Protein AF-A0A8S0VEV5-F1 (afdb_monomer)

Structure (mmCIF, N/CA/C/O backbone):
data_AF-A0A8S0VEV5-F1
#
_entry.id   AF-A0A8S0VEV5-F1
#
loop_
_atom_site.group_PDB
_atom_site.id
_atom_site.type_symbol
_atom_site.label_atom_id
_atom_site.label_alt_id
_atom_site.label_comp_id
_atom_site.label_asym_id
_atom_site.label_entity_id
_atom_site.label_seq_id
_atom_site.pdbx_PDB_ins_code
_atom_site.Cartn_x
_atom_site.Cartn_y
_atom_site.Cartn_z
_atom_site.occupancy
_atom_site.B_iso_or_equiv
_atom_site.auth_seq_id
_atom_site.auth_comp_id
_atom_site.auth_asym_id
_atom_site.auth_atom_id
_atom_site.pdbx_PDB_model_num
ATOM 1 N N . MET A 1 1 ? 7.956 -20.662 21.564 1.00 83.94 1 MET A N 1
ATOM 2 C CA . MET A 1 1 ? 7.292 -19.652 22.405 1.00 83.94 1 MET A CA 1
ATOM 3 C C . MET A 1 1 ? 5.864 -19.550 21.920 1.00 83.94 1 MET A C 1
ATOM 5 O O . MET A 1 1 ? 5.670 -19.467 20.713 1.00 83.94 1 MET A O 1
ATOM 9 N N . LEU A 1 2 ? 4.907 -19.686 22.826 1.00 85.50 2 LEU A N 1
ATOM 10 C CA . LEU A 1 2 ? 3.484 -19.491 22.593 1.00 85.50 2 LEU A CA 1
ATOM 11 C C . LEU A 1 2 ? 3.136 -18.188 23.299 1.00 85.50 2 LEU A C 1
ATOM 13 O O . LEU A 1 2 ? 3.275 -18.112 24.518 1.00 85.50 2 LEU A O 1
ATOM 17 N N . ASP A 1 3 ? 2.808 -17.173 22.516 1.00 84.25 3 ASP A N 1
ATOM 18 C CA . ASP A 1 3 ? 2.527 -15.832 23.015 1.00 84.25 3 ASP A CA 1
ATOM 19 C C . ASP A 1 3 ? 1.016 -15.629 23.165 1.00 84.25 3 ASP A C 1
ATOM 21 O O . ASP A 1 3 ? 0.253 -16.225 22.401 1.00 84.25 3 ASP A O 1
ATOM 25 N N . ASP A 1 4 ? 0.624 -14.841 24.162 1.00 78.12 4 ASP A N 1
ATOM 26 C CA . ASP A 1 4 ? -0.760 -14.480 24.501 1.00 78.12 4 ASP A CA 1
ATOM 27 C C . ASP A 1 4 ? -1.778 -15.648 24.483 1.00 78.12 4 ASP A C 1
ATOM 29 O O . ASP A 1 4 ? -2.743 -15.695 23.717 1.00 78.12 4 ASP A O 1
ATOM 33 N N . VAL A 1 5 ? -1.548 -16.669 25.316 1.00 79.88 5 VAL A N 1
ATOM 34 C CA . VAL A 1 5 ? -2.408 -17.864 25.371 1.00 79.88 5 VAL A CA 1
ATOM 35 C C . VAL A 1 5 ? -3.600 -17.658 26.309 1.00 79.88 5 VAL A C 1
ATOM 37 O O . VAL A 1 5 ? -3.432 -17.556 27.523 1.00 79.88 5 VAL A O 1
ATOM 40 N N . TRP A 1 6 ? -4.816 -17.699 25.757 1.00 76.81 6 TRP A N 1
ATOM 41 C CA . TRP A 1 6 ? -6.071 -17.499 26.504 1.00 76.81 6 TRP A CA 1
ATOM 42 C C . TRP A 1 6 ? -6.751 -18.785 26.991 1.00 76.81 6 TRP A C 1
ATOM 44 O O . TRP A 1 6 ? -7.517 -18.755 27.947 1.00 76.81 6 TRP A O 1
ATOM 54 N N . ASN A 1 7 ? -6.513 -19.923 26.331 1.00 78.19 7 ASN A N 1
ATOM 55 C CA . ASN A 1 7 ? -7.204 -21.184 26.614 1.00 78.19 7 ASN A CA 1
ATOM 56 C C . ASN A 1 7 ? -6.250 -22.379 26.550 1.00 78.19 7 ASN A C 1
ATOM 58 O O . ASN A 1 7 ? -5.287 -22.379 25.784 1.00 78.19 7 ASN A O 1
ATOM 62 N N . TYR A 1 8 ? -6.567 -23.431 27.309 1.00 84.31 8 TYR A N 1
ATOM 63 C CA . TYR A 1 8 ? -5.844 -24.701 27.252 1.00 84.31 8 TYR A CA 1
ATOM 64 C C . TYR A 1 8 ? -5.986 -25.375 25.883 1.00 84.31 8 TYR A C 1
ATOM 66 O O . TYR A 1 8 ? -7.090 -25.508 25.348 1.00 84.31 8 TYR A O 1
ATOM 74 N N . PHE A 1 9 ? -4.877 -25.901 25.363 1.00 83.00 9 PHE A N 1
ATOM 75 C CA . PHE A 1 9 ? -4.897 -26.871 24.278 1.00 83.00 9 PHE A CA 1
ATOM 76 C C . PHE A 1 9 ? -3.725 -27.860 24.395 1.00 83.00 9 PHE A C 1
ATOM 78 O O . PHE A 1 9 ? -2.618 -27.476 24.768 1.00 83.00 9 PHE A O 1
ATOM 85 N N . PRO A 1 10 ? -3.927 -29.138 24.025 1.00 83.25 10 PRO A N 1
ATOM 86 C CA . PRO A 1 10 ? -2.866 -30.136 24.085 1.00 83.25 10 PRO A CA 1
ATOM 87 C C . PRO A 1 10 ? -1.777 -29.839 23.045 1.00 83.25 10 PRO A C 1
ATOM 89 O O . PRO A 1 10 ? -2.054 -29.753 21.844 1.00 83.25 10 PRO A O 1
ATOM 92 N N . LEU A 1 11 ? -0.526 -29.733 23.500 1.00 83.50 11 LEU A N 1
ATOM 93 C CA . LEU A 1 11 ? 0.654 -29.425 22.679 1.00 83.50 11 LEU A CA 1
ATOM 94 C C . LEU A 1 11 ? 0.868 -30.420 21.518 1.00 83.50 11 LEU A C 1
ATOM 96 O O . LEU A 1 11 ? 1.379 -30.056 20.457 1.00 83.50 11 LEU A O 1
ATOM 100 N N . GLN A 1 12 ? 0.382 -31.654 21.658 1.00 83.00 12 GLN A N 1
ATOM 101 C CA . GLN A 1 12 ? 0.418 -32.683 20.618 1.00 83.00 12 GLN A CA 1
ATOM 102 C C . GLN A 1 12 ? -0.334 -32.250 19.354 1.00 83.00 12 GLN A C 1
ATOM 104 O O . GLN A 1 12 ? 0.077 -32.610 18.251 1.00 83.00 12 GLN A O 1
ATOM 109 N N . LYS A 1 13 ? -1.403 -31.445 19.483 1.00 83.12 13 LYS A N 1
ATOM 110 C CA . LYS A 1 13 ? -2.170 -30.939 18.328 1.00 83.12 13 LYS A CA 1
ATOM 111 C C . LYS A 1 13 ? -1.349 -30.022 17.427 1.00 83.12 13 LYS A C 1
ATOM 113 O O . LYS A 1 13 ? -1.659 -29.912 16.246 1.00 83.12 13 LYS A O 1
ATOM 118 N N . ILE A 1 14 ? -0.309 -29.391 17.968 1.00 81.44 14 ILE A N 1
ATOM 119 C CA . ILE A 1 14 ? 0.627 -28.547 17.216 1.00 81.44 14 ILE A CA 1
ATOM 120 C C . ILE A 1 14 ? 1.966 -29.255 16.955 1.00 81.44 14 ILE A C 1
ATOM 122 O O . ILE A 1 14 ? 2.949 -28.616 16.594 1.00 81.44 14 ILE A O 1
ATOM 126 N N . GLY A 1 15 ? 2.011 -30.583 17.122 1.00 76.62 15 GLY A N 1
ATOM 127 C CA . GLY A 1 15 ? 3.190 -31.408 16.844 1.00 76.62 15 GLY A CA 1
ATOM 128 C C . GLY A 1 15 ? 4.260 -31.392 17.938 1.00 76.62 15 GLY A C 1
ATOM 129 O O . GLY A 1 15 ? 5.344 -31.934 17.730 1.00 76.62 15 GLY A O 1
ATOM 130 N N . ILE A 1 16 ? 3.977 -30.808 19.107 1.00 76.44 16 ILE A N 1
ATOM 131 C CA . ILE A 1 16 ? 4.904 -30.782 20.240 1.00 76.44 16 ILE A CA 1
ATOM 132 C C . ILE A 1 16 ? 4.585 -31.972 21.152 1.00 76.44 16 ILE A C 1
ATOM 134 O O . ILE A 1 16 ? 3.537 -32.035 21.791 1.00 76.44 16 ILE A O 1
ATOM 138 N N . SER A 1 17 ? 5.491 -32.951 21.195 1.00 68.88 17 SER A N 1
ATOM 139 C CA . SER A 1 17 ? 5.363 -34.094 22.106 1.00 68.88 17 SER A CA 1
ATOM 140 C C . SER A 1 17 ? 5.767 -33.680 23.528 1.00 68.88 17 SER A C 1
ATOM 142 O O . SER A 1 17 ? 6.858 -33.135 23.679 1.00 68.88 17 SER A O 1
ATOM 144 N N . PRO A 1 18 ? 4.987 -34.002 24.577 1.00 59.75 18 PRO A N 1
ATOM 145 C CA . PRO A 1 18 ? 5.315 -33.647 25.964 1.00 59.75 18 PRO A CA 1
ATOM 146 C C . PRO A 1 18 ? 6.538 -34.366 26.546 1.00 59.75 18 PRO A C 1
ATOM 148 O O . PRO A 1 18 ? 6.845 -34.185 27.716 1.00 59.75 18 PRO A O 1
ATOM 151 N N . SER A 1 19 ? 7.216 -35.225 25.775 1.00 60.03 19 SER A N 1
ATOM 152 C CA . SER A 1 19 ? 8.366 -35.996 26.250 1.00 60.03 19 SER A CA 1
ATOM 153 C C . SER A 1 19 ? 9.541 -35.056 26.569 1.00 60.03 19 SER A C 1
ATOM 155 O O . SER A 1 19 ? 10.153 -34.528 25.636 1.00 60.03 19 SER A O 1
ATOM 157 N N . PRO A 1 20 ? 9.924 -34.878 27.848 1.00 54.06 20 PRO A N 1
ATOM 158 C CA . PRO A 1 20 ? 10.903 -33.860 28.242 1.00 54.06 20 PRO A CA 1
ATOM 159 C C . PRO A 1 20 ? 12.357 -34.207 27.881 1.00 54.06 20 PRO A C 1
ATOM 161 O O . PRO A 1 20 ? 13.251 -33.391 28.071 1.00 54.06 20 PRO A O 1
ATOM 164 N N . ALA A 1 21 ? 12.631 -35.420 27.388 1.00 53.16 21 ALA A N 1
ATOM 165 C CA . ALA A 1 21 ? 13.972 -36.002 27.488 1.00 53.16 21 ALA A CA 1
ATOM 166 C C . ALA A 1 21 ? 14.710 -36.231 26.160 1.00 53.16 21 ALA A C 1
ATOM 168 O O . ALA A 1 21 ? 15.903 -36.524 26.186 1.00 53.16 21 ALA A O 1
ATOM 169 N N . LYS A 1 22 ? 14.055 -36.133 24.993 1.00 54.00 22 LYS A N 1
ATOM 170 C CA . LYS A 1 22 ? 14.676 -36.624 23.745 1.00 54.00 22 LYS A CA 1
ATOM 171 C C . LYS A 1 22 ? 15.407 -35.573 22.900 1.00 54.00 22 LYS A C 1
ATOM 173 O O . LYS A 1 22 ? 16.277 -35.968 22.131 1.00 54.00 22 LYS A O 1
ATOM 178 N N . TYR A 1 23 ? 15.106 -34.272 23.043 1.00 58.31 23 TYR A N 1
ATOM 179 C CA . TYR A 1 23 ? 15.658 -33.237 22.143 1.00 58.31 23 TYR A CA 1
ATOM 180 C C . TYR A 1 23 ? 15.978 -31.850 22.757 1.00 58.31 23 TYR A C 1
ATOM 182 O O . TYR A 1 23 ? 16.368 -30.954 22.017 1.00 58.31 23 TYR A O 1
ATOM 190 N N . GLY A 1 24 ? 15.858 -31.638 24.075 1.00 68.94 24 GLY A N 1
ATOM 191 C CA . GLY A 1 24 ? 16.352 -30.407 24.731 1.00 68.94 24 GLY A CA 1
ATOM 192 C C . GLY A 1 24 ? 15.613 -29.093 24.408 1.00 68.94 24 GLY A C 1
ATOM 193 O O . GLY A 1 24 ? 16.147 -28.017 24.672 1.00 68.94 24 GLY A O 1
ATOM 194 N N . PHE A 1 25 ? 14.400 -29.143 23.850 1.00 72.94 25 PHE A N 1
ATOM 195 C CA . PHE A 1 25 ? 13.604 -27.945 23.556 1.00 72.94 25 PHE A CA 1
ATOM 196 C C . PHE A 1 25 ? 12.890 -27.407 24.806 1.00 72.94 25 PHE A C 1
ATOM 198 O O . PHE A 1 25 ? 12.314 -28.175 25.572 1.00 72.94 25 PHE A O 1
ATOM 205 N N . LYS A 1 26 ? 12.885 -26.078 24.980 1.00 80.62 26 LYS A N 1
ATOM 206 C CA . LYS A 1 26 ? 12.104 -25.376 26.011 1.00 80.62 26 LYS A CA 1
ATOM 207 C C . LYS A 1 26 ? 10.889 -24.700 25.378 1.00 80.62 26 LYS A C 1
ATOM 209 O O . LYS A 1 26 ? 11.029 -23.959 24.403 1.00 80.62 26 LYS A O 1
ATOM 214 N N . THR A 1 27 ? 9.713 -24.912 25.959 1.00 83.25 27 THR A N 1
ATOM 215 C CA . THR A 1 27 ? 8.486 -24.200 25.582 1.00 83.25 27 THR A CA 1
ATOM 216 C C . THR A 1 27 ? 8.253 -23.075 26.578 1.00 83.25 27 THR A C 1
ATOM 218 O O . THR A 1 27 ? 8.149 -23.320 27.773 1.00 83.25 27 THR A O 1
ATOM 221 N N . ILE A 1 28 ? 8.185 -21.843 26.079 1.00 89.00 28 ILE A N 1
ATOM 222 C CA . ILE A 1 28 ? 7.775 -20.669 26.856 1.00 89.00 28 ILE A CA 1
ATOM 223 C C . ILE A 1 28 ? 6.324 -20.386 26.485 1.00 89.00 28 ILE A C 1
ATOM 225 O O . ILE A 1 28 ? 6.038 -20.268 25.290 1.00 89.00 28 ILE A O 1
ATOM 229 N N . VAL A 1 29 ? 5.447 -20.317 27.483 1.00 84.75 29 VAL A N 1
ATOM 230 C CA . VAL A 1 29 ? 4.042 -19.918 27.350 1.00 84.75 29 VAL A CA 1
ATOM 231 C C . VAL A 1 29 ? 3.884 -18.581 28.058 1.00 84.75 29 VAL A C 1
ATOM 233 O O . VAL A 1 29 ? 4.255 -18.468 29.223 1.00 84.75 29 VAL A O 1
ATOM 236 N N . ILE A 1 30 ? 3.366 -17.586 27.349 1.00 87.19 30 ILE A N 1
ATOM 237 C CA . ILE A 1 30 ? 3.050 -16.265 27.888 1.00 87.19 30 ILE A CA 1
ATOM 238 C C . ILE A 1 30 ? 1.525 -16.176 27.952 1.00 87.19 30 ILE A C 1
ATOM 240 O O . ILE A 1 30 ? 0.839 -16.477 26.976 1.00 87.19 30 ILE A O 1
ATOM 244 N N . SER A 1 31 ? 0.985 -15.848 29.123 1.00 80.75 31 SER A N 1
ATOM 245 C CA . SER A 1 31 ? -0.455 -15.726 29.351 1.00 80.75 31 SER A CA 1
ATOM 246 C C . SER A 1 31 ? -0.722 -14.701 30.444 1.00 80.75 31 SER A C 1
ATOM 248 O O . SER A 1 31 ? 0.057 -14.579 31.391 1.00 80.75 31 SER A O 1
ATOM 250 N N . ARG A 1 32 ? -1.857 -14.008 30.337 1.00 74.31 32 ARG A N 1
ATOM 251 C CA . ARG A 1 32 ? -2.390 -13.133 31.390 1.00 74.31 32 ARG A CA 1
ATOM 252 C C . ARG A 1 32 ? -3.089 -13.920 32.510 1.00 74.31 32 ARG A C 1
ATOM 254 O O . ARG A 1 32 ? -3.391 -13.354 33.554 1.00 74.31 32 ARG A O 1
ATOM 261 N N . SER A 1 33 ? -3.339 -15.220 32.314 1.00 74.12 33 SER A N 1
ATOM 262 C CA . SER A 1 33 ? -4.018 -16.089 33.280 1.00 74.12 33 SER A CA 1
ATOM 263 C C . SER A 1 33 ? -3.082 -17.167 33.825 1.00 74.12 33 SER A C 1
ATOM 265 O O . SER A 1 33 ? -2.660 -18.078 33.110 1.00 74.12 33 SER A O 1
ATOM 267 N N . LEU A 1 34 ? -2.814 -17.113 35.135 1.00 79.25 34 LEU A N 1
ATOM 268 C CA . LEU A 1 34 ? -2.060 -18.160 35.834 1.00 79.25 34 LEU A CA 1
ATOM 269 C C . LEU A 1 34 ? -2.754 -19.527 35.721 1.00 79.25 34 LEU A C 1
ATOM 271 O O . LEU A 1 34 ? -2.097 -20.561 35.623 1.00 79.25 34 LEU A O 1
ATOM 275 N N . GLU A 1 35 ? -4.086 -19.532 35.676 1.00 79.94 35 GLU A N 1
ATOM 276 C CA . GLU A 1 35 ? -4.865 -20.753 35.511 1.00 79.94 35 GLU A CA 1
ATOM 277 C C . GLU A 1 35 ? -4.589 -21.425 34.159 1.00 79.94 35 GLU A C 1
ATOM 279 O O . GLU A 1 35 ? -4.429 -22.644 34.094 1.00 79.94 35 GLU A O 1
ATOM 284 N N . VAL A 1 36 ? -4.458 -20.645 33.082 1.00 82.94 36 VAL A N 1
ATOM 285 C CA . VAL A 1 36 ? -4.084 -21.176 31.763 1.00 82.94 36 VAL A CA 1
ATOM 286 C C . VAL A 1 36 ? -2.689 -21.796 31.809 1.00 82.94 36 VAL A C 1
ATOM 288 O O . VAL A 1 36 ? -2.511 -22.898 31.292 1.00 82.94 36 VAL A O 1
ATOM 291 N N . CYS A 1 37 ? -1.723 -21.168 32.488 1.00 84.00 37 CYS A N 1
ATOM 292 C CA . CYS A 1 37 ? -0.387 -21.741 32.680 1.00 84.00 37 CYS A CA 1
ATOM 293 C C . CYS A 1 37 ? -0.424 -23.085 33.426 1.00 84.00 37 CYS A C 1
ATOM 295 O O . CYS A 1 37 ? 0.248 -24.031 33.012 1.00 84.00 37 CYS A O 1
ATOM 297 N N . HIS A 1 38 ? -1.242 -23.203 34.479 1.00 85.19 38 HIS A N 1
ATOM 298 C CA . HIS A 1 38 ? -1.424 -24.468 35.198 1.00 85.19 38 HIS A CA 1
ATOM 299 C C . HIS A 1 38 ? -2.059 -25.544 34.314 1.00 85.19 38 HIS A C 1
ATOM 301 O O . HIS A 1 38 ? -1.564 -26.669 34.262 1.00 85.19 38 HIS A O 1
ATOM 307 N N . ARG A 1 39 ? -3.121 -25.204 33.570 1.00 85.25 39 ARG A N 1
ATOM 308 C CA . ARG A 1 39 ? -3.778 -26.147 32.651 1.00 85.25 39 ARG A CA 1
ATOM 309 C C . ARG A 1 39 ? -2.849 -26.587 31.516 1.00 85.25 39 ARG A C 1
ATOM 311 O O . ARG A 1 39 ? -2.954 -27.716 31.058 1.00 85.25 39 ARG A O 1
ATOM 318 N N . MET A 1 40 ? -1.938 -25.721 31.070 1.00 86.44 40 MET A N 1
ATOM 319 C CA . MET A 1 40 ? -0.911 -26.029 30.065 1.00 86.44 40 MET A CA 1
ATOM 320 C C . MET A 1 40 ? 0.253 -26.879 30.609 1.00 86.44 40 MET A C 1
ATOM 322 O O . MET A 1 40 ? 1.203 -27.129 29.867 1.00 86.44 40 MET A O 1
ATOM 326 N N . GLU A 1 41 ? 0.189 -27.326 31.870 1.00 84.62 41 GLU A N 1
ATOM 327 C CA . GLU A 1 41 ? 1.213 -28.145 32.536 1.00 84.62 41 GLU A CA 1
ATOM 328 C C . GLU A 1 41 ? 2.600 -27.468 32.546 1.00 84.62 41 GLU A C 1
ATOM 330 O O . GLU A 1 41 ? 3.646 -28.118 32.446 1.00 84.62 41 GLU A O 1
ATOM 335 N N . CYS A 1 42 ? 2.628 -26.133 32.657 1.00 83.31 42 CYS A N 1
ATOM 336 C CA . CYS A 1 42 ? 3.871 -25.373 32.747 1.00 83.31 42 CYS A CA 1
ATOM 337 C C . CYS A 1 42 ? 4.650 -25.764 34.013 1.00 83.31 42 CYS A C 1
ATOM 339 O O . CYS A 1 42 ? 4.194 -25.540 35.130 1.00 83.31 42 CYS A O 1
ATOM 341 N N . GLN A 1 43 ? 5.860 -26.300 33.831 1.00 83.25 43 GLN A N 1
ATOM 342 C CA . GLN A 1 43 ? 6.720 -26.759 34.933 1.00 83.25 43 GLN A CA 1
ATOM 343 C C . GLN A 1 43 ? 7.182 -25.613 35.841 1.00 83.25 43 GLN A C 1
ATOM 345 O O . GLN A 1 43 ? 7.269 -25.783 37.050 1.00 83.25 43 GLN A O 1
ATOM 350 N N . ASN A 1 44 ? 7.467 -24.452 35.245 1.00 84.69 44 ASN A N 1
ATOM 351 C CA . ASN A 1 44 ? 7.882 -23.239 35.939 1.00 84.69 44 ASN A CA 1
ATOM 352 C C . ASN A 1 44 ? 7.013 -22.079 35.452 1.00 84.69 44 ASN A C 1
ATOM 354 O O . ASN A 1 44 ? 7.042 -21.747 34.266 1.00 84.69 44 ASN A O 1
ATOM 358 N N . CYS A 1 45 ? 6.273 -21.452 36.365 1.00 84.69 45 CYS A N 1
ATOM 359 C CA . CYS A 1 45 ? 5.515 -20.236 36.086 1.00 84.69 45 CYS A CA 1
ATOM 360 C C . CYS A 1 45 ? 6.279 -19.039 36.655 1.00 84.69 45 CYS A C 1
ATOM 362 O O . CYS A 1 45 ? 6.476 -18.943 37.863 1.00 84.69 45 CYS A O 1
ATOM 364 N N . LEU A 1 46 ? 6.724 -18.141 35.777 1.00 86.38 46 LEU A N 1
ATOM 365 C CA . LEU A 1 46 ? 7.354 -16.883 36.162 1.00 86.38 46 LEU A CA 1
ATOM 366 C C . LEU A 1 46 ? 6.292 -15.790 36.100 1.00 86.38 46 LEU A C 1
ATOM 368 O O . LEU A 1 46 ? 5.809 -15.460 35.018 1.00 86.38 46 LEU A O 1
ATOM 372 N N . LYS A 1 47 ? 5.918 -15.247 37.259 1.00 84.94 47 LYS A N 1
ATOM 373 C CA . LYS A 1 47 ? 5.111 -14.031 37.313 1.00 84.94 47 LYS A CA 1
ATOM 374 C C . LYS A 1 47 ? 6.027 -12.851 36.989 1.00 84.94 47 LYS A C 1
ATOM 376 O O . LYS A 1 47 ? 7.066 -12.701 37.621 1.00 84.94 47 LYS A O 1
ATOM 381 N N . VAL A 1 48 ? 5.662 -12.059 35.986 1.00 84.06 48 VAL A N 1
ATOM 382 C CA . VAL A 1 48 ? 6.359 -10.806 35.679 1.00 84.06 48 VAL A CA 1
ATOM 383 C C . VAL A 1 48 ? 5.771 -9.734 36.588 1.00 84.06 48 VAL A C 1
ATOM 385 O O . VAL A 1 48 ? 4.578 -9.442 36.498 1.00 84.06 48 VAL A O 1
ATOM 388 N N . ASP A 1 49 ? 6.587 -9.212 37.497 1.00 84.94 49 ASP A N 1
ATOM 389 C CA . ASP A 1 49 ? 6.184 -8.130 38.390 1.00 84.94 49 ASP A CA 1
ATOM 390 C C . ASP A 1 49 ? 6.180 -6.778 37.658 1.00 84.94 49 ASP A C 1
ATOM 392 O O . ASP A 1 49 ? 6.767 -6.620 36.583 1.00 84.94 49 ASP A O 1
ATOM 396 N N . VAL A 1 50 ? 5.475 -5.803 38.234 1.00 86.88 50 VAL A N 1
ATOM 397 C CA . VAL A 1 50 ? 5.514 -4.413 37.762 1.00 86.88 50 VAL A CA 1
ATOM 398 C C . VAL A 1 50 ? 6.902 -3.813 37.989 1.00 86.88 50 VAL A C 1
ATOM 400 O O . VAL A 1 50 ? 7.658 -4.281 38.840 1.00 86.88 50 VAL A O 1
ATOM 403 N N . LEU A 1 51 ? 7.232 -2.765 37.237 1.00 90.00 51 LEU A N 1
ATOM 404 C CA . LEU A 1 51 ? 8.502 -2.064 37.403 1.00 90.00 51 LEU A CA 1
ATOM 405 C C . LEU A 1 51 ? 8.581 -1.412 38.785 1.00 90.00 51 LEU A C 1
ATOM 407 O O . LEU A 1 51 ? 7.595 -0.853 39.276 1.00 90.00 51 LEU A O 1
ATOM 411 N N . SER A 1 52 ? 9.774 -1.430 39.379 1.00 92.25 52 SER A N 1
ATOM 412 C CA . SER A 1 52 ? 10.068 -0.601 40.551 1.00 92.25 52 SER A CA 1
ATOM 413 C C . SER A 1 52 ? 9.916 0.888 40.218 1.00 92.25 52 SER A C 1
ATOM 415 O O . SER A 1 52 ? 9.938 1.287 39.052 1.00 92.25 52 SER A O 1
ATOM 417 N N . ASN A 1 53 ? 9.781 1.742 41.236 1.00 88.38 53 ASN A N 1
ATOM 418 C CA . ASN A 1 53 ? 9.654 3.189 41.024 1.00 88.38 53 ASN A CA 1
ATOM 419 C C . ASN A 1 53 ? 10.857 3.764 40.259 1.00 88.38 53 ASN A C 1
ATOM 421 O O . ASN A 1 53 ? 10.697 4.662 39.432 1.00 88.38 53 ASN A O 1
ATOM 425 N N . GLU A 1 54 ? 12.051 3.233 40.511 1.00 90.94 54 GLU A N 1
ATOM 426 C CA . GLU A 1 54 ? 13.297 3.627 39.865 1.00 90.94 54 GLU A CA 1
ATOM 427 C C . GLU A 1 54 ? 13.339 3.186 38.395 1.00 90.94 54 GLU A C 1
ATOM 429 O O . GLU A 1 54 ? 13.608 4.018 37.528 1.00 90.94 54 GLU A O 1
ATOM 434 N N . GLU A 1 55 ? 13.002 1.927 38.094 1.00 92.31 55 GLU A N 1
ATOM 435 C CA . GLU A 1 55 ? 12.929 1.419 36.713 1.00 92.31 55 GLU A CA 1
ATOM 436 C C . GLU A 1 55 ? 11.815 2.109 35.914 1.00 92.31 55 GLU A C 1
ATOM 438 O O . GLU A 1 55 ? 11.992 2.447 34.743 1.00 92.31 55 GLU A O 1
ATOM 443 N N . ALA A 1 56 ? 10.665 2.359 36.548 1.00 92.25 56 ALA A N 1
ATOM 444 C CA . ALA A 1 56 ? 9.551 3.088 35.955 1.00 92.25 56 ALA A CA 1
ATOM 445 C C . ALA A 1 56 ? 9.947 4.529 35.613 1.00 92.25 56 ALA A C 1
ATOM 447 O O . ALA A 1 56 ? 9.647 5.021 34.521 1.00 92.25 56 ALA A O 1
ATOM 448 N N . TRP A 1 57 ? 10.660 5.198 36.522 1.00 91.75 57 TRP A N 1
ATOM 449 C CA . TRP A 1 57 ? 11.201 6.534 36.300 1.00 91.75 57 TRP A CA 1
ATOM 450 C C . TRP A 1 57 ? 12.246 6.553 35.178 1.00 91.75 57 TRP A C 1
ATOM 452 O O . TRP A 1 57 ? 12.213 7.438 34.319 1.00 91.75 57 TRP A O 1
ATOM 462 N N . GLU A 1 58 ? 13.151 5.575 35.143 1.00 91.25 58 GLU A N 1
ATOM 463 C CA . GLU A 1 58 ? 14.156 5.451 34.086 1.00 91.25 58 GLU A CA 1
ATOM 464 C C . GLU A 1 58 ? 13.501 5.229 32.715 1.00 91.25 58 GLU A C 1
ATOM 466 O O . GLU A 1 58 ? 13.826 5.927 31.749 1.00 91.25 58 GLU A O 1
ATOM 471 N N . LEU A 1 59 ? 12.515 4.329 32.638 1.00 91.75 59 LEU A N 1
ATOM 472 C CA . LEU A 1 59 ? 11.738 4.082 31.425 1.00 91.75 59 LEU A CA 1
ATOM 473 C C . LEU A 1 59 ? 10.999 5.345 30.963 1.00 91.75 59 LEU A C 1
ATOM 475 O O . LEU A 1 59 ? 11.035 5.677 29.773 1.00 91.75 59 LEU A O 1
ATOM 479 N N . PHE A 1 60 ? 10.368 6.069 31.894 1.00 91.44 60 PHE A N 1
ATOM 480 C CA . PHE A 1 60 ? 9.690 7.331 31.609 1.00 91.44 60 PHE A CA 1
ATOM 481 C C . PHE A 1 60 ? 10.651 8.355 31.006 1.00 91.44 60 PHE A C 1
ATOM 483 O O . PHE A 1 60 ? 10.377 8.902 29.941 1.00 91.44 60 PHE A O 1
ATOM 490 N N . MET A 1 61 ? 11.803 8.585 31.640 1.00 88.62 61 MET A N 1
ATOM 491 C CA . MET A 1 61 ? 12.789 9.572 31.188 1.00 88.62 61 MET A CA 1
ATOM 492 C C . MET A 1 61 ? 13.424 9.198 29.847 1.00 88.62 61 MET A C 1
ATOM 494 O O . MET A 1 61 ? 13.610 10.061 28.983 1.00 88.62 61 MET A O 1
ATOM 498 N N . ASN A 1 62 ? 13.700 7.910 29.632 1.00 87.38 62 ASN A N 1
ATOM 499 C CA . ASN A 1 62 ? 14.198 7.408 28.356 1.00 87.38 62 ASN A CA 1
ATOM 500 C C . ASN A 1 62 ? 13.199 7.720 27.228 1.00 87.38 62 ASN A C 1
ATOM 502 O O . ASN A 1 62 ? 13.577 8.277 26.197 1.00 87.38 62 ASN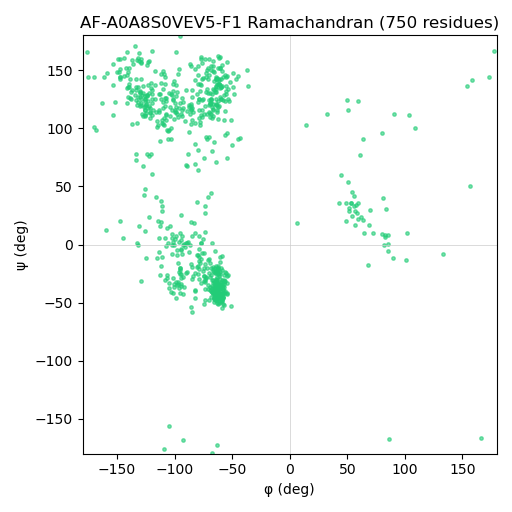 A O 1
ATOM 506 N N . LYS A 1 63 ? 11.904 7.459 27.447 1.00 85.69 63 LYS A N 1
ATOM 507 C CA . LYS A 1 63 ? 10.860 7.717 26.445 1.00 85.69 63 LYS A CA 1
ATOM 508 C C . LYS A 1 63 ? 10.451 9.179 26.319 1.00 85.69 63 LYS A C 1
ATOM 510 O O . LYS A 1 63 ? 10.098 9.598 25.218 1.00 85.69 63 LYS A O 1
ATOM 515 N N . HIS A 1 64 ? 10.461 9.956 27.391 1.00 83.94 64 HIS A N 1
ATOM 516 C CA . HIS A 1 64 ? 10.009 11.343 27.374 1.00 83.94 64 HIS A CA 1
ATOM 517 C C . HIS A 1 64 ? 11.035 12.254 26.689 1.00 83.94 64 HIS A C 1
ATOM 519 O O . HIS A 1 64 ? 10.688 12.994 25.770 1.00 83.94 64 HIS A O 1
ATOM 525 N N . SER A 1 65 ? 12.302 12.190 27.102 1.00 73.38 65 SER A N 1
ATOM 526 C CA . SER A 1 65 ? 13.307 13.198 26.747 1.00 73.38 65 SER A CA 1
ATOM 527 C C . SER A 1 65 ? 14.568 12.633 26.090 1.00 73.38 65 SER A C 1
ATOM 529 O O . SER A 1 65 ? 15.550 13.366 25.956 1.00 73.38 65 SER A O 1
ATOM 531 N N . ASN A 1 66 ? 14.574 11.354 25.686 1.00 69.00 66 ASN A N 1
ATOM 532 C CA . ASN A 1 66 ? 15.784 10.635 25.260 1.00 69.00 66 ASN A CA 1
ATOM 533 C C . ASN A 1 66 ? 16.939 10.819 26.269 1.00 69.00 66 ASN A C 1
ATOM 535 O O . ASN A 1 66 ? 18.096 10.968 25.879 1.00 69.00 66 ASN A O 1
ATOM 539 N N . GLY A 1 67 ? 16.618 10.889 27.566 1.00 60.41 67 GLY A N 1
ATOM 540 C CA . GLY A 1 67 ? 17.602 11.097 28.629 1.00 60.41 67 GLY A CA 1
ATOM 541 C C . GLY A 1 67 ? 18.025 12.550 28.892 1.00 60.41 67 GLY A C 1
ATOM 542 O O . GLY A 1 67 ? 18.933 12.758 29.690 1.00 60.41 67 GLY A O 1
ATOM 543 N N . LYS A 1 68 ? 17.394 13.569 28.285 1.00 70.44 68 LYS A N 1
ATOM 544 C CA . LYS A 1 68 ? 17.617 14.975 28.686 1.00 70.44 68 LYS A CA 1
ATOM 545 C C . LYS A 1 68 ? 16.950 15.285 30.029 1.00 70.44 68 LYS A C 1
ATOM 547 O O . LYS A 1 68 ? 15.857 14.789 30.313 1.00 70.44 68 LYS A O 1
ATOM 552 N N . GLU A 1 69 ? 17.595 16.122 30.835 1.00 75.31 69 GLU A N 1
ATOM 553 C CA . GLU A 1 69 ? 17.157 16.424 32.198 1.00 75.31 69 GLU A CA 1
ATOM 554 C C . GLU A 1 69 ? 15.974 17.412 32.231 1.00 75.31 69 GLU A C 1
ATOM 556 O O . GLU A 1 69 ? 15.926 18.369 31.458 1.00 75.31 69 GLU A O 1
ATOM 561 N N . LEU A 1 70 ? 14.998 17.151 33.107 1.00 82.38 70 LEU A N 1
ATOM 562 C CA . LEU A 1 70 ? 13.865 18.042 33.385 1.00 82.38 70 LEU A CA 1
ATOM 563 C C . LEU A 1 70 ? 14.256 19.074 34.449 1.00 82.38 70 LEU A C 1
ATOM 565 O O . LEU A 1 70 ? 15.095 18.781 35.303 1.00 82.38 70 LEU A O 1
ATOM 569 N N . SER A 1 71 ? 13.606 20.243 34.453 1.00 84.88 71 SER A N 1
ATOM 570 C CA . SER A 1 71 ? 13.780 21.201 35.550 1.00 84.88 71 SER A CA 1
ATOM 571 C C . SER A 1 71 ? 13.352 20.577 36.890 1.00 84.88 71 SER A C 1
ATOM 573 O O . SER A 1 71 ? 12.482 19.698 36.902 1.00 84.88 71 SER A O 1
ATOM 575 N N . PRO A 1 72 ? 13.931 21.007 38.026 1.00 85.06 72 PRO A N 1
ATOM 576 C CA . PRO A 1 72 ? 13.638 20.413 39.330 1.00 85.06 72 PRO A CA 1
ATOM 577 C C . PRO A 1 72 ? 12.143 20.395 39.678 1.00 85.06 72 PRO A C 1
ATOM 579 O O . PRO A 1 72 ? 11.648 19.366 40.134 1.00 85.06 72 PRO A O 1
ATOM 582 N N . GLU A 1 73 ? 11.406 21.476 39.393 1.00 83.69 73 GLU A N 1
ATOM 583 C CA . GLU A 1 73 ? 9.969 21.551 39.700 1.00 83.69 73 G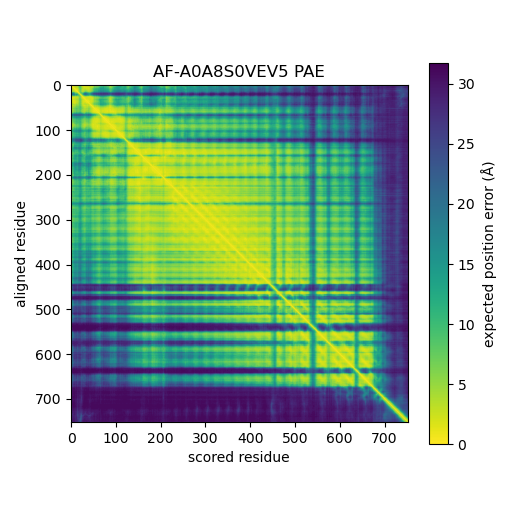LU A CA 1
ATOM 584 C C . GLU A 1 73 ? 9.124 20.639 38.798 1.00 83.69 73 GLU A C 1
ATOM 586 O O . GLU A 1 73 ? 8.179 20.000 39.262 1.00 83.69 73 GLU A O 1
ATOM 591 N N . VAL A 1 74 ? 9.468 20.527 37.509 1.00 86.75 74 VAL A N 1
ATOM 592 C CA . VAL A 1 74 ? 8.778 19.608 36.587 1.00 86.75 74 VAL A CA 1
ATOM 593 C C . VAL A 1 74 ? 9.097 18.156 36.938 1.00 86.75 74 VAL A C 1
ATOM 595 O O . VAL A 1 74 ? 8.219 17.301 36.865 1.00 86.75 74 VAL A O 1
ATOM 598 N N . LYS A 1 75 ? 10.332 17.867 37.364 1.00 88.56 75 LYS A N 1
ATOM 599 C CA . LYS A 1 75 ? 10.779 16.527 37.770 1.00 88.56 75 LYS A CA 1
ATOM 600 C C . LYS A 1 75 ? 9.968 15.985 38.947 1.00 88.56 75 LYS A C 1
ATOM 602 O O . LYS A 1 75 ? 9.666 14.794 38.970 1.00 88.56 75 LYS A O 1
ATOM 607 N N . GLU A 1 76 ? 9.597 16.839 39.898 1.00 88.56 76 GLU A N 1
ATOM 608 C CA . GLU A 1 76 ? 8.745 16.459 41.028 1.00 88.56 76 GLU A CA 1
ATOM 609 C C . GLU A 1 76 ? 7.334 16.071 40.565 1.00 88.56 76 GLU A C 1
ATOM 611 O O . GLU A 1 76 ? 6.862 14.977 40.873 1.00 88.56 76 GLU A O 1
ATOM 616 N N . ILE A 1 77 ? 6.703 16.902 39.730 1.00 89.12 77 ILE A N 1
ATOM 617 C CA . ILE A 1 77 ? 5.368 16.618 39.180 1.00 89.12 77 ILE A CA 1
ATOM 618 C C . ILE A 1 77 ? 5.398 15.366 38.293 1.00 89.12 77 ILE A C 1
ATOM 620 O O . ILE A 1 77 ? 4.511 14.519 38.375 1.00 89.12 77 ILE A O 1
ATOM 624 N N . ALA A 1 78 ? 6.434 15.213 37.468 1.00 88.62 78 ALA A N 1
ATOM 625 C CA . ALA A 1 78 ? 6.608 14.055 36.601 1.00 88.62 78 ALA A CA 1
ATOM 626 C C . ALA A 1 78 ? 6.751 12.751 37.399 1.00 88.62 78 ALA A C 1
ATOM 628 O O . ALA A 1 78 ? 6.214 11.727 36.986 1.00 88.62 78 ALA A O 1
ATOM 629 N N . ARG A 1 79 ? 7.425 12.768 38.558 1.00 90.12 79 ARG A N 1
ATOM 630 C CA . ARG A 1 79 ? 7.491 11.593 39.442 1.00 90.12 79 ARG A CA 1
ATOM 631 C C . ARG A 1 79 ? 6.121 11.202 39.978 1.00 90.12 79 ARG A C 1
ATOM 633 O O . ARG A 1 79 ? 5.827 10.014 40.031 1.00 90.12 79 ARG A O 1
ATOM 640 N N . GLU A 1 80 ? 5.284 12.173 40.328 1.00 88.88 80 GLU A N 1
ATOM 641 C CA . GLU A 1 80 ? 3.901 11.896 40.725 1.00 88.88 80 GLU A CA 1
ATOM 642 C C . GLU A 1 80 ? 3.100 11.289 39.566 1.00 88.88 80 GLU A C 1
ATOM 644 O O . GLU A 1 80 ? 2.422 10.289 39.764 1.00 88.88 80 GLU A O 1
ATOM 649 N N . VAL A 1 81 ? 3.259 11.791 38.337 1.00 88.50 81 VAL A N 1
ATOM 650 C CA . VAL A 1 81 ? 2.641 11.181 37.142 1.00 88.50 81 VAL A CA 1
ATOM 651 C C . VAL A 1 81 ? 3.086 9.725 36.944 1.00 88.50 81 VAL A C 1
ATOM 653 O O . VAL A 1 81 ? 2.264 8.863 36.639 1.00 88.50 81 VAL A O 1
ATOM 656 N N . VAL A 1 82 ? 4.377 9.424 37.124 1.00 89.31 82 VAL A N 1
ATOM 657 C CA . VAL A 1 82 ? 4.898 8.050 36.993 1.00 89.31 82 VAL A CA 1
ATOM 658 C C . VAL A 1 82 ? 4.331 7.130 38.075 1.00 89.31 82 VAL A C 1
ATOM 660 O O . VAL A 1 82 ? 4.028 5.975 37.779 1.00 89.31 82 VAL A O 1
ATOM 663 N N . LYS A 1 83 ? 4.126 7.628 39.300 1.00 87.00 83 LYS A N 1
ATOM 664 C CA . LYS A 1 83 ? 3.483 6.853 40.374 1.00 87.00 83 LYS A CA 1
ATOM 665 C C . LYS A 1 83 ? 2.050 6.461 40.018 1.00 87.00 83 LYS A C 1
ATOM 667 O O . LYS A 1 83 ? 1.681 5.310 40.231 1.00 87.00 83 LYS A O 1
ATOM 672 N N . GLU A 1 84 ? 1.284 7.365 39.405 1.00 84.44 84 GLU A N 1
ATOM 673 C CA . GLU A 1 84 ? -0.075 7.063 38.922 1.00 84.44 84 GLU A CA 1
ATOM 674 C C . GLU A 1 84 ? -0.085 5.973 37.829 1.00 84.44 84 GLU A C 1
ATOM 676 O O . GLU A 1 84 ? -1.110 5.341 37.600 1.00 84.44 84 GLU A O 1
ATOM 681 N N . CYS A 1 85 ? 1.054 5.690 37.179 1.00 84.50 85 CYS A N 1
ATOM 682 C CA . CYS A 1 85 ? 1.180 4.591 36.215 1.00 84.50 85 CYS A CA 1
ATOM 683 C C . CYS A 1 85 ? 1.342 3.202 36.858 1.00 84.50 85 CYS A C 1
ATOM 685 O O . CYS A 1 85 ? 1.430 2.212 36.128 1.00 84.50 85 CYS A O 1
ATOM 687 N N . ALA A 1 86 ? 1.426 3.121 38.192 1.00 81.94 86 ALA A N 1
ATOM 688 C CA . ALA A 1 86 ? 1.482 1.880 38.970 1.00 81.94 86 ALA A CA 1
ATOM 689 C C . ALA A 1 86 ? 2.559 0.868 38.508 1.00 81.94 86 ALA A C 1
ATOM 691 O O . ALA A 1 86 ? 2.369 -0.344 38.598 1.00 81.94 86 ALA A O 1
ATOM 692 N N . GLY A 1 87 ? 3.688 1.354 37.976 1.00 82.44 87 GLY A N 1
ATOM 693 C CA . GLY A 1 87 ? 4.790 0.508 37.493 1.00 82.44 87 GLY A CA 1
ATOM 694 C C . GLY A 1 87 ? 4.505 -0.246 36.183 1.00 82.44 87 GLY A C 1
ATOM 695 O O . GLY A 1 87 ? 5.293 -1.107 35.792 1.00 82.44 87 GLY A O 1
ATOM 696 N N . LEU A 1 88 ? 3.403 0.054 35.484 1.00 85.31 88 LEU A N 1
ATOM 697 C CA . LEU A 1 88 ? 2.996 -0.648 34.264 1.00 85.31 88 LEU A CA 1
ATOM 698 C C . LEU A 1 88 ? 3.704 -0.063 33.029 1.00 85.31 88 LEU A C 1
ATOM 700 O O . LEU A 1 88 ? 3.461 1.098 32.684 1.00 85.31 88 LEU A O 1
ATOM 704 N N . PRO A 1 89 ? 4.539 -0.839 32.305 1.00 88.94 89 PRO A N 1
ATOM 705 C CA . PRO A 1 89 ? 5.357 -0.307 31.213 1.00 88.94 89 PRO A CA 1
ATOM 706 C C . PRO A 1 89 ? 4.557 0.414 30.124 1.00 88.94 89 PRO A C 1
ATOM 708 O O . PRO A 1 89 ? 4.961 1.484 29.678 1.00 88.94 89 PRO A O 1
ATOM 711 N N . LEU A 1 90 ? 3.405 -0.130 29.715 1.00 85.81 90 LEU A N 1
ATOM 712 C CA . LEU A 1 90 ? 2.571 0.483 28.678 1.00 85.81 90 LEU A CA 1
ATOM 713 C C . LEU A 1 90 ? 1.999 1.835 29.125 1.00 85.81 90 LEU A C 1
ATOM 715 O O . LEU A 1 90 ? 2.044 2.797 28.358 1.00 85.81 90 LEU A O 1
ATOM 719 N N . ALA A 1 91 ? 1.511 1.923 30.366 1.00 85.06 91 ALA A N 1
ATOM 720 C CA . ALA A 1 91 ? 1.022 3.168 30.952 1.00 85.06 91 ALA A CA 1
ATOM 721 C C . ALA A 1 91 ? 2.145 4.214 31.002 1.00 85.06 91 ALA A C 1
ATOM 723 O O . ALA A 1 91 ? 1.982 5.320 30.491 1.00 85.06 91 ALA A O 1
ATOM 724 N N . ILE A 1 92 ? 3.325 3.827 31.498 1.00 89.19 92 ILE A N 1
ATOM 725 C CA . ILE A 1 92 ? 4.502 4.700 31.594 1.00 89.19 92 ILE A CA 1
ATOM 726 C C . ILE A 1 92 ? 4.926 5.222 30.216 1.00 89.19 92 ILE A C 1
ATOM 728 O O . ILE A 1 92 ? 5.118 6.425 30.042 1.00 89.19 92 ILE A O 1
ATOM 732 N N . VAL A 1 93 ? 5.060 4.337 29.222 1.00 88.38 93 VAL A N 1
ATOM 733 C CA . VAL A 1 93 ? 5.484 4.700 27.858 1.00 88.38 93 VAL A CA 1
ATOM 734 C C . VAL A 1 93 ? 4.463 5.629 27.198 1.00 88.38 93 VAL A C 1
ATOM 736 O O . VAL A 1 93 ? 4.851 6.624 26.584 1.00 88.38 93 VAL A O 1
ATOM 739 N N . THR A 1 94 ? 3.169 5.341 27.354 1.00 84.19 94 THR A N 1
ATOM 740 C CA . THR A 1 94 ? 2.080 6.151 26.787 1.00 84.19 94 THR A CA 1
ATOM 741 C C . THR A 1 94 ? 2.024 7.537 27.434 1.00 84.19 94 THR A C 1
ATOM 743 O O . THR A 1 94 ? 1.911 8.551 26.738 1.00 84.19 94 THR A O 1
ATOM 746 N N . MET A 1 95 ? 2.191 7.614 28.757 1.00 87.31 95 MET A N 1
ATOM 747 C CA . MET A 1 95 ? 2.248 8.881 29.491 1.00 87.31 95 MET A CA 1
ATOM 748 C C . MET A 1 95 ? 3.480 9.704 29.121 1.00 87.31 95 MET A C 1
ATOM 750 O O . MET A 1 95 ? 3.356 10.890 28.814 1.00 87.31 95 MET A O 1
ATOM 754 N N . ALA A 1 96 ? 4.654 9.071 29.061 1.00 88.25 96 ALA A N 1
ATOM 755 C CA . ALA A 1 96 ? 5.888 9.709 28.613 1.00 88.25 96 ALA A CA 1
ATOM 756 C C . ALA A 1 96 ? 5.757 10.270 27.188 1.00 88.25 96 ALA A C 1
ATOM 758 O O . ALA A 1 96 ? 6.206 11.383 26.918 1.00 88.25 96 ALA A O 1
ATOM 759 N N . GLY A 1 97 ? 5.113 9.528 26.279 1.00 84.50 97 GLY A N 1
ATOM 760 C CA . GLY A 1 97 ? 4.819 9.982 24.919 1.00 84.50 97 GLY A CA 1
ATOM 761 C C . GLY A 1 97 ? 3.846 11.164 24.876 1.00 84.50 97 GLY A C 1
ATOM 762 O O . GLY A 1 97 ? 4.065 12.113 24.127 1.00 84.50 97 GLY A O 1
ATOM 763 N N . SER A 1 98 ? 2.805 11.145 25.709 1.00 85.19 98 SER A N 1
ATOM 764 C CA . SER A 1 98 ? 1.752 12.177 25.753 1.00 85.19 98 SER A CA 1
ATOM 765 C C . SER A 1 98 ? 2.209 13.504 26.358 1.00 85.19 98 SER A C 1
ATOM 767 O O . SER A 1 98 ? 1.664 14.561 26.032 1.00 85.19 98 SER A O 1
ATOM 769 N N . LEU A 1 99 ? 3.194 13.447 27.254 1.00 86.00 99 LEU A N 1
ATOM 770 C CA . LEU A 1 99 ? 3.795 14.612 27.907 1.00 86.00 99 LEU A CA 1
ATOM 771 C C . LEU A 1 99 ? 5.059 15.104 27.194 1.00 86.00 99 LEU A C 1
ATOM 773 O O . LEU A 1 99 ? 5.590 16.157 27.541 1.00 86.00 99 LEU A O 1
ATOM 777 N N . ARG A 1 100 ? 5.516 14.388 26.160 1.00 84.94 100 ARG A N 1
ATOM 778 C CA . ARG A 1 100 ? 6.698 14.760 25.383 1.00 84.94 100 ARG A CA 1
ATOM 779 C C . ARG A 1 100 ? 6.551 16.166 24.802 1.00 84.94 100 ARG A C 1
ATOM 781 O O . ARG A 1 100 ? 5.639 16.443 24.027 1.00 84.94 100 ARG A O 1
ATOM 788 N N . GLY A 1 101 ? 7.512 17.029 25.125 1.00 78.56 101 GLY A N 1
ATOM 789 C CA . GLY A 1 101 ? 7.564 18.409 24.637 1.00 78.56 101 GLY A CA 1
ATOM 790 C C . GLY A 1 101 ? 6.755 19.411 25.466 1.00 78.56 101 GLY A C 1
ATOM 791 O O . GLY A 1 101 ? 6.778 20.594 25.139 1.00 78.56 101 GLY A O 1
ATOM 792 N N . VAL A 1 102 ? 6.088 18.976 26.540 1.00 81.69 102 VAL A N 1
ATOM 793 C CA . VAL A 1 102 ? 5.464 19.883 27.512 1.00 81.69 102 VAL A CA 1
ATOM 794 C C . VAL A 1 102 ? 6.557 20.468 28.406 1.00 81.69 102 VAL A C 1
ATOM 796 O O . VAL A 1 102 ? 7.220 19.740 29.147 1.00 81.69 102 VAL A O 1
ATOM 799 N N . VAL A 1 103 ? 6.747 21.784 28.335 1.00 78.31 103 VAL A N 1
ATOM 800 C CA . VAL A 1 103 ? 7.786 22.507 29.095 1.00 78.31 103 VAL A CA 1
ATOM 801 C C . VAL A 1 103 ? 7.217 23.320 30.258 1.00 78.31 103 VAL A C 1
ATOM 803 O O . VAL A 1 103 ? 7.883 23.480 31.276 1.00 78.31 103 VAL A O 1
ATOM 806 N N . GLU A 1 104 ? 5.972 23.784 30.139 1.00 82.06 104 GLU A N 1
ATOM 807 C CA . GLU A 1 104 ? 5.349 24.692 31.100 1.00 82.06 104 GLU A CA 1
ATOM 808 C C . GLU A 1 104 ? 4.857 23.956 32.357 1.00 82.06 104 GLU A C 1
ATOM 810 O O . GLU A 1 104 ? 4.044 23.030 32.286 1.00 82.06 104 GLU A O 1
ATOM 815 N N . ILE A 1 105 ? 5.302 24.406 33.536 1.00 87.38 105 ILE A N 1
ATOM 816 C CA . ILE A 1 105 ? 4.917 23.835 34.842 1.00 87.38 105 ILE A CA 1
ATOM 817 C C . ILE A 1 105 ? 3.386 23.794 35.044 1.00 87.38 105 ILE A C 1
ATOM 819 O O . ILE A 1 105 ? 2.888 22.771 35.526 1.00 87.38 105 ILE A O 1
ATOM 823 N N . PRO A 1 106 ? 2.604 24.839 34.692 1.00 87.94 106 PRO A N 1
ATOM 824 C CA . PRO A 1 106 ? 1.148 24.788 34.822 1.00 87.94 106 PRO A CA 1
ATOM 825 C C . PRO A 1 106 ? 0.502 23.647 34.026 1.00 87.94 106 PRO A C 1
ATOM 827 O O . PRO A 1 106 ? -0.425 23.011 34.524 1.00 87.94 106 PRO A O 1
ATOM 830 N N . GLU A 1 107 ? 1.015 23.333 32.832 1.00 84.06 107 GLU A N 1
ATOM 831 C CA . GLU A 1 107 ? 0.497 22.231 32.015 1.00 84.06 107 GLU A CA 1
ATOM 832 C C . GLU A 1 107 ? 0.775 20.864 32.651 1.00 84.06 107 GLU A C 1
ATOM 834 O O . GLU A 1 107 ? -0.082 19.983 32.598 1.00 84.06 107 GLU A O 1
ATOM 839 N N . TRP A 1 108 ? 1.927 20.696 33.308 1.00 87.94 108 TRP A N 1
ATOM 840 C CA . TRP A 1 108 ? 2.244 19.492 34.085 1.00 87.94 108 TRP A CA 1
ATOM 841 C C . TRP A 1 108 ? 1.333 19.326 35.305 1.00 87.94 108 TRP A C 1
ATOM 843 O O . TRP A 1 108 ? 0.861 18.221 35.576 1.00 87.94 108 TRP A O 1
ATOM 853 N N . ARG A 1 109 ? 1.039 20.413 36.030 1.00 86.31 109 ARG A N 1
ATOM 854 C CA . ARG A 1 109 ? 0.116 20.375 37.180 1.00 86.31 109 ARG A CA 1
ATOM 855 C C . ARG A 1 109 ? -1.305 20.026 36.751 1.00 86.31 109 ARG A C 1
ATOM 857 O O . ARG A 1 109 ? -1.928 19.172 37.376 1.00 86.31 109 ARG A O 1
ATOM 864 N N . ASN A 1 110 ? -1.789 20.647 35.675 1.00 85.44 110 ASN A N 1
ATOM 865 C CA . ASN A 1 110 ? -3.097 20.333 35.107 1.00 85.44 110 ASN A CA 1
ATOM 866 C C . ASN A 1 110 ? -3.160 18.871 34.643 1.00 85.44 110 ASN A C 1
ATOM 868 O O . ASN A 1 110 ? -4.114 18.165 34.947 1.00 85.44 110 ASN A O 1
ATOM 872 N N . ALA A 1 111 ? -2.102 18.395 33.979 1.00 84.00 111 ALA A N 1
ATOM 873 C CA . ALA A 1 111 ? -2.009 17.015 33.527 1.00 84.00 111 ALA A CA 1
ATOM 874 C C . ALA A 1 111 ? -2.129 16.001 34.674 1.00 84.00 111 ALA A C 1
ATOM 876 O O . ALA A 1 111 ? -2.864 15.024 34.562 1.00 84.00 111 ALA A O 1
ATOM 877 N N . LEU A 1 112 ? -1.425 16.248 35.783 1.00 86.50 112 LEU A N 1
ATOM 878 C CA . LEU A 1 112 ? -1.500 15.407 36.974 1.00 86.50 112 LEU A CA 1
ATOM 879 C C . LEU A 1 112 ? -2.895 15.443 37.618 1.00 86.50 112 LEU A C 1
ATOM 881 O O . LEU A 1 112 ? -3.370 14.412 38.087 1.00 86.50 112 LEU A O 1
ATOM 885 N N . ALA A 1 113 ? -3.547 16.609 37.648 1.00 84.19 113 ALA A N 1
ATOM 886 C CA . ALA A 1 113 ? -4.891 16.750 38.207 1.00 84.19 113 ALA A CA 1
ATOM 887 C C . ALA A 1 113 ? -5.926 15.929 37.417 1.00 84.19 113 ALA A C 1
ATOM 889 O O . ALA A 1 113 ? -6.628 15.109 38.007 1.00 84.19 113 ALA A O 1
ATOM 890 N N . GLU A 1 114 ? -5.953 16.071 36.089 1.00 80.88 114 GLU A N 1
ATOM 891 C CA . GLU A 1 114 ? -6.848 15.311 35.202 1.00 80.88 114 GLU A CA 1
ATOM 892 C C . GLU A 1 114 ? -6.612 13.792 35.294 1.00 80.88 114 GLU A C 1
ATOM 894 O O . GLU A 1 114 ? -7.560 13.001 35.273 1.00 80.88 114 GLU A O 1
ATOM 899 N N . LEU A 1 115 ? -5.347 13.371 35.417 1.00 81.69 115 LEU A N 1
ATOM 900 C CA . LEU A 1 115 ? -4.984 11.964 35.588 1.00 81.69 115 LEU A CA 1
ATOM 901 C C . LEU A 1 115 ? -5.525 11.408 36.912 1.00 81.69 115 LEU A C 1
ATOM 903 O O . LEU A 1 115 ? -6.181 10.369 36.923 1.00 81.69 115 LEU A O 1
ATOM 907 N N . LYS A 1 116 ? -5.318 12.135 38.018 1.00 79.31 116 LYS A N 1
ATOM 908 C CA . LYS A 1 116 ? -5.809 11.746 39.348 1.00 79.31 116 LYS A CA 1
ATOM 909 C C . LYS A 1 116 ? -7.327 11.662 39.415 1.00 79.31 116 LYS A C 1
ATOM 911 O O . LYS A 1 116 ? -7.849 10.818 40.133 1.00 79.31 116 LYS A O 1
ATOM 916 N N . GLU A 1 117 ? -8.041 12.529 38.702 1.00 78.50 117 GLU A N 1
ATOM 917 C CA . GLU A 1 117 ? -9.500 12.445 38.591 1.00 78.50 117 GLU A CA 1
ATOM 918 C C . GLU A 1 117 ? -9.941 11.202 37.812 1.00 78.50 117 GLU A C 1
ATOM 920 O O . GLU A 1 117 ? -10.872 10.518 38.236 1.00 78.50 117 GLU A O 1
ATOM 925 N N . SER A 1 118 ? -9.231 10.873 36.730 1.00 69.62 118 SER A N 1
ATOM 926 C CA . SER A 1 118 ? -9.535 9.725 35.868 1.00 69.62 118 SER A CA 1
ATOM 927 C C . SER A 1 118 ? -9.322 8.373 36.567 1.00 69.62 118 SER A C 1
ATOM 929 O O . SER A 1 118 ? -10.033 7.417 36.265 1.00 69.62 118 SER A O 1
ATOM 931 N N . CYS A 1 119 ? -8.386 8.286 37.517 1.00 66.56 119 CYS A N 1
ATOM 932 C CA . CYS A 1 119 ? -8.040 7.046 38.224 1.00 66.56 119 CYS A CA 1
ATOM 933 C C . CYS A 1 119 ? -8.870 6.768 39.502 1.00 66.56 119 CYS A C 1
ATOM 935 O O . CYS A 1 119 ? -8.625 5.773 40.184 1.00 66.56 119 CYS A O 1
ATOM 937 N N . ARG A 1 120 ? -9.845 7.614 39.881 1.00 66.69 120 ARG A N 1
ATOM 938 C CA . ARG A 1 120 ? -10.611 7.422 41.134 1.00 66.69 120 ARG A CA 1
ATOM 939 C C . ARG A 1 120 ? -11.550 6.205 41.070 1.00 66.69 120 ARG A C 1
ATOM 941 O O . ARG A 1 120 ? -12.463 6.171 40.251 1.00 66.69 120 ARG A O 1
ATOM 948 N N . GLY A 1 121 ? -11.399 5.277 42.024 1.00 55.88 121 GLY A N 1
ATOM 949 C CA . GLY A 1 121 ? -12.389 4.230 42.335 1.00 55.88 121 GLY A CA 1
ATOM 950 C C . GLY A 1 121 ? -12.337 2.964 41.471 1.00 55.88 121 GLY A C 1
ATOM 951 O O . GLY A 1 121 ? -13.383 2.364 41.234 1.00 55.88 121 GLY A O 1
ATOM 952 N N . GLN A 1 122 ? -11.159 2.572 40.970 1.00 55.44 122 GLN A N 1
ATOM 953 C CA . GLN A 1 122 ? -10.999 1.429 40.063 1.00 55.44 122 GLN A CA 1
ATOM 954 C C . GLN A 1 122 ? -10.037 0.366 40.631 1.00 55.44 122 GLN A C 1
ATOM 956 O O . GLN A 1 122 ? -8.830 0.584 40.672 1.00 55.44 122 GLN A O 1
ATOM 961 N N . ASP A 1 123 ? -10.586 -0.787 41.042 1.00 48.34 123 ASP A N 1
ATOM 962 C CA . ASP A 1 123 ? -9.873 -1.852 41.787 1.00 48.34 123 ASP A CA 1
ATOM 963 C C . ASP A 1 123 ? -9.407 -3.053 40.927 1.00 48.34 123 ASP A C 1
ATOM 965 O O . ASP A 1 123 ? -8.797 -3.988 41.443 1.00 48.34 123 ASP A O 1
ATOM 969 N N . ASP A 1 124 ? -9.673 -3.052 39.616 1.00 56.69 124 ASP A N 1
ATOM 970 C CA . ASP A 1 124 ? -9.242 -4.116 38.688 1.00 56.69 124 ASP A CA 1
ATOM 971 C C . ASP A 1 124 ? -8.112 -3.620 37.772 1.00 56.69 124 ASP A C 1
ATOM 973 O O . ASP A 1 124 ? -8.128 -2.469 37.348 1.00 56.69 124 ASP A O 1
ATOM 977 N N . MET A 1 125 ? -7.149 -4.474 37.420 1.00 51.50 125 MET A N 1
ATOM 978 C CA . MET A 1 125 ? -5.934 -4.105 36.674 1.00 51.50 125 MET A CA 1
ATOM 979 C C . MET A 1 125 ? -6.236 -3.587 35.254 1.00 51.50 125 MET A C 1
ATOM 981 O O . MET A 1 125 ? -5.583 -2.654 34.781 1.00 51.50 125 MET A O 1
ATOM 985 N N . GLU A 1 126 ? -7.258 -4.136 34.582 1.00 55.28 126 GLU A N 1
ATOM 986 C CA . GLU A 1 126 ? -7.768 -3.596 33.306 1.00 55.28 126 GLU A CA 1
ATOM 987 C C . GLU A 1 126 ? -8.368 -2.193 33.477 1.00 55.28 126 GLU A C 1
ATOM 989 O O . GLU A 1 126 ? -8.236 -1.339 32.595 1.00 55.28 126 GLU A O 1
ATOM 994 N N . ASN A 1 127 ? -8.976 -1.943 34.637 1.00 59.66 127 ASN A N 1
ATOM 995 C CA . ASN A 1 127 ? -9.470 -0.633 35.028 1.00 59.66 127 ASN A CA 1
ATOM 996 C C . ASN A 1 127 ? -8.321 0.270 35.525 1.00 59.66 127 ASN A C 1
ATOM 998 O O . ASN A 1 127 ? -8.418 1.474 35.423 1.00 59.66 127 ASN A O 1
ATOM 1002 N N . THR A 1 128 ? -7.167 -0.236 35.960 1.00 66.25 128 THR A N 1
ATOM 1003 C CA . THR A 1 128 ? -6.036 0.643 36.319 1.00 66.25 128 THR A CA 1
ATOM 1004 C C . THR A 1 128 ? -5.353 1.246 35.083 1.00 66.25 128 THR A C 1
ATOM 1006 O O . THR A 1 128 ? -4.972 2.413 35.090 1.00 66.25 128 THR A O 1
ATOM 1009 N N . VAL A 1 129 ? -5.209 0.481 33.992 1.00 75.44 129 VAL A N 1
ATOM 1010 C CA . VAL A 1 129 ? -4.521 0.950 32.767 1.00 75.44 129 VAL A CA 1
ATOM 1011 C C . VAL A 1 129 ? -5.428 1.791 31.874 1.00 75.44 129 VAL A C 1
ATOM 1013 O O . VAL A 1 129 ? -4.976 2.774 31.282 1.00 75.44 129 VAL A O 1
ATOM 1016 N N . PHE A 1 130 ? -6.702 1.414 31.750 1.00 78.12 130 PHE A N 1
ATOM 1017 C CA . PHE A 1 130 ? -7.618 2.039 30.798 1.00 78.12 130 PHE A CA 1
ATOM 1018 C C . PHE A 1 130 ? -7.776 3.564 30.989 1.00 78.12 130 PHE A C 1
ATOM 1020 O O . PHE A 1 130 ? -7.664 4.267 29.986 1.00 78.12 130 PHE A O 1
ATOM 1027 N N . PRO A 1 131 ? -7.954 4.122 32.206 1.00 80.69 131 PRO A N 1
ATOM 1028 C CA . PRO A 1 131 ? -8.026 5.567 32.426 1.00 80.69 131 PRO A CA 1
ATOM 1029 C C . PRO A 1 131 ? -6.776 6.306 31.968 1.00 80.69 131 PRO A C 1
ATOM 1031 O O . PRO A 1 131 ? -6.879 7.395 31.411 1.00 80.69 131 PRO A O 1
ATOM 1034 N N . ILE A 1 132 ? -5.602 5.701 32.148 1.00 79.81 132 ILE A N 1
ATOM 1035 C CA . ILE A 1 132 ? -4.320 6.294 31.765 1.00 79.81 132 ILE A CA 1
ATOM 1036 C C . ILE A 1 132 ? -4.211 6.370 30.238 1.00 79.81 132 ILE A C 1
ATOM 1038 O O . ILE A 1 132 ? -3.856 7.410 29.676 1.00 79.81 132 ILE A O 1
ATOM 1042 N N . LEU A 1 133 ? -4.571 5.286 29.545 1.00 84.94 133 LEU A N 1
ATOM 1043 C CA . LEU A 1 133 ? -4.617 5.274 28.082 1.00 84.94 133 LEU A CA 1
ATOM 1044 C C . LEU A 1 133 ? -5.691 6.243 27.556 1.00 84.94 133 LEU A C 1
ATOM 1046 O O . LEU A 1 133 ? -5.441 6.994 26.609 1.00 84.94 133 LEU A O 1
ATOM 1050 N N . LEU A 1 134 ? -6.868 6.270 28.191 1.00 84.94 134 LEU A N 1
ATOM 1051 C CA . LEU A 1 134 ? -7.983 7.136 27.806 1.00 84.94 134 LEU A CA 1
ATOM 1052 C C . LEU A 1 134 ? -7.605 8.605 27.969 1.00 84.94 134 LEU A C 1
ATOM 1054 O O . LEU A 1 134 ? -7.932 9.433 27.119 1.00 84.94 134 LEU A O 1
ATOM 1058 N N . TRP A 1 135 ? -6.869 8.926 29.027 1.00 84.00 135 TRP A N 1
ATOM 1059 C CA . TRP A 1 135 ? -6.330 10.254 29.253 1.00 84.00 135 TRP A CA 1
ATOM 1060 C C . TRP A 1 135 ? -5.369 10.674 28.130 1.00 84.00 135 TRP A C 1
ATOM 1062 O O . TRP A 1 135 ? -5.509 11.768 27.575 1.00 84.00 135 TRP A O 1
ATOM 1072 N N . SER A 1 136 ? -4.460 9.786 27.709 1.00 82.44 136 SER A N 1
ATOM 1073 C CA . SER A 1 136 ? -3.576 10.028 26.559 1.00 82.44 136 SER A CA 1
ATOM 1074 C C . SER A 1 136 ? -4.363 10.316 25.275 1.00 82.44 136 SER A C 1
ATOM 1076 O O . SER A 1 136 ? -4.096 11.301 24.581 1.00 82.44 136 SER A O 1
ATOM 1078 N N . PHE A 1 137 ? -5.397 9.519 24.995 1.00 88.25 137 PHE A N 1
ATOM 1079 C CA . PHE A 1 137 ? -6.304 9.757 23.873 1.00 88.25 137 PHE A CA 1
ATOM 1080 C C . PHE A 1 137 ? -7.044 11.099 23.993 1.00 88.25 137 PHE A C 1
ATOM 1082 O O . PHE A 1 137 ? -7.152 11.847 23.016 1.00 88.25 137 PHE A O 1
ATOM 1089 N N . ASN A 1 138 ? -7.528 11.454 25.185 1.00 86.06 138 ASN A N 1
ATOM 1090 C CA . ASN A 1 138 ? -8.282 12.685 25.405 1.00 86.06 138 ASN A CA 1
ATOM 1091 C C . ASN A 1 138 ? -7.454 13.947 25.149 1.00 86.06 138 ASN A C 1
ATOM 1093 O O . ASN A 1 138 ? -8.006 14.928 24.642 1.00 86.06 138 ASN A O 1
ATOM 1097 N N . ARG A 1 139 ? -6.138 13.885 25.381 1.00 83.38 139 ARG A N 1
ATOM 1098 C CA . ARG A 1 139 ? -5.182 14.960 25.079 1.00 83.38 139 ARG A CA 1
ATOM 1099 C C . ARG A 1 139 ? -4.917 15.196 23.600 1.00 83.38 139 ARG A C 1
ATOM 1101 O O . ARG A 1 139 ? -4.334 16.229 23.257 1.00 83.38 139 ARG A O 1
ATOM 1108 N N . LEU A 1 140 ? -5.339 14.301 22.708 1.00 84.94 140 LEU A N 1
ATOM 1109 C CA . LEU A 1 140 ? -5.326 14.573 21.273 1.00 84.94 140 LEU A CA 1
ATOM 1110 C C . LEU A 1 140 ? -6.325 15.701 20.965 1.00 84.94 140 LEU A C 1
ATOM 1112 O O . LEU A 1 140 ? -7.484 15.445 20.676 1.00 84.94 140 LEU A O 1
ATOM 1116 N N . ARG A 1 141 ? -5.897 16.967 21.024 1.00 79.62 141 ARG A N 1
ATOM 1117 C CA . ARG A 1 141 ? -6.788 18.131 20.822 1.00 79.62 141 ARG A CA 1
ATOM 1118 C C . ARG A 1 141 ? -7.429 18.189 19.427 1.00 79.62 141 ARG A C 1
ATOM 1120 O O . ARG A 1 141 ? -8.424 18.876 19.246 1.00 79.62 141 ARG A O 1
ATOM 1127 N N . ASP A 1 142 ? -6.848 17.490 18.455 1.00 86.06 142 ASP A N 1
ATOM 1128 C CA . ASP A 1 142 ? -7.285 17.458 17.061 1.00 86.06 142 ASP A CA 1
ATOM 1129 C C . ASP A 1 142 ? -8.317 16.327 16.830 1.00 86.06 142 ASP A C 1
ATOM 1131 O O . ASP A 1 142 ? -7.958 15.146 16.942 1.00 86.06 142 ASP A O 1
ATOM 1135 N N . PRO A 1 143 ? -9.580 16.649 16.480 1.00 92.81 143 PRO A N 1
ATOM 1136 C CA . PRO A 1 143 ? -10.618 15.654 16.202 1.00 92.81 143 PRO A CA 1
ATOM 1137 C C . PRO A 1 143 ? -10.263 14.696 15.059 1.00 92.81 143 PRO A C 1
ATOM 1139 O O . PRO A 1 143 ? -10.661 13.529 15.094 1.00 92.81 143 PRO A O 1
ATOM 1142 N N . ILE A 1 144 ? -9.477 15.147 14.074 1.00 92.94 144 ILE A N 1
ATOM 1143 C CA . ILE A 1 144 ? -9.011 14.302 12.968 1.00 92.94 144 ILE A CA 1
ATOM 1144 C C . ILE A 1 144 ? -8.060 13.228 13.500 1.00 92.94 144 ILE A C 1
ATOM 1146 O O . ILE A 1 144 ? -8.182 12.059 13.136 1.00 92.94 144 ILE A O 1
ATOM 1150 N N . LEU A 1 145 ? -7.146 13.585 14.412 1.00 90.88 145 LEU A N 1
ATOM 1151 C CA . LEU A 1 145 ? -6.249 12.605 15.036 1.00 90.88 145 LEU A CA 1
ATOM 1152 C C . LEU A 1 145 ? -7.025 11.573 15.849 1.00 90.88 145 LEU A C 1
ATOM 1154 O O . LEU A 1 145 ? -6.728 10.385 15.731 1.00 90.88 145 LEU A O 1
ATOM 1158 N N . LYS A 1 146 ? -8.017 12.011 16.638 1.00 94.31 146 LYS A N 1
ATOM 1159 C CA . LYS A 1 146 ? -8.869 11.098 17.414 1.00 94.31 146 LYS A CA 1
ATOM 1160 C C . LYS A 1 146 ? -9.596 10.119 16.502 1.00 94.31 146 LYS A C 1
ATOM 1162 O O . LYS A 1 146 ? -9.541 8.915 16.732 1.00 94.31 146 LYS A O 1
ATOM 1167 N N . SER A 1 147 ? -10.215 10.623 15.440 1.00 94.56 147 SER A N 1
ATOM 1168 C CA . SER A 1 147 ? -10.989 9.795 14.517 1.00 94.56 147 SER A CA 1
ATOM 1169 C C . SER A 1 147 ? -10.085 8.799 13.780 1.00 94.56 147 SER A C 1
ATOM 1171 O O . SER A 1 147 ? -10.364 7.602 13.780 1.00 94.56 147 SER A O 1
ATOM 1173 N N . CYS A 1 148 ? -8.948 9.251 13.233 1.00 95.56 148 CYS A N 1
ATOM 1174 C CA . CYS A 1 148 ? -7.969 8.378 12.571 1.00 95.56 148 CYS A CA 1
ATOM 1175 C C . CYS A 1 148 ? -7.393 7.317 13.521 1.00 95.56 148 CYS A C 1
ATOM 1177 O O . CYS A 1 148 ? -7.176 6.176 13.112 1.00 95.56 148 CYS A O 1
ATOM 1179 N N . PHE A 1 149 ? -7.162 7.670 14.791 1.00 95.38 149 PHE A N 1
ATOM 1180 C CA . PHE A 1 149 ? -6.751 6.721 15.823 1.00 95.38 149 PHE A CA 1
ATOM 1181 C C . PHE A 1 149 ? -7.824 5.653 16.056 1.00 95.38 149 PHE A C 1
ATOM 1183 O O . PHE A 1 149 ? -7.515 4.467 15.968 1.00 95.38 149 PHE A O 1
ATOM 1190 N N . LEU A 1 150 ? -9.080 6.054 16.283 1.00 96.19 150 LEU A N 1
ATOM 1191 C CA . LEU A 1 150 ? -10.179 5.112 16.496 1.00 96.19 150 LEU A CA 1
ATOM 1192 C C . LEU A 1 150 ? -10.343 4.182 15.292 1.00 96.19 150 LEU A C 1
ATOM 1194 O O . LEU A 1 150 ? -10.435 2.974 15.477 1.00 96.19 150 LEU A O 1
ATOM 1198 N N . TYR A 1 151 ? -10.260 4.697 14.062 1.00 95.88 151 TYR A N 1
ATOM 1199 C CA . TYR A 1 151 ? -10.352 3.886 12.842 1.00 95.88 151 TYR A CA 1
ATOM 1200 C C . TYR A 1 151 ? -9.294 2.771 12.776 1.00 95.88 151 TYR A C 1
ATOM 1202 O O . TYR A 1 151 ? -9.561 1.682 12.269 1.00 95.88 151 TYR A O 1
ATOM 1210 N N . CYS A 1 152 ? -8.099 2.987 13.335 1.00 94.56 152 CYS A N 1
ATOM 1211 C CA . CYS A 1 152 ? -7.071 1.945 13.396 1.00 94.56 152 CYS A CA 1
ATOM 1212 C C . CYS A 1 152 ? -7.510 0.716 14.220 1.00 94.56 152 CYS A C 1
ATOM 1214 O O . CYS A 1 152 ? -7.025 -0.382 13.950 1.00 94.56 152 CYS A O 1
ATOM 1216 N N . SER A 1 153 ? -8.456 0.863 15.159 1.00 94.50 153 SER A N 1
ATOM 1217 C CA . SER A 1 153 ? -8.985 -0.249 15.971 1.00 94.50 153 SER A CA 1
ATOM 1218 C C . SER A 1 153 ? -9.837 -1.252 15.182 1.00 94.50 153 SER A C 1
ATOM 1220 O O . SER A 1 153 ? -10.028 -2.385 15.629 1.00 94.50 153 SER A O 1
ATOM 1222 N N . LEU A 1 154 ? -10.284 -0.886 13.971 1.00 94.19 154 LEU A N 1
ATOM 1223 C CA . LEU A 1 154 ? -10.980 -1.794 13.053 1.00 94.19 154 LEU A CA 1
ATOM 1224 C C . LEU A 1 154 ? -10.089 -2.961 12.601 1.00 94.19 154 LEU A C 1
ATOM 1226 O O . LEU A 1 154 ? -10.593 -3.991 12.150 1.00 94.19 154 LEU A O 1
ATOM 1230 N N . TYR A 1 155 ? -8.768 -2.817 12.696 1.00 90.69 155 TYR A N 1
ATOM 1231 C CA . TYR A 1 155 ? -7.816 -3.870 12.363 1.00 90.69 155 TYR A CA 1
ATOM 1232 C C . TYR A 1 155 ? -7.565 -4.785 13.570 1.00 90.69 155 TYR A C 1
ATOM 1234 O O . TYR A 1 155 ? -7.776 -4.372 14.709 1.00 90.69 155 TYR A O 1
ATOM 1242 N N . PRO A 1 156 ? -7.140 -6.042 13.353 1.00 83.25 156 PRO A N 1
ATOM 1243 C CA . PRO A 1 156 ? -6.850 -6.950 14.459 1.00 83.25 156 PRO A CA 1
ATOM 1244 C C . PRO A 1 156 ? -5.702 -6.474 15.362 1.00 83.25 156 PRO A C 1
ATOM 1246 O O . PRO A 1 156 ? -4.856 -5.681 14.946 1.00 83.25 156 PRO A O 1
ATOM 1249 N N . GLU A 1 157 ? -5.636 -7.039 16.565 1.00 75.94 157 GLU A N 1
ATOM 1250 C CA . GLU A 1 157 ? -4.526 -6.857 17.512 1.00 75.94 157 GLU A CA 1
ATOM 1251 C C . GLU A 1 157 ? -3.181 -7.219 16.877 1.00 75.94 157 GLU A C 1
ATOM 1253 O O . GLU A 1 157 ? -3.081 -8.196 16.119 1.00 75.94 157 GLU A O 1
ATOM 1258 N N . ASP A 1 158 ? -2.174 -6.374 17.126 1.00 69.44 158 ASP A N 1
ATOM 1259 C CA . ASP A 1 158 ? -0.814 -6.472 16.578 1.00 69.44 158 ASP A CA 1
ATOM 1260 C C . ASP A 1 158 ? -0.746 -6.693 15.059 1.00 69.44 158 ASP A C 1
ATOM 1262 O O . ASP A 1 158 ? 0.266 -7.130 14.490 1.00 69.44 158 ASP A O 1
ATOM 1266 N N . PHE A 1 159 ? -1.835 -6.370 14.359 1.00 78.75 159 PHE A N 1
ATOM 1267 C CA . PHE A 1 159 ? -1.895 -6.507 12.926 1.00 78.75 159 PHE A CA 1
ATOM 1268 C C . PHE A 1 159 ? -1.029 -5.437 12.284 1.00 78.75 159 PHE A C 1
ATOM 1270 O O . PHE A 1 159 ? -1.078 -4.255 12.618 1.00 78.75 159 PHE A O 1
ATOM 1277 N N . ARG A 1 160 ? -0.23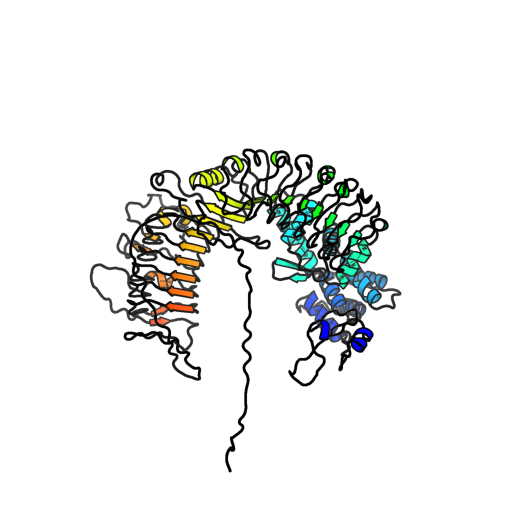4 -5.872 11.310 1.00 84.25 160 ARG A N 1
ATOM 1278 C CA . ARG A 1 160 ? 0.589 -4.974 10.512 1.00 84.25 160 ARG A CA 1
ATOM 1279 C C . ARG A 1 160 ? -0.312 -4.281 9.509 1.00 84.25 160 ARG A C 1
ATOM 1281 O O . ARG A 1 160 ? -0.779 -4.914 8.561 1.00 84.25 160 ARG A O 1
ATOM 1288 N N . ILE A 1 161 ? -0.529 -2.991 9.715 1.00 85.38 161 ILE A N 1
ATOM 1289 C CA . ILE A 1 161 ? -1.310 -2.163 8.809 1.00 85.38 161 ILE A CA 1
ATOM 1290 C C . ILE A 1 161 ? -0.330 -1.402 7.922 1.00 85.38 161 ILE A C 1
ATOM 1292 O O . ILE A 1 161 ? 0.498 -0.626 8.402 1.00 85.38 161 ILE A O 1
ATOM 1296 N N . ASP A 1 162 ? -0.411 -1.637 6.616 1.00 86.44 162 ASP A N 1
ATOM 1297 C CA . ASP A 1 162 ? 0.317 -0.834 5.638 1.00 86.44 162 ASP A CA 1
ATOM 1298 C C . ASP A 1 162 ? -0.189 0.615 5.668 1.00 86.44 162 ASP A C 1
ATOM 1300 O O . ASP A 1 162 ? -1.400 0.863 5.626 1.00 86.44 162 ASP A O 1
ATOM 1304 N N . ARG A 1 163 ? 0.737 1.579 5.737 1.00 88.75 163 ARG A N 1
ATOM 1305 C CA . ARG A 1 163 ? 0.380 2.996 5.878 1.00 88.75 163 ARG A CA 1
ATOM 1306 C C . ARG A 1 163 ? -0.388 3.512 4.673 1.00 88.75 163 ARG A C 1
ATOM 1308 O O . ARG A 1 163 ? -1.353 4.241 4.860 1.00 88.75 163 ARG A O 1
ATOM 1315 N N . GLY A 1 164 ? 0.001 3.131 3.458 1.00 84.19 164 GLY A N 1
ATOM 1316 C CA . GLY A 1 164 ? -0.647 3.640 2.254 1.00 84.19 164 GLY A CA 1
ATOM 1317 C C . GLY A 1 164 ? -2.097 3.174 2.126 1.00 84.19 164 GLY A C 1
ATOM 1318 O O . GLY A 1 164 ? -2.982 3.973 1.823 1.00 84.19 164 GLY A O 1
ATOM 1319 N N . ASN A 1 165 ? -2.365 1.908 2.446 1.00 82.56 165 ASN A N 1
ATOM 1320 C CA . ASN A 1 165 ? -3.723 1.371 2.515 1.00 82.56 165 ASN A CA 1
ATOM 1321 C C . ASN A 1 165 ? -4.559 2.054 3.603 1.00 82.56 165 ASN A C 1
ATOM 1323 O O . ASN A 1 165 ? -5.712 2.399 3.361 1.00 82.56 165 ASN A O 1
ATOM 1327 N N . LEU A 1 166 ? -3.986 2.273 4.789 1.00 89.81 166 LEU A N 1
ATOM 1328 C CA . LEU A 1 166 ? -4.679 2.954 5.883 1.00 89.81 166 LEU A CA 1
ATOM 1329 C C . LEU A 1 166 ? -5.032 4.401 5.523 1.00 89.81 166 LEU A C 1
ATOM 1331 O O . LEU A 1 166 ? -6.174 4.810 5.698 1.00 89.81 166 LEU A O 1
ATOM 1335 N N . ILE A 1 167 ? -4.079 5.141 4.953 1.00 91.44 167 ILE A N 1
ATOM 1336 C CA . IL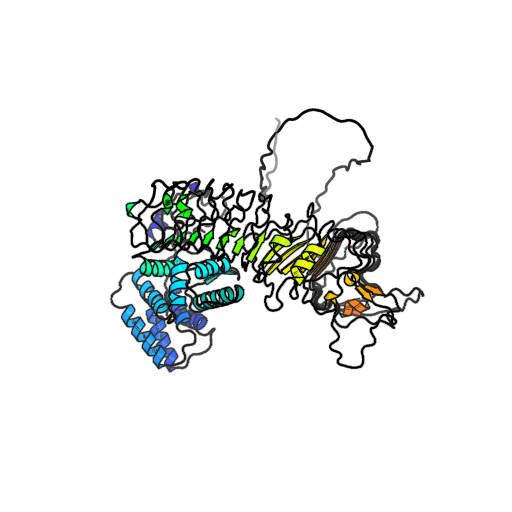E A 1 167 ? -4.285 6.520 4.501 1.00 91.44 167 ILE A CA 1
ATOM 1337 C C . ILE A 1 167 ? -5.346 6.580 3.401 1.00 91.44 167 ILE A C 1
ATOM 1339 O O . ILE A 1 167 ? -6.199 7.457 3.441 1.00 91.44 167 ILE A O 1
ATOM 1343 N N . THR A 1 168 ? -5.350 5.634 2.457 1.00 86.88 168 THR A N 1
ATOM 1344 C CA . THR A 1 168 ? -6.385 5.565 1.408 1.00 86.88 168 THR A CA 1
ATOM 1345 C C . THR A 1 168 ? -7.787 5.436 2.014 1.00 86.88 168 THR A C 1
ATOM 1347 O O . THR A 1 168 ? -8.718 6.102 1.565 1.00 86.88 168 THR A O 1
ATOM 1350 N N . ASN A 1 169 ? -7.935 4.653 3.088 1.00 88.31 169 ASN A N 1
ATOM 1351 C CA . ASN A 1 169 ? -9.208 4.581 3.806 1.00 88.31 169 ASN A CA 1
ATOM 1352 C C . ASN A 1 169 ? -9.546 5.900 4.512 1.00 88.31 169 ASN A C 1
ATOM 1354 O O . ASN A 1 169 ? -10.682 6.337 4.424 1.00 88.31 169 ASN A O 1
ATOM 1358 N N . PHE A 1 170 ? -8.577 6.580 5.141 1.00 93.19 170 PHE A N 1
ATOM 1359 C CA . PHE A 1 170 ? -8.822 7.904 5.734 1.00 93.19 170 PHE A CA 1
ATOM 1360 C C . PHE A 1 170 ? -9.301 8.934 4.699 1.00 93.19 170 PHE A C 1
ATOM 1362 O O . PHE A 1 170 ? -10.104 9.796 5.038 1.00 93.19 170 PHE A O 1
ATOM 1369 N N . ILE A 1 171 ? -8.818 8.855 3.451 1.00 90.31 171 ILE A N 1
ATOM 1370 C CA . ILE A 1 171 ? -9.292 9.711 2.349 1.00 90.31 171 ILE A CA 1
ATOM 1371 C C . ILE A 1 171 ? -10.752 9.386 2.015 1.00 90.31 171 ILE A C 1
ATOM 1373 O O . ILE A 1 171 ? -11.550 10.304 1.861 1.00 90.31 171 ILE A O 1
ATOM 1377 N N . SER A 1 172 ? -11.076 8.095 1.907 1.00 87.50 172 SER A N 1
ATOM 1378 C CA . SER A 1 172 ? -12.394 7.595 1.476 1.00 87.50 172 SER A CA 1
ATOM 1379 C C . SER A 1 172 ? -13.483 7.742 2.546 1.00 87.50 172 SER A C 1
ATOM 1381 O O . SER A 1 172 ? -14.665 7.717 2.246 1.00 87.50 172 SER A O 1
ATOM 1383 N N . GLU A 1 173 ? -13.083 7.879 3.807 1.00 89.62 173 GLU A N 1
ATOM 1384 C CA . GLU A 1 173 ? -13.970 8.183 4.937 1.00 89.62 173 GLU A CA 1
ATOM 1385 C C . GLU A 1 173 ? -14.045 9.697 5.216 1.00 89.62 173 GLU A C 1
ATOM 1387 O O . GLU A 1 173 ? -14.551 10.120 6.252 1.00 89.62 173 GLU A O 1
ATOM 1392 N N . GLU A 1 174 ? -13.450 10.522 4.346 1.00 88.94 174 GLU A N 1
ATOM 1393 C CA . GLU A 1 174 ? -13.331 11.980 4.495 1.00 88.94 174 GLU A CA 1
ATOM 1394 C C . GLU A 1 174 ? -12.753 12.439 5.855 1.00 88.94 174 GLU A C 1
ATOM 1396 O O . GLU A 1 174 ? -12.985 13.552 6.325 1.00 88.94 174 GLU A O 1
ATOM 1401 N N . MET A 1 175 ? -11.907 11.611 6.477 1.00 91.12 175 MET A N 1
ATOM 1402 C CA . MET A 1 175 ? -11.318 11.847 7.804 1.00 91.12 175 MET A CA 1
ATOM 1403 C C . MET A 1 175 ? -10.084 12.754 7.761 1.00 91.12 175 MET A C 1
ATOM 1405 O O . MET A 1 175 ? -9.259 12.747 8.673 1.00 91.12 175 MET A O 1
ATOM 1409 N N . MET A 1 176 ? -9.895 13.505 6.680 1.00 90.94 176 MET A N 1
ATOM 1410 C CA . MET A 1 176 ? -8.747 14.380 6.479 1.00 90.94 176 MET A CA 1
ATOM 1411 C C . MET A 1 176 ? -9.171 15.670 5.792 1.00 90.94 176 MET A C 1
ATOM 1413 O O . MET A 1 176 ? -10.111 15.709 5.003 1.00 90.94 176 MET A O 1
ATOM 1417 N N . GLU A 1 177 ? -8.430 16.742 6.062 1.00 90.38 177 GLU A N 1
ATOM 1418 C CA . GLU A 1 177 ? -8.632 18.012 5.366 1.00 90.38 177 GLU A CA 1
ATOM 1419 C C . GLU A 1 177 ? -8.463 17.838 3.852 1.00 90.38 177 GLU A C 1
ATOM 1421 O O . GLU A 1 177 ? -7.587 17.109 3.384 1.00 90.38 177 GLU A O 1
ATOM 1426 N N . ARG A 1 178 ? -9.261 18.565 3.067 1.00 89.50 178 ARG A N 1
ATOM 1427 C CA . ARG A 1 178 ? -9.174 18.508 1.605 1.00 89.50 178 ARG A CA 1
ATOM 1428 C C . ARG A 1 178 ? -7.795 18.960 1.110 1.00 89.50 178 ARG A C 1
ATOM 1430 O O . ARG A 1 178 ? -7.233 19.947 1.593 1.00 89.50 178 ARG A O 1
ATOM 1437 N N . ARG A 1 179 ? -7.254 18.246 0.120 1.00 89.25 179 ARG A N 1
ATOM 1438 C CA . ARG A 1 179 ? -5.951 18.515 -0.507 1.00 89.25 179 ARG A CA 1
ATOM 1439 C C . ARG A 1 179 ? -6.076 18.554 -2.028 1.00 89.25 179 ARG A C 1
ATOM 1441 O O . ARG A 1 179 ? -7.009 18.005 -2.602 1.00 89.25 179 ARG A O 1
ATOM 1448 N N . LYS A 1 180 ? -5.123 19.237 -2.672 1.00 83.88 180 LYS A N 1
ATOM 1449 C CA . LYS A 1 180 ? -5.107 19.442 -4.131 1.00 83.88 180 LYS A CA 1
ATOM 1450 C C . LYS A 1 180 ? -4.484 18.278 -4.909 1.00 83.88 180 LYS A C 1
ATOM 1452 O O . LYS A 1 180 ? -4.845 18.083 -6.060 1.00 83.88 180 LYS A O 1
ATOM 1457 N N . SER A 1 181 ? -3.575 17.523 -4.292 1.00 87.44 181 SER A N 1
ATOM 1458 C CA . SER A 1 181 ? -2.864 16.398 -4.910 1.00 87.44 181 SER A CA 1
ATOM 1459 C C . SER A 1 181 ? -2.946 15.146 -4.043 1.00 87.44 181 SER A C 1
ATOM 1461 O O . SER A 1 181 ? -3.117 15.232 -2.820 1.00 87.44 181 SER A O 1
ATOM 1463 N N . ARG A 1 182 ? -2.790 13.977 -4.668 1.00 87.62 182 ARG A N 1
ATOM 1464 C CA . ARG A 1 182 ? -2.723 12.689 -3.970 1.00 87.62 182 ARG A CA 1
ATOM 1465 C C . ARG A 1 182 ? -1.529 12.653 -3.030 1.00 87.62 182 ARG A C 1
ATOM 1467 O O . ARG A 1 182 ? -1.686 12.272 -1.872 1.00 87.62 182 ARG A O 1
ATOM 1474 N N . GLN A 1 183 ? -0.367 13.119 -3.484 1.00 87.88 183 GLN A N 1
ATOM 1475 C CA . GLN A 1 183 ? 0.819 13.189 -2.632 1.00 87.88 183 GLN A CA 1
ATOM 1476 C C . GLN A 1 183 ? 0.569 14.030 -1.371 1.00 87.88 183 GLN A C 1
ATOM 1478 O O . GLN A 1 183 ? 0.927 13.599 -0.281 1.00 87.88 183 GLN A O 1
ATOM 1483 N N . ALA A 1 184 ? -0.128 15.168 -1.473 1.00 91.19 184 ALA A N 1
ATOM 1484 C CA . ALA A 1 184 ? -0.430 16.004 -0.309 1.00 91.19 184 ALA A CA 1
ATOM 1485 C C . ALA A 1 184 ? -1.390 15.328 0.690 1.00 91.19 184 ALA A C 1
ATOM 1487 O O . ALA A 1 184 ? -1.266 15.546 1.900 1.00 91.19 184 ALA A O 1
ATOM 1488 N N . TYR A 1 185 ? -2.327 14.498 0.212 1.00 91.81 185 TYR A N 1
ATOM 1489 C CA . TYR A 1 185 ? -3.133 13.636 1.085 1.00 91.81 185 TYR A CA 1
ATOM 1490 C C . TYR A 1 185 ? -2.266 12.597 1.798 1.00 91.81 185 TYR A C 1
ATOM 1492 O O . TYR A 1 185 ? -2.401 12.409 3.008 1.00 91.81 185 TYR A O 1
ATOM 1500 N N . PHE A 1 186 ? -1.346 11.954 1.076 1.00 91.12 186 PHE A N 1
ATOM 1501 C CA . PHE A 1 186 ? -0.429 10.983 1.666 1.00 91.12 186 PHE A CA 1
ATOM 1502 C C . PHE A 1 186 ? 0.505 11.630 2.689 1.00 91.12 186 PHE A C 1
ATOM 1504 O O . PHE A 1 186 ? 0.621 11.117 3.798 1.00 91.12 186 PHE A O 1
ATOM 1511 N N . ASP A 1 187 ? 1.086 12.790 2.396 1.00 91.44 187 ASP A N 1
ATOM 1512 C CA . ASP A 1 187 ? 1.939 13.529 3.331 1.00 91.44 187 ASP A CA 1
ATOM 1513 C C . ASP A 1 187 ? 1.178 13.907 4.611 1.00 91.44 187 ASP A C 1
ATOM 1515 O O . ASP A 1 187 ? 1.693 13.746 5.724 1.00 91.44 187 ASP A O 1
ATOM 1519 N N . GLN A 1 188 ? -0.081 14.347 4.484 1.00 94.31 188 GLN A N 1
ATOM 1520 C CA . GLN A 1 188 ? -0.950 14.600 5.634 1.00 94.31 188 GLN A CA 1
ATOM 1521 C C . GLN A 1 188 ? -1.235 13.323 6.429 1.00 94.31 188 GLN A C 1
ATOM 1523 O O . GLN A 1 188 ? -1.092 13.330 7.653 1.00 94.31 188 GLN A O 1
ATOM 1528 N N . GLY A 1 189 ? -1.599 12.229 5.761 1.00 93.50 189 GLY A N 1
ATOM 1529 C CA . GLY A 1 189 ? -1.828 10.937 6.401 1.00 93.50 189 GLY A CA 1
ATOM 1530 C C . GLY A 1 189 ? -0.579 10.424 7.123 1.00 93.50 189 GLY A C 1
ATOM 1531 O O . GLY A 1 189 ? -0.646 9.990 8.273 1.00 93.50 189 GLY A O 1
ATOM 1532 N N . HIS A 1 190 ? 0.600 10.569 6.512 1.00 91.88 190 HIS A N 1
ATOM 1533 C CA . HIS A 1 190 ? 1.870 10.234 7.143 1.00 91.88 190 HIS A CA 1
ATOM 1534 C C . HIS A 1 190 ? 2.154 11.120 8.361 1.00 91.88 190 HIS A C 1
ATOM 1536 O O . HIS A 1 190 ? 2.589 10.600 9.390 1.00 91.88 190 HIS A O 1
ATOM 1542 N N . LYS A 1 191 ? 1.870 12.425 8.288 1.00 92.06 191 LYS A N 1
ATOM 1543 C CA . LYS A 1 191 ? 1.964 13.349 9.428 1.00 92.06 191 LYS A CA 1
ATOM 1544 C C . LYS A 1 191 ? 1.038 12.927 10.571 1.00 92.06 191 LYS A C 1
ATOM 1546 O O . LYS A 1 191 ? 1.482 12.916 11.716 1.00 92.06 191 LYS A O 1
ATOM 1551 N N . ILE A 1 192 ? -0.209 12.554 10.278 1.00 93.69 192 ILE A N 1
ATOM 1552 C CA . ILE A 1 192 ? -1.185 12.052 11.261 1.00 93.69 192 ILE A CA 1
ATOM 1553 C C . ILE A 1 192 ? -0.649 10.794 11.950 1.00 93.69 192 ILE A C 1
ATOM 1555 O O . ILE A 1 192 ? -0.508 10.769 13.171 1.00 93.69 192 ILE A O 1
ATOM 1559 N N . LEU A 1 193 ? -0.265 9.781 11.173 1.00 92.44 193 LEU A N 1
ATOM 1560 C CA . LEU A 1 193 ? 0.248 8.523 11.713 1.00 92.44 193 LEU A CA 1
ATOM 1561 C C . LEU A 1 193 ? 1.550 8.720 12.502 1.00 92.44 193 LEU A C 1
ATOM 1563 O O . LEU A 1 193 ? 1.731 8.100 13.544 1.00 92.44 193 LEU A O 1
ATOM 1567 N N . ASN A 1 194 ? 2.445 9.608 12.057 1.00 89.00 194 ASN A N 1
ATOM 1568 C CA . ASN A 1 194 ? 3.668 9.933 12.796 1.00 89.00 194 ASN A CA 1
ATOM 1569 C C . ASN A 1 194 ? 3.366 10.634 14.123 1.00 89.00 194 ASN A C 1
ATOM 1571 O O . ASN A 1 194 ? 4.019 10.336 15.116 1.00 89.00 194 ASN A O 1
ATOM 1575 N N . LYS A 1 195 ? 2.365 11.523 14.176 1.00 88.00 195 LYS A N 1
ATOM 1576 C CA . LYS A 1 195 ? 1.918 12.121 15.442 1.00 88.00 195 LYS A CA 1
ATOM 1577 C C . LYS A 1 195 ? 1.401 11.055 16.411 1.00 88.00 195 LYS A C 1
ATOM 1579 O O . LYS A 1 195 ? 1.816 11.066 17.563 1.00 88.00 195 LYS A O 1
ATOM 1584 N N . LEU A 1 196 ? 0.565 10.126 15.940 1.00 89.44 196 LEU A N 1
ATOM 1585 C CA . LEU A 1 196 ? 0.037 9.023 16.758 1.00 89.44 196 LEU A CA 1
ATOM 1586 C C . LEU A 1 196 ? 1.145 8.086 17.266 1.00 89.44 196 LEU A C 1
ATOM 1588 O O . LEU A 1 196 ? 1.126 7.673 18.423 1.00 89.44 196 LEU A O 1
ATOM 1592 N N . VAL A 1 197 ? 2.149 7.809 16.428 1.00 87.69 197 VAL A N 1
ATOM 1593 C CA . VAL A 1 197 ? 3.360 7.077 16.832 1.00 87.69 197 VAL A CA 1
ATOM 1594 C C . VAL A 1 197 ? 4.153 7.847 17.888 1.00 87.69 197 VAL A C 1
ATOM 1596 O O . VAL A 1 197 ? 4.619 7.269 18.867 1.00 87.69 197 VAL A O 1
ATOM 1599 N N . ASN A 1 198 ? 4.312 9.159 17.710 1.00 83.31 198 ASN A N 1
ATOM 1600 C CA . ASN A 1 198 ? 5.107 9.987 18.613 1.00 83.31 198 ASN A CA 1
ATOM 1601 C C . ASN A 1 198 ? 4.514 10.062 20.023 1.00 83.31 198 ASN A C 1
ATOM 1603 O O . ASN A 1 198 ? 5.288 10.106 20.977 1.00 83.31 198 ASN A O 1
ATOM 1607 N N . VAL A 1 199 ? 3.184 10.036 20.150 1.00 83.31 199 VAL A N 1
ATOM 1608 C CA . VAL A 1 199 ? 2.484 9.961 21.447 1.00 83.31 199 VAL A CA 1
ATOM 1609 C C . VAL A 1 199 ? 2.323 8.527 21.966 1.00 83.31 199 VAL A C 1
ATOM 1611 O O . VAL A 1 199 ? 1.652 8.312 22.967 1.00 83.31 199 VAL A O 1
ATOM 1614 N N . CYS A 1 200 ? 2.939 7.547 21.297 1.00 84.50 200 CYS A N 1
ATOM 1615 C CA . CYS A 1 200 ? 2.943 6.132 21.673 1.00 84.50 200 CYS A CA 1
ATOM 1616 C C . CYS A 1 200 ? 1.563 5.446 21.663 1.00 84.50 200 CYS A C 1
ATOM 1618 O O . CYS A 1 200 ? 1.406 4.385 22.256 1.00 84.50 200 CYS A O 1
ATOM 1620 N N . LEU A 1 201 ? 0.589 6.005 20.936 1.00 86.88 201 LEU A N 1
ATOM 1621 C CA . LEU A 1 201 ? -0.716 5.374 20.695 1.00 86.88 201 LEU A CA 1
ATOM 1622 C C . LEU A 1 201 ? -0.693 4.393 19.509 1.00 86.88 201 LEU A C 1
ATOM 1624 O O . LEU A 1 201 ? -1.562 3.534 19.382 1.00 86.88 201 LEU A O 1
ATOM 1628 N N . LEU A 1 202 ? 0.307 4.521 18.635 1.00 89.25 202 LEU A N 1
ATOM 1629 C CA . LEU A 1 202 ? 0.643 3.561 17.585 1.00 89.25 202 LEU A CA 1
ATOM 1630 C C . LEU A 1 202 ? 2.135 3.229 17.644 1.00 89.25 202 LEU A C 1
ATOM 1632 O O . LEU A 1 202 ? 2.949 4.010 18.133 1.00 89.25 202 LEU A O 1
ATOM 1636 N N . GLU A 1 203 ? 2.511 2.101 17.057 1.00 87.56 203 GLU A N 1
ATOM 1637 C CA . GLU A 1 203 ? 3.904 1.688 16.916 1.00 87.56 203 GLU A CA 1
ATOM 1638 C C . GLU A 1 203 ? 4.303 1.597 15.443 1.00 87.56 203 GLU A C 1
ATOM 1640 O O . GLU A 1 203 ? 3.487 1.275 14.575 1.00 87.56 203 GLU A O 1
ATOM 1645 N N . THR A 1 204 ? 5.577 1.864 15.145 1.00 84.56 204 THR A N 1
ATOM 1646 C CA . THR A 1 204 ? 6.120 1.674 13.793 1.00 84.56 204 THR A CA 1
ATOM 1647 C C . THR A 1 204 ? 6.492 0.219 13.567 1.00 84.56 204 THR A C 1
ATOM 1649 O O . THR A 1 204 ? 7.035 -0.451 14.442 1.00 84.56 204 THR A O 1
ATOM 1652 N N . TRP A 1 205 ? 6.235 -0.269 12.357 1.00 75.88 205 TRP A N 1
ATOM 1653 C CA . TRP A 1 205 ? 6.645 -1.602 11.946 1.00 75.88 205 TRP A CA 1
ATOM 1654 C C . TRP A 1 205 ? 7.329 -1.562 10.582 1.00 75.88 205 TRP A C 1
ATOM 1656 O O . TRP A 1 205 ? 6.744 -1.117 9.595 1.00 75.88 205 TRP A O 1
ATOM 1666 N N . GLY A 1 206 ? 8.571 -2.056 10.513 1.00 66.62 206 GLY A N 1
ATOM 1667 C CA . GLY A 1 206 ? 9.291 -2.253 9.247 1.00 66.62 206 GLY A CA 1
ATOM 1668 C C . GLY A 1 206 ? 9.434 -0.993 8.383 1.00 66.62 206 GLY A C 1
ATOM 1669 O O . GLY A 1 206 ? 9.425 -1.097 7.159 1.00 66.62 206 GLY A O 1
ATOM 1670 N N . GLY A 1 207 ? 9.473 0.196 8.998 1.00 65.38 207 GLY A N 1
ATOM 1671 C CA . GLY A 1 207 ? 9.601 1.503 8.331 1.00 65.38 207 GLY A CA 1
ATOM 1672 C C . GLY A 1 207 ? 8.398 1.960 7.488 1.00 65.38 207 GLY A C 1
ATOM 1673 O O . GLY A 1 207 ? 8.278 3.146 7.203 1.00 65.38 207 GLY A O 1
ATOM 1674 N N . SER A 1 208 ? 7.492 1.052 7.119 1.00 72.81 208 SER A N 1
ATOM 1675 C CA . SER A 1 208 ? 6.409 1.274 6.144 1.00 72.81 208 SER A CA 1
ATOM 1676 C C . SER A 1 208 ? 5.009 0.962 6.682 1.00 72.81 208 SER A C 1
ATOM 1678 O O . SER A 1 208 ? 4.017 1.345 6.065 1.00 72.81 208 SER A O 1
ATOM 1680 N N . GLY A 1 209 ? 4.906 0.322 7.850 1.00 83.62 209 GLY A N 1
ATOM 1681 C CA . GLY A 1 209 ? 3.648 -0.028 8.502 1.00 83.62 209 GLY A CA 1
ATOM 1682 C C . GLY A 1 209 ? 3.489 0.601 9.884 1.00 83.62 209 GLY A C 1
ATOM 1683 O O . GLY A 1 209 ? 4.445 1.103 10.483 1.00 83.62 209 GLY A O 1
ATOM 1684 N N . VAL A 1 210 ? 2.265 0.541 10.397 1.00 89.19 210 VAL A N 1
ATOM 1685 C CA . VAL A 1 210 ? 1.937 0.818 11.799 1.00 89.19 210 VAL A CA 1
ATOM 1686 C C . VAL A 1 210 ? 1.235 -0.386 12.422 1.00 89.19 210 VAL A C 1
ATOM 1688 O O . VAL A 1 210 ? 0.654 -1.209 11.710 1.00 89.19 210 VAL A O 1
ATOM 1691 N N . LYS A 1 211 ? 1.297 -0.494 13.747 1.00 89.81 211 LYS A N 1
ATOM 1692 C CA . LYS A 1 211 ? 0.502 -1.446 14.531 1.00 89.81 211 LYS A CA 1
ATOM 1693 C C . LYS A 1 211 ? -0.076 -0.764 15.768 1.00 89.81 211 LYS A C 1
ATOM 1695 O O . LYS A 1 211 ? 0.467 0.241 16.227 1.00 89.81 211 LYS A O 1
ATOM 1700 N N . MET A 1 212 ? -1.172 -1.312 16.277 1.00 88.88 212 MET A N 1
ATOM 1701 C CA . MET A 1 212 ? -1.813 -0.872 17.513 1.00 88.88 212 MET A CA 1
ATOM 1702 C C . MET A 1 212 ? -1.680 -1.981 18.555 1.00 88.88 212 MET A C 1
ATOM 1704 O O . MET A 1 212 ? -1.992 -3.136 18.260 1.00 88.88 212 MET A O 1
ATOM 1708 N N . HIS A 1 213 ? -1.201 -1.611 19.741 1.00 85.44 213 HIS A N 1
ATOM 1709 C CA . HIS A 1 213 ? -1.088 -2.512 20.884 1.00 85.44 213 HIS A CA 1
ATOM 1710 C C . HIS A 1 213 ? -2.482 -2.974 21.331 1.00 85.44 213 HIS A C 1
ATOM 1712 O O . HIS A 1 213 ? -3.428 -2.185 21.296 1.00 85.44 213 HIS A O 1
ATOM 1718 N N . ASP A 1 214 ? -2.604 -4.223 21.774 1.00 81.75 214 ASP A N 1
ATOM 1719 C CA . ASP A 1 214 ? -3.873 -4.847 22.176 1.00 81.75 214 ASP A CA 1
ATOM 1720 C C . ASP A 1 214 ? -4.694 -4.017 23.193 1.00 81.75 214 ASP A C 1
ATOM 1722 O O . ASP A 1 214 ? -5.814 -3.637 22.882 1.00 81.75 214 ASP A O 1
ATOM 1726 N N . LEU A 1 215 ? -4.129 -3.589 24.326 1.00 82.88 215 LEU A N 1
ATOM 1727 C CA . LEU A 1 215 ? -4.810 -2.780 25.346 1.00 82.88 215 LEU A CA 1
ATOM 1728 C C . LEU A 1 215 ? -5.215 -1.383 24.845 1.00 82.88 215 LEU A C 1
ATOM 1730 O O . LEU A 1 215 ? -6.248 -0.847 25.249 1.00 82.88 215 LEU A O 1
ATOM 1734 N N . ILE A 1 216 ? -4.426 -0.782 23.947 1.00 87.50 216 ILE A N 1
ATOM 1735 C CA . ILE A 1 216 ? -4.771 0.500 23.308 1.00 87.50 216 ILE A CA 1
ATOM 1736 C C . ILE A 1 216 ? -5.948 0.303 22.350 1.00 87.50 216 ILE A C 1
ATOM 1738 O O . ILE A 1 216 ? -6.854 1.139 22.280 1.00 87.50 216 ILE A O 1
ATOM 1742 N N . ARG A 1 217 ? -5.954 -0.818 21.627 1.00 89.94 217 ARG A N 1
ATOM 1743 C CA . ARG A 1 217 ? -7.058 -1.200 20.757 1.00 89.94 217 ARG A CA 1
ATOM 1744 C C . ARG A 1 217 ? -8.318 -1.494 21.560 1.00 89.94 217 ARG A C 1
ATOM 1746 O O . ARG A 1 217 ? -9.364 -0.960 21.212 1.00 89.94 217 ARG A O 1
ATOM 1753 N N . ASP A 1 218 ? -8.227 -2.262 22.638 1.00 85.06 218 ASP A N 1
ATOM 1754 C CA . ASP A 1 218 ? -9.353 -2.550 23.530 1.00 85.06 218 ASP A CA 1
ATOM 1755 C C . ASP A 1 218 ? -9.937 -1.262 24.099 1.00 85.06 218 ASP A C 1
ATOM 1757 O O . ASP A 1 218 ? -11.157 -1.102 24.175 1.00 85.06 218 ASP A O 1
ATOM 1761 N N . MET A 1 219 ? -9.072 -0.293 24.418 1.00 90.12 219 MET A N 1
ATOM 1762 C CA . MET A 1 219 ? -9.527 1.024 24.821 1.00 90.12 219 MET A CA 1
ATOM 1763 C C . MET A 1 219 ? -10.326 1.720 23.708 1.00 90.12 219 MET A C 1
ATOM 1765 O O . MET A 1 219 ? -11.436 2.193 23.949 1.00 90.12 219 MET A O 1
ATOM 1769 N N . ALA A 1 220 ? -9.792 1.763 22.487 1.00 92.88 220 ALA A N 1
ATOM 1770 C CA . ALA A 1 220 ? -10.473 2.353 21.335 1.00 92.88 220 ALA A CA 1
ATOM 1771 C C . ALA A 1 220 ? -11.810 1.656 21.013 1.00 92.88 220 ALA A C 1
ATOM 1773 O O . ALA A 1 220 ? -12.791 2.320 20.669 1.00 92.88 220 ALA A O 1
ATOM 1774 N N . LEU A 1 221 ? -11.885 0.334 21.186 1.00 89.12 221 LEU A N 1
ATOM 1775 C CA . LEU A 1 221 ? -13.118 -0.437 21.030 1.00 89.12 221 LEU A CA 1
ATOM 1776 C C . LEU A 1 221 ? -14.137 -0.119 22.127 1.00 89.12 221 LEU A C 1
ATOM 1778 O O . LEU A 1 221 ? -15.314 0.039 21.825 1.00 89.12 221 LEU A O 1
ATOM 1782 N N . LYS A 1 222 ? -13.710 0.062 23.384 1.00 90.00 222 LYS A N 1
ATOM 1783 C CA . LYS A 1 222 ? -14.596 0.515 24.474 1.00 90.00 222 LYS A CA 1
ATOM 1784 C C . LYS A 1 222 ? -15.175 1.914 24.203 1.00 90.00 222 LYS A C 1
ATOM 1786 O O . LYS A 1 222 ? -16.317 2.158 24.582 1.00 90.00 222 LYS A O 1
ATOM 1791 N N . ILE A 1 223 ? -14.426 2.799 23.533 1.00 91.50 223 ILE A N 1
ATOM 1792 C CA . ILE A 1 223 ? -14.890 4.141 23.120 1.00 91.50 223 ILE A CA 1
ATOM 1793 C C . ILE A 1 223 ? -15.930 4.063 21.988 1.00 91.50 223 ILE A C 1
ATOM 1795 O O . ILE A 1 223 ? -16.850 4.871 21.949 1.00 91.50 223 ILE A O 1
ATOM 1799 N N . THR A 1 224 ? -15.794 3.102 21.072 1.00 94.50 224 THR A N 1
ATOM 1800 C CA . THR A 1 224 ? -16.612 2.995 19.844 1.00 94.50 224 THR A CA 1
ATOM 1801 C C . THR A 1 224 ? -17.718 1.937 19.914 1.00 94.50 224 THR A C 1
ATOM 1803 O O . THR A 1 224 ? -18.488 1.771 18.970 1.00 94.50 224 THR A O 1
ATOM 1806 N N . LYS A 1 225 ? -17.833 1.225 21.041 1.00 90.06 225 LYS A N 1
ATOM 1807 C CA . LYS A 1 225 ? -18.712 0.056 21.233 1.00 90.06 225 LYS A CA 1
ATOM 1808 C C . LYS A 1 225 ? -20.194 0.291 20.926 1.00 90.06 225 LYS A C 1
ATOM 1810 O O . LYS A 1 225 ? -20.912 -0.675 20.686 1.00 90.06 225 LYS A O 1
ATOM 1815 N N . ASP A 1 226 ? -20.657 1.537 21.002 1.00 90.44 226 ASP A N 1
ATOM 1816 C CA . ASP A 1 226 ? -22.080 1.853 20.893 1.00 90.44 226 ASP A CA 1
ATOM 1817 C C . ASP A 1 226 ? -22.575 1.715 19.447 1.00 90.44 226 ASP A C 1
ATOM 1819 O O . ASP A 1 226 ? -23.707 1.294 19.232 1.00 90.44 226 ASP A O 1
ATOM 1823 N N . ASN A 1 227 ? -21.721 1.995 18.457 1.00 94.00 227 ASN A N 1
ATOM 1824 C CA . ASN A 1 227 ? -22.085 1.987 17.040 1.00 94.00 227 ASN A CA 1
ATOM 1825 C C . ASN A 1 227 ? -21.093 1.238 16.133 1.00 94.00 227 ASN A C 1
ATOM 1827 O O . ASN A 1 227 ? -21.283 1.211 14.917 1.00 94.00 227 ASN A O 1
ATOM 1831 N N . TRP A 1 228 ? -20.021 0.644 16.661 1.00 96.88 228 TRP A N 1
ATOM 1832 C CA . TRP A 1 228 ? -19.071 -0.146 15.869 1.00 96.88 228 TRP A CA 1
ATOM 1833 C C . TRP A 1 228 ? -19.141 -1.630 16.233 1.00 96.88 228 TRP A C 1
ATOM 1835 O O . TRP A 1 228 ? -19.179 -2.005 17.403 1.00 96.88 228 TRP A O 1
ATOM 1845 N N . MET A 1 229 ? -19.075 -2.499 15.222 1.00 96.31 229 MET A N 1
ATOM 1846 C CA . MET A 1 229 ? -18.961 -3.948 15.399 1.00 96.31 229 MET A CA 1
ATOM 1847 C C . MET A 1 229 ? -17.625 -4.444 14.841 1.00 96.31 229 MET A C 1
ATOM 1849 O O . MET A 1 229 ? -17.459 -4.650 13.636 1.00 96.31 229 MET A O 1
ATOM 1853 N N . VAL A 1 230 ? -16.661 -4.688 15.730 1.00 94.88 230 VAL A N 1
ATOM 1854 C CA . VAL A 1 230 ? -15.326 -5.182 15.369 1.00 94.88 230 VAL A CA 1
ATOM 1855 C C . VAL A 1 230 ? -15.149 -6.616 15.858 1.00 94.88 230 VAL A C 1
ATOM 1857 O O . VAL A 1 230 ? -14.968 -6.869 17.043 1.00 94.88 230 VAL A O 1
ATOM 1860 N N . LYS A 1 231 ? -15.161 -7.571 14.924 1.00 92.00 231 LYS A N 1
ATOM 1861 C CA . LYS A 1 231 ? -14.930 -9.003 15.169 1.00 92.00 231 LYS A CA 1
ATOM 1862 C C . LYS A 1 231 ? -13.817 -9.543 14.269 1.00 92.00 231 LYS A C 1
ATOM 1864 O O . LYS A 1 231 ? -13.972 -10.561 13.596 1.00 92.00 231 LYS A O 1
ATOM 1869 N N . ALA A 1 232 ? -12.693 -8.835 14.205 1.00 87.62 232 ALA A N 1
ATOM 1870 C CA . ALA A 1 232 ? -11.561 -9.190 13.354 1.00 87.62 232 ALA A CA 1
ATOM 1871 C C . ALA A 1 232 ? -10.729 -10.346 13.954 1.00 87.62 232 ALA A C 1
ATOM 1873 O O . ALA A 1 232 ? -10.455 -10.361 15.148 1.00 87.62 232 ALA A O 1
ATOM 1874 N N . ARG A 1 233 ? -10.307 -11.312 13.124 1.00 84.25 233 ARG A N 1
ATOM 1875 C CA . ARG A 1 233 ? -9.477 -12.489 13.487 1.00 84.25 233 ARG A CA 1
ATOM 1876 C C . ARG A 1 233 ? -9.998 -13.425 14.589 1.00 84.25 233 ARG A C 1
ATOM 1878 O O . ARG A 1 233 ? -9.265 -14.324 15.006 1.00 84.25 233 ARG A O 1
ATOM 1885 N N . LEU A 1 234 ? -11.279 -13.356 14.940 1.00 83.75 234 LEU A N 1
ATOM 1886 C CA . LEU A 1 234 ? -11.926 -14.238 15.925 1.00 83.75 234 LEU A CA 1
ATOM 1887 C C . LEU A 1 234 ? -12.190 -15.674 15.427 1.00 83.75 234 LEU A C 1
ATOM 1889 O O . LEU A 1 234 ? -12.886 -16.447 16.078 1.00 83.75 234 LEU A O 1
ATOM 1893 N N . GLN A 1 235 ? -11.639 -16.057 14.270 1.00 85.38 235 GLN A N 1
ATOM 1894 C CA . GLN A 1 235 ? -11.810 -17.382 13.658 1.00 85.38 235 GLN A CA 1
ATOM 1895 C C . GLN A 1 235 ? -13.267 -17.724 13.300 1.00 85.38 235 GLN A C 1
ATOM 1897 O O . GLN A 1 235 ? -13.599 -18.906 13.154 1.00 85.38 235 GLN A O 1
ATOM 1902 N N . LEU A 1 236 ? -14.115 -16.708 13.107 1.00 88.62 236 LEU A N 1
ATOM 1903 C CA . LEU A 1 236 ? -15.524 -16.886 12.753 1.00 88.62 236 LEU A CA 1
ATOM 1904 C C . LEU A 1 236 ? -15.660 -17.650 11.435 1.00 88.62 236 LEU A C 1
ATOM 1906 O O . LEU A 1 236 ? -14.951 -17.361 10.473 1.00 88.62 236 LEU A O 1
ATOM 1910 N N . ARG A 1 237 ? -16.570 -18.625 11.388 1.00 91.56 237 ARG A N 1
ATOM 1911 C CA . ARG A 1 237 ? -16.893 -19.381 10.161 1.00 91.56 237 ARG A CA 1
ATOM 1912 C C . ARG A 1 237 ? -18.096 -18.817 9.414 1.00 91.56 237 ARG A C 1
ATOM 1914 O O . ARG A 1 237 ? -18.245 -19.061 8.219 1.00 91.56 237 ARG A O 1
ATOM 1921 N N . GLU A 1 238 ? -18.912 -18.057 10.125 1.00 91.25 238 GLU A N 1
ATOM 1922 C CA . GLU A 1 238 ? -20.106 -17.389 9.633 1.00 91.25 238 GLU A CA 1
ATOM 1923 C C . GLU A 1 238 ? -20.065 -15.928 10.084 1.00 91.25 238 GLU A C 1
ATOM 1925 O O . GLU A 1 238 ? -19.328 -15.564 11.005 1.00 91.25 238 GLU A O 1
ATOM 1930 N N . ILE A 1 239 ? -20.802 -15.085 9.373 1.00 94.31 239 ILE A N 1
ATOM 1931 C CA . ILE A 1 239 ? -20.996 -13.684 9.741 1.00 94.31 239 ILE A CA 1
ATOM 1932 C C . ILE A 1 239 ? -21.817 -13.595 11.049 1.00 94.31 239 ILE A C 1
ATOM 1934 O O . ILE A 1 239 ? -22.563 -14.534 11.329 1.00 94.31 239 ILE A O 1
ATOM 1938 N N . PRO A 1 240 ? -21.692 -12.520 11.856 1.00 94.06 240 PRO A N 1
ATOM 1939 C CA . PRO A 1 240 ? -22.543 -12.292 13.031 1.00 94.06 240 PRO A CA 1
ATOM 1940 C C . PRO A 1 240 ? -24.028 -12.440 12.720 1.00 94.06 240 PRO A C 1
ATOM 1942 O O . PRO A 1 240 ? -24.439 -12.121 11.601 1.00 94.06 240 PRO A O 1
ATOM 1945 N N . GLU A 1 241 ? -24.802 -12.905 13.702 1.00 92.31 241 GLU A N 1
ATOM 1946 C CA . GLU A 1 241 ? -26.243 -13.119 13.544 1.00 92.31 241 GLU A CA 1
ATOM 1947 C C . GLU A 1 241 ? -26.938 -11.809 13.158 1.00 92.31 241 GLU A C 1
ATOM 1949 O O . GLU A 1 241 ? -26.495 -10.727 13.541 1.00 92.31 241 GLU A O 1
ATOM 1954 N N . GLU A 1 242 ? -28.027 -11.888 12.390 1.00 92.75 242 GLU A N 1
ATOM 1955 C CA . GLU A 1 242 ? -28.701 -10.711 11.824 1.00 92.75 242 GLU A CA 1
ATOM 1956 C C . GLU A 1 242 ? -29.122 -9.689 12.899 1.00 92.75 242 GLU A C 1
ATOM 1958 O O . GLU A 1 242 ? -29.058 -8.487 12.662 1.00 92.75 242 GLU A O 1
ATOM 1963 N N . GLN A 1 243 ? -29.454 -10.140 14.113 1.00 92.44 243 GLN A N 1
ATOM 1964 C CA . GLN A 1 243 ? -29.832 -9.286 15.246 1.00 92.44 243 GLN A CA 1
ATOM 1965 C C . GLN A 1 243 ? -28.679 -8.413 15.767 1.00 92.44 243 GLN A C 1
ATOM 1967 O O . GLN A 1 243 ? -28.918 -7.404 16.431 1.00 92.44 243 GLN A O 1
ATOM 1972 N N . GLU A 1 244 ? -27.428 -8.785 15.486 1.00 93.31 244 GLU A N 1
ATOM 1973 C CA . GLU A 1 244 ? -26.255 -7.983 15.842 1.00 93.31 244 GLU A CA 1
ATOM 1974 C C . GLU A 1 244 ? -26.051 -6.798 14.882 1.00 93.31 244 GLU A C 1
ATOM 1976 O O . GLU A 1 244 ? -25.331 -5.854 15.210 1.00 93.31 244 GLU A O 1
ATOM 1981 N N . TRP A 1 245 ? -26.708 -6.811 13.717 1.00 94.94 245 TRP A N 1
ATOM 1982 C CA . TRP A 1 245 ? -26.628 -5.763 12.702 1.00 94.94 245 TRP A CA 1
ATOM 1983 C C . TRP A 1 245 ? -27.667 -4.664 12.944 1.00 94.94 245 TRP A C 1
ATOM 1985 O O . TRP A 1 245 ? -28.720 -4.614 12.310 1.00 94.94 245 TRP A O 1
ATOM 1995 N N . LYS A 1 246 ? -27.368 -3.783 13.899 1.00 94.25 246 LYS A N 1
ATOM 1996 C CA . LYS A 1 246 ? -28.271 -2.707 14.330 1.00 94.25 246 LYS A CA 1
ATOM 1997 C C . LYS A 1 246 ? -28.328 -1.541 13.335 1.00 94.25 246 LYS A C 1
ATOM 1999 O O . LYS A 1 246 ? -27.385 -1.292 12.584 1.00 94.25 246 LYS A O 1
ATOM 2004 N N . GLU A 1 247 ? -29.427 -0.785 13.376 1.00 95.06 247 GLU A N 1
ATOM 2005 C CA . GLU A 1 247 ? -29.672 0.361 12.481 1.00 95.06 247 GLU A CA 1
ATOM 2006 C C . GLU A 1 247 ? -28.704 1.534 12.693 1.00 95.06 247 GLU A C 1
ATOM 2008 O O . GLU A 1 247 ? -28.510 2.354 11.794 1.00 95.06 247 GLU A O 1
ATOM 2013 N N . ASP A 1 248 ? -28.119 1.631 13.885 1.00 95.44 248 ASP A N 1
ATOM 2014 C CA . ASP A 1 248 ? -27.185 2.675 14.293 1.00 95.44 248 ASP A CA 1
ATOM 2015 C C . ASP A 1 248 ? -25.712 2.322 14.058 1.00 95.44 248 ASP A C 1
ATOM 2017 O O . ASP A 1 248 ? -24.857 3.166 14.328 1.00 95.44 248 ASP A O 1
ATOM 2021 N N . LEU A 1 249 ? -25.416 1.131 13.520 1.00 96.94 249 LEU A N 1
ATOM 2022 C CA . LEU A 1 249 ? -24.050 0.741 13.186 1.00 96.94 249 LEU A CA 1
ATOM 2023 C C . LEU A 1 249 ? -23.439 1.689 12.151 1.00 96.94 249 LEU A C 1
ATOM 2025 O O . LEU A 1 249 ? -23.992 1.885 11.072 1.00 96.94 249 LEU A O 1
ATOM 2029 N N . ASP A 1 250 ? -22.263 2.214 12.482 1.00 96.19 250 ASP A N 1
ATOM 2030 C CA . ASP A 1 250 ? -21.439 3.074 11.633 1.00 96.19 250 ASP A CA 1
ATOM 2031 C C . ASP A 1 250 ? -20.322 2.270 10.953 1.00 96.19 250 ASP A C 1
ATOM 2033 O O . ASP A 1 250 ? -20.130 2.374 9.744 1.00 96.19 250 ASP A O 1
ATOM 2037 N N . LYS A 1 251 ? -19.605 1.407 11.690 1.00 97.19 251 LYS A N 1
ATOM 2038 C CA . LYS A 1 251 ? -18.478 0.635 11.133 1.00 97.19 251 LYS A CA 1
ATOM 2039 C C . LYS A 1 251 ? -18.520 -0.830 11.523 1.00 97.19 251 LYS A C 1
ATOM 2041 O O . LYS A 1 251 ? -18.707 -1.179 12.688 1.00 97.19 251 LYS A O 1
ATOM 2046 N N . VAL A 1 252 ? -18.272 -1.698 10.546 1.00 97.75 252 VAL A N 1
ATOM 2047 C CA . VAL A 1 252 ? -18.201 -3.148 10.733 1.00 97.75 252 VAL A CA 1
ATOM 2048 C C . VAL A 1 252 ? -16.875 -3.681 10.205 1.00 97.75 252 VAL A C 1
ATOM 2050 O O . VAL A 1 252 ? -16.534 -3.512 9.034 1.00 97.75 252 VAL A O 1
ATOM 2053 N N . SER A 1 253 ? -16.139 -4.398 11.056 1.00 97.06 253 SER A N 1
ATOM 2054 C CA . SER A 1 253 ? -14.913 -5.095 10.664 1.00 97.06 253 SER A CA 1
ATOM 2055 C C . SER A 1 253 ? -14.954 -6.571 11.028 1.00 97.06 253 SER A C 1
ATOM 2057 O O . SER A 1 253 ? -15.010 -6.952 12.195 1.00 97.06 253 SER A O 1
ATOM 2059 N N . LEU A 1 254 ? -14.862 -7.412 10.002 1.00 96.56 254 LEU A N 1
ATOM 2060 C CA . LEU A 1 254 ? -14.833 -8.874 10.068 1.00 96.56 254 LEU A CA 1
ATOM 2061 C C . LEU A 1 254 ? -13.556 -9.434 9.423 1.00 96.56 254 LEU A C 1
ATOM 2063 O O . LEU A 1 254 ? -13.523 -10.579 8.959 1.00 96.56 254 LEU A O 1
ATOM 2067 N N . VAL A 1 255 ? -12.503 -8.617 9.370 1.00 93.56 255 VAL A N 1
ATOM 2068 C CA . VAL A 1 255 ? -11.247 -8.912 8.673 1.00 93.56 255 VAL A CA 1
ATOM 2069 C C . VAL A 1 255 ? -10.564 -10.161 9.229 1.00 93.56 255 VAL A C 1
ATOM 2071 O O . VAL A 1 255 ? -10.438 -10.339 10.440 1.00 93.56 255 VAL A O 1
ATOM 2074 N N . GLY A 1 256 ? -10.045 -11.004 8.333 1.00 90.19 256 GLY A N 1
ATOM 2075 C CA . GLY A 1 256 ? -9.149 -12.103 8.704 1.00 90.19 256 GLY A CA 1
ATOM 2076 C C . GLY A 1 256 ? -9.818 -13.248 9.467 1.00 90.19 256 GLY A C 1
ATOM 2077 O O . GLY A 1 256 ? -9.164 -13.887 10.292 1.00 90.19 256 GLY A O 1
ATOM 2078 N N . ASN A 1 257 ? -11.104 -13.498 9.219 1.00 92.06 257 ASN A N 1
ATOM 2079 C CA . ASN A 1 257 ? -11.829 -14.652 9.744 1.00 92.06 257 ASN A CA 1
ATOM 2080 C C . ASN A 1 257 ? -11.803 -15.836 8.753 1.00 92.06 257 ASN A C 1
ATOM 2082 O O . ASN A 1 257 ? -11.035 -15.879 7.790 1.00 92.06 257 ASN A O 1
ATOM 2086 N N . LYS A 1 258 ? -12.625 -16.851 9.023 1.00 94.94 258 LYS A N 1
ATOM 2087 C CA . LYS A 1 258 ? -12.825 -18.049 8.199 1.00 94.94 258 LYS A CA 1
ATOM 2088 C C . LYS A 1 258 ? -14.225 -18.062 7.571 1.00 94.94 258 LYS A C 1
ATOM 2090 O O . LYS A 1 258 ? -14.762 -19.140 7.328 1.00 94.94 258 LYS A O 1
ATOM 2095 N N . ILE A 1 259 ? -14.806 -16.886 7.320 1.00 96.38 259 ILE A N 1
ATOM 2096 C CA . ILE A 1 259 ? -16.167 -16.748 6.791 1.00 96.38 259 ILE A CA 1
ATOM 2097 C C . ILE A 1 259 ? -16.196 -17.238 5.344 1.00 96.38 259 ILE A C 1
ATOM 2099 O O . ILE A 1 259 ? -15.449 -16.736 4.507 1.00 96.38 259 ILE A O 1
ATOM 2103 N N . VAL A 1 260 ? -17.045 -18.230 5.061 1.00 95.44 260 VAL A N 1
ATOM 2104 C CA . VAL A 1 260 ? -17.168 -18.845 3.723 1.00 95.44 260 VAL A CA 1
ATOM 2105 C C . VAL A 1 260 ? -18.376 -18.308 2.955 1.00 95.44 260 VAL A C 1
ATOM 2107 O O . VAL A 1 260 ? -18.314 -18.156 1.738 1.00 95.44 260 VAL A O 1
ATOM 2110 N N . LYS A 1 261 ? -19.469 -17.997 3.652 1.00 92.56 261 LYS A N 1
ATOM 2111 C CA . LYS A 1 261 ? -20.724 -17.514 3.066 1.00 92.56 261 LYS A CA 1
ATOM 2112 C C . LYS A 1 261 ? -21.421 -16.541 4.013 1.00 92.56 261 LYS A C 1
ATOM 2114 O O . LYS A 1 261 ? -21.169 -16.563 5.217 1.00 92.56 261 LYS A O 1
ATOM 2119 N N . ILE A 1 262 ? -22.316 -15.732 3.457 1.00 93.31 262 ILE A N 1
ATOM 2120 C CA . ILE A 1 262 ? -23.258 -14.889 4.199 1.00 93.31 262 ILE A CA 1
ATOM 2121 C C . ILE A 1 262 ? -24.634 -15.564 4.136 1.00 93.31 262 ILE A C 1
ATOM 2123 O O . ILE A 1 262 ? -25.064 -15.980 3.061 1.00 93.31 262 ILE A O 1
ATOM 2127 N N . CYS A 1 263 ? -25.283 -15.730 5.292 1.00 87.00 263 CYS A N 1
ATOM 2128 C CA . CYS A 1 263 ? -26.453 -16.605 5.450 1.00 87.00 263 CYS A CA 1
ATOM 2129 C C . CYS A 1 263 ? -27.815 -15.887 5.396 1.00 87.00 263 CYS A C 1
ATOM 2131 O O . CYS A 1 263 ? -28.833 -16.568 5.339 1.00 87.00 263 CYS A O 1
ATOM 2133 N N . PHE A 1 264 ? -27.847 -14.552 5.397 1.00 89.50 264 PHE A N 1
ATOM 2134 C CA . PHE A 1 264 ? -29.070 -13.739 5.332 1.00 89.50 264 PHE A CA 1
ATOM 2135 C C . PHE A 1 264 ? -28.957 -12.648 4.264 1.00 89.50 264 PHE A C 1
ATOM 2137 O O . PHE A 1 264 ? -27.875 -12.365 3.747 1.00 89.50 264 PHE A O 1
ATOM 2144 N N . THR A 1 265 ? -30.095 -12.067 3.895 1.00 86.38 265 THR A N 1
ATOM 2145 C CA . THR A 1 265 ? -30.250 -11.350 2.628 1.00 86.38 265 THR A CA 1
ATOM 2146 C C . THR A 1 265 ? -29.968 -9.865 2.674 1.00 86.38 265 THR A C 1
ATOM 2148 O O . THR A 1 265 ? -29.488 -9.390 1.660 1.00 86.38 265 THR A O 1
ATOM 2151 N N . SER A 1 266 ? -30.295 -9.116 3.731 1.00 87.56 266 SER A N 1
ATOM 2152 C CA . SER A 1 266 ? -29.967 -7.682 3.829 1.00 87.56 266 SER A CA 1
ATOM 2153 C C . SER A 1 266 ? -30.246 -7.155 5.241 1.00 87.56 266 SER A C 1
ATOM 2155 O O . SER A 1 266 ? -31.402 -6.853 5.542 1.00 87.56 266 SER A O 1
ATOM 2157 N N . PRO A 1 267 ? -29.230 -6.988 6.100 1.00 92.25 267 PRO A N 1
ATOM 2158 C CA . PRO A 1 267 ? -29.439 -6.391 7.411 1.00 92.25 267 PRO A CA 1
ATOM 2159 C C . PRO A 1 267 ? -29.755 -4.894 7.270 1.00 92.25 267 PRO A C 1
ATOM 2161 O O . PRO A 1 267 ? -29.245 -4.214 6.374 1.00 92.25 267 PRO A O 1
ATOM 2164 N N . LYS A 1 268 ? -30.603 -4.363 8.154 1.00 92.44 268 LYS A N 1
ATOM 2165 C CA . LYS A 1 268 ? -31.025 -2.958 8.121 1.00 92.44 268 LYS A CA 1
ATOM 2166 C C . LYS A 1 268 ? -29.976 -2.069 8.796 1.00 92.44 268 LYS A C 1
ATOM 2168 O O . LYS A 1 268 ? -30.092 -1.760 9.976 1.00 92.44 268 LYS A O 1
ATOM 2173 N N . CYS A 1 269 ? -28.973 -1.631 8.037 1.00 95.31 269 CYS A N 1
ATOM 2174 C CA . CYS A 1 269 ? -27.884 -0.779 8.533 1.00 95.31 269 CYS A CA 1
ATOM 2175 C C . CYS A 1 269 ? -27.708 0.482 7.668 1.00 95.31 269 CYS A C 1
ATOM 2177 O O . CYS A 1 269 ? -26.693 0.625 6.986 1.00 95.31 269 CYS A O 1
ATOM 2179 N N . PRO A 1 270 ? -28.676 1.418 7.677 1.00 94.62 270 PRO A N 1
ATOM 2180 C CA . PRO A 1 270 ? -28.644 2.585 6.796 1.00 94.62 270 PRO A CA 1
ATOM 2181 C C . PRO A 1 270 ? -27.506 3.567 7.113 1.00 94.62 270 PRO A C 1
ATOM 2183 O O . PRO A 1 270 ? -27.118 4.321 6.227 1.00 94.62 270 PRO A O 1
ATOM 2186 N N . LYS A 1 271 ? -26.977 3.562 8.347 1.00 95.62 271 LYS A N 1
ATOM 2187 C CA . LYS A 1 271 ? -25.872 4.433 8.790 1.00 95.62 271 LYS A CA 1
ATOM 2188 C C . LYS A 1 271 ? -24.478 3.829 8.593 1.00 95.62 271 LYS A C 1
ATOM 2190 O O . LYS A 1 271 ? -23.495 4.483 8.928 1.00 95.62 271 LYS A O 1
ATOM 2195 N N . LEU A 1 272 ? -24.392 2.597 8.090 1.00 97.19 272 LEU A N 1
ATOM 2196 C CA . LEU A 1 272 ? -23.124 1.892 7.956 1.00 97.19 272 LEU A CA 1
ATOM 2197 C C . LEU A 1 272 ? -22.273 2.568 6.884 1.00 97.19 272 LEU A C 1
ATOM 2199 O O . LEU A 1 272 ? -22.618 2.485 5.713 1.00 97.19 272 LEU A O 1
ATOM 2203 N N . SER A 1 273 ? -21.160 3.180 7.284 1.00 96.31 273 SER A N 1
ATOM 2204 C CA . SER A 1 273 ? -20.205 3.857 6.401 1.00 96.31 273 SER A CA 1
ATOM 2205 C C . SER A 1 273 ? -19.045 2.953 5.978 1.00 96.31 273 SER A C 1
ATOM 2207 O O . SER A 1 273 ? -18.608 3.014 4.829 1.00 96.31 273 SER A O 1
ATOM 2209 N N . THR A 1 274 ? -18.599 2.040 6.849 1.00 97.25 274 THR A N 1
ATOM 2210 C CA . THR A 1 274 ? -17.453 1.154 6.580 1.00 97.25 274 THR A CA 1
ATOM 2211 C C . THR A 1 274 ? -17.814 -0.319 6.759 1.00 97.25 274 THR A C 1
ATOM 2213 O O . THR A 1 274 ? -18.232 -0.737 7.841 1.00 97.25 274 THR A O 1
ATOM 2216 N N . LEU A 1 275 ? -17.532 -1.151 5.750 1.00 97.50 275 LEU A N 1
ATOM 2217 C CA . LEU A 1 275 ? -17.627 -2.610 5.840 1.00 97.50 275 LEU A CA 1
ATOM 2218 C C . LEU A 1 275 ? -16.328 -3.288 5.385 1.00 97.50 275 LEU A C 1
ATOM 2220 O O . LEU A 1 275 ? -15.989 -3.330 4.198 1.00 97.50 275 LEU A O 1
ATOM 2224 N N . LEU A 1 276 ? -15.608 -3.883 6.340 1.00 96.50 276 LEU A N 1
ATOM 2225 C CA . LEU A 1 276 ? -14.351 -4.591 6.097 1.00 96.50 276 LEU A CA 1
ATOM 2226 C C . LEU A 1 276 ? -14.536 -6.110 6.217 1.00 96.50 276 LEU A C 1
ATOM 2228 O O . LEU A 1 276 ? -14.622 -6.665 7.309 1.00 96.50 276 LEU A O 1
ATOM 2232 N N . LEU A 1 277 ? -14.519 -6.804 5.081 1.00 96.50 277 LEU A N 1
ATOM 2233 C CA . LEU A 1 277 ? -14.656 -8.264 4.956 1.00 96.50 277 LEU A CA 1
ATOM 2234 C C . LEU A 1 277 ? -13.375 -8.944 4.442 1.00 96.50 277 LEU A C 1
ATOM 2236 O O . LEU A 1 277 ? -13.358 -10.150 4.187 1.00 96.50 277 LEU A O 1
ATOM 2240 N N . SER A 1 278 ? -12.289 -8.184 4.292 1.00 94.44 278 SER A N 1
ATOM 2241 C CA . SER A 1 278 ? -11.055 -8.658 3.665 1.00 94.44 278 SER A CA 1
ATOM 2242 C C . SER A 1 278 ? -10.419 -9.874 4.352 1.00 94.44 278 SER A C 1
ATOM 2244 O O . SER A 1 278 ? -10.551 -10.094 5.559 1.00 94.44 278 SER A O 1
ATOM 2246 N N . SER A 1 279 ? -9.654 -10.646 3.578 1.00 93.69 279 SER A N 1
ATOM 2247 C CA . SER A 1 279 ? -8.916 -11.831 4.038 1.00 93.69 279 SER A CA 1
ATOM 2248 C C . SER A 1 279 ? -9.807 -12.927 4.642 1.00 93.69 279 SER A C 1
ATOM 2250 O O . SER A 1 279 ? -9.399 -13.612 5.577 1.00 93.69 279 SER A O 1
ATOM 2252 N N . ASN A 1 280 ? -11.013 -13.102 4.097 1.00 96.06 280 ASN A N 1
ATOM 2253 C CA . ASN A 1 280 ? -11.914 -14.216 4.395 1.00 96.06 280 ASN A CA 1
ATOM 2254 C C . ASN A 1 280 ? -12.006 -15.164 3.193 1.00 96.06 280 ASN A C 1
ATOM 2256 O O . ASN A 1 280 ? -12.012 -14.692 2.062 1.00 96.06 280 ASN A O 1
ATOM 2260 N N . PRO A 1 281 ? -12.170 -16.484 3.370 1.00 96.81 281 PRO A N 1
ATOM 2261 C CA . PRO A 1 281 ? -12.432 -17.409 2.266 1.00 96.81 281 PRO A CA 1
ATOM 2262 C C . PRO A 1 281 ? -13.868 -17.298 1.705 1.00 96.81 281 PRO A C 1
ATOM 2264 O O . PRO A 1 281 ? -14.416 -18.307 1.274 1.00 96.81 281 PRO A O 1
ATOM 2267 N N . LEU A 1 282 ? -14.462 -16.100 1.708 1.00 97.19 282 LEU A N 1
ATOM 2268 C CA . LEU A 1 282 ? -15.843 -15.815 1.321 1.00 97.19 282 LEU A CA 1
ATOM 2269 C C . LEU A 1 282 ? -16.054 -16.123 -0.163 1.00 97.19 282 LEU A C 1
ATOM 2271 O O . LEU A 1 282 ? -15.367 -15.537 -0.994 1.00 97.19 282 LEU A O 1
ATOM 2275 N N . GLU A 1 283 ? -16.967 -17.037 -0.489 1.00 95.25 283 GLU A N 1
ATOM 2276 C CA . GLU A 1 283 ? -17.192 -17.538 -1.855 1.00 95.25 283 GLU A CA 1
ATOM 2277 C C . GLU A 1 283 ? -18.414 -16.909 -2.539 1.00 95.25 283 GLU A C 1
ATOM 2279 O O . GLU A 1 283 ? -18.422 -16.765 -3.762 1.00 95.25 283 GLU A O 1
ATOM 2284 N N . SER A 1 284 ? -19.426 -16.506 -1.767 1.00 91.31 284 SER A N 1
ATOM 2285 C CA . SER A 1 284 ? -20.667 -15.920 -2.286 1.00 91.31 284 SER A CA 1
ATOM 2286 C C . SER A 1 284 ? -21.256 -14.887 -1.330 1.00 91.31 284 SER A C 1
ATOM 2288 O O . SER A 1 284 ? -21.238 -15.078 -0.110 1.00 91.31 284 SER A O 1
ATOM 2290 N N . ILE A 1 285 ? -21.842 -13.836 -1.900 1.00 95.19 285 ILE A N 1
ATOM 2291 C CA . ILE A 1 285 ? -22.610 -12.801 -1.202 1.00 95.19 285 ILE A CA 1
ATOM 2292 C C . ILE A 1 285 ? -24.036 -12.834 -1.778 1.00 95.19 285 ILE A C 1
ATOM 2294 O O . ILE A 1 285 ? -24.160 -12.838 -3.003 1.00 95.19 285 ILE A O 1
ATOM 2298 N N . PRO A 1 286 ? -25.094 -12.890 -0.948 1.00 94.75 286 PRO A N 1
ATOM 2299 C CA . PRO A 1 286 ? -26.477 -12.824 -1.416 1.00 94.75 286 PRO A CA 1
ATOM 2300 C C . PRO A 1 286 ? -26.762 -11.571 -2.252 1.00 94.75 286 PRO A C 1
ATOM 2302 O O . PRO A 1 286 ? -26.257 -10.491 -1.945 1.00 94.75 286 PRO A O 1
ATOM 2305 N N . ASP A 1 287 ? -27.614 -11.706 -3.271 1.00 93.38 287 ASP A N 1
ATOM 2306 C CA . ASP A 1 287 ? -27.845 -10.663 -4.285 1.00 93.38 287 ASP A CA 1
ATOM 2307 C C . ASP A 1 287 ? -28.382 -9.338 -3.736 1.00 93.38 287 ASP A C 1
ATOM 2309 O O . ASP A 1 287 ? -28.164 -8.299 -4.352 1.00 93.38 287 ASP A O 1
ATOM 2313 N N . SER A 1 288 ? -29.067 -9.375 -2.592 1.00 94.88 288 SER A N 1
ATOM 2314 C CA . SER A 1 288 ? -29.674 -8.217 -1.931 1.00 94.88 288 SER A CA 1
ATOM 2315 C C . SER A 1 288 ? -28.866 -7.677 -0.745 1.00 94.88 288 SER A C 1
ATOM 2317 O O . SER A 1 288 ? -29.335 -6.747 -0.091 1.00 94.88 288 SER A O 1
ATOM 2319 N N . PHE A 1 289 ? -27.691 -8.244 -0.436 1.00 95.81 289 PHE A N 1
ATOM 2320 C CA . PHE A 1 289 ? -26.968 -8.004 0.828 1.00 95.81 289 PHE A CA 1
ATOM 2321 C C . PHE A 1 289 ? -26.705 -6.529 1.133 1.00 95.81 289 PHE A C 1
ATOM 2323 O O . PHE A 1 289 ? -26.743 -6.125 2.293 1.00 95.81 289 PHE A O 1
ATOM 2330 N N . PHE A 1 290 ? -26.492 -5.723 0.096 1.00 96.12 290 PHE A N 1
ATOM 2331 C CA . PHE A 1 290 ? -26.168 -4.304 0.232 1.00 96.12 290 PHE A CA 1
ATOM 2332 C C . PHE A 1 290 ? -27.388 -3.369 0.139 1.00 96.12 290 PHE A C 1
ATOM 2334 O O . PHE A 1 290 ? -27.250 -2.169 0.357 1.00 96.12 290 PHE A O 1
ATOM 2341 N N . SER A 1 291 ? -28.591 -3.888 -0.134 1.00 94.56 291 SER A N 1
ATOM 2342 C CA . SER A 1 291 ? -29.767 -3.069 -0.494 1.00 94.56 291 SER A CA 1
ATOM 2343 C C . SER A 1 291 ? -30.243 -2.094 0.598 1.00 94.56 291 SER A C 1
ATOM 2345 O O . SER A 1 291 ? -30.905 -1.096 0.301 1.00 94.56 291 SER A O 1
ATOM 2347 N N . GLN A 1 292 ? -29.909 -2.363 1.867 1.00 94.69 292 GLN A N 1
ATOM 2348 C CA . GLN A 1 292 ? -30.255 -1.531 3.031 1.00 94.69 292 GLN A CA 1
ATOM 2349 C C . GLN A 1 292 ? -29.033 -0.853 3.686 1.00 94.69 292 GLN A C 1
ATOM 2351 O O . GLN A 1 292 ? -29.117 -0.421 4.835 1.00 94.69 292 GLN A O 1
ATOM 2356 N N . MET A 1 293 ? -27.908 -0.737 2.969 1.00 95.31 293 MET A N 1
ATOM 2357 C CA . MET A 1 293 ? -26.657 -0.116 3.442 1.00 95.31 293 MET A CA 1
ATOM 2358 C C . MET A 1 293 ? -26.298 1.142 2.635 1.00 95.31 293 MET A C 1
ATOM 2360 O O . MET A 1 293 ? -25.149 1.339 2.260 1.00 95.31 293 MET A O 1
ATOM 2364 N N . ARG A 1 294 ? -27.285 1.985 2.309 1.00 92.25 294 ARG A N 1
ATOM 2365 C CA . ARG A 1 294 ? -27.116 3.091 1.342 1.00 92.25 294 ARG A CA 1
ATOM 2366 C C . ARG A 1 294 ? -26.062 4.137 1.731 1.00 92.25 294 ARG A C 1
ATOM 2368 O O . ARG A 1 294 ? -25.523 4.771 0.835 1.00 92.25 294 ARG A O 1
ATOM 2375 N N . GLY A 1 295 ? -25.752 4.273 3.023 1.00 93.31 295 GLY A N 1
ATOM 2376 C CA . GLY A 1 295 ? -24.705 5.167 3.533 1.00 93.31 295 GLY A CA 1
ATOM 2377 C C . GLY A 1 295 ? -23.277 4.609 3.464 1.00 93.31 295 GLY A C 1
ATOM 2378 O O . GLY A 1 295 ? -22.377 5.176 4.081 1.00 93.31 295 GLY A O 1
ATOM 2379 N N . LEU A 1 296 ? -23.045 3.478 2.784 1.00 96.12 296 LEU A N 1
ATOM 2380 C CA . LEU A 1 296 ? -21.730 2.835 2.747 1.00 96.12 296 LEU A CA 1
ATOM 2381 C C . LEU A 1 296 ? -20.751 3.615 1.865 1.00 96.12 296 LEU A C 1
ATOM 2383 O O . LEU A 1 296 ? -20.951 3.703 0.660 1.00 96.12 296 LEU A O 1
ATOM 2387 N N . HIS A 1 297 ? -19.654 4.087 2.461 1.00 95.62 297 HIS A N 1
ATOM 2388 C CA . HIS A 1 297 ? -18.565 4.810 1.798 1.00 95.62 297 HIS A CA 1
ATOM 2389 C C . HIS A 1 297 ? -17.400 3.877 1.435 1.00 95.62 297 HIS A C 1
ATOM 2391 O O . HIS A 1 297 ? -16.804 4.003 0.364 1.00 95.62 297 HIS A O 1
ATOM 2397 N N . VAL A 1 298 ? -17.084 2.896 2.290 1.00 96.25 298 VAL A N 1
ATOM 2398 C CA . VAL A 1 298 ? -15.952 1.977 2.093 1.00 96.25 298 VAL A CA 1
ATOM 2399 C C . VAL A 1 298 ? -16.393 0.519 2.170 1.00 96.25 298 VAL A C 1
ATOM 2401 O O . VAL A 1 298 ? -16.793 0.021 3.225 1.00 96.25 298 VAL A O 1
ATOM 2404 N N . LEU A 1 299 ? -16.209 -0.211 1.066 1.00 97.69 299 LEU A N 1
ATOM 2405 C CA . LEU A 1 299 ? -16.384 -1.661 0.993 1.00 97.69 299 LEU A CA 1
ATOM 2406 C C . LEU A 1 299 ? -15.059 -2.353 0.672 1.00 97.69 299 LEU A C 1
ATOM 2408 O O . LEU A 1 299 ? -14.521 -2.243 -0.433 1.00 97.69 299 LEU A O 1
ATOM 2412 N N . ASN A 1 300 ? -14.551 -3.137 1.625 1.00 96.25 300 ASN A N 1
ATOM 2413 C CA . ASN A 1 300 ? -13.303 -3.875 1.456 1.00 96.25 300 ASN A CA 1
ATOM 2414 C C . ASN A 1 300 ? -13.511 -5.391 1.471 1.00 96.25 300 ASN A C 1
ATOM 2416 O O . ASN A 1 300 ? -13.678 -6.008 2.524 1.00 96.25 300 ASN A O 1
ATOM 2420 N N . LEU A 1 301 ? -13.405 -5.994 0.289 1.00 97.25 301 LEU A N 1
ATOM 2421 C CA . LEU A 1 301 ? -13.533 -7.429 0.028 1.00 97.25 301 LEU A CA 1
ATOM 2422 C C . LEU A 1 301 ? -12.203 -8.054 -0.425 1.00 97.25 301 LEU A C 1
ATOM 2424 O O . LEU A 1 301 ? -12.191 -9.163 -0.963 1.00 97.25 301 LEU A O 1
ATOM 2428 N N . ARG A 1 302 ? -11.069 -7.370 -0.216 1.00 95.06 302 ARG A N 1
ATOM 2429 C CA . ARG A 1 302 ? -9.754 -7.840 -0.674 1.00 95.06 302 ARG A CA 1
ATOM 2430 C C . ARG A 1 302 ? -9.426 -9.246 -0.185 1.00 95.06 302 ARG A C 1
ATOM 2432 O O . ARG A 1 302 ? -9.710 -9.601 0.959 1.00 95.06 302 ARG A O 1
ATOM 2439 N N . ASN A 1 303 ? -8.722 -10.013 -1.013 1.00 95.31 303 ASN A N 1
ATOM 2440 C CA . ASN A 1 303 ? -8.283 -11.379 -0.716 1.00 95.31 303 ASN A CA 1
ATOM 2441 C C . ASN A 1 303 ? -9.434 -12.306 -0.278 1.00 95.31 303 ASN A C 1
ATOM 2443 O O . ASN A 1 303 ? -9.240 -13.158 0.595 1.00 95.31 303 ASN A O 1
ATOM 2447 N N . THR A 1 304 ? -10.624 -12.129 -0.859 1.00 97.56 304 THR A N 1
ATOM 2448 C CA . THR A 1 304 ? -11.730 -13.084 -0.730 1.00 97.56 304 THR A CA 1
ATOM 2449 C C . THR A 1 304 ? -11.775 -14.055 -1.912 1.00 97.56 304 THR A C 1
ATOM 2451 O O . THR A 1 304 ? -10.909 -14.036 -2.789 1.00 97.56 304 THR A O 1
ATOM 2454 N N . ARG A 1 305 ? -12.733 -14.986 -1.917 1.00 96.81 305 ARG A N 1
ATOM 2455 C CA . ARG A 1 305 ? -12.900 -16.015 -2.957 1.00 96.81 305 ARG A CA 1
ATOM 2456 C C . ARG A 1 305 ? -14.200 -15.840 -3.740 1.00 96.81 305 ARG A C 1
ATOM 2458 O O . ARG A 1 305 ? -14.658 -16.810 -4.346 1.00 96.81 305 ARG A O 1
ATOM 2465 N N . ILE A 1 306 ? -14.779 -14.641 -3.713 1.00 96.75 306 ILE A N 1
ATOM 2466 C CA . ILE A 1 306 ? -16.042 -14.358 -4.387 1.00 96.75 306 ILE A CA 1
ATOM 2467 C C . ILE A 1 306 ? -15.898 -14.610 -5.889 1.00 96.75 306 ILE A C 1
ATOM 2469 O O . ILE A 1 306 ? -14.888 -14.240 -6.492 1.00 96.75 306 ILE A O 1
ATOM 2473 N N . GLY A 1 307 ? -16.885 -15.290 -6.472 1.00 94.69 307 GLY A N 1
ATOM 2474 C CA . GLY A 1 307 ? -16.946 -15.519 -7.921 1.00 94.69 307 GLY A CA 1
ATOM 2475 C C . GLY A 1 307 ? -17.583 -14.357 -8.688 1.00 94.69 307 GLY A C 1
ATOM 2476 O O . GLY A 1 307 ? -17.239 -14.103 -9.838 1.00 94.69 307 GLY A O 1
ATOM 2477 N N . TYR A 1 308 ? -18.494 -13.637 -8.038 1.00 93.75 308 TYR A N 1
ATOM 2478 C CA . TYR A 1 308 ? -19.228 -12.501 -8.585 1.00 93.75 308 TYR A CA 1
ATOM 2479 C C . TYR A 1 308 ? -19.551 -11.503 -7.467 1.00 93.75 308 TYR A C 1
ATOM 2481 O O . TYR A 1 308 ? -19.538 -11.854 -6.283 1.00 93.75 308 TYR A O 1
ATOM 2489 N N . LEU A 1 309 ? -19.829 -10.259 -7.853 1.00 94.69 309 LEU A N 1
ATOM 2490 C CA . LEU A 1 309 ? -20.322 -9.211 -6.964 1.00 94.69 309 LEU A CA 1
ATOM 2491 C C . LEU A 1 309 ? -21.843 -9.067 -7.174 1.00 94.69 309 LEU A C 1
ATOM 2493 O O . LEU A 1 309 ? -22.266 -9.028 -8.331 1.00 94.69 309 LEU A O 1
ATOM 2497 N N . PRO A 1 310 ? -22.667 -9.020 -6.112 1.00 93.56 310 PRO A N 1
ATOM 2498 C CA . PRO A 1 310 ? -24.122 -8.949 -6.242 1.00 93.56 310 PRO A CA 1
ATOM 2499 C C . PRO A 1 310 ? -24.578 -7.608 -6.830 1.00 93.56 310 PRO A C 1
ATOM 2501 O O . PRO A 1 310 ? -23.944 -6.578 -6.597 1.00 93.56 310 PRO A O 1
ATOM 2504 N N . ASN A 1 311 ? -25.709 -7.600 -7.544 1.00 92.94 311 ASN A N 1
ATOM 2505 C CA . ASN A 1 311 ? -26.236 -6.388 -8.187 1.00 92.94 311 ASN A CA 1
ATOM 2506 C C . ASN A 1 311 ? -26.657 -5.298 -7.192 1.00 92.94 311 ASN A C 1
ATOM 2508 O O . ASN A 1 311 ? -26.590 -4.127 -7.555 1.00 92.94 311 ASN A O 1
ATOM 2512 N N . SER A 1 312 ? -27.002 -5.640 -5.941 1.00 95.31 312 SER A N 1
ATOM 2513 C CA . SER A 1 312 ? -27.294 -4.636 -4.905 1.00 95.31 312 SER A CA 1
ATOM 2514 C C . SER A 1 312 ? -26.112 -3.711 -4.598 1.00 95.31 312 SER A C 1
ATOM 2516 O O . SER A 1 312 ? -26.286 -2.722 -3.900 1.00 95.31 312 SER A O 1
ATOM 2518 N N . ILE A 1 313 ? -24.897 -4.000 -5.091 1.00 95.75 313 ILE A N 1
ATOM 2519 C CA . ILE A 1 313 ? -23.788 -3.037 -5.028 1.00 95.75 313 ILE A CA 1
ATOM 2520 C C . ILE A 1 313 ? -24.150 -1.710 -5.705 1.00 95.75 313 ILE A C 1
ATOM 2522 O O . ILE A 1 313 ? -23.671 -0.667 -5.282 1.00 95.75 313 ILE A O 1
ATOM 2526 N N . LEU A 1 314 ? -25.005 -1.742 -6.732 1.00 94.12 314 LEU A N 1
ATOM 2527 C CA . LEU A 1 314 ? -25.425 -0.560 -7.483 1.00 94.12 314 LEU A CA 1
ATOM 2528 C C . LEU A 1 314 ? -26.360 0.357 -6.682 1.00 94.12 314 LEU A C 1
ATOM 2530 O O . LEU A 1 314 ? -26.551 1.496 -7.096 1.00 94.12 314 LEU A O 1
ATOM 2534 N N . ASP A 1 315 ? -26.895 -0.117 -5.551 1.00 93.75 315 ASP A N 1
ATOM 2535 C CA . ASP A 1 315 ? -27.715 0.673 -4.625 1.00 93.75 315 ASP A CA 1
ATOM 2536 C C . ASP A 1 315 ? -26.858 1.569 -3.704 1.00 93.75 315 ASP A C 1
ATOM 2538 O O . ASP A 1 315 ? -27.393 2.393 -2.961 1.00 93.75 315 ASP A O 1
ATOM 2542 N N . LEU A 1 316 ? -25.528 1.397 -3.715 1.00 95.94 316 LEU A N 1
ATOM 2543 C CA . LEU A 1 316 ? -24.588 2.114 -2.850 1.00 95.94 316 LEU A CA 1
ATOM 2544 C C . LEU A 1 316 ? -24.123 3.430 -3.489 1.00 95.94 316 LEU A C 1
ATOM 2546 O O . LEU A 1 316 ? -22.965 3.581 -3.875 1.00 95.94 316 LEU A O 1
ATOM 2550 N N . GLU A 1 317 ? -25.038 4.386 -3.625 1.00 93.69 317 GLU A N 1
ATOM 2551 C CA . GLU A 1 317 ? -24.785 5.666 -4.306 1.00 93.69 317 GLU A CA 1
ATOM 2552 C C . GLU A 1 317 ? -23.674 6.511 -3.648 1.00 93.69 317 GLU A C 1
ATOM 2554 O O . GLU A 1 317 ? -22.988 7.261 -4.347 1.00 93.69 317 GLU A O 1
ATOM 2559 N N . GLU A 1 318 ? -23.458 6.347 -2.337 1.00 95.25 318 GLU A N 1
ATOM 2560 C CA . GLU A 1 318 ? -22.423 7.034 -1.544 1.00 95.25 318 GLU A CA 1
ATOM 2561 C C . GLU A 1 318 ? -21.069 6.297 -1.522 1.00 95.25 318 GLU A C 1
ATOM 2563 O O . GLU A 1 318 ? -20.118 6.763 -0.896 1.00 95.25 318 GLU A O 1
ATOM 2568 N N . LEU A 1 319 ? -20.936 5.162 -2.224 1.00 96.81 319 LEU A N 1
ATOM 2569 C CA . LEU A 1 319 ? -19.713 4.362 -2.180 1.00 96.81 319 LEU A CA 1
ATOM 2570 C C . LEU A 1 319 ? -18.530 5.102 -2.808 1.00 96.81 319 LEU A C 1
ATOM 2572 O O . LEU A 1 319 ? -18.491 5.329 -4.017 1.00 96.81 319 LEU A O 1
ATOM 2576 N N . GLU A 1 320 ? -17.519 5.396 -1.992 1.00 96.00 320 GLU A N 1
ATOM 2577 C CA . GLU A 1 320 ? -16.293 6.080 -2.396 1.00 96.00 320 GLU A CA 1
ATOM 2578 C C . GLU A 1 320 ? -15.141 5.117 -2.693 1.00 96.00 320 GLU A C 1
ATOM 2580 O O . GLU A 1 320 ? -14.320 5.390 -3.572 1.00 96.00 320 GLU A O 1
ATOM 2585 N N . ALA A 1 321 ? -15.077 3.977 -2.001 1.00 96.06 321 ALA A N 1
ATOM 2586 C CA . ALA A 1 321 ? -14.023 2.985 -2.183 1.00 96.06 321 ALA A CA 1
ATOM 2587 C C . ALA A 1 321 ? -14.565 1.559 -2.305 1.00 96.06 321 ALA A C 1
ATOM 2589 O O . ALA A 1 321 ? -15.138 1.002 -1.365 1.00 96.06 321 ALA A O 1
ATOM 2590 N N . LEU A 1 322 ? -14.283 0.931 -3.449 1.00 97.62 322 LEU A N 1
ATOM 2591 C CA . LEU A 1 322 ? -14.583 -0.471 -3.726 1.00 97.62 322 LEU A CA 1
ATOM 2592 C C . LEU A 1 322 ? -13.279 -1.256 -3.897 1.00 97.62 322 LEU A C 1
ATOM 2594 O O . LEU A 1 322 ? -12.616 -1.195 -4.936 1.00 97.62 322 LEU A O 1
ATOM 2598 N N . LEU A 1 323 ? -12.906 -2.011 -2.860 1.00 96.19 323 LEU A N 1
ATOM 2599 C CA . LEU A 1 323 ? -11.630 -2.723 -2.804 1.00 96.19 323 LEU A CA 1
ATOM 2600 C C . LEU A 1 323 ? -11.823 -4.232 -3.004 1.00 96.19 323 LEU A C 1
ATOM 2602 O O . LEU A 1 323 ? -12.125 -4.964 -2.061 1.00 96.19 323 LEU A O 1
ATOM 2606 N N . LEU A 1 324 ? -11.601 -4.706 -4.232 1.00 96.75 324 LEU A N 1
ATOM 2607 C CA . LEU A 1 324 ? -11.783 -6.103 -4.659 1.00 96.75 324 LEU A CA 1
ATOM 2608 C C . LEU A 1 324 ? -10.453 -6.824 -4.909 1.00 96.75 324 LEU A C 1
ATOM 2610 O O . LEU A 1 324 ? -10.425 -7.978 -5.343 1.00 96.75 324 LEU A O 1
ATOM 2614 N N . GLY A 1 325 ? -9.335 -6.166 -4.616 1.00 94.38 325 GLY A N 1
ATOM 2615 C CA . GLY A 1 325 ? -8.022 -6.689 -4.929 1.00 94.38 325 GLY A CA 1
ATOM 2616 C C . GLY A 1 325 ? -7.764 -8.093 -4.354 1.00 94.38 325 GLY A C 1
ATOM 2617 O O . GLY A 1 325 ? -7.961 -8.336 -3.165 1.00 94.38 325 GLY A O 1
ATOM 2618 N N . GLY A 1 326 ? -7.250 -9.019 -5.163 1.00 93.50 326 GLY A N 1
ATOM 2619 C CA . GLY A 1 326 ? -6.908 -10.379 -4.735 1.00 93.50 326 GLY A CA 1
ATOM 2620 C C . GLY A 1 326 ? -8.097 -11.339 -4.706 1.00 93.50 326 GLY A C 1
ATOM 2621 O O . GLY A 1 326 ? -7.939 -12.478 -4.264 1.00 93.50 326 GLY A O 1
ATOM 2622 N N . CYS A 1 327 ? -9.270 -10.917 -5.188 1.00 96.19 327 CYS A N 1
ATOM 2623 C CA . CYS A 1 327 ? -10.399 -11.808 -5.451 1.00 96.19 327 CYS A CA 1
ATOM 2624 C C . CYS A 1 327 ? -10.142 -12.625 -6.726 1.00 96.19 327 CYS A C 1
ATOM 2626 O O . CYS A 1 327 ? -10.719 -12.372 -7.778 1.00 96.19 327 CYS A O 1
ATOM 2628 N N . LEU A 1 328 ? -9.255 -13.620 -6.642 1.00 94.62 328 LEU A N 1
ATOM 2629 C CA . LEU A 1 328 ? -8.754 -14.379 -7.801 1.00 94.62 328 LEU A CA 1
ATOM 2630 C C . LEU A 1 328 ? -9.839 -15.120 -8.607 1.00 94.62 328 LEU A C 1
ATOM 2632 O O . LEU A 1 328 ? -9.584 -15.493 -9.747 1.00 94.62 328 LEU A O 1
ATOM 2636 N N . ARG A 1 329 ? -11.012 -15.379 -8.010 1.00 95.62 329 ARG A N 1
ATOM 2637 C CA . ARG A 1 329 ? -12.159 -16.044 -8.658 1.00 95.62 329 ARG A CA 1
ATOM 2638 C C . ARG A 1 329 ? -13.164 -15.066 -9.275 1.00 95.62 329 ARG A C 1
ATOM 2640 O O . ARG A 1 329 ? -14.086 -15.517 -9.941 1.00 95.62 329 ARG A O 1
ATOM 2647 N N . LEU A 1 330 ? -13.005 -13.765 -9.040 1.00 96.38 330 LEU A N 1
ATOM 2648 C CA . LEU A 1 330 ? -13.916 -12.745 -9.541 1.00 96.38 330 LEU A CA 1
ATOM 2649 C C . LEU A 1 330 ? -13.617 -12.491 -11.018 1.00 96.38 330 LEU A C 1
ATOM 2651 O O . LEU A 1 330 ? -12.602 -11.874 -11.330 1.00 96.38 330 LEU A O 1
ATOM 2655 N N . GLU A 1 331 ? -14.474 -12.980 -11.913 1.00 93.12 331 GLU A N 1
ATOM 2656 C CA . GLU A 1 331 ? -14.279 -12.869 -13.371 1.00 93.12 331 GLU A CA 1
ATOM 2657 C C . GLU A 1 331 ? -15.011 -11.668 -13.990 1.00 93.12 331 GLU A C 1
ATOM 2659 O O . GLU A 1 331 ? -14.646 -11.200 -15.070 1.00 93.12 331 GLU A O 1
ATOM 2664 N N . SER A 1 332 ? -16.022 -11.137 -13.302 1.00 91.75 332 SER A N 1
ATOM 2665 C CA . SER A 1 332 ? -16.808 -9.982 -13.742 1.00 91.75 332 SER A CA 1
ATOM 2666 C C . SER A 1 332 ? -17.405 -9.225 -12.560 1.00 91.75 332 SER A C 1
ATOM 2668 O O . SER A 1 332 ? -17.681 -9.815 -11.514 1.00 91.75 332 SER A O 1
ATOM 2670 N N . VAL A 1 333 ? -17.685 -7.939 -12.759 1.00 93.94 333 VAL A N 1
ATOM 2671 C CA . VAL A 1 333 ? -18.475 -7.099 -11.846 1.00 93.94 333 VAL A CA 1
ATOM 2672 C C . VAL A 1 333 ? -19.653 -6.484 -12.612 1.00 93.94 333 VAL A C 1
ATOM 2674 O O . VAL A 1 333 ? -19.560 -6.355 -13.838 1.00 93.94 333 VAL A O 1
ATOM 2677 N N . PRO A 1 334 ? -20.760 -6.122 -11.938 1.00 93.06 334 PRO A N 1
ATOM 2678 C CA . PRO A 1 334 ? -21.852 -5.405 -12.589 1.00 93.06 334 PRO A CA 1
ATOM 2679 C C . PRO A 1 334 ? -21.383 -4.037 -13.121 1.00 93.06 334 PRO A C 1
ATOM 2681 O O . PRO A 1 334 ? -20.352 -3.530 -12.671 1.00 93.06 334 PRO A O 1
ATOM 2684 N N . PRO A 1 335 ? -22.111 -3.416 -14.069 1.00 92.75 335 PRO A N 1
ATOM 2685 C CA . PRO A 1 335 ? -21.743 -2.114 -14.620 1.00 92.75 335 PRO A CA 1
ATOM 2686 C C . PRO A 1 335 ? -21.749 -1.033 -13.535 1.00 92.75 335 PRO A C 1
ATOM 2688 O O . PRO A 1 335 ? -22.803 -0.608 -13.072 1.00 92.75 335 PRO A O 1
ATOM 2691 N N . LEU A 1 336 ? -20.566 -0.570 -13.135 1.00 94.62 336 LEU A N 1
ATOM 2692 C CA . LEU A 1 336 ? -20.403 0.281 -11.950 1.00 94.62 336 LEU A CA 1
ATOM 2693 C C . LEU A 1 336 ? -20.818 1.742 -12.175 1.00 94.62 336 LEU A C 1
ATOM 2695 O O . LEU A 1 336 ? -20.712 2.547 -11.259 1.00 94.62 336 LEU A O 1
ATOM 2699 N N . GLY A 1 337 ? -21.303 2.102 -13.366 1.00 92.38 337 GLY A N 1
ATOM 2700 C CA . GLY A 1 337 ? -21.519 3.493 -13.778 1.00 92.38 337 GLY A CA 1
ATOM 2701 C C . GLY A 1 337 ? -22.497 4.306 -12.922 1.00 92.38 337 GLY A C 1
ATOM 2702 O O . GLY A 1 337 ? -22.480 5.534 -13.025 1.00 92.38 337 GLY A O 1
ATOM 2703 N N . ASN A 1 338 ? -23.307 3.663 -12.074 1.00 91.50 338 ASN A N 1
ATOM 2704 C CA . ASN A 1 338 ? -24.198 4.332 -11.118 1.00 91.50 338 ASN A CA 1
ATOM 2705 C C . ASN A 1 338 ? -23.481 4.816 -9.847 1.00 91.50 338 ASN A C 1
ATOM 2707 O O . ASN A 1 338 ? -23.990 5.705 -9.173 1.00 91.50 338 ASN A O 1
ATOM 2711 N N . LEU A 1 339 ? -22.292 4.294 -9.539 1.00 96.00 339 LEU A N 1
ATOM 2712 C CA . LEU A 1 339 ? -21.530 4.626 -8.331 1.00 96.00 339 LEU A CA 1
ATOM 2713 C C . LEU A 1 339 ? -20.794 5.963 -8.499 1.00 96.00 339 LEU A C 1
ATOM 2715 O O . LEU A 1 339 ? -19.569 6.024 -8.554 1.00 96.00 339 LEU A O 1
ATOM 2719 N N . LYS A 1 340 ? -21.543 7.059 -8.650 1.00 95.19 340 LYS A N 1
ATOM 2720 C CA . LYS A 1 340 ? -20.990 8.382 -8.988 1.00 95.19 340 LYS A CA 1
ATOM 2721 C C . LYS A 1 340 ? -20.068 8.958 -7.913 1.00 95.19 340 LYS A C 1
ATOM 2723 O O . LYS A 1 340 ? -19.234 9.799 -8.252 1.00 95.19 340 LYS A O 1
ATOM 2728 N N . ALA A 1 341 ? -20.189 8.518 -6.662 1.00 95.88 341 ALA A N 1
ATOM 2729 C CA . ALA A 1 341 ? -19.298 8.906 -5.572 1.00 95.88 341 ALA A CA 1
ATOM 2730 C C . ALA A 1 341 ? -17.934 8.189 -5.606 1.00 95.88 341 ALA A C 1
ATOM 2732 O O . ALA A 1 341 ? -17.014 8.626 -4.920 1.00 95.88 341 ALA A O 1
ATOM 2733 N N . LEU A 1 342 ? -17.764 7.141 -6.425 1.00 96.81 342 LEU A N 1
ATOM 2734 C CA . LEU A 1 342 ? -16.583 6.279 -6.373 1.00 96.81 342 LEU A CA 1
ATOM 2735 C C . LEU A 1 342 ? -15.296 7.044 -6.717 1.00 96.81 342 LEU A C 1
ATOM 2737 O O . LEU A 1 342 ? -15.141 7.574 -7.817 1.00 96.81 342 LEU A O 1
ATOM 2741 N N . LYS A 1 343 ? -14.355 7.062 -5.768 1.00 94.94 343 LYS A N 1
ATOM 2742 C CA . LYS A 1 343 ? -13.024 7.684 -5.848 1.00 94.94 343 LYS A CA 1
ATOM 2743 C C . LYS A 1 343 ? -11.919 6.633 -6.021 1.00 94.94 343 LYS A C 1
ATOM 2745 O O . LYS A 1 343 ? -10.937 6.897 -6.717 1.00 94.94 343 LYS A O 1
ATOM 2750 N N . GLU A 1 344 ? -12.079 5.443 -5.443 1.00 95.12 344 GLU A N 1
ATOM 2751 C CA . GLU A 1 344 ? -11.080 4.365 -5.430 1.00 95.12 344 GLU A CA 1
ATOM 2752 C C . GLU A 1 344 ? -11.694 3.034 -5.903 1.00 95.12 344 GLU A C 1
ATOM 2754 O O . GLU A 1 344 ? -12.612 2.497 -5.278 1.00 95.12 344 GLU A O 1
ATOM 2759 N N . LEU A 1 345 ? -11.159 2.466 -6.989 1.00 97.12 345 LEU A N 1
ATOM 2760 C CA . LEU A 1 345 ? -11.550 1.156 -7.513 1.00 97.12 345 LEU A CA 1
ATOM 2761 C C . LEU A 1 345 ? -10.322 0.246 -7.647 1.00 97.12 345 LEU A C 1
ATOM 2763 O O . LEU A 1 345 ? -9.447 0.474 -8.483 1.00 97.12 345 LEU A O 1
ATOM 2767 N N . ASP A 1 346 ? -10.274 -0.811 -6.836 1.00 95.19 346 ASP A N 1
ATOM 2768 C CA . ASP A 1 346 ? -9.196 -1.805 -6.857 1.00 95.19 346 ASP A CA 1
ATOM 2769 C C . ASP A 1 346 ? -9.710 -3.151 -7.380 1.00 95.19 346 ASP A C 1
ATOM 2771 O O . ASP A 1 346 ? -10.368 -3.901 -6.660 1.00 95.19 346 ASP A O 1
ATOM 2775 N N . LEU A 1 347 ? -9.356 -3.461 -8.626 1.00 95.44 347 LEU A N 1
ATOM 2776 C CA . LEU A 1 347 ? -9.575 -4.725 -9.332 1.00 95.44 347 LEU A CA 1
ATOM 2777 C C . LEU A 1 347 ? -8.271 -5.533 -9.483 1.00 95.44 347 LEU A C 1
ATOM 2779 O O . LEU A 1 347 ? -8.212 -6.483 -10.270 1.00 95.44 347 LEU A O 1
ATOM 2783 N N . SER A 1 348 ? -7.212 -5.178 -8.748 1.00 92.62 348 SER A N 1
ATOM 2784 C CA . SER A 1 348 ? -5.906 -5.833 -8.843 1.00 92.62 348 SER A CA 1
ATOM 2785 C C . SER A 1 348 ? -5.986 -7.314 -8.470 1.00 92.62 348 SER A C 1
ATOM 2787 O O . SER A 1 348 ? -6.671 -7.709 -7.531 1.00 92.62 348 SER A O 1
ATOM 2789 N N . TYR A 1 349 ? -5.241 -8.178 -9.150 1.00 92.38 349 TYR A N 1
ATOM 2790 C CA . TYR A 1 349 ? -5.164 -9.609 -8.863 1.00 92.38 349 TYR A CA 1
ATOM 2791 C C . TYR A 1 349 ? -6.553 -10.287 -8.818 1.00 92.38 349 TYR A C 1
ATOM 2793 O O . TYR A 1 349 ? -6.784 -11.179 -7.999 1.00 92.38 349 TYR A O 1
ATOM 2801 N N . THR A 1 350 ? -7.485 -9.844 -9.666 1.00 95.38 350 THR A N 1
ATOM 2802 C CA . THR A 1 350 ? -8.794 -10.481 -9.900 1.00 95.38 350 THR A CA 1
ATOM 2803 C C . THR A 1 350 ? -8.764 -11.338 -11.168 1.00 95.38 350 THR A C 1
ATOM 2805 O O . THR A 1 350 ? -7.843 -11.215 -11.972 1.00 95.38 350 THR A O 1
ATOM 2808 N N . GLY A 1 351 ? -9.761 -12.200 -11.370 1.00 94.19 351 GLY A N 1
ATOM 2809 C CA . GLY A 1 351 ? -9.934 -12.982 -12.603 1.00 94.19 351 GLY A CA 1
ATOM 2810 C C . GLY A 1 351 ? -10.551 -12.200 -13.773 1.00 94.19 351 GLY A C 1
ATOM 2811 O O . GLY A 1 351 ? -10.898 -12.805 -14.786 1.00 94.19 351 GLY A O 1
ATOM 2812 N N . ILE A 1 352 ? -10.725 -10.881 -13.633 1.00 94.06 352 ILE A N 1
ATOM 2813 C CA . ILE A 1 352 ? -11.362 -10.017 -14.630 1.00 94.06 352 ILE A CA 1
ATOM 2814 C C . ILE A 1 352 ? -10.490 -9.923 -15.883 1.00 94.06 352 ILE A C 1
ATOM 2816 O O . ILE A 1 352 ? -9.299 -9.617 -15.806 1.00 94.06 352 ILE A O 1
ATOM 2820 N N . LYS A 1 353 ? -11.110 -10.161 -17.044 1.00 92.94 353 LYS A N 1
ATOM 2821 C CA . LYS A 1 353 ? -10.430 -10.176 -18.350 1.00 92.94 353 LYS A CA 1
ATOM 2822 C C . LYS A 1 353 ? -10.497 -8.859 -19.108 1.00 92.94 353 LYS A C 1
ATOM 2824 O O . LYS A 1 353 ? -9.631 -8.580 -19.932 1.00 92.94 353 LYS A O 1
ATOM 2829 N N . GLU A 1 354 ? -11.513 -8.051 -18.842 1.00 92.38 354 GLU A N 1
ATOM 2830 C CA . GLU A 1 354 ? -11.724 -6.759 -19.491 1.00 92.38 354 GLU A CA 1
ATOM 2831 C C . GLU A 1 354 ? -12.190 -5.754 -18.437 1.00 92.38 354 GLU A C 1
ATOM 2833 O O . GLU A 1 354 ? -12.960 -6.116 -17.545 1.00 92.38 354 GLU A O 1
ATOM 2838 N N . ILE A 1 355 ? -11.738 -4.498 -18.527 1.00 91.81 355 ILE A N 1
ATOM 2839 C CA . ILE A 1 355 ? -12.226 -3.439 -17.630 1.00 91.81 355 ILE A CA 1
ATOM 2840 C C . ILE A 1 355 ? -13.758 -3.353 -17.767 1.00 91.81 355 ILE A C 1
ATOM 2842 O O . ILE A 1 355 ? -14.257 -3.279 -18.896 1.00 91.81 355 ILE A O 1
ATOM 2846 N N . PRO A 1 356 ? -14.517 -3.387 -16.656 1.00 91.06 356 PRO A N 1
ATOM 2847 C CA . PRO A 1 356 ? -15.973 -3.414 -16.709 1.00 91.06 356 PRO A CA 1
ATOM 2848 C C . PRO A 1 356 ? -16.537 -2.128 -17.321 1.00 91.06 356 PRO A C 1
ATOM 2850 O O . PRO A 1 356 ? -16.046 -1.030 -17.062 1.00 91.06 356 PRO A O 1
ATOM 2853 N N . ARG A 1 357 ? -17.613 -2.266 -18.105 1.00 88.69 357 ARG A N 1
ATOM 2854 C CA . ARG A 1 357 ? -18.360 -1.122 -18.651 1.00 88.69 357 ARG A CA 1
ATOM 2855 C C . ARG A 1 357 ? -18.940 -0.256 -17.532 1.00 88.69 357 ARG A C 1
ATOM 2857 O O . ARG A 1 357 ? -19.271 -0.757 -16.456 1.00 88.69 357 ARG A O 1
ATOM 2864 N N . GLY A 1 358 ? -19.121 1.028 -17.811 1.00 91.56 358 GLY A N 1
ATOM 2865 C CA . GLY A 1 358 ? -19.597 2.021 -16.855 1.00 91.56 358 GLY A CA 1
ATOM 2866 C C . GLY A 1 358 ? -18.473 2.707 -16.077 1.00 91.56 358 GLY A C 1
ATOM 2867 O O . GLY A 1 358 ? -18.741 3.734 -15.457 1.00 91.56 358 GLY A O 1
ATOM 2868 N N . VAL A 1 359 ? -17.229 2.209 -16.133 1.00 95.38 359 VAL A N 1
ATOM 2869 C CA . VAL A 1 359 ? -16.060 2.880 -15.533 1.00 95.38 359 VAL A CA 1
ATOM 2870 C C . VAL A 1 359 ? -15.840 4.262 -16.146 1.00 95.38 359 VAL A C 1
ATOM 2872 O O . VAL A 1 359 ? -15.562 5.205 -15.414 1.00 95.38 359 VAL A O 1
ATOM 2875 N N . GLU A 1 360 ? -16.079 4.415 -17.447 1.00 94.44 360 GLU A N 1
ATOM 2876 C CA . GLU A 1 360 ? -16.016 5.688 -18.175 1.00 94.44 360 GLU A CA 1
ATOM 2877 C C . GLU A 1 360 ? -16.979 6.750 -17.612 1.00 94.44 360 GLU A C 1
ATOM 2879 O O . GLU A 1 360 ? -16.787 7.948 -17.790 1.00 94.44 360 GLU A O 1
ATOM 2884 N N . SER A 1 361 ? -18.020 6.315 -16.895 1.00 94.75 361 SER A N 1
ATOM 2885 C CA . SER A 1 361 ? -19.032 7.186 -16.296 1.00 94.75 361 SER A CA 1
ATOM 2886 C C . SER A 1 361 ? -18.714 7.602 -14.850 1.00 94.75 361 SER A C 1
ATOM 2888 O O . SER A 1 361 ? -19.519 8.316 -14.238 1.00 94.75 361 SER A O 1
ATOM 2890 N N . LEU A 1 362 ? -17.586 7.152 -14.287 1.00 96.06 362 LEU A N 1
ATOM 2891 C CA . LEU A 1 362 ? -17.149 7.411 -12.910 1.00 96.06 362 LEU A CA 1
ATOM 2892 C C . LEU A 1 362 ? -16.290 8.681 -12.823 1.00 96.06 362 LEU A C 1
ATOM 2894 O O . LEU A 1 362 ? -15.094 8.639 -12.554 1.00 96.06 362 LEU A O 1
ATOM 2898 N N . THR A 1 363 ? -16.895 9.846 -13.038 1.00 93.81 363 THR A N 1
ATOM 2899 C CA . THR A 1 363 ? -16.171 11.129 -13.153 1.00 93.81 363 THR A CA 1
ATOM 2900 C C . THR A 1 363 ? -15.404 11.552 -11.891 1.00 93.81 363 THR A C 1
ATOM 2902 O O . THR A 1 363 ? -14.465 12.344 -11.981 1.00 93.81 363 THR A O 1
ATOM 2905 N N . ASN A 1 364 ? -15.774 11.029 -10.716 1.00 94.62 364 ASN A N 1
ATOM 2906 C CA . ASN A 1 364 ? -15.069 11.279 -9.455 1.00 94.62 364 ASN A CA 1
ATOM 2907 C C . ASN A 1 364 ? -13.918 10.302 -9.185 1.00 94.62 364 ASN A C 1
ATOM 2909 O O . ASN A 1 364 ? -13.145 10.542 -8.253 1.00 94.62 364 ASN A O 1
ATOM 2913 N N . LEU A 1 365 ? -13.754 9.266 -10.016 1.00 96.50 365 LEU A N 1
ATOM 2914 C CA . LEU A 1 365 ? -12.718 8.260 -9.841 1.00 96.50 365 LEU A CA 1
ATOM 2915 C C . LEU A 1 365 ? -11.344 8.928 -9.879 1.00 96.50 365 LEU A C 1
ATOM 2917 O O . LEU A 1 365 ? -11.000 9.655 -10.814 1.00 96.50 365 LEU A O 1
ATOM 2921 N N . LYS A 1 366 ? -10.557 8.694 -8.830 1.00 94.50 366 LYS A N 1
ATOM 2922 C CA . LYS A 1 366 ? -9.177 9.168 -8.693 1.00 94.50 366 LYS A CA 1
ATOM 2923 C C . LYS A 1 366 ? -8.186 8.041 -8.877 1.00 94.50 366 LYS A C 1
ATOM 2925 O O . LYS A 1 366 ? -7.050 8.306 -9.258 1.00 94.50 366 LYS A O 1
ATOM 2930 N N . CYS A 1 367 ? -8.579 6.807 -8.597 1.00 94.38 367 CYS A N 1
ATOM 2931 C CA . CYS A 1 367 ? -7.672 5.674 -8.597 1.00 94.38 367 CYS A CA 1
ATOM 2932 C C . CYS A 1 367 ? -8.321 4.443 -9.190 1.00 94.38 367 CYS A C 1
ATOM 2934 O O . CYS A 1 367 ? -9.384 4.011 -8.746 1.00 94.38 367 CYS A O 1
ATOM 2936 N N . LEU A 1 368 ? -7.629 3.876 -10.171 1.00 96.31 368 LEU A N 1
ATOM 2937 C CA . LEU A 1 368 ? -8.006 2.634 -10.813 1.00 96.31 368 LEU A CA 1
ATOM 2938 C C . LEU A 1 368 ? -6.806 1.691 -10.804 1.00 96.31 368 LEU A C 1
ATOM 2940 O O . LEU A 1 368 ? -5.809 1.946 -11.484 1.00 96.31 368 LEU A O 1
ATOM 2944 N N . ASP A 1 369 ? -6.915 0.609 -10.035 1.00 92.81 369 ASP A N 1
ATOM 2945 C CA . ASP A 1 369 ? -5.929 -0.469 -10.029 1.00 92.81 369 ASP A CA 1
ATOM 2946 C C . ASP A 1 369 ? -6.494 -1.715 -10.699 1.00 92.81 369 ASP A C 1
ATOM 2948 O O . ASP A 1 369 ? -7.499 -2.272 -10.266 1.00 92.81 369 ASP A O 1
ATOM 2952 N N . THR A 1 370 ? -5.848 -2.156 -11.772 1.00 92.31 370 THR A N 1
ATOM 2953 C CA . THR A 1 370 ? -6.255 -3.325 -12.562 1.00 92.31 370 THR A CA 1
ATOM 2954 C C . THR A 1 370 ? -5.094 -4.286 -12.810 1.00 92.31 370 THR A C 1
ATOM 2956 O O . THR A 1 370 ? -5.193 -5.159 -13.672 1.00 92.31 370 THR A O 1
ATOM 2959 N N . ILE A 1 371 ? -3.986 -4.164 -12.059 1.00 87.31 371 ILE A N 1
ATOM 2960 C CA . ILE A 1 371 ? -2.833 -5.067 -12.197 1.00 87.31 371 ILE A CA 1
ATOM 2961 C C . ILE A 1 371 ? -3.301 -6.505 -11.971 1.00 87.31 371 ILE A C 1
ATOM 2963 O O . ILE A 1 371 ? -3.561 -6.904 -10.841 1.00 87.31 371 ILE A O 1
ATOM 2967 N N . SER A 1 372 ? -3.384 -7.308 -13.026 1.00 84.75 372 SER A N 1
ATOM 2968 C CA . SER A 1 372 ? -3.799 -8.709 -12.977 1.00 84.75 372 SER A CA 1
ATOM 2969 C C . SER A 1 372 ? -3.084 -9.525 -14.051 1.00 84.75 372 SER A C 1
ATOM 2971 O O . SER A 1 372 ? -2.764 -9.020 -15.117 1.00 84.75 372 SER A O 1
ATOM 2973 N N . PHE A 1 373 ? -2.879 -10.815 -13.789 1.00 82.38 373 PHE A N 1
ATOM 2974 C CA . PHE A 1 373 ? -2.371 -11.757 -14.791 1.00 82.38 373 PHE A CA 1
ATOM 2975 C C . PHE A 1 373 ? -3.434 -12.184 -15.818 1.00 82.38 373 PHE A C 1
ATOM 2977 O O . PHE A 1 373 ? -3.105 -12.911 -16.752 1.00 82.38 373 PHE A O 1
ATOM 2984 N N . TYR A 1 374 ? -4.700 -11.798 -15.616 1.00 87.06 374 TYR A N 1
ATOM 2985 C CA . TYR A 1 374 ? -5.835 -12.231 -16.441 1.00 87.06 374 TYR A CA 1
ATOM 2986 C C . TYR A 1 374 ? -6.445 -11.121 -17.295 1.00 87.06 374 TYR A C 1
ATOM 2988 O O . TYR A 1 374 ? -7.277 -11.424 -18.144 1.00 87.06 374 TYR A O 1
ATOM 2996 N N . LEU A 1 375 ? -6.066 -9.858 -17.078 1.00 89.06 375 LEU A N 1
ATOM 2997 C CA . LEU A 1 375 ? -6.587 -8.752 -17.873 1.00 89.06 375 LEU A CA 1
ATOM 2998 C C . LEU A 1 375 ? -6.010 -8.853 -19.292 1.00 89.06 375 LEU A C 1
ATOM 3000 O O . LEU A 1 375 ? -4.799 -8.817 -19.480 1.00 89.06 375 LEU A O 1
ATOM 3004 N N . GLU A 1 376 ? -6.886 -8.982 -20.285 1.00 88.50 376 GLU A N 1
ATOM 3005 C CA . GLU A 1 376 ? -6.538 -9.219 -21.690 1.00 88.50 376 GLU A CA 1
ATOM 3006 C C . GLU A 1 376 ? -6.876 -8.025 -22.589 1.00 88.50 376 GLU A C 1
ATOM 3008 O O . GLU A 1 376 ? -6.236 -7.853 -23.629 1.00 88.50 376 GLU A O 1
ATOM 3013 N N . LYS A 1 377 ? -7.860 -7.190 -22.215 1.00 86.75 377 LYS A N 1
ATOM 3014 C CA . LYS A 1 377 ? -8.273 -6.040 -23.033 1.00 86.75 377 LYS A CA 1
ATOM 3015 C C . LYS A 1 377 ? -8.606 -4.793 -22.222 1.00 86.75 377 LYS A C 1
ATOM 3017 O O . LYS A 1 377 ? -9.212 -4.858 -21.153 1.00 86.75 377 LYS A O 1
ATOM 3022 N N . ILE A 1 378 ? -8.287 -3.654 -22.829 1.00 90.69 378 ILE A N 1
ATOM 3023 C CA . ILE A 1 378 ? -8.727 -2.316 -22.432 1.00 90.69 378 ILE A CA 1
ATOM 3024 C C . ILE A 1 378 ? -9.724 -1.861 -23.508 1.00 90.69 378 ILE A C 1
ATOM 3026 O O . ILE A 1 378 ? -9.308 -1.659 -24.652 1.00 90.69 378 ILE A O 1
ATOM 3030 N N . PRO A 1 379 ? -11.033 -1.779 -23.206 1.00 91.50 379 PRO A N 1
ATOM 3031 C CA . PRO A 1 379 ? -12.016 -1.281 -24.164 1.00 91.50 379 PRO A CA 1
ATOM 3032 C C . PRO A 1 379 ? -11.705 0.159 -24.593 1.00 91.50 379 PRO A C 1
ATOM 3034 O O . PRO A 1 379 ? -11.291 0.973 -23.773 1.00 91.50 379 PRO A O 1
ATOM 3037 N N . THR A 1 380 ? -11.923 0.483 -25.868 1.00 92.69 380 THR A N 1
ATOM 3038 C CA . THR A 1 380 ? -11.704 1.841 -26.389 1.00 92.69 380 THR A CA 1
ATOM 3039 C C . THR A 1 380 ? -12.660 2.839 -25.737 1.00 92.69 380 THR A C 1
ATOM 3041 O O . THR A 1 380 ? -13.861 2.590 -25.663 1.00 92.69 380 THR A O 1
ATOM 3044 N N . GLY A 1 381 ? -12.130 3.978 -25.306 1.00 92.88 381 GLY A N 1
ATOM 3045 C CA . GLY A 1 381 ? -12.852 5.054 -24.642 1.00 92.88 381 GLY A CA 1
ATOM 3046 C C . GLY A 1 381 ? -13.077 4.845 -23.145 1.00 92.88 381 GLY A C 1
ATOM 3047 O O . GLY A 1 381 ? -13.680 5.709 -22.518 1.00 92.88 381 GLY A O 1
ATOM 3048 N N . ILE A 1 382 ? -12.621 3.735 -22.552 1.00 93.62 382 ILE A N 1
ATOM 3049 C CA . ILE A 1 382 ? -12.982 3.373 -21.172 1.00 93.62 382 ILE A CA 1
ATOM 3050 C C . ILE A 1 382 ? -12.367 4.303 -20.120 1.00 93.62 382 ILE A C 1
ATOM 3052 O O . ILE A 1 382 ? -12.935 4.475 -19.043 1.00 93.62 382 ILE A O 1
ATOM 3056 N N . LEU A 1 383 ? -11.209 4.901 -20.419 1.00 94.50 383 LEU A N 1
ATOM 3057 C CA . LEU A 1 383 ? -10.541 5.855 -19.529 1.00 94.50 383 LEU A CA 1
ATOM 3058 C C . LEU A 1 383 ? -10.742 7.310 -19.967 1.00 94.50 383 LEU A C 1
ATOM 3060 O O . LEU A 1 383 ? -10.373 8.235 -19.238 1.00 94.50 383 LEU A O 1
ATOM 3064 N N . GLN A 1 384 ? -11.323 7.528 -21.148 1.00 89.50 384 GLN A N 1
ATOM 3065 C CA . GLN A 1 384 ? -11.549 8.865 -21.681 1.00 89.50 384 GLN A CA 1
ATOM 3066 C C . GLN A 1 384 ? -12.563 9.619 -20.811 1.00 89.50 384 GLN A C 1
ATOM 3068 O O . GLN A 1 384 ? -13.607 9.096 -20.440 1.00 89.50 384 GLN A O 1
ATOM 3073 N N . GLY A 1 385 ? -12.245 10.870 -20.473 1.00 86.06 385 GLY A N 1
ATOM 3074 C CA . GLY A 1 385 ? -13.091 11.714 -19.619 1.00 86.06 385 GLY A CA 1
ATOM 3075 C C . GLY A 1 385 ? -12.879 11.531 -18.112 1.00 86.06 385 GLY A C 1
ATOM 3076 O O . GLY A 1 385 ? -13.421 12.314 -17.332 1.00 86.06 385 GLY A O 1
ATOM 3077 N N . LEU A 1 386 ? -12.057 10.567 -17.685 1.00 94.88 386 LEU A N 1
ATOM 3078 C CA . LEU A 1 386 ? -11.679 10.423 -16.281 1.00 94.88 386 LEU A CA 1
ATOM 3079 C C . LEU A 1 386 ? -10.581 11.419 -15.886 1.00 94.88 386 LEU A C 1
ATOM 3081 O O . LEU A 1 386 ? -9.757 11.841 -16.694 1.00 94.88 386 LEU A O 1
ATOM 3085 N N . SER A 1 387 ? -10.534 11.761 -14.598 1.00 93.88 387 SER A N 1
ATOM 3086 C CA . SER A 1 387 ? -9.505 12.630 -14.013 1.00 93.88 387 SER A CA 1
ATOM 3087 C C . SER A 1 387 ? -8.727 11.886 -12.923 1.00 93.88 387 SER A C 1
ATOM 3089 O O . SER A 1 387 ? -8.731 12.284 -11.752 1.00 93.88 387 SER A O 1
ATOM 3091 N N . LEU A 1 388 ? -8.069 10.794 -13.326 1.00 95.69 388 LEU A N 1
ATOM 3092 C CA . LEU A 1 388 ? -7.321 9.902 -12.439 1.00 95.69 388 LEU A CA 1
ATOM 3093 C C . LEU A 1 388 ? -6.029 10.542 -11.911 1.00 95.69 388 LEU A C 1
ATOM 3095 O O . LEU A 1 388 ? -5.309 11.215 -12.644 1.00 95.69 388 LEU A O 1
ATOM 3099 N N . GLN A 1 389 ? -5.725 10.254 -10.646 1.00 93.81 389 GLN A N 1
ATOM 3100 C CA . GLN A 1 389 ? -4.463 10.534 -9.957 1.00 93.81 389 GLN A CA 1
ATOM 3101 C C . GLN A 1 389 ? -3.545 9.306 -9.912 1.00 93.81 389 GLN A C 1
ATOM 3103 O O . GLN A 1 389 ? -2.329 9.461 -9.985 1.00 93.81 389 GLN A O 1
ATOM 3108 N N . ARG A 1 390 ? -4.107 8.090 -9.835 1.00 93.25 390 ARG A N 1
ATOM 3109 C CA . ARG A 1 390 ? -3.370 6.824 -9.968 1.00 93.25 390 ARG A CA 1
ATOM 3110 C C . ARG A 1 390 ? -4.022 5.931 -11.009 1.00 93.25 390 ARG A C 1
ATOM 3112 O O . ARG A 1 390 ? -5.236 5.732 -10.997 1.00 93.25 390 ARG A O 1
ATOM 3119 N N . LEU A 1 391 ? -3.182 5.330 -11.838 1.00 95.00 391 LEU A N 1
ATOM 3120 C CA . LEU A 1 391 ? -3.586 4.323 -12.802 1.00 95.00 391 LEU A CA 1
ATOM 3121 C C . LEU A 1 391 ? -2.564 3.194 -12.829 1.00 95.00 391 LEU A C 1
ATOM 3123 O O . LEU A 1 391 ? -1.372 3.438 -13.030 1.00 95.00 391 LEU A O 1
ATOM 3127 N N . SER A 1 392 ? -3.027 1.964 -12.640 1.00 91.62 392 SER A N 1
ATOM 3128 C CA . SER A 1 392 ? -2.163 0.794 -12.718 1.00 91.62 392 SER A CA 1
ATOM 3129 C C . SER A 1 392 ? -2.758 -0.339 -13.546 1.00 91.62 392 SER A C 1
ATOM 3131 O O . SER A 1 392 ? -3.911 -0.737 -13.376 1.00 91.62 392 SER A O 1
ATOM 3133 N N . PHE A 1 393 ? -1.918 -0.872 -14.430 1.00 88.31 393 PHE A N 1
ATOM 3134 C CA . PHE A 1 393 ? -2.202 -1.928 -15.390 1.00 88.31 393 PHE A CA 1
ATOM 3135 C C . PHE A 1 393 ? -1.114 -3.002 -15.366 1.00 88.31 393 PHE A C 1
ATOM 3137 O O . PHE A 1 393 ? 0.021 -2.732 -14.952 1.00 88.31 393 PHE A O 1
ATOM 3144 N N . PRO A 1 394 ? -1.428 -4.220 -15.841 1.00 84.06 394 PRO A N 1
ATOM 3145 C CA . PRO A 1 394 ? -0.418 -5.235 -16.089 1.00 84.06 394 PRO A CA 1
ATOM 3146 C C . PRO A 1 394 ? 0.677 -4.666 -16.992 1.00 84.06 394 PRO A C 1
ATOM 3148 O O . PRO A 1 394 ? 0.425 -4.130 -18.067 1.00 84.06 394 PRO A O 1
ATOM 3151 N N . THR A 1 395 ? 1.918 -4.760 -16.535 1.00 73.50 395 THR A N 1
ATOM 3152 C CA . THR A 1 395 ? 3.082 -4.182 -17.216 1.00 73.50 395 THR A CA 1
ATOM 3153 C C . THR A 1 395 ? 3.539 -5.016 -18.425 1.00 73.50 395 THR A C 1
ATOM 3155 O O . THR A 1 395 ? 4.561 -4.716 -19.035 1.00 73.50 395 THR A O 1
ATOM 3158 N N . ASP A 1 396 ? 2.851 -6.112 -18.737 1.00 75.12 396 ASP A N 1
ATOM 3159 C CA . ASP A 1 396 ? 2.957 -6.920 -19.958 1.00 75.12 396 ASP A CA 1
ATOM 3160 C C . ASP A 1 396 ? 1.874 -6.578 -20.999 1.00 75.12 396 ASP A C 1
ATOM 3162 O O . ASP A 1 396 ? 1.924 -7.076 -22.125 1.00 75.12 396 ASP A O 1
ATOM 3166 N N . MET A 1 397 ? 0.942 -5.686 -20.652 1.00 83.50 397 MET A N 1
ATOM 3167 C CA . MET A 1 397 ? -0.041 -5.104 -21.555 1.00 83.50 397 MET A CA 1
ATOM 3168 C C . MET A 1 397 ? 0.392 -3.699 -21.987 1.00 83.50 397 MET A C 1
ATOM 3170 O O . MET A 1 397 ? 0.892 -2.905 -21.189 1.00 83.50 397 MET A O 1
ATOM 3174 N N . SER A 1 398 ? 0.170 -3.378 -23.262 1.00 87.62 398 SER A N 1
ATOM 3175 C CA . SER A 1 398 ? 0.359 -2.026 -23.786 1.00 87.62 398 SER A CA 1
ATOM 3176 C C . SER A 1 398 ? -0.949 -1.243 -23.745 1.00 87.62 398 SER A C 1
ATOM 3178 O O . SER A 1 398 ? -1.944 -1.684 -24.321 1.00 87.62 398 SER A O 1
ATOM 3180 N N . ILE A 1 399 ? -0.934 -0.070 -23.118 1.00 90.69 399 ILE A N 1
ATOM 3181 C CA . ILE A 1 399 ? -2.058 0.859 -23.124 1.00 90.69 399 ILE A CA 1
ATOM 3182 C C . ILE A 1 399 ? -2.023 1.738 -24.385 1.00 90.69 399 ILE A C 1
ATOM 3184 O O . ILE A 1 399 ? -0.956 2.265 -24.723 1.00 90.69 399 ILE A O 1
ATOM 3188 N N . PRO A 1 400 ? -3.151 1.900 -25.102 1.00 92.56 400 PRO A N 1
ATOM 3189 C CA . PRO A 1 400 ? -3.253 2.874 -26.182 1.00 92.56 400 PRO A CA 1
ATOM 3190 C C . PRO A 1 400 ? -3.074 4.299 -25.656 1.00 92.56 400 PRO A C 1
ATOM 3192 O O . PRO A 1 400 ? -3.542 4.638 -24.566 1.00 92.56 400 PRO A O 1
ATOM 3195 N N . ILE A 1 401 ? -2.413 5.150 -26.439 1.00 91.88 401 ILE A N 1
ATOM 3196 C CA . ILE A 1 401 ? -2.141 6.533 -26.040 1.00 91.88 401 ILE A CA 1
ATOM 3197 C C . ILE A 1 401 ? -3.434 7.340 -25.869 1.00 91.88 401 ILE A C 1
ATOM 3199 O O . ILE A 1 401 ? -3.523 8.180 -24.976 1.00 91.88 401 ILE A O 1
ATOM 3203 N N . GLU A 1 402 ? -4.466 7.042 -26.654 1.00 92.94 402 GLU A N 1
ATOM 3204 C CA . GLU A 1 402 ? -5.768 7.709 -26.627 1.00 92.94 402 GLU A CA 1
ATOM 3205 C C . GLU A 1 402 ? -6.494 7.540 -25.284 1.00 92.94 402 GLU A C 1
ATOM 3207 O O . GLU A 1 402 ? -7.292 8.398 -24.910 1.00 92.94 402 GLU A O 1
ATOM 3212 N N . GLU A 1 403 ? -6.200 6.472 -24.534 1.00 94.38 403 GLU A N 1
ATOM 3213 C CA . GLU A 1 403 ? -6.783 6.227 -23.209 1.00 94.38 403 GLU A CA 1
ATOM 3214 C C . GLU A 1 403 ? -6.121 7.065 -22.109 1.00 94.38 403 GLU A C 1
ATOM 3216 O O . GLU A 1 403 ? -6.762 7.418 -21.121 1.00 94.38 403 GLU A O 1
ATOM 3221 N N . VAL A 1 404 ? -4.833 7.398 -22.254 1.00 94.19 404 VAL A N 1
ATOM 3222 C CA . VAL A 1 404 ? -4.048 8.040 -21.181 1.00 94.19 404 VAL A CA 1
ATOM 3223 C C . VAL A 1 404 ? -3.643 9.478 -21.475 1.00 94.19 404 VAL A C 1
ATOM 3225 O O . VAL A 1 404 ? -3.348 10.223 -20.543 1.00 94.19 404 VAL A O 1
ATOM 3228 N N . ALA A 1 405 ? -3.679 9.916 -22.735 1.00 91.81 405 ALA A N 1
ATOM 3229 C CA . ALA A 1 405 ? -3.314 11.279 -23.123 1.00 91.81 405 ALA A CA 1
ATOM 3230 C C . ALA A 1 405 ? -4.204 12.347 -22.460 1.00 91.81 405 ALA A C 1
ATOM 3232 O O . ALA A 1 405 ? -3.751 13.468 -22.214 1.00 91.81 405 ALA A O 1
ATOM 3233 N N . GLY A 1 406 ? -5.463 12.015 -22.157 1.00 91.19 406 GLY A N 1
ATOM 3234 C CA . GLY A 1 406 ? -6.412 12.897 -21.469 1.00 91.19 406 GLY A CA 1
ATOM 3235 C C . GLY A 1 406 ? -6.227 12.982 -19.949 1.00 91.19 406 GLY A C 1
ATOM 3236 O O . GLY A 1 406 ? -6.756 13.902 -19.328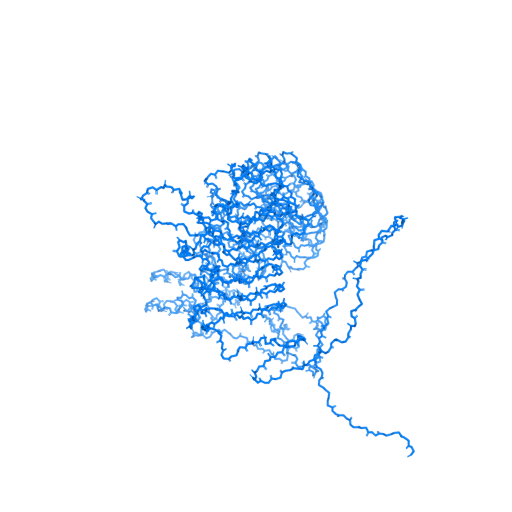 1.00 91.19 406 GLY A O 1
ATOM 3237 N N . LEU A 1 407 ? -5.454 12.080 -19.334 1.00 94.31 407 LEU A N 1
ATOM 3238 C CA . LEU A 1 407 ? -5.321 11.963 -17.877 1.00 94.31 407 LEU A CA 1
ATOM 3239 C C . LEU A 1 407 ? -4.312 12.976 -17.314 1.00 94.31 407 LEU A C 1
ATOM 3241 O O . LEU A 1 407 ? -3.221 12.636 -16.857 1.00 94.31 407 LEU A O 1
ATOM 3245 N N . LYS A 1 408 ? -4.680 14.259 -17.352 1.00 92.25 408 LYS A N 1
ATOM 3246 C CA . LYS A 1 408 ? -3.792 15.378 -16.990 1.00 92.25 408 LYS A CA 1
ATOM 3247 C C . LYS A 1 408 ? -3.425 15.445 -15.503 1.00 92.25 408 LYS A C 1
ATOM 3249 O O . LYS A 1 408 ? -2.422 16.059 -15.167 1.00 92.25 408 LYS A O 1
ATOM 3254 N N . GLN A 1 409 ? -4.209 14.815 -14.628 1.00 93.00 409 GLN A N 1
ATOM 3255 C CA . GLN A 1 409 ? -4.023 14.836 -13.168 1.00 93.00 409 GLN A CA 1
ATOM 3256 C C . GLN A 1 409 ? -3.241 13.624 -12.631 1.00 93.00 409 GLN A C 1
ATOM 3258 O O . GLN A 1 409 ? -3.185 13.410 -11.423 1.00 93.00 409 GLN A O 1
ATOM 3263 N N . LEU A 1 410 ? -2.649 12.813 -13.516 1.00 93.81 410 LEU A N 1
ATOM 3264 C CA . LEU A 1 410 ? -2.031 11.547 -13.141 1.00 93.81 410 LEU A CA 1
ATOM 3265 C C . LEU A 1 410 ? -0.689 11.760 -12.424 1.00 93.81 410 LEU A C 1
ATOM 3267 O O . LEU A 1 410 ? 0.297 12.163 -13.045 1.00 93.81 410 LEU A O 1
ATOM 3271 N N . GLU A 1 411 ? -0.642 11.436 -11.135 1.00 92.69 411 GLU A N 1
ATOM 3272 C CA . GLU A 1 411 ? 0.543 11.504 -10.270 1.00 92.69 411 GLU A CA 1
ATOM 3273 C C . GLU A 1 411 ? 1.260 10.152 -10.161 1.00 92.69 411 GLU A C 1
ATOM 3275 O O . GLU A 1 411 ? 2.460 10.110 -9.888 1.00 92.69 411 GLU A O 1
ATOM 3280 N N . GLU A 1 412 ? 0.547 9.047 -10.393 1.00 91.56 412 GLU A N 1
ATOM 3281 C CA . GLU A 1 412 ? 1.088 7.693 -10.310 1.00 91.56 412 GLU A CA 1
ATOM 3282 C C . GLU A 1 412 ? 0.673 6.825 -11.498 1.00 91.56 412 GLU A C 1
ATOM 3284 O O . GLU A 1 412 ? -0.517 6.710 -11.801 1.00 91.56 412 GLU A O 1
ATOM 3289 N N . PHE A 1 413 ? 1.640 6.176 -12.151 1.00 92.56 413 PHE A N 1
ATOM 3290 C CA . PHE A 1 413 ? 1.372 5.364 -13.339 1.00 92.56 413 PHE A CA 1
ATOM 3291 C C . PHE A 1 413 ? 2.193 4.074 -13.388 1.00 92.56 413 PHE A C 1
ATOM 3293 O O . PHE A 1 413 ? 3.423 4.099 -13.422 1.00 92.56 413 PHE A O 1
ATOM 3300 N N . TYR A 1 414 ? 1.505 2.940 -13.462 1.00 90.38 414 TYR A N 1
ATOM 3301 C CA . TYR A 1 414 ? 2.119 1.625 -13.630 1.00 90.38 414 TYR A CA 1
ATOM 3302 C C . TYR A 1 414 ? 1.510 0.958 -14.858 1.00 90.38 414 TYR A C 1
ATOM 3304 O O . TYR A 1 414 ? 0.302 0.757 -14.918 1.00 90.38 414 TYR A O 1
ATOM 3312 N N . GLY A 1 415 ? 2.318 0.620 -15.851 1.00 89.44 415 GLY A N 1
ATOM 3313 C CA . GLY A 1 415 ? 1.805 0.049 -17.092 1.00 89.44 415 GLY A CA 1
ATOM 3314 C C . GLY A 1 415 ? 2.855 0.058 -18.184 1.00 89.44 415 GLY A C 1
ATOM 3315 O O . GLY A 1 415 ? 4.038 0.269 -17.912 1.00 89.44 415 GLY A O 1
ATOM 3316 N N . GLY A 1 416 ? 2.436 -0.166 -19.425 1.00 89.50 416 GLY A N 1
ATOM 3317 C CA . GLY A 1 416 ? 3.361 -0.075 -20.539 1.00 89.50 416 GLY A CA 1
ATOM 3318 C C . GLY A 1 416 ? 2.776 0.485 -21.820 1.00 89.50 416 GLY A C 1
ATOM 3319 O O . GLY A 1 416 ? 1.569 0.496 -22.013 1.00 89.50 416 GLY A O 1
ATOM 3320 N N . PHE A 1 417 ? 3.655 0.943 -22.701 1.00 89.75 417 PHE A N 1
ATOM 3321 C CA . PHE A 1 417 ? 3.346 1.462 -24.025 1.00 89.75 417 PHE A CA 1
ATOM 3322 C C . PHE A 1 417 ? 3.881 0.515 -25.088 1.00 89.75 417 PHE A C 1
ATOM 3324 O O . PHE A 1 417 ? 4.933 -0.105 -24.922 1.00 89.75 417 PHE A O 1
ATOM 3331 N N . ARG A 1 418 ? 3.169 0.422 -26.212 1.00 85.81 418 ARG A N 1
ATOM 3332 C CA . ARG A 1 418 ? 3.583 -0.446 -27.318 1.00 85.81 418 ARG A CA 1
ATOM 3333 C C . ARG A 1 418 ? 4.863 0.056 -27.975 1.00 85.81 418 ARG A C 1
ATOM 3335 O O . ARG A 1 418 ? 5.687 -0.750 -28.390 1.00 85.81 418 ARG A O 1
ATOM 3342 N N . SER A 1 419 ? 5.006 1.373 -28.086 1.00 85.19 419 SER A N 1
ATOM 3343 C CA . SER A 1 419 ? 6.123 2.010 -28.771 1.00 85.19 419 SER A CA 1
ATOM 3344 C C . SER A 1 419 ? 6.664 3.204 -27.990 1.00 85.19 419 SER A C 1
ATOM 3346 O O . SER A 1 419 ? 5.970 3.804 -27.166 1.00 85.19 419 SER A O 1
ATOM 3348 N N . MET A 1 420 ? 7.910 3.579 -28.286 1.00 84.62 420 MET A N 1
ATOM 3349 C CA . MET A 1 420 ? 8.521 4.789 -27.736 1.00 84.62 420 MET A CA 1
ATOM 3350 C C . MET A 1 420 ? 7.775 6.060 -28.180 1.00 84.62 420 MET A C 1
ATOM 3352 O O . MET A 1 420 ? 7.648 6.999 -27.400 1.00 84.62 420 MET A O 1
ATOM 3356 N N . HIS A 1 421 ? 7.206 6.068 -29.390 1.00 85.44 421 HIS A N 1
ATOM 3357 C CA . HIS A 1 421 ? 6.406 7.189 -29.885 1.00 85.44 421 HIS A CA 1
ATOM 3358 C C . HIS A 1 421 ? 5.195 7.473 -28.980 1.00 85.44 421 HIS A C 1
ATOM 3360 O O . HIS A 1 421 ? 5.004 8.611 -28.555 1.00 85.44 421 HIS A O 1
ATOM 3366 N N . ASP A 1 422 ? 4.437 6.435 -28.610 1.00 89.19 422 ASP A N 1
ATOM 3367 C CA . ASP A 1 422 ? 3.269 6.563 -27.726 1.00 89.19 422 ASP A CA 1
ATOM 3368 C C . ASP A 1 422 ? 3.675 7.054 -26.333 1.00 89.19 422 ASP A C 1
ATOM 3370 O O . ASP A 1 422 ? 3.047 7.947 -25.768 1.00 89.19 422 ASP A O 1
ATOM 3374 N N . PHE A 1 423 ? 4.777 6.520 -25.801 1.00 90.62 423 PHE A N 1
ATOM 3375 C CA . PHE A 1 423 ? 5.345 6.978 -24.537 1.00 90.62 423 PHE A CA 1
ATOM 3376 C C . PHE A 1 423 ? 5.745 8.463 -24.588 1.00 90.62 423 PHE A C 1
ATOM 3378 O O . PHE A 1 423 ? 5.410 9.234 -23.689 1.00 90.62 423 PHE A O 1
ATOM 3385 N N . ASN A 1 424 ? 6.408 8.898 -25.657 1.00 89.00 424 ASN A N 1
ATOM 3386 C CA . ASN A 1 424 ? 6.781 10.296 -25.840 1.00 89.00 424 ASN A CA 1
ATOM 3387 C C . ASN A 1 424 ? 5.556 11.208 -25.974 1.00 89.00 424 ASN A C 1
ATOM 3389 O O . ASN A 1 424 ? 5.547 12.300 -25.406 1.00 89.00 424 ASN A O 1
ATOM 3393 N N . LEU A 1 425 ? 4.518 10.783 -26.700 1.00 90.31 425 LEU A N 1
ATOM 3394 C CA . LEU A 1 425 ? 3.249 11.510 -26.764 1.00 90.31 425 LEU A CA 1
ATOM 3395 C C . LEU A 1 425 ? 2.607 11.622 -25.380 1.00 90.31 425 LEU A C 1
ATOM 3397 O O . LEU A 1 425 ? 2.159 12.707 -25.010 1.00 90.31 425 LEU A O 1
ATOM 3401 N N . PHE A 1 426 ? 2.628 10.545 -24.591 1.00 92.62 426 PHE A N 1
ATOM 3402 C CA . PHE A 1 426 ? 2.156 10.570 -23.210 1.00 92.62 426 PHE A CA 1
ATOM 3403 C C . PHE A 1 426 ? 2.916 11.624 -22.407 1.00 92.62 426 PHE A C 1
ATOM 3405 O O . PHE A 1 426 ? 2.283 12.520 -21.852 1.00 92.62 426 PHE A O 1
ATOM 3412 N N . MET A 1 427 ? 4.250 11.600 -22.429 1.00 91.25 427 MET A N 1
ATOM 3413 C CA . MET A 1 427 ? 5.081 12.565 -21.705 1.00 91.25 427 MET A CA 1
ATOM 3414 C C . MET A 1 427 ? 4.848 14.014 -22.157 1.00 91.25 427 MET A C 1
ATOM 3416 O O . MET A 1 427 ? 4.707 14.889 -21.307 1.00 91.25 427 MET A O 1
ATOM 3420 N N . LYS A 1 428 ? 4.727 14.272 -23.468 1.00 90.12 428 LYS A N 1
ATOM 3421 C CA . LYS A 1 428 ? 4.423 15.607 -24.026 1.00 90.12 428 LYS A CA 1
ATOM 3422 C C . LYS A 1 428 ? 3.030 16.106 -23.656 1.00 90.12 428 LYS A C 1
ATOM 3424 O O . LYS A 1 428 ? 2.817 17.306 -23.541 1.00 90.12 428 LYS A O 1
ATOM 3429 N N . SER A 1 429 ? 2.069 15.198 -23.506 1.00 91.38 429 SER A N 1
ATOM 3430 C CA . SER A 1 429 ? 0.688 15.559 -23.196 1.00 91.38 429 SER A CA 1
ATOM 3431 C C . SER A 1 429 ? 0.501 16.009 -21.742 1.00 91.38 429 SER A C 1
ATOM 3433 O O . SER A 1 429 ? -0.529 16.605 -21.419 1.00 91.38 429 SER A O 1
ATOM 3435 N N . ARG A 1 430 ? 1.451 15.716 -20.851 1.00 91.12 430 ARG A N 1
ATOM 3436 C CA . ARG A 1 430 ? 1.314 15.991 -19.420 1.00 91.12 430 ARG A CA 1
ATOM 3437 C C . ARG A 1 430 ? 1.481 17.484 -19.102 1.00 91.12 430 ARG A C 1
ATOM 3439 O O . ARG A 1 430 ? 2.332 18.135 -19.705 1.00 91.12 430 ARG A O 1
ATOM 3446 N N . PRO A 1 431 ? 0.722 18.026 -18.134 1.00 89.75 431 PRO A N 1
ATOM 3447 C CA . PRO A 1 431 ? 0.941 19.382 -17.637 1.00 89.75 431 PRO A CA 1
ATOM 3448 C C . PRO A 1 431 ? 2.292 19.518 -16.925 1.00 89.75 431 PRO A C 1
ATOM 3450 O O . PRO A 1 431 ? 2.755 18.581 -16.274 1.00 89.75 431 PRO A O 1
ATOM 3453 N N . SER A 1 432 ? 2.905 20.700 -17.002 1.00 84.06 432 SER A N 1
ATOM 3454 C CA . SER A 1 432 ? 4.187 20.993 -16.345 1.00 84.06 432 SER A CA 1
ATOM 3455 C C . SER A 1 432 ? 4.091 21.086 -14.818 1.00 84.06 432 SER A C 1
ATOM 3457 O O . SER A 1 432 ? 5.086 20.888 -14.125 1.00 84.06 432 SER A O 1
ATOM 3459 N N . ASP A 1 433 ? 2.910 21.398 -14.286 1.00 84.50 433 ASP A N 1
ATOM 3460 C CA . ASP A 1 433 ? 2.622 21.548 -12.856 1.00 84.50 433 ASP A CA 1
ATOM 3461 C C . ASP A 1 433 ? 2.282 20.218 -12.156 1.00 84.50 433 ASP A C 1
ATOM 3463 O O . ASP A 1 433 ? 2.392 20.126 -10.932 1.00 84.50 433 ASP A O 1
ATOM 3467 N N . VAL A 1 434 ? 1.945 19.163 -12.911 1.00 85.31 434 VAL A N 1
ATOM 3468 C CA . VAL A 1 434 ? 1.596 17.838 -12.371 1.00 85.31 434 VAL A CA 1
ATOM 3469 C C . VAL A 1 434 ? 2.753 16.849 -12.541 1.00 85.31 434 VAL A C 1
ATOM 3471 O O . VAL A 1 434 ? 2.961 16.235 -13.596 1.00 85.31 434 VAL A O 1
ATOM 3474 N N . LYS A 1 435 ? 3.503 16.642 -11.456 1.00 87.31 435 LYS A N 1
ATOM 3475 C CA . LYS A 1 435 ? 4.635 15.706 -11.418 1.00 87.31 435 LYS A CA 1
ATOM 3476 C C . LYS A 1 435 ? 4.175 14.249 -11.332 1.00 87.31 435 LYS A C 1
ATOM 3478 O O . LYS A 1 435 ? 3.214 13.927 -10.640 1.00 87.31 435 LYS A O 1
ATOM 3483 N N . LEU A 1 436 ? 4.899 13.363 -12.019 1.00 89.75 436 LEU A N 1
ATOM 3484 C CA . LEU A 1 436 ? 4.743 11.916 -11.871 1.00 89.75 436 LEU A CA 1
ATOM 3485 C C . LEU A 1 436 ? 5.617 11.460 -10.693 1.00 89.75 436 LEU A C 1
ATOM 3487 O O . LEU A 1 436 ? 6.842 11.415 -10.792 1.00 89.75 436 LEU A O 1
ATOM 3491 N N . ASN A 1 437 ? 4.995 11.190 -9.551 1.00 87.81 437 ASN A N 1
ATOM 3492 C CA . ASN A 1 437 ? 5.688 10.930 -8.289 1.00 87.81 437 ASN A CA 1
ATOM 3493 C C . ASN A 1 437 ? 6.174 9.482 -8.189 1.00 87.81 437 ASN A C 1
ATOM 3495 O O . ASN A 1 437 ? 7.294 9.242 -7.736 1.00 87.81 437 ASN A O 1
ATOM 3499 N N . PHE A 1 438 ? 5.354 8.535 -8.655 1.00 87.25 438 PHE A N 1
ATOM 3500 C CA . PHE A 1 438 ? 5.667 7.107 -8.654 1.00 87.25 438 PHE A CA 1
ATOM 3501 C C . PHE A 1 438 ? 5.260 6.468 -9.972 1.00 87.25 438 PHE A C 1
ATOM 3503 O O . PHE A 1 438 ? 4.154 6.686 -10.467 1.00 87.25 438 PHE A O 1
ATOM 3510 N N . PHE A 1 439 ? 6.154 5.680 -10.554 1.00 90.25 439 PHE A N 1
ATOM 3511 C CA . PHE A 1 439 ? 5.878 5.025 -11.816 1.00 90.25 439 PHE A CA 1
ATOM 3512 C C . PHE A 1 439 ? 6.746 3.800 -12.082 1.00 90.25 439 PHE A C 1
ATOM 3514 O O . PHE A 1 439 ? 7.928 3.732 -11.740 1.00 90.25 439 PHE A O 1
ATOM 3521 N N . GLN A 1 440 ? 6.152 2.844 -12.784 1.00 88.75 440 GLN A N 1
ATOM 3522 C CA . GLN A 1 440 ? 6.870 1.775 -13.463 1.00 88.75 440 GLN A CA 1
ATOM 3523 C C . GLN A 1 440 ? 6.317 1.671 -14.877 1.00 88.75 440 GLN A C 1
ATOM 3525 O O . GLN A 1 440 ? 5.206 1.180 -15.080 1.00 88.75 440 GLN A O 1
ATOM 3530 N N . ILE A 1 441 ? 7.093 2.165 -15.838 1.00 90.50 441 ILE A N 1
ATOM 3531 C CA . ILE A 1 441 ? 6.679 2.259 -17.236 1.00 90.50 441 ILE A CA 1
ATOM 3532 C C . ILE A 1 441 ? 7.484 1.264 -18.050 1.00 90.50 441 ILE A C 1
ATOM 3534 O O . ILE A 1 441 ? 8.710 1.330 -18.068 1.00 90.50 441 ILE A O 1
ATOM 3538 N N . VAL A 1 442 ? 6.797 0.359 -18.736 1.00 88.94 442 VAL A N 1
ATOM 3539 C CA . VAL A 1 442 ? 7.409 -0.553 -19.704 1.00 88.94 442 VAL A CA 1
ATOM 3540 C C . VAL A 1 442 ? 7.145 -0.044 -21.114 1.00 88.94 442 VAL A C 1
ATOM 3542 O O . VAL A 1 442 ? 6.048 0.388 -21.429 1.00 88.94 442 VAL A O 1
ATOM 3545 N N . ILE A 1 443 ? 8.134 -0.089 -21.988 1.00 89.06 443 ILE A N 1
ATOM 3546 C CA . ILE A 1 443 ? 7.999 0.277 -23.397 1.00 89.06 443 ILE A CA 1
ATOM 3547 C C . ILE A 1 443 ? 8.379 -0.960 -24.213 1.00 89.06 443 ILE A C 1
ATOM 3549 O O . ILE A 1 443 ? 9.310 -1.677 -23.837 1.00 89.06 443 ILE A O 1
ATOM 3553 N N . GLY A 1 444 ? 7.642 -1.247 -25.285 1.00 85.44 444 GLY A N 1
ATOM 3554 C CA . GLY A 1 444 ? 7.895 -2.390 -26.168 1.00 85.44 444 GLY A CA 1
ATOM 3555 C C . GLY A 1 444 ? 7.245 -3.705 -25.716 1.00 85.44 444 GLY A C 1
ATOM 3556 O O . GLY A 1 444 ? 6.362 -3.735 -24.856 1.00 85.44 444 GLY A O 1
ATOM 3557 N N . ASN A 1 445 ? 7.659 -4.811 -26.339 1.00 76.00 445 ASN A N 1
ATOM 3558 C CA . ASN A 1 445 ? 7.078 -6.137 -26.148 1.00 76.00 445 ASN A CA 1
ATOM 3559 C C . ASN A 1 445 ? 7.849 -6.972 -25.118 1.00 76.00 445 ASN A C 1
ATOM 3561 O O . ASN A 1 445 ? 9.019 -7.318 -25.279 1.00 76.00 445 ASN A O 1
ATOM 3565 N N . ARG A 1 446 ? 7.151 -7.399 -24.068 1.00 67.94 446 ARG A N 1
ATOM 3566 C CA . ARG A 1 446 ? 7.770 -7.928 -22.851 1.00 67.94 446 ARG A CA 1
ATOM 3567 C C . ARG A 1 446 ? 7.923 -9.450 -22.797 1.00 67.94 446 ARG A C 1
ATOM 3569 O O . ARG A 1 446 ? 7.979 -10.022 -21.709 1.00 67.94 446 ARG A O 1
ATOM 3576 N N . LYS A 1 447 ? 8.006 -10.154 -23.930 1.00 54.47 447 LYS A N 1
ATOM 3577 C CA . LYS A 1 447 ? 7.941 -11.631 -23.930 1.00 54.47 447 LYS A CA 1
ATOM 3578 C C . LYS A 1 447 ? 9.013 -12.361 -23.097 1.00 54.47 447 LYS A C 1
ATOM 3580 O O . LYS A 1 447 ? 8.830 -13.552 -22.894 1.00 54.47 447 LYS A O 1
ATOM 3585 N N . ASN A 1 448 ? 10.063 -11.706 -22.577 1.00 45.97 448 ASN A N 1
ATOM 3586 C CA . ASN A 1 448 ? 11.101 -12.346 -21.747 1.00 45.97 448 ASN A CA 1
ATOM 3587 C C . ASN A 1 448 ? 11.738 -11.461 -20.642 1.00 45.97 448 ASN A C 1
ATOM 3589 O O . ASN A 1 448 ? 12.820 -11.792 -20.161 1.00 45.97 448 ASN A O 1
ATOM 3593 N N . VAL A 1 449 ? 11.112 -10.359 -20.199 1.00 49.53 449 VAL A N 1
ATOM 3594 C CA . VAL A 1 449 ? 11.719 -9.478 -19.170 1.00 49.53 449 VAL A CA 1
ATOM 3595 C C . VAL A 1 449 ? 11.118 -9.744 -17.786 1.00 49.53 449 VAL A C 1
ATOM 3597 O O . VAL A 1 449 ? 9.977 -9.357 -17.501 1.00 49.53 449 VAL A O 1
ATOM 3600 N N . TYR A 1 450 ? 11.905 -10.372 -16.903 1.00 41.69 450 TYR A N 1
ATOM 3601 C CA . TYR A 1 450 ? 11.622 -10.464 -15.465 1.00 41.69 450 TYR A CA 1
ATOM 3602 C C . TYR A 1 450 ? 11.731 -9.076 -14.820 1.00 41.69 450 TYR A C 1
ATOM 3604 O O . TYR A 1 450 ? 12.730 -8.737 -14.196 1.00 41.69 450 TYR A O 1
ATOM 3612 N N . VAL A 1 451 ? 10.691 -8.257 -14.951 1.00 47.78 451 VAL A N 1
ATOM 3613 C CA . VAL A 1 451 ? 10.511 -7.108 -14.056 1.00 47.78 451 VAL A CA 1
ATOM 3614 C C . VAL A 1 451 ? 9.899 -7.643 -12.775 1.00 47.78 451 VAL A C 1
ATOM 3616 O O . VAL A 1 451 ? 8.908 -8.380 -12.820 1.00 47.78 451 VAL A O 1
ATOM 3619 N N . HIS A 1 452 ? 10.497 -7.284 -11.643 1.00 41.53 452 HIS A N 1
ATOM 3620 C CA . HIS A 1 452 ? 9.914 -7.513 -10.332 1.00 41.53 452 HIS A CA 1
ATOM 3621 C C . HIS A 1 452 ? 8.486 -6.954 -10.352 1.00 41.53 452 HIS A C 1
ATOM 3623 O O . HIS A 1 452 ? 8.299 -5.742 -10.421 1.00 41.53 452 HIS A O 1
ATOM 3629 N N . ASN A 1 453 ? 7.486 -7.837 -10.376 1.00 40.06 453 ASN A N 1
ATOM 3630 C CA . ASN A 1 453 ? 6.090 -7.429 -10.323 1.00 40.06 453 ASN A CA 1
ATOM 3631 C C . ASN A 1 453 ? 5.882 -6.819 -8.929 1.00 40.06 453 ASN A C 1
ATOM 3633 O O . ASN A 1 453 ? 6.110 -7.540 -7.947 1.00 40.06 453 ASN A O 1
ATOM 3637 N N . PRO A 1 454 ? 5.562 -5.520 -8.798 1.00 37.81 454 PRO A N 1
ATOM 3638 C CA . PRO A 1 454 ? 5.451 -4.895 -7.495 1.00 37.81 454 PRO A CA 1
ATOM 3639 C C . PRO A 1 454 ? 4.176 -5.420 -6.829 1.00 37.81 454 PRO A C 1
ATOM 3641 O O . PRO A 1 454 ? 3.075 -4.904 -6.996 1.00 37.81 454 PRO A O 1
ATOM 3644 N N . GLY A 1 455 ? 4.313 -6.509 -6.075 1.00 38.09 455 GLY A N 1
ATOM 3645 C CA . GLY A 1 455 ? 3.290 -6.930 -5.130 1.00 38.09 455 GLY A CA 1
ATOM 3646 C C . GLY A 1 455 ? 3.042 -5.814 -4.112 1.00 38.09 455 GLY A C 1
ATOM 3647 O O . GLY A 1 455 ? 4.005 -5.216 -3.646 1.00 38.09 455 GLY A O 1
ATOM 3648 N N . ARG A 1 456 ? 1.755 -5.565 -3.816 1.00 41.00 456 ARG A N 1
ATOM 3649 C CA . ARG A 1 456 ? 1.049 -4.819 -2.733 1.00 41.00 456 ARG A CA 1
ATOM 3650 C C . ARG A 1 456 ? 1.797 -3.967 -1.667 1.00 41.00 456 ARG A C 1
ATOM 3652 O O . ARG A 1 456 ? 1.186 -3.669 -0.646 1.00 41.00 456 ARG A O 1
ATOM 3659 N N . GLY A 1 457 ? 3.048 -3.543 -1.834 1.00 42.34 457 GLY A N 1
ATOM 3660 C CA . GLY A 1 457 ? 3.816 -2.933 -0.738 1.00 42.34 457 GLY A CA 1
ATOM 3661 C C . GLY A 1 457 ? 5.013 -2.058 -1.106 1.00 42.34 457 GLY A C 1
ATOM 3662 O O . GLY A 1 457 ? 5.775 -1.719 -0.209 1.00 42.34 457 GLY A O 1
ATOM 3663 N N . TYR A 1 458 ? 5.194 -1.662 -2.368 1.00 46.94 458 TYR A N 1
ATOM 3664 C CA . TYR A 1 458 ? 6.263 -0.726 -2.743 1.00 46.94 458 TYR A CA 1
ATOM 3665 C C . TYR A 1 458 ? 5.693 0.540 -3.386 1.00 46.94 458 TYR A C 1
ATOM 3667 O O . TYR A 1 458 ? 5.744 0.725 -4.599 1.00 46.94 458 TYR A O 1
ATOM 3675 N N . PHE A 1 459 ? 5.169 1.430 -2.539 1.00 51.72 459 PHE A N 1
ATOM 3676 C CA . PHE A 1 459 ? 5.140 2.862 -2.838 1.00 51.72 459 PHE A CA 1
ATOM 3677 C C . PHE A 1 459 ? 6.601 3.319 -2.963 1.00 51.72 459 PHE A C 1
ATOM 3679 O O . PHE A 1 459 ? 7.384 3.071 -2.046 1.00 51.72 459 PHE A O 1
ATOM 3686 N N . GLY A 1 460 ? 7.002 3.918 -4.087 1.00 61.72 460 GLY A N 1
ATOM 3687 C CA . GLY A 1 460 ? 8.376 4.423 -4.240 1.00 61.72 460 GLY A CA 1
ATOM 3688 C C . GLY A 1 460 ? 9.100 4.086 -5.536 1.00 61.72 460 GLY A C 1
ATOM 3689 O O . GLY A 1 460 ? 10.186 4.612 -5.751 1.00 61.72 460 GLY A O 1
ATOM 3690 N N . VAL A 1 461 ? 8.552 3.225 -6.398 1.00 75.31 461 VAL A N 1
ATOM 3691 C CA . VAL A 1 461 ? 9.230 2.876 -7.656 1.00 75.31 461 VAL A CA 1
ATOM 3692 C C . VAL A 1 461 ? 9.154 4.055 -8.628 1.00 75.31 461 VAL A C 1
ATOM 3694 O O . VAL A 1 461 ? 8.075 4.602 -8.844 1.00 75.31 461 VAL A O 1
ATOM 3697 N N . LYS A 1 462 ? 10.291 4.428 -9.224 1.00 89.50 462 LYS A N 1
ATOM 3698 C CA . LYS A 1 462 ? 10.396 5.417 -10.308 1.00 89.50 462 LYS A CA 1
ATOM 3699 C C . LYS A 1 462 ? 11.290 4.868 -11.408 1.00 89.50 462 LYS A C 1
ATOM 3701 O O . LYS A 1 462 ? 12.481 5.173 -11.479 1.00 89.50 462 LYS A O 1
ATOM 3706 N N . SER A 1 463 ? 10.730 3.973 -12.213 1.00 88.94 463 SER A N 1
ATOM 3707 C CA . SER A 1 463 ? 11.494 3.210 -13.198 1.00 88.94 463 SER A CA 1
ATOM 3708 C C . SER A 1 463 ? 10.892 3.249 -14.595 1.00 88.94 463 SER A C 1
ATOM 3710 O O . SER A 1 463 ? 9.672 3.186 -14.757 1.00 88.94 463 SER A O 1
ATOM 3712 N N . VAL A 1 464 ? 11.766 3.309 -15.601 1.00 90.25 464 VAL A N 1
ATOM 3713 C CA . VAL A 1 464 ? 11.407 3.123 -17.014 1.00 90.25 464 VAL A CA 1
ATOM 3714 C C . VAL A 1 464 ? 12.180 1.931 -17.565 1.00 90.25 464 VAL A C 1
ATOM 3716 O O . VAL A 1 464 ? 13.378 1.781 -17.324 1.00 90.25 464 VAL A O 1
ATOM 3719 N N . ILE A 1 465 ? 11.473 1.057 -18.271 1.00 87.75 465 ILE A N 1
ATOM 3720 C CA . ILE A 1 465 ? 11.978 -0.217 -18.771 1.00 87.75 465 ILE A CA 1
ATOM 3721 C C . ILE A 1 465 ? 11.727 -0.266 -20.273 1.00 87.75 465 ILE A C 1
ATOM 3723 O O . ILE A 1 465 ? 10.583 -0.311 -20.712 1.00 87.75 465 ILE A O 1
ATOM 3727 N N . PHE A 1 466 ? 12.791 -0.299 -21.058 1.00 87.38 466 PHE A N 1
ATOM 3728 C CA . PHE A 1 466 ? 12.753 -0.471 -22.503 1.00 87.38 466 PHE A CA 1
ATOM 3729 C C . PHE A 1 466 ? 12.971 -1.953 -22.818 1.00 87.38 466 PHE A C 1
ATOM 3731 O O . PHE A 1 466 ? 14.009 -2.520 -22.479 1.00 87.38 466 PHE A O 1
ATOM 3738 N N . SER A 1 467 ? 11.982 -2.597 -23.428 1.00 84.12 467 SER A N 1
ATOM 3739 C CA . SER A 1 467 ? 12.017 -4.019 -23.798 1.00 84.12 467 SER A CA 1
ATOM 3740 C C . SER A 1 467 ? 12.134 -4.212 -25.314 1.00 84.12 467 SER A C 1
ATOM 3742 O O . SER A 1 467 ? 12.274 -3.229 -26.049 1.00 84.12 467 SER A O 1
ATOM 3744 N N . ASN A 1 468 ? 12.087 -5.458 -25.795 1.00 75.25 468 ASN A N 1
ATOM 3745 C CA . ASN A 1 468 ? 12.185 -5.783 -27.218 1.00 75.25 468 ASN A CA 1
ATOM 3746 C C . ASN A 1 468 ? 11.274 -4.895 -28.074 1.00 75.25 468 ASN A C 1
ATOM 3748 O O . ASN A 1 468 ? 10.149 -4.578 -27.684 1.00 75.25 468 ASN A O 1
ATOM 3752 N N . ASP A 1 469 ? 11.762 -4.514 -29.252 1.00 69.81 469 ASP A N 1
ATOM 3753 C CA . ASP A 1 469 ? 11.023 -3.719 -30.240 1.00 69.81 469 ASP A CA 1
ATOM 3754 C C . ASP A 1 469 ? 10.664 -2.288 -29.770 1.00 69.81 469 ASP A C 1
ATOM 3756 O O . ASP A 1 469 ? 9.940 -1.567 -30.454 1.00 69.81 469 ASP A O 1
ATOM 3760 N N . SER A 1 470 ? 11.199 -1.816 -28.631 1.00 71.12 470 SER A N 1
ATOM 3761 C CA . SER A 1 470 ? 10.974 -0.432 -28.167 1.00 71.12 470 SER A CA 1
ATOM 3762 C C . SER A 1 470 ? 11.490 0.617 -29.157 1.00 71.12 470 SER A C 1
ATOM 3764 O O . SER A 1 470 ? 10.895 1.690 -29.275 1.00 71.12 470 SER A O 1
ATOM 3766 N N . LEU A 1 471 ? 12.604 0.320 -29.841 1.00 69.88 471 LEU A N 1
ATOM 3767 C CA . LEU A 1 471 ? 13.349 1.248 -30.701 1.00 69.88 471 LEU A CA 1
ATOM 3768 C C . LEU A 1 471 ? 13.570 0.677 -32.123 1.00 69.88 471 LEU A C 1
ATOM 3770 O O . LEU A 1 471 ? 14.686 0.771 -32.641 1.00 69.88 471 LEU A O 1
ATOM 3774 N N . GLU A 1 472 ? 12.557 0.050 -32.742 1.00 57.66 472 GLU A N 1
ATOM 3775 C CA . GLU A 1 472 ? 12.647 -0.594 -34.076 1.00 57.66 472 GLU A CA 1
ATOM 3776 C C . GLU A 1 472 ? 13.387 0.242 -35.155 1.00 57.66 472 GLU A C 1
ATOM 3778 O O . GLU A 1 472 ? 13.320 1.477 -35.203 1.00 57.66 472 GLU A O 1
ATOM 3783 N N . GLU A 1 473 ? 14.106 -0.455 -36.046 1.00 43.69 473 GLU A N 1
ATOM 3784 C CA . GLU A 1 473 ? 14.922 0.133 -37.117 1.00 43.69 473 GLU A CA 1
ATOM 3785 C C . GLU A 1 473 ? 14.098 0.948 -38.128 1.00 43.69 473 GLU A C 1
ATOM 3787 O O . GLU A 1 473 ? 13.020 0.548 -38.555 1.00 43.69 473 GLU A O 1
ATOM 3792 N N . GLY A 1 474 ? 14.629 2.107 -38.538 1.00 47.03 474 GLY A N 1
ATOM 3793 C CA . GLY A 1 474 ? 14.018 2.998 -39.538 1.00 47.03 474 GLY A CA 1
ATOM 3794 C C . GLY A 1 474 ? 13.271 4.217 -38.975 1.00 47.03 474 GLY A C 1
ATOM 3795 O O . GLY A 1 474 ? 13.011 5.156 -39.721 1.00 47.03 474 GLY A O 1
ATOM 3796 N N . LYS A 1 475 ? 12.985 4.265 -37.662 1.00 51.28 475 LYS A N 1
ATOM 3797 C CA . LYS A 1 475 ? 12.378 5.434 -36.974 1.00 51.28 475 LYS A CA 1
ATOM 3798 C C . LYS A 1 475 ? 13.354 6.239 -36.097 1.00 51.28 475 LYS A C 1
ATOM 3800 O O . LYS A 1 475 ? 12.967 7.239 -35.494 1.00 51.28 475 LYS A O 1
ATOM 3805 N N . ARG A 1 476 ? 14.631 5.846 -36.058 1.00 52.72 476 ARG A N 1
ATOM 3806 C CA . ARG A 1 476 ? 15.695 6.357 -35.162 1.00 52.72 476 ARG A CA 1
ATOM 3807 C C . ARG A 1 476 ? 16.252 7.755 -35.452 1.00 52.72 476 ARG A C 1
ATOM 3809 O O . ARG A 1 476 ? 17.387 8.048 -35.115 1.00 52.72 476 ARG A O 1
ATOM 3816 N N . GLY A 1 477 ? 15.470 8.636 -36.060 1.00 44.53 477 GLY A N 1
ATOM 3817 C CA . GLY A 1 477 ? 15.964 9.960 -36.456 1.00 44.53 477 GLY A CA 1
ATOM 3818 C C . GLY A 1 477 ? 15.087 11.143 -36.069 1.00 44.53 477 GLY A C 1
ATOM 3819 O O . GLY A 1 477 ? 15.445 12.260 -36.421 1.00 44.53 477 GLY A O 1
ATOM 3820 N N . LYS A 1 478 ? 13.929 10.947 -35.415 1.00 48.91 478 LYS A N 1
ATOM 3821 C CA . LYS A 1 478 ? 12.977 12.058 -35.193 1.00 48.91 478 LYS A CA 1
ATOM 3822 C C . LYS A 1 478 ? 12.487 12.258 -33.759 1.00 48.91 478 LYS A C 1
ATOM 3824 O O . LYS A 1 478 ? 12.259 13.401 -33.379 1.00 48.91 478 LYS A O 1
ATOM 3829 N N . ASP A 1 479 ? 12.365 11.209 -32.951 1.00 54.03 479 ASP A N 1
ATOM 3830 C CA . ASP A 1 479 ? 11.810 11.325 -31.598 1.00 54.03 479 ASP A CA 1
ATOM 3831 C C . ASP A 1 479 ? 12.908 11.111 -30.540 1.00 54.03 479 ASP A C 1
ATOM 3833 O O . ASP A 1 479 ? 13.333 9.987 -30.289 1.00 54.03 479 ASP A O 1
ATOM 3837 N N . LYS A 1 480 ? 13.390 12.196 -29.916 1.00 68.69 480 LYS A N 1
ATOM 3838 C CA . LYS A 1 480 ? 14.291 12.127 -28.748 1.00 68.69 480 LYS A CA 1
ATOM 3839 C C . LYS A 1 480 ? 13.569 11.447 -27.575 1.00 68.69 480 LYS A C 1
ATOM 3841 O O . LYS A 1 480 ? 12.400 11.755 -27.345 1.00 68.69 480 LYS A O 1
ATOM 3846 N N . ILE A 1 481 ? 14.229 10.563 -26.822 1.00 76.12 481 ILE A N 1
ATOM 3847 C CA . ILE A 1 481 ? 13.627 9.906 -25.645 1.00 76.12 481 ILE A CA 1
ATOM 3848 C C . ILE A 1 481 ? 13.314 10.959 -24.569 1.00 76.12 481 ILE A C 1
ATOM 3850 O O . ILE A 1 481 ? 14.202 11.709 -24.163 1.00 76.12 481 ILE A O 1
ATOM 3854 N N . MET A 1 482 ? 12.058 11.014 -24.106 1.00 81.00 482 MET A N 1
ATOM 3855 C CA . MET A 1 482 ? 11.615 11.940 -23.058 1.00 81.00 482 MET A CA 1
ATOM 3856 C C . MET A 1 482 ? 11.397 11.219 -21.728 1.00 81.00 482 MET A C 1
ATOM 3858 O O . MET A 1 482 ? 10.346 10.626 -21.504 1.00 81.00 482 MET A O 1
ATOM 3862 N N . LEU A 1 483 ? 12.378 11.273 -20.828 1.00 84.44 483 LEU A N 1
ATOM 3863 C CA . LEU A 1 483 ? 12.275 10.657 -19.508 1.00 84.44 483 LEU A CA 1
ATOM 3864 C C . LEU A 1 483 ? 11.524 11.565 -18.515 1.00 84.44 483 LEU A C 1
ATOM 3866 O O . LEU A 1 483 ? 11.573 12.793 -18.625 1.00 84.44 483 LEU A O 1
ATOM 3870 N N . PRO A 1 484 ? 10.839 10.990 -17.510 1.00 85.88 484 PRO A N 1
ATOM 3871 C CA . PRO A 1 484 ? 10.359 11.756 -16.364 1.00 85.88 484 PRO A CA 1
ATOM 3872 C C . PRO A 1 484 ? 11.535 12.380 -15.593 1.00 85.88 484 PRO A C 1
ATOM 3874 O O . PRO A 1 484 ? 12.565 11.734 -15.411 1.00 85.88 484 PRO A O 1
ATOM 3877 N N . GLN A 1 485 ? 11.369 13.613 -15.099 1.00 80.19 485 GLN A N 1
ATOM 3878 C CA . GLN A 1 485 ? 12.441 14.394 -14.451 1.00 80.19 485 GLN A CA 1
ATOM 3879 C C . GLN A 1 485 ? 13.098 13.694 -13.246 1.00 80.19 485 GLN A C 1
ATOM 3881 O O . GLN A 1 485 ? 14.274 13.899 -12.976 1.00 80.19 485 GLN A O 1
ATOM 3886 N N . ASN A 1 486 ? 12.340 12.879 -12.516 1.00 83.94 486 ASN A N 1
ATOM 3887 C CA . ASN A 1 486 ? 12.723 12.231 -11.260 1.00 83.94 486 ASN A CA 1
ATOM 3888 C C . ASN A 1 486 ? 12.887 10.707 -11.415 1.00 83.94 486 ASN A C 1
ATOM 3890 O O . ASN A 1 486 ? 12.526 9.960 -10.508 1.00 83.94 486 ASN A O 1
ATOM 3894 N N . VAL A 1 487 ? 13.342 10.226 -12.577 1.00 87.94 487 VAL A N 1
ATOM 3895 C CA . VAL A 1 487 ? 13.575 8.791 -12.795 1.00 87.94 487 VAL A CA 1
ATOM 3896 C C . VAL A 1 487 ? 14.757 8.284 -11.962 1.00 87.94 487 VAL A C 1
ATOM 3898 O O . VAL A 1 487 ? 15.880 8.755 -12.106 1.00 87.94 487 VAL A O 1
ATOM 3901 N N . ASP A 1 488 ? 14.501 7.284 -11.114 1.00 88.31 488 ASP A N 1
ATOM 3902 C CA . ASP A 1 488 ? 15.515 6.694 -10.230 1.00 88.31 488 ASP A CA 1
ATOM 3903 C C . ASP A 1 488 ? 16.186 5.471 -10.884 1.00 88.31 488 ASP A C 1
ATOM 3905 O O . ASP A 1 488 ? 17.334 5.145 -10.570 1.00 88.31 488 ASP A O 1
ATOM 3909 N N . SER A 1 489 ? 15.491 4.763 -11.787 1.00 88.75 489 SER A N 1
ATOM 3910 C CA . SER A 1 489 ? 16.012 3.539 -12.412 1.00 88.75 489 SER A CA 1
ATOM 3911 C C . SER A 1 489 ? 15.662 3.386 -13.893 1.00 88.75 489 SER A C 1
ATOM 3913 O O . SER A 1 489 ? 14.500 3.509 -14.284 1.00 88.75 489 SER A O 1
ATOM 3915 N N . LEU A 1 490 ? 16.650 3.015 -14.707 1.00 89.31 490 LEU A N 1
ATOM 3916 C CA . LEU A 1 490 ? 16.482 2.697 -16.124 1.00 89.31 490 LEU A CA 1
ATOM 3917 C C . LEU A 1 490 ? 16.920 1.265 -16.424 1.00 89.31 490 LEU A C 1
ATOM 3919 O O . LEU A 1 490 ? 17.983 0.819 -15.992 1.00 89.31 490 LEU A O 1
ATOM 3923 N N . TYR A 1 491 ? 16.106 0.556 -17.200 1.00 86.81 491 TYR A N 1
ATOM 3924 C CA . TYR A 1 491 ? 16.384 -0.811 -17.625 1.00 86.81 491 TYR A CA 1
ATOM 3925 C C . TYR A 1 491 ? 16.208 -0.927 -19.134 1.00 86.81 491 TYR A C 1
ATOM 3927 O O . TYR A 1 491 ? 15.184 -0.513 -19.667 1.00 86.81 491 TYR A O 1
ATOM 3935 N N . PHE A 1 492 ? 17.173 -1.539 -19.809 1.00 86.56 492 PHE A N 1
ATOM 3936 C CA . PHE A 1 492 ? 17.135 -1.821 -21.240 1.00 86.56 492 PHE A CA 1
ATOM 3937 C C . PHE A 1 492 ? 17.337 -3.320 -21.454 1.00 86.56 492 PHE A C 1
ATOM 3939 O O . PHE A 1 492 ? 18.259 -3.921 -20.892 1.00 86.56 492 PHE A O 1
ATOM 3946 N N . CYS A 1 493 ? 16.445 -3.943 -22.218 1.00 84.25 493 CYS A N 1
ATOM 3947 C CA . CYS A 1 493 ? 16.483 -5.368 -22.519 1.00 84.25 493 CYS A CA 1
ATOM 3948 C C . CYS A 1 493 ? 16.179 -5.606 -23.994 1.00 84.25 493 CYS A C 1
ATOM 3950 O O . CYS A 1 493 ? 15.017 -5.500 -24.389 1.00 84.25 493 CYS A O 1
ATOM 3952 N N . ALA A 1 494 ? 17.220 -5.896 -24.786 1.00 75.00 494 ALA A N 1
ATOM 3953 C CA . ALA A 1 494 ? 17.144 -6.037 -26.246 1.00 75.00 494 ALA A CA 1
ATOM 3954 C C . ALA A 1 494 ? 16.282 -4.938 -26.904 1.00 75.00 494 ALA A C 1
ATOM 3956 O O . ALA A 1 494 ? 15.550 -5.163 -27.869 1.00 75.00 494 ALA A O 1
ATOM 3957 N N . SER A 1 495 ? 16.357 -3.734 -26.339 1.00 70.81 495 SER A N 1
ATOM 3958 C CA . SER A 1 495 ? 15.606 -2.556 -26.756 1.00 70.81 495 SER A CA 1
ATOM 3959 C C . SER A 1 495 ? 16.132 -2.007 -28.078 1.00 70.81 495 SER A C 1
ATOM 3961 O O . SER A 1 495 ? 15.406 -1.323 -28.799 1.00 70.81 495 SER A O 1
ATOM 3963 N N . GLY A 1 496 ? 17.374 -2.371 -28.411 1.00 72.06 496 GLY A N 1
ATOM 3964 C CA . GLY A 1 496 ? 18.024 -2.126 -29.676 1.00 72.06 496 GLY A CA 1
ATOM 3965 C C . GLY A 1 496 ? 19.000 -0.964 -29.633 1.00 72.06 496 GLY A C 1
ATOM 3966 O O . GLY A 1 496 ? 19.402 -0.572 -30.717 1.00 72.06 496 GLY A O 1
ATOM 3967 N N . LEU A 1 497 ? 19.344 -0.390 -28.479 1.00 74.12 497 LEU A N 1
ATOM 3968 C CA . LEU A 1 497 ? 20.173 0.823 -28.338 1.00 74.12 497 LEU A CA 1
ATOM 3969 C C . LEU A 1 497 ? 21.322 0.939 -29.360 1.00 74.12 497 LEU A C 1
ATOM 3971 O O . LEU A 1 497 ? 21.848 -0.055 -29.857 1.00 74.12 497 LEU A O 1
ATOM 3975 N N . CYS A 1 498 ? 21.706 2.162 -29.709 1.00 73.44 498 CYS A N 1
ATOM 3976 C CA . CYS A 1 498 ? 22.833 2.446 -30.590 1.00 73.44 498 CYS A CA 1
ATOM 3977 C C . CYS A 1 498 ? 24.169 1.975 -29.982 1.00 73.44 498 CYS A C 1
ATOM 3979 O O . CYS A 1 498 ? 24.233 1.271 -28.976 1.00 73.44 498 CYS A O 1
ATOM 3981 N N . SER A 1 499 ? 25.282 2.326 -30.627 1.00 79.50 499 SER A N 1
ATOM 3982 C CA . SER A 1 499 ? 26.615 1.925 -30.164 1.00 79.50 499 SER A CA 1
ATOM 3983 C C . SER A 1 499 ? 27.000 2.509 -28.798 1.00 79.50 499 SER A C 1
ATOM 3985 O O . SER A 1 499 ? 27.899 1.969 -28.151 1.00 79.50 499 SER A O 1
ATOM 3987 N N . CYS A 1 500 ? 26.320 3.565 -28.345 1.00 77.31 500 CYS A N 1
ATOM 3988 C CA . CYS A 1 500 ? 26.541 4.238 -27.070 1.00 77.31 500 CYS A CA 1
ATOM 3989 C C . CYS A 1 500 ? 25.197 4.612 -26.428 1.00 77.31 500 CYS A C 1
ATOM 3991 O O . CYS A 1 500 ? 24.322 5.145 -27.108 1.00 77.31 500 CYS A O 1
ATOM 3993 N N . LEU A 1 501 ? 25.038 4.370 -25.120 1.00 75.75 501 LEU A N 1
ATOM 3994 C CA . LEU A 1 501 ? 23.796 4.671 -24.386 1.00 75.75 501 LEU A CA 1
ATOM 3995 C C . LEU A 1 501 ? 23.447 6.173 -24.414 1.00 75.75 501 LEU A C 1
ATOM 3997 O O . LEU A 1 501 ? 22.275 6.542 -24.460 1.00 75.75 501 LEU A O 1
ATOM 4001 N N . PHE A 1 502 ? 24.458 7.042 -24.382 1.00 72.31 502 PHE A N 1
ATOM 4002 C CA . PHE A 1 502 ? 24.256 8.494 -24.350 1.00 72.31 502 PHE A CA 1
ATOM 4003 C C . PHE A 1 502 ? 23.779 9.085 -25.671 1.00 72.31 502 PHE A C 1
ATOM 4005 O O . PHE A 1 502 ? 23.057 10.082 -25.646 1.00 72.31 502 PHE A O 1
ATOM 4012 N N . ASP A 1 503 ? 24.128 8.466 -26.799 1.00 69.94 503 ASP A N 1
ATOM 4013 C CA . ASP A 1 503 ? 23.673 8.923 -28.116 1.00 69.94 503 ASP A CA 1
ATOM 4014 C C . ASP A 1 503 ? 22.134 8.892 -28.186 1.00 69.94 503 ASP A C 1
ATOM 4016 O O . ASP A 1 503 ? 21.506 9.791 -28.744 1.00 69.94 503 ASP A O 1
ATOM 4020 N N . ASP A 1 504 ? 21.517 7.888 -27.552 1.00 66.69 504 ASP A N 1
ATOM 4021 C CA . ASP A 1 504 ? 20.065 7.710 -27.535 1.00 66.69 504 ASP A CA 1
ATOM 4022 C C . ASP A 1 504 ? 19.353 8.571 -26.470 1.00 66.69 504 ASP A C 1
ATOM 4024 O O . ASP A 1 504 ? 18.166 8.882 -26.618 1.00 66.69 504 ASP A O 1
ATOM 4028 N N . ILE A 1 505 ? 20.043 8.976 -25.391 1.00 72.12 505 ILE A N 1
ATOM 4029 C CA . ILE A 1 505 ? 19.434 9.665 -24.236 1.00 72.12 505 ILE A CA 1
ATOM 4030 C C . ILE A 1 505 ? 20.251 10.888 -23.816 1.00 72.12 505 ILE A C 1
ATOM 4032 O O . ILE A 1 505 ? 20.843 10.941 -22.737 1.00 72.12 505 ILE A O 1
ATOM 4036 N N . GLN A 1 506 ? 20.187 11.937 -24.636 1.00 67.06 506 GLN A N 1
ATOM 4037 C CA . GLN A 1 506 ? 20.828 13.225 -24.345 1.00 67.06 506 GLN A CA 1
ATOM 4038 C C . GLN A 1 506 ? 20.412 13.822 -22.982 1.00 67.06 506 GLN A C 1
ATOM 4040 O O . GLN A 1 506 ? 21.199 14.524 -22.359 1.00 67.06 506 GLN A O 1
ATOM 4045 N N . GLN A 1 507 ? 19.213 13.504 -22.469 1.00 68.69 507 GLN A N 1
ATOM 4046 C CA . GLN A 1 507 ? 18.741 13.964 -21.150 1.00 68.69 507 GLN A CA 1
ATOM 4047 C C . GLN A 1 507 ? 19.596 13.461 -19.975 1.00 68.69 507 GLN A C 1
ATOM 4049 O O . GLN A 1 507 ? 19.578 14.082 -18.915 1.00 68.69 507 GLN A O 1
ATOM 4054 N N . LEU A 1 508 ? 20.380 12.388 -20.151 1.00 65.69 508 LEU A N 1
ATOM 4055 C CA . LEU A 1 508 ? 21.330 11.925 -19.132 1.00 65.69 508 LEU A CA 1
ATOM 4056 C C . LEU A 1 508 ? 22.480 12.923 -18.903 1.00 65.69 508 LEU A C 1
ATOM 4058 O O . LEU A 1 508 ? 23.098 12.886 -17.839 1.00 65.69 508 LEU A O 1
ATOM 4062 N N . PHE A 1 509 ? 22.744 13.837 -19.850 1.00 56.38 509 PHE A N 1
ATOM 4063 C CA . PHE A 1 509 ? 23.640 14.980 -19.636 1.00 56.38 509 PHE A CA 1
ATOM 4064 C C . PHE A 1 509 ? 22.995 16.065 -18.767 1.00 56.38 509 PHE A C 1
ATOM 4066 O O . PHE A 1 509 ? 23.695 16.786 -18.073 1.00 56.38 509 PHE A O 1
ATOM 4073 N N . SER A 1 510 ? 21.666 16.176 -18.758 1.00 57.50 510 SER A N 1
ATOM 4074 C CA . SER A 1 510 ? 20.930 17.291 -18.145 1.00 57.50 510 SER A CA 1
ATOM 4075 C C . SER A 1 510 ? 20.650 17.125 -16.641 1.00 57.50 510 SER A C 1
ATOM 4077 O O . SER A 1 510 ? 19.762 17.790 -16.115 1.00 57.50 510 SER A O 1
ATOM 4079 N N . GLY A 1 511 ? 21.390 16.258 -15.938 1.00 54.84 511 GLY A N 1
ATOM 4080 C CA . GLY A 1 511 ? 21.319 16.155 -14.475 1.00 54.84 511 GLY A CA 1
ATOM 4081 C C . GLY A 1 511 ? 20.153 15.326 -13.923 1.00 54.84 511 GLY A C 1
ATOM 4082 O O . GLY A 1 511 ? 19.567 15.696 -12.910 1.00 54.84 511 GLY A O 1
ATOM 4083 N N . THR A 1 512 ? 19.806 14.195 -14.548 1.00 65.69 512 THR A N 1
ATOM 4084 C CA . THR A 1 512 ? 18.882 13.225 -13.927 1.00 65.69 512 THR A CA 1
ATOM 4085 C C . THR A 1 512 ? 19.514 12.617 -12.667 1.00 65.69 512 THR A C 1
ATOM 4087 O O . THR A 1 512 ? 20.636 12.112 -12.743 1.00 65.69 512 THR A O 1
ATOM 4090 N N . GLU A 1 513 ? 18.794 12.582 -11.538 1.00 76.75 513 GLU A N 1
ATOM 4091 C CA . GLU A 1 513 ? 19.189 11.899 -10.282 1.00 76.75 513 GLU A CA 1
ATOM 4092 C C . GLU A 1 513 ? 19.127 10.355 -10.401 1.00 76.75 513 GLU A C 1
ATOM 4094 O O . GLU A 1 513 ? 18.659 9.648 -9.508 1.00 76.75 513 GLU A O 1
ATOM 4099 N N . LEU A 1 514 ? 19.577 9.814 -11.535 1.00 85.69 514 LEU A N 1
ATOM 4100 C CA . LEU A 1 514 ? 19.508 8.396 -11.858 1.00 85.69 514 LEU A CA 1
ATOM 4101 C C . LEU A 1 514 ? 20.410 7.592 -10.918 1.00 85.69 514 LEU A C 1
ATOM 4103 O O . LEU A 1 514 ? 21.623 7.782 -10.923 1.00 85.69 514 LEU A O 1
ATOM 4107 N N . LYS A 1 515 ? 19.827 6.644 -10.177 1.00 88.62 515 LYS A N 1
ATOM 4108 C CA . LYS A 1 515 ? 20.546 5.789 -9.217 1.00 88.62 515 LYS A CA 1
ATOM 4109 C C . LYS A 1 515 ? 20.913 4.430 -9.790 1.00 88.62 515 LYS A C 1
ATOM 4111 O O . LYS A 1 515 ? 21.973 3.903 -9.470 1.00 88.62 515 LYS A O 1
ATOM 4116 N N . THR A 1 516 ? 20.068 3.862 -10.647 1.00 88.75 516 THR A N 1
ATOM 4117 C CA . THR A 1 516 ? 20.269 2.508 -11.183 1.00 88.75 516 THR A CA 1
ATOM 4118 C C . THR A 1 516 ? 20.132 2.485 -12.698 1.00 88.75 516 THR A C 1
ATOM 4120 O O . THR A 1 516 ? 19.135 2.951 -13.245 1.00 88.75 516 THR A O 1
ATOM 4123 N N . CYS A 1 517 ? 21.096 1.875 -13.382 1.00 90.00 517 CYS A N 1
ATOM 4124 C CA . CYS A 1 517 ? 21.038 1.6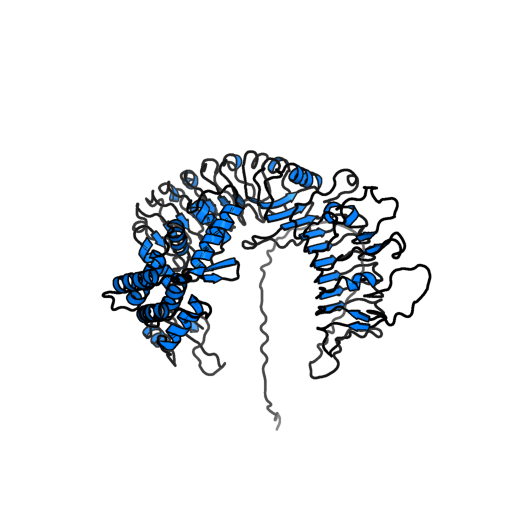16 -14.816 1.00 90.00 517 CYS A CA 1
ATOM 4125 C C . CYS A 1 517 ? 21.382 0.150 -15.100 1.00 90.00 517 CYS A C 1
ATOM 4127 O O . CYS A 1 517 ? 22.383 -0.375 -14.606 1.00 90.00 517 CYS A O 1
ATOM 4129 N N . SER A 1 518 ? 20.548 -0.523 -15.891 1.00 89.12 518 SER A N 1
ATOM 4130 C CA . SER A 1 518 ? 20.769 -1.906 -16.307 1.00 89.12 518 SER A CA 1
ATOM 4131 C C . SER A 1 518 ? 20.638 -2.050 -17.817 1.00 89.12 518 SER A C 1
ATOM 4133 O O . SER A 1 518 ? 19.589 -1.739 -18.374 1.00 89.12 518 SER A O 1
ATOM 4135 N N . LEU A 1 519 ? 21.666 -2.597 -18.461 1.00 89.56 519 LEU A N 1
ATOM 4136 C CA . LEU A 1 519 ? 21.675 -2.957 -19.878 1.00 89.56 519 LEU A CA 1
ATOM 4137 C C . LEU A 1 519 ? 21.739 -4.477 -20.005 1.00 89.56 519 LEU A C 1
ATOM 4139 O O . LEU A 1 519 ? 22.588 -5.113 -19.381 1.00 89.56 519 LEU A O 1
ATOM 4143 N N . SER A 1 520 ? 20.843 -5.063 -20.794 1.00 87.94 520 SER A N 1
ATOM 4144 C CA . SER A 1 520 ? 20.788 -6.508 -21.004 1.00 87.94 520 SER A CA 1
ATOM 4145 C C . SER A 1 520 ? 20.490 -6.874 -22.454 1.00 87.94 520 SER A C 1
ATOM 4147 O O . SER A 1 520 ? 19.612 -6.275 -23.072 1.00 87.94 520 SER A O 1
ATOM 4149 N N . ASN A 1 521 ? 21.185 -7.883 -22.984 1.00 84.50 521 ASN A N 1
ATOM 4150 C CA . ASN A 1 521 ? 20.951 -8.435 -24.326 1.00 84.50 521 ASN A CA 1
ATOM 4151 C C . ASN A 1 521 ? 21.021 -7.382 -25.453 1.00 84.50 521 ASN A C 1
ATOM 4153 O O . ASN A 1 521 ? 20.279 -7.468 -26.430 1.00 84.50 521 ASN A O 1
ATOM 4157 N N . GLU A 1 522 ? 21.872 -6.363 -25.316 1.00 82.94 522 GLU A N 1
ATOM 4158 C CA . GLU A 1 522 ? 22.044 -5.330 -26.342 1.00 82.94 522 GLU A CA 1
ATOM 4159 C C . GLU A 1 522 ? 23.217 -5.691 -27.253 1.00 82.94 522 GLU A C 1
ATOM 4161 O O . GLU A 1 522 ? 24.380 -5.667 -26.846 1.00 82.94 522 GLU A O 1
ATOM 4166 N N . GLU A 1 523 ? 22.923 -6.011 -28.514 1.00 83.25 523 GLU A N 1
ATOM 4167 C CA . GLU A 1 523 ? 23.957 -6.426 -29.464 1.00 83.25 523 GLU A CA 1
ATOM 4168 C C . GLU A 1 523 ? 24.824 -5.265 -29.948 1.00 83.25 523 GLU A C 1
ATOM 4170 O O . GLU A 1 523 ? 25.988 -5.474 -30.267 1.00 83.25 523 GLU A O 1
ATOM 4175 N N . ARG A 1 524 ? 24.288 -4.048 -30.040 1.00 82.88 524 ARG A N 1
ATOM 4176 C CA . ARG A 1 524 ? 24.981 -2.910 -30.670 1.00 82.88 524 ARG A CA 1
ATOM 4177 C C . ARG A 1 524 ? 25.819 -2.096 -29.703 1.00 82.88 524 ARG A C 1
ATOM 4179 O O . ARG A 1 524 ? 26.761 -1.458 -30.157 1.00 82.88 524 ARG A O 1
ATOM 4186 N N . ILE A 1 525 ? 25.496 -2.126 -28.411 1.00 85.00 525 ILE A N 1
ATOM 4187 C CA . ILE A 1 525 ? 26.181 -1.330 -27.394 1.00 85.00 525 ILE A CA 1
ATOM 4188 C C . ILE A 1 525 ? 27.660 -1.720 -27.339 1.00 85.00 525 ILE A C 1
ATOM 4190 O O . ILE A 1 525 ? 28.024 -2.862 -27.050 1.00 85.00 525 ILE A O 1
ATOM 4194 N N . VAL A 1 526 ? 28.504 -0.732 -27.619 1.00 85.62 526 VAL A N 1
ATOM 4195 C CA . VAL A 1 526 ? 29.964 -0.816 -27.574 1.00 85.62 526 VAL A CA 1
ATOM 4196 C C . VAL A 1 526 ? 30.492 -0.139 -26.313 1.00 85.62 526 VAL A C 1
ATOM 4198 O O . VAL A 1 526 ? 31.394 -0.681 -25.676 1.00 85.62 526 VAL A O 1
ATOM 4201 N N . CYS A 1 527 ? 29.923 1.009 -25.933 1.00 85.44 527 CYS A N 1
ATOM 4202 C CA . CYS A 1 527 ? 30.308 1.747 -24.731 1.00 85.44 527 CYS A CA 1
ATOM 4203 C C . CYS A 1 527 ? 29.112 2.374 -24.001 1.00 85.44 527 CYS A C 1
ATOM 4205 O O . CYS A 1 527 ? 28.003 2.436 -24.533 1.00 85.44 527 CYS A O 1
ATOM 4207 N N . ILE A 1 528 ? 29.336 2.813 -22.757 1.00 84.00 528 ILE A N 1
ATOM 4208 C CA . ILE A 1 528 ? 28.332 3.569 -21.996 1.00 84.00 528 ILE A CA 1
ATOM 4209 C C . ILE A 1 528 ? 28.437 5.042 -22.347 1.00 84.00 528 ILE A C 1
ATOM 4211 O O . ILE A 1 528 ? 27.436 5.610 -22.752 1.00 84.00 528 ILE A O 1
ATOM 4215 N N . VAL A 1 529 ? 29.631 5.629 -22.229 1.00 80.19 529 VAL A N 1
ATOM 4216 C CA . VAL A 1 529 ? 29.889 7.051 -22.495 1.00 80.19 529 VAL A CA 1
ATOM 4217 C C . VAL A 1 529 ? 30.868 7.195 -23.658 1.00 80.19 529 VAL A C 1
ATOM 4219 O O . VAL A 1 529 ? 31.870 6.478 -23.723 1.00 80.19 529 VAL A O 1
ATOM 4222 N N . ARG A 1 530 ? 30.591 8.140 -24.558 1.00 76.44 530 ARG A N 1
ATOM 4223 C CA . ARG A 1 530 ? 31.507 8.598 -25.609 1.00 76.44 530 ARG A CA 1
ATOM 4224 C C . ARG A 1 530 ? 31.967 10.017 -25.275 1.00 76.44 530 ARG A C 1
ATOM 4226 O O . ARG A 1 530 ? 31.133 10.842 -24.913 1.00 76.44 530 ARG A O 1
ATOM 4233 N N . MET A 1 531 ? 33.268 10.280 -25.378 1.00 73.25 531 MET A N 1
ATOM 4234 C CA . MET A 1 531 ? 33.827 11.630 -25.229 1.00 73.25 531 MET A CA 1
ATOM 4235 C C . MET A 1 531 ? 33.923 12.295 -26.615 1.00 73.25 531 MET A C 1
ATOM 4237 O O . MET A 1 531 ? 34.535 11.683 -27.492 1.00 73.25 531 MET A O 1
ATOM 4241 N N . PRO A 1 532 ? 33.293 13.470 -26.833 1.00 59.81 532 PRO A N 1
ATOM 4242 C CA . PRO A 1 532 ? 33.139 14.069 -28.163 1.00 59.81 532 PRO A CA 1
ATOM 4243 C C . PRO A 1 532 ? 34.437 14.667 -28.735 1.00 59.81 532 PRO A C 1
ATOM 4245 O O . PRO A 1 532 ? 35.359 15.001 -27.990 1.00 59.81 532 PRO A O 1
ATOM 4248 N N . LEU A 1 533 ? 34.462 14.833 -30.065 1.00 52.88 533 LEU A N 1
ATOM 4249 C CA . LEU A 1 533 ? 35.450 15.607 -30.832 1.00 52.88 533 LEU A CA 1
ATOM 4250 C C . LEU A 1 533 ? 35.249 17.124 -30.629 1.00 52.88 533 LEU A C 1
ATOM 4252 O O . LEU A 1 533 ? 34.117 17.583 -30.475 1.00 52.88 533 LEU A O 1
ATOM 4256 N N . GLU A 1 534 ? 36.335 17.908 -30.666 1.00 48.03 534 GLU A N 1
ATOM 4257 C CA . GLU A 1 534 ? 36.323 19.374 -30.459 1.00 48.03 534 GLU A CA 1
ATOM 4258 C C . GLU A 1 534 ? 35.333 20.132 -31.374 1.00 48.03 534 GLU A C 1
ATOM 4260 O O . GLU A 1 534 ? 34.822 21.178 -30.984 1.00 48.03 534 GLU A O 1
ATOM 4265 N N . GLU A 1 535 ? 34.990 19.595 -32.551 1.00 42.94 535 GLU A N 1
ATOM 4266 C CA . GLU A 1 535 ? 34.132 20.257 -33.550 1.00 42.94 535 GLU A CA 1
ATOM 4267 C C . GLU A 1 535 ? 32.611 20.164 -33.280 1.00 42.94 535 GLU A C 1
ATOM 4269 O O . GLU A 1 535 ? 31.836 20.855 -33.940 1.00 42.94 535 GLU A O 1
ATOM 4274 N N . GLU A 1 536 ? 32.156 19.371 -32.298 1.00 44.16 536 GLU A N 1
ATOM 4275 C CA . GLU A 1 536 ? 30.734 19.290 -31.893 1.00 44.16 536 GLU A CA 1
ATOM 4276 C C . GLU A 1 536 ? 30.407 20.070 -30.605 1.00 44.16 536 GLU A C 1
ATOM 4278 O O . GLU A 1 536 ? 29.296 19.968 -30.074 1.00 44.16 536 GLU A O 1
ATOM 4283 N N . GLN A 1 537 ? 31.337 20.878 -30.087 1.00 41.09 537 GLN A N 1
ATOM 4284 C CA . GLN A 1 537 ? 31.024 21.789 -28.986 1.00 41.09 537 GLN A CA 1
ATOM 4285 C C . GLN A 1 537 ? 30.082 22.894 -29.495 1.00 41.09 537 GLN A C 1
ATOM 4287 O O . GLN A 1 537 ? 30.450 23.637 -30.408 1.00 41.09 537 GLN A O 1
ATOM 4292 N N . PRO A 1 538 ? 28.865 23.061 -28.937 1.00 33.81 538 PRO A N 1
ATOM 4293 C CA . PRO A 1 538 ? 28.074 24.242 -29.227 1.00 33.81 538 PRO A CA 1
ATOM 4294 C C . PRO A 1 538 ? 28.860 25.438 -28.698 1.00 33.81 538 PRO A C 1
ATOM 4296 O O . PRO A 1 538 ? 29.055 25.565 -27.490 1.00 33.81 538 PRO A O 1
ATOM 4299 N N . MET A 1 539 ? 29.319 26.297 -29.605 1.00 33.91 539 MET A N 1
ATOM 4300 C CA . MET A 1 539 ? 29.778 27.644 -29.287 1.00 33.91 539 MET A CA 1
ATOM 4301 C C . MET A 1 539 ? 28.648 28.361 -28.541 1.00 33.91 539 MET A C 1
ATOM 4303 O O . MET A 1 539 ? 27.707 28.864 -29.153 1.00 33.91 539 MET A O 1
ATOM 4307 N N . ALA A 1 540 ? 28.712 28.355 -27.217 1.00 31.98 540 ALA A N 1
ATOM 4308 C CA . ALA A 1 540 ? 27.931 29.220 -26.359 1.00 31.98 540 ALA A CA 1
ATOM 4309 C C . ALA A 1 540 ? 28.919 29.951 -25.459 1.00 31.98 540 ALA A C 1
ATOM 4311 O O . ALA A 1 540 ? 29.773 29.343 -24.813 1.00 31.98 540 ALA A O 1
ATOM 4312 N N . GLU A 1 541 ? 28.816 31.269 -25.535 1.00 34.25 541 GLU A N 1
ATOM 4313 C CA . GLU A 1 541 ? 29.651 32.257 -24.882 1.00 34.25 541 GLU A CA 1
ATOM 4314 C C . GLU A 1 541 ? 29.730 32.047 -23.366 1.00 34.25 541 GLU A C 1
ATOM 4316 O O . GLU A 1 541 ? 28.879 31.420 -22.735 1.00 34.25 541 GLU A O 1
ATOM 4321 N N . GLU A 1 542 ? 30.809 32.590 -22.816 1.00 38.81 542 GLU A N 1
ATOM 4322 C CA . GLU A 1 542 ? 31.163 32.667 -21.408 1.00 38.81 542 GLU A CA 1
ATOM 4323 C C . GLU A 1 542 ? 29.980 33.055 -20.506 1.00 38.81 542 GLU A C 1
ATOM 4325 O O . GLU A 1 542 ? 29.780 34.225 -20.215 1.00 38.81 542 GLU A O 1
ATOM 4330 N N . GLU A 1 543 ? 29.231 32.088 -19.977 1.00 33.47 543 GLU A N 1
ATOM 4331 C CA . GLU A 1 543 ? 28.403 32.311 -18.790 1.00 33.47 543 GLU A CA 1
ATOM 4332 C C . GLU A 1 543 ? 28.178 31.000 -18.014 1.00 33.47 543 GLU A C 1
ATOM 4334 O O . GLU A 1 543 ? 27.495 30.074 -18.439 1.00 33.47 543 GLU A O 1
ATOM 4339 N N . GLN A 1 544 ? 28.789 30.949 -16.825 1.00 36.59 544 GLN A N 1
ATOM 4340 C CA . GLN A 1 544 ? 28.542 30.003 -15.730 1.00 36.59 544 GLN A CA 1
ATOM 4341 C C . GLN A 1 544 ? 28.834 28.517 -16.000 1.00 36.59 544 GLN A C 1
ATOM 4343 O O . GLN A 1 544 ? 27.967 27.691 -16.282 1.00 36.59 544 GLN A O 1
ATOM 4348 N N . GLN A 1 545 ? 30.077 28.148 -15.679 1.00 34.28 545 GLN A N 1
ATOM 4349 C CA . GLN A 1 545 ? 30.500 26.812 -15.249 1.00 34.28 545 GLN A CA 1
ATOM 4350 C C . GLN A 1 545 ? 29.692 26.306 -14.030 1.00 34.28 545 GLN A C 1
ATOM 4352 O O . GLN A 1 545 ? 30.195 26.212 -12.914 1.00 34.28 545 GLN A O 1
ATOM 4357 N N . SER A 1 546 ? 28.439 25.910 -14.255 1.00 40.12 546 SER A N 1
ATOM 4358 C CA . SER A 1 546 ? 27.744 24.871 -13.478 1.00 40.12 546 SER A CA 1
ATOM 4359 C C . SER A 1 546 ? 27.510 23.626 -14.344 1.00 40.12 546 SER A C 1
ATOM 4361 O O . SER A 1 546 ? 26.470 22.980 -14.284 1.00 40.12 546 SER A O 1
ATOM 4363 N N . SER A 1 547 ? 28.502 23.316 -15.188 1.00 45.31 547 SER A N 1
ATOM 4364 C CA . SER A 1 547 ? 28.532 22.232 -16.178 1.00 45.31 547 SER A CA 1
ATOM 4365 C C . SER A 1 547 ? 28.135 20.866 -15.590 1.00 45.31 547 SER A C 1
ATOM 4367 O O . SER A 1 547 ? 28.980 20.090 -15.149 1.00 45.31 547 SER A O 1
ATOM 4369 N N . LEU A 1 548 ? 26.827 20.613 -15.571 1.00 50.72 548 LEU A N 1
ATOM 4370 C CA . LEU A 1 548 ? 26.110 19.373 -15.870 1.00 50.72 548 LEU A CA 1
ATOM 4371 C C . LEU A 1 548 ? 26.988 18.107 -15.934 1.00 50.72 548 LEU A C 1
ATOM 4373 O O . LEU A 1 548 ? 27.676 17.853 -16.921 1.00 50.72 548 LEU A O 1
ATOM 4377 N N . MET A 1 549 ? 26.934 17.299 -14.869 1.00 64.44 549 MET A N 1
ATOM 4378 C CA . MET A 1 549 ? 27.754 16.095 -14.713 1.00 64.44 549 MET A CA 1
ATOM 4379 C C . MET A 1 549 ? 26.972 14.818 -15.068 1.00 64.44 549 MET A C 1
ATOM 4381 O O . MET A 1 549 ? 26.046 14.452 -14.335 1.00 64.44 549 MET A O 1
ATOM 4385 N N . PRO A 1 550 ? 27.335 14.092 -16.141 1.00 64.06 550 PRO A N 1
ATOM 4386 C CA . PRO A 1 550 ? 26.639 12.868 -16.528 1.00 64.06 550 PRO A CA 1
ATOM 4387 C C . PRO A 1 550 ? 26.835 11.745 -15.491 1.00 64.06 550 PRO A C 1
ATOM 4389 O O . PRO A 1 550 ? 27.951 11.482 -15.047 1.00 64.06 550 PRO A O 1
ATOM 4392 N N . LEU A 1 551 ? 25.745 11.062 -15.108 1.00 73.25 551 LEU A N 1
ATOM 4393 C CA . LEU A 1 551 ? 25.724 9.877 -14.219 1.00 73.25 551 LEU A CA 1
ATOM 4394 C C . LEU A 1 551 ? 26.414 10.047 -12.850 1.00 73.25 551 LEU A C 1
ATOM 4396 O O . LEU A 1 551 ? 26.811 9.064 -12.222 1.00 73.25 551 LEU A O 1
ATOM 4400 N N . HIS A 1 552 ? 26.528 11.280 -12.357 1.00 81.44 552 HIS A N 1
ATOM 4401 C CA . HIS A 1 552 ? 27.144 11.578 -11.063 1.00 81.44 552 HIS A CA 1
ATOM 4402 C C . HIS A 1 552 ? 26.489 10.828 -9.891 1.00 81.44 552 HIS A C 1
ATOM 4404 O O . HIS A 1 552 ? 27.189 10.346 -9.001 1.00 81.44 552 HIS A O 1
ATOM 4410 N N . TYR A 1 553 ? 25.156 10.720 -9.912 1.00 85.19 553 TYR A N 1
ATOM 4411 C CA . TYR A 1 553 ? 24.334 10.083 -8.876 1.00 85.19 553 TYR A CA 1
ATOM 4412 C C . TYR A 1 553 ? 24.151 8.570 -9.061 1.00 85.19 553 TYR A C 1
ATOM 4414 O O . TYR A 1 553 ? 23.482 7.941 -8.243 1.00 85.19 553 TYR A O 1
ATOM 4422 N N . LEU A 1 554 ? 24.730 7.977 -10.112 1.00 87.56 554 LEU A N 1
ATOM 4423 C CA . LEU A 1 554 ? 24.549 6.559 -10.401 1.00 87.56 554 LEU A CA 1
ATOM 4424 C C . LEU A 1 554 ? 25.219 5.714 -9.316 1.00 87.56 554 LEU A C 1
ATOM 4426 O O . LEU A 1 554 ? 26.433 5.773 -9.153 1.00 87.56 554 LEU A O 1
ATOM 4430 N N . GLU A 1 555 ? 24.428 4.914 -8.605 1.00 91.00 555 GLU A N 1
ATOM 4431 C CA . GLU A 1 555 ? 24.879 3.994 -7.558 1.00 91.00 555 GLU A CA 1
ATOM 4432 C C . GLU A 1 555 ? 25.103 2.578 -8.109 1.00 91.00 555 GLU A C 1
ATOM 4434 O O . GLU A 1 555 ? 26.043 1.899 -7.695 1.00 91.00 555 GLU A O 1
ATOM 4439 N N . ASP A 1 556 ? 24.279 2.147 -9.067 1.00 89.62 556 ASP A N 1
ATOM 4440 C CA . ASP A 1 556 ? 24.272 0.783 -9.597 1.00 89.62 556 ASP A CA 1
ATOM 4441 C C . ASP A 1 556 ? 24.347 0.756 -11.125 1.00 89.62 556 ASP A C 1
ATOM 4443 O O . ASP A 1 556 ? 23.443 1.249 -11.807 1.00 89.62 556 ASP A O 1
ATOM 4447 N N . LEU A 1 557 ? 25.377 0.096 -11.661 1.00 92.50 557 LEU A N 1
ATOM 4448 C CA . LEU A 1 557 ? 25.515 -0.174 -13.091 1.00 92.50 557 LEU A CA 1
ATOM 4449 C C . LEU A 1 557 ? 25.613 -1.679 -13.355 1.00 92.50 557 LEU A C 1
ATOM 4451 O O . LEU A 1 557 ? 26.553 -2.349 -12.925 1.00 92.50 557 LEU A O 1
ATOM 4455 N N . ASN A 1 558 ? 24.638 -2.199 -14.095 1.00 90.00 558 ASN A N 1
ATOM 4456 C CA . ASN A 1 558 ? 24.510 -3.616 -14.409 1.00 90.00 558 ASN A CA 1
ATOM 4457 C C . ASN A 1 558 ? 24.568 -3.845 -15.925 1.00 90.00 558 ASN A C 1
ATOM 4459 O O . ASN A 1 558 ? 23.740 -3.312 -16.660 1.00 90.00 558 ASN A O 1
ATOM 4463 N N . LEU A 1 559 ? 25.523 -4.645 -16.393 1.00 93.12 559 LEU A N 1
ATOM 4464 C CA . LEU A 1 559 ? 25.783 -4.900 -17.810 1.00 93.12 559 LEU A CA 1
ATOM 4465 C C . LEU A 1 559 ? 25.754 -6.408 -18.080 1.00 93.12 559 LEU A C 1
ATOM 4467 O O . LEU A 1 559 ? 26.627 -7.149 -17.626 1.00 93.12 559 LEU A O 1
ATOM 4471 N N . TYR A 1 560 ? 24.746 -6.874 -18.811 1.00 89.44 560 TYR A N 1
ATOM 4472 C CA . TYR A 1 560 ? 24.470 -8.298 -18.982 1.00 89.44 560 TYR A CA 1
ATOM 4473 C C . TYR A 1 560 ? 24.345 -8.682 -20.458 1.00 89.44 560 TYR A C 1
ATOM 4475 O O . TYR A 1 560 ? 23.591 -8.071 -21.203 1.00 89.44 560 TYR A O 1
ATOM 4483 N N . GLU A 1 561 ? 25.055 -9.727 -20.877 1.00 88.50 561 GLU A N 1
ATOM 4484 C CA . GLU A 1 561 ? 24.992 -10.286 -22.235 1.00 88.50 561 GLU A CA 1
ATOM 4485 C C . GLU A 1 561 ? 25.168 -9.211 -23.325 1.00 88.50 561 GLU A C 1
ATOM 4487 O O . GLU A 1 561 ? 24.339 -9.058 -24.220 1.00 88.50 561 GLU A O 1
ATOM 4492 N N . LEU A 1 562 ? 26.256 -8.439 -23.231 1.00 89.38 562 LEU A N 1
ATOM 4493 C CA . LEU A 1 562 ? 26.615 -7.407 -24.206 1.00 89.38 562 LEU A CA 1
ATOM 4494 C C . LEU A 1 562 ? 27.754 -7.918 -25.112 1.00 89.38 562 LEU A C 1
ATOM 4496 O O . LEU A 1 562 ? 28.936 -7.777 -24.772 1.00 89.38 562 LEU A O 1
ATOM 4500 N N . PRO A 1 563 ? 27.456 -8.561 -26.258 1.00 87.00 563 PRO A N 1
ATOM 4501 C CA . PRO A 1 563 ? 28.467 -9.265 -27.048 1.00 87.00 563 PRO A CA 1
ATOM 4502 C C . PRO A 1 563 ? 29.500 -8.328 -27.682 1.00 87.00 563 PRO A C 1
ATOM 4504 O O . PRO A 1 563 ? 30.648 -8.735 -27.847 1.00 87.00 563 PRO A O 1
ATOM 4507 N N . ASN A 1 564 ? 29.120 -7.088 -28.011 1.00 89.25 564 ASN A N 1
ATOM 4508 C CA . ASN A 1 564 ? 29.996 -6.106 -28.656 1.00 89.25 564 ASN A CA 1
ATOM 4509 C C . ASN A 1 564 ? 30.557 -5.036 -27.711 1.00 89.25 564 ASN A C 1
ATOM 4511 O O . ASN A 1 564 ? 31.245 -4.134 -28.181 1.00 89.25 564 ASN A O 1
ATOM 4515 N N . PHE A 1 565 ? 30.311 -5.149 -26.405 1.00 90.75 565 PHE A N 1
ATOM 4516 C CA . PHE A 1 565 ? 30.772 -4.176 -25.420 1.00 90.75 565 PHE A CA 1
ATOM 4517 C C . PHE A 1 565 ? 32.296 -4.205 -25.275 1.00 90.75 565 PHE A C 1
ATOM 4519 O O . PHE A 1 565 ? 32.861 -5.272 -25.029 1.00 90.75 565 PHE A O 1
ATOM 4526 N N . ILE A 1 566 ? 32.939 -3.046 -25.437 1.00 86.62 566 ILE A N 1
ATOM 4527 C CA . ILE A 1 566 ? 34.402 -2.870 -25.428 1.00 86.62 566 ILE A CA 1
ATOM 4528 C C . ILE A 1 566 ? 34.876 -2.160 -24.154 1.00 86.62 566 ILE A C 1
ATOM 4530 O O . ILE A 1 566 ? 35.967 -2.463 -23.687 1.00 86.62 566 ILE A O 1
ATOM 4534 N N . GLY A 1 567 ? 34.067 -1.283 -23.550 1.00 85.56 567 GLY A N 1
ATOM 4535 C CA . GLY A 1 567 ? 34.446 -0.586 -22.318 1.00 85.56 567 GLY A CA 1
ATOM 4536 C C . GLY A 1 567 ? 33.400 0.415 -21.829 1.00 85.56 567 GLY A C 1
ATOM 4537 O O . GLY A 1 567 ? 32.466 0.761 -22.549 1.00 85.56 567 GLY A O 1
ATOM 4538 N N . LEU A 1 568 ? 33.538 0.891 -20.587 1.00 85.62 568 LEU A N 1
ATOM 4539 C CA . LEU A 1 568 ? 32.617 1.887 -20.017 1.00 85.62 568 LEU A CA 1
ATOM 4540 C C . LEU A 1 568 ? 32.704 3.238 -20.738 1.00 85.62 568 LEU A C 1
ATOM 4542 O O . LEU A 1 568 ? 31.676 3.861 -21.000 1.00 85.62 568 LEU A O 1
ATOM 4546 N N . ILE A 1 569 ? 33.920 3.669 -21.068 1.00 81.81 569 ILE A N 1
ATOM 4547 C CA . ILE A 1 569 ? 34.207 4.952 -21.709 1.00 81.81 569 ILE A CA 1
ATOM 4548 C C . ILE A 1 569 ? 34.951 4.678 -23.008 1.00 81.81 569 ILE A C 1
ATOM 4550 O O . ILE A 1 569 ? 35.853 3.841 -23.039 1.00 81.81 569 ILE A O 1
ATOM 4554 N N . ARG A 1 570 ? 34.568 5.392 -24.066 1.00 78.69 570 ARG A N 1
ATOM 4555 C CA . ARG A 1 570 ? 35.286 5.418 -25.336 1.00 78.69 570 ARG A CA 1
ATOM 4556 C C . ARG A 1 570 ? 35.732 6.843 -25.644 1.00 78.69 570 ARG A C 1
ATOM 4558 O O . ARG A 1 570 ? 34.901 7.751 -25.683 1.00 78.69 570 ARG A O 1
ATOM 4565 N N . TRP A 1 571 ? 37.029 7.003 -25.877 1.00 72.56 571 TRP A N 1
ATOM 4566 C CA . TRP A 1 571 ? 37.632 8.243 -26.350 1.00 72.56 571 TRP A CA 1
ATOM 4567 C C . TRP A 1 571 ? 37.667 8.253 -27.877 1.00 72.56 571 TRP A C 1
ATOM 4569 O O . TRP A 1 571 ? 38.032 7.251 -28.491 1.00 72.56 571 TRP A O 1
ATOM 4579 N N . GLU A 1 572 ? 37.254 9.364 -28.485 1.00 67.00 572 GLU A N 1
ATOM 4580 C CA . GLU A 1 572 ? 37.416 9.596 -29.930 1.00 67.00 572 GLU A CA 1
ATOM 4581 C C . GLU A 1 572 ? 38.656 10.442 -30.249 1.00 67.00 572 GLU A C 1
ATOM 4583 O O . GLU A 1 572 ? 39.128 10.437 -31.382 1.00 67.00 572 GLU A O 1
ATOM 4588 N N . VAL A 1 573 ? 39.215 11.109 -29.236 1.00 63.91 573 VAL A N 1
ATOM 4589 C CA . VAL A 1 573 ? 40.435 11.929 -29.286 1.00 63.91 573 VAL A CA 1
ATOM 4590 C C . VAL A 1 573 ? 41.338 11.530 -28.117 1.00 63.91 573 VAL A C 1
ATOM 4592 O O . VAL A 1 573 ? 40.852 10.951 -27.143 1.00 63.91 573 VAL A O 1
ATOM 4595 N N . ALA A 1 574 ? 42.637 11.834 -28.184 1.00 59.66 574 ALA A N 1
ATOM 4596 C CA . ALA A 1 574 ? 43.573 11.547 -27.100 1.00 59.66 574 ALA A CA 1
ATOM 4597 C C . ALA A 1 574 ? 43.033 12.047 -25.733 1.00 59.66 574 ALA A C 1
ATOM 4599 O O . ALA A 1 574 ? 42.545 13.180 -25.653 1.00 59.66 574 ALA A O 1
ATOM 4600 N N . PRO A 1 575 ? 43.129 11.250 -24.649 1.00 58.75 575 PRO A N 1
ATOM 4601 C CA . PRO A 1 575 ? 42.623 11.616 -23.316 1.00 58.75 575 PRO A CA 1
ATOM 4602 C C . PRO A 1 575 ? 43.181 12.936 -22.760 1.00 58.75 575 PRO A C 1
ATOM 4604 O O . PRO A 1 575 ? 42.542 13.585 -21.935 1.00 58.75 575 PRO A O 1
ATOM 4607 N N . GLU A 1 576 ? 44.355 13.345 -23.243 1.00 59.31 576 GLU A N 1
ATOM 4608 C CA . GLU A 1 576 ? 45.033 14.609 -22.931 1.00 59.31 576 GLU A CA 1
ATOM 4609 C C . GLU A 1 576 ? 44.246 15.841 -23.414 1.00 59.31 576 GLU A C 1
ATOM 4611 O O . GLU A 1 576 ? 44.318 16.899 -22.791 1.00 59.31 576 GLU A O 1
ATOM 4616 N N . VAL A 1 577 ? 43.470 15.685 -24.492 1.00 53.97 577 VAL A N 1
ATOM 4617 C CA . VAL A 1 577 ? 42.650 16.731 -25.131 1.00 53.97 577 VAL A CA 1
ATOM 4618 C C . VAL A 1 577 ? 41.204 16.699 -24.613 1.00 53.97 577 VAL A C 1
ATOM 4620 O O . VAL A 1 577 ? 40.553 17.735 -24.510 1.00 53.97 577 VAL A O 1
ATOM 4623 N N . ALA A 1 578 ? 40.708 15.524 -24.206 1.00 58.84 578 ALA A N 1
ATOM 4624 C CA . ALA A 1 578 ? 39.358 15.325 -23.670 1.00 58.84 578 ALA A CA 1
ATOM 4625 C C . ALA A 1 578 ? 39.393 14.680 -22.263 1.00 58.84 578 ALA A C 1
ATOM 4627 O O . ALA A 1 578 ? 39.154 13.470 -22.124 1.00 58.84 578 ALA A O 1
ATOM 4628 N N . PRO A 1 579 ? 39.692 15.460 -21.201 1.00 65.56 579 PRO A N 1
ATOM 4629 C CA . PRO A 1 579 ? 39.794 14.935 -19.844 1.00 65.56 579 PRO A CA 1
ATOM 4630 C C . PRO A 1 579 ? 38.439 14.454 -19.314 1.00 65.56 579 PRO A C 1
ATOM 4632 O O . PRO A 1 579 ? 37.383 15.001 -19.636 1.00 65.56 579 PRO A O 1
ATOM 4635 N N . LEU A 1 580 ? 38.465 13.443 -18.439 1.00 69.88 580 LEU A N 1
ATOM 4636 C CA . LEU A 1 580 ? 37.244 12.914 -17.830 1.00 69.88 580 LEU A CA 1
ATOM 4637 C C . LEU A 1 580 ? 36.491 13.991 -17.032 1.00 69.88 580 LEU A C 1
ATOM 4639 O O . LEU A 1 580 ? 37.103 14.671 -16.199 1.00 69.88 580 LEU A O 1
ATOM 4643 N N . PRO A 1 581 ? 35.154 14.086 -17.181 1.00 70.25 581 PRO A N 1
ATOM 4644 C CA . PRO A 1 581 ? 34.342 14.938 -16.325 1.00 70.25 581 PRO A CA 1
ATOM 4645 C C . PRO A 1 581 ? 34.561 14.586 -14.849 1.00 70.25 581 PRO A C 1
ATOM 4647 O O . PRO A 1 581 ? 34.478 13.417 -14.446 1.00 70.25 581 PRO A O 1
ATOM 4650 N N . ARG A 1 582 ? 34.842 15.600 -14.020 1.00 67.06 582 ARG A N 1
ATOM 4651 C CA . ARG A 1 582 ? 35.030 15.397 -12.576 1.00 67.06 582 ARG A CA 1
ATOM 4652 C C . ARG A 1 582 ? 33.758 14.794 -11.982 1.00 67.06 582 ARG A C 1
ATOM 4654 O O . ARG A 1 582 ? 32.682 15.350 -12.114 1.00 67.06 582 ARG A O 1
ATOM 4661 N N . GLY A 1 583 ? 33.864 13.668 -11.290 1.00 71.56 583 GLY A N 1
ATOM 4662 C CA . GLY A 1 583 ? 32.706 13.075 -10.619 1.00 71.56 583 GLY A CA 1
ATOM 4663 C C . GLY A 1 583 ? 31.826 12.157 -11.481 1.00 71.56 583 GLY A C 1
ATOM 4664 O O . GLY A 1 583 ? 30.787 11.709 -10.992 1.00 71.56 583 GLY A O 1
ATOM 4665 N N . LEU A 1 584 ? 32.234 11.821 -12.711 1.00 81.38 584 LEU A N 1
ATOM 4666 C CA . LEU A 1 584 ? 31.626 10.728 -13.480 1.00 81.38 584 LEU A CA 1
ATOM 4667 C C . LEU A 1 584 ? 31.728 9.415 -12.680 1.00 81.38 584 LEU A C 1
ATOM 4669 O O . LEU A 1 584 ? 32.826 9.027 -12.277 1.00 81.38 584 LEU A O 1
ATOM 4673 N N . PHE A 1 585 ? 30.591 8.749 -12.446 1.00 84.69 585 PHE A N 1
ATOM 4674 C CA . PHE A 1 585 ? 30.468 7.543 -11.608 1.00 84.69 585 PHE A CA 1
ATOM 4675 C C . PHE A 1 585 ? 30.915 7.710 -10.144 1.00 84.69 585 PHE A C 1
ATOM 4677 O O . PHE A 1 585 ? 31.211 6.726 -9.469 1.00 84.69 585 PHE A O 1
ATOM 4684 N N . SER A 1 586 ? 30.956 8.929 -9.600 1.00 86.31 586 SER A N 1
ATOM 4685 C CA . SER A 1 586 ? 31.503 9.130 -8.253 1.00 86.31 586 SER A CA 1
ATOM 4686 C C . SER A 1 586 ? 30.662 8.541 -7.124 1.00 86.31 586 SER A C 1
ATOM 4688 O O . SER A 1 586 ? 31.203 8.224 -6.067 1.00 86.31 586 SER A O 1
ATOM 4690 N N . HIS A 1 587 ? 29.350 8.390 -7.320 1.00 89.50 587 HIS A N 1
ATOM 4691 C CA . HIS A 1 587 ? 28.462 7.707 -6.375 1.00 89.50 587 HIS A CA 1
ATOM 4692 C C . HIS A 1 587 ? 28.334 6.203 -6.639 1.00 89.50 587 HIS A C 1
ATOM 4694 O O . HIS A 1 587 ? 27.618 5.533 -5.895 1.00 89.50 587 HIS A O 1
ATOM 4700 N N . LEU A 1 588 ? 29.036 5.659 -7.640 1.00 91.31 588 LEU A N 1
ATOM 4701 C CA . LEU A 1 588 ? 28.895 4.262 -8.034 1.00 91.31 588 LEU A CA 1
ATOM 4702 C C . LEU A 1 588 ? 29.345 3.346 -6.898 1.00 91.31 588 LEU A C 1
ATOM 4704 O O . LEU A 1 588 ? 30.491 3.405 -6.462 1.00 91.31 588 LEU A O 1
ATOM 4708 N N . ARG A 1 589 ? 28.425 2.496 -6.436 1.00 92.06 589 ARG A N 1
ATOM 4709 C CA . ARG A 1 589 ? 28.614 1.513 -5.363 1.00 92.06 589 ARG A CA 1
ATOM 4710 C C . ARG A 1 589 ? 28.740 0.102 -5.898 1.00 92.06 589 ARG A C 1
ATOM 4712 O O . ARG A 1 589 ? 29.515 -0.674 -5.343 1.00 92.06 589 ARG A O 1
ATOM 4719 N N . ARG A 1 590 ? 27.989 -0.242 -6.946 1.00 88.88 590 ARG A N 1
ATOM 4720 C CA . ARG A 1 590 ? 27.984 -1.590 -7.522 1.00 88.88 590 ARG A CA 1
ATOM 4721 C C . ARG A 1 590 ? 28.174 -1.543 -9.029 1.00 88.88 590 ARG A C 1
ATOM 4723 O O . ARG A 1 590 ? 27.420 -0.880 -9.740 1.00 88.88 590 ARG A O 1
ATOM 4730 N N . LEU A 1 591 ? 29.157 -2.300 -9.506 1.00 94.19 591 LEU A N 1
ATOM 4731 C CA . LEU A 1 591 ? 29.397 -2.542 -10.924 1.00 94.19 591 LEU A CA 1
ATOM 4732 C C . LEU A 1 591 ? 29.352 -4.048 -11.193 1.00 94.19 591 LEU A C 1
ATOM 4734 O O . LEU A 1 591 ? 30.142 -4.809 -10.633 1.00 94.19 591 LEU A O 1
ATOM 4738 N N . SER A 1 592 ? 28.423 -4.476 -12.045 1.00 90.12 592 SER A N 1
ATOM 4739 C CA . SER A 1 592 ? 28.197 -5.887 -12.367 1.00 90.12 592 SER A CA 1
ATOM 4740 C C . SER A 1 592 ? 28.270 -6.121 -13.872 1.00 90.12 592 SER A C 1
ATOM 4742 O O . SER A 1 592 ? 27.559 -5.468 -14.634 1.00 90.12 592 SER A O 1
ATOM 4744 N N . LEU A 1 593 ? 29.120 -7.055 -14.297 1.00 93.44 593 LEU A N 1
ATOM 4745 C CA . LEU A 1 593 ? 29.281 -7.493 -15.679 1.00 93.44 593 LEU A CA 1
ATOM 4746 C C . LEU A 1 593 ? 29.065 -9.004 -15.787 1.00 93.44 593 LEU A C 1
ATOM 4748 O O . LEU A 1 593 ? 29.725 -9.781 -15.095 1.00 93.44 593 LEU A O 1
ATOM 4752 N N . LEU A 1 594 ? 28.197 -9.429 -16.703 1.00 89.31 594 LEU A N 1
ATOM 4753 C CA . LEU A 1 594 ? 27.976 -10.839 -17.033 1.00 89.31 594 LEU A CA 1
ATOM 4754 C C . LEU A 1 594 ? 28.004 -11.024 -18.548 1.00 89.31 594 LEU A C 1
ATOM 4756 O O . LEU A 1 594 ? 27.225 -10.385 -19.247 1.00 89.31 594 LEU A O 1
ATOM 4760 N N . ARG A 1 595 ? 28.823 -11.952 -19.057 1.00 88.00 595 ARG A N 1
ATOM 4761 C CA . ARG A 1 595 ? 28.834 -12.348 -20.482 1.00 88.00 595 ARG A CA 1
ATOM 4762 C C . ARG A 1 595 ? 29.044 -11.178 -21.461 1.00 88.00 595 ARG A C 1
ATOM 4764 O O . ARG A 1 595 ? 28.410 -11.126 -22.514 1.00 88.00 595 ARG A O 1
ATOM 4771 N N . CYS A 1 596 ? 29.947 -10.250 -21.144 1.00 89.75 596 CYS A N 1
ATOM 4772 C CA . CYS A 1 596 ? 30.362 -9.191 -22.072 1.00 89.75 596 CYS A CA 1
ATOM 4773 C C . CYS A 1 596 ? 31.526 -9.687 -22.948 1.00 89.75 596 CYS A C 1
ATOM 4775 O O . CYS A 1 596 ? 32.578 -10.068 -22.437 1.00 89.75 596 CYS A O 1
ATOM 4777 N N . GLY A 1 597 ? 31.322 -9.744 -24.267 1.00 80.88 597 GLY A N 1
ATOM 4778 C CA . GLY A 1 597 ? 32.121 -10.602 -25.156 1.00 80.88 597 GLY A CA 1
ATOM 4779 C C . GLY A 1 597 ? 33.395 -9.993 -25.753 1.00 80.88 597 GLY A C 1
ATOM 4780 O O . GLY A 1 597 ? 34.292 -10.745 -26.136 1.00 80.88 597 GLY A O 1
ATOM 4781 N N . LYS A 1 598 ? 33.484 -8.661 -25.864 1.00 88.38 598 LYS A N 1
ATOM 4782 C CA . LYS A 1 598 ? 34.604 -7.961 -26.529 1.00 88.38 598 LYS A CA 1
ATOM 4783 C C . LYS A 1 598 ? 35.478 -7.113 -25.608 1.00 88.38 598 LYS A C 1
ATOM 4785 O O . LYS A 1 598 ? 36.499 -6.610 -26.067 1.00 88.38 598 LYS A O 1
ATOM 4790 N N . ILE A 1 599 ? 35.101 -6.973 -24.343 1.00 89.75 599 ILE A N 1
ATOM 4791 C CA . ILE A 1 599 ? 35.813 -6.138 -23.382 1.00 89.75 599 ILE A CA 1
ATOM 4792 C C . ILE A 1 599 ? 37.178 -6.745 -23.061 1.00 89.75 599 ILE A C 1
ATOM 4794 O O . ILE A 1 599 ? 37.243 -7.897 -22.644 1.00 89.75 599 ILE A O 1
ATOM 4798 N N . LYS A 1 600 ? 38.242 -5.961 -23.264 1.00 88.38 600 LYS A N 1
ATOM 4799 C CA . LYS A 1 600 ? 39.632 -6.328 -22.937 1.00 88.38 600 LYS A CA 1
ATOM 4800 C C . LYS A 1 600 ? 40.108 -5.695 -21.637 1.00 88.38 600 LYS A C 1
ATOM 4802 O O . LYS A 1 600 ? 40.729 -6.365 -20.820 1.00 88.38 600 LYS A O 1
ATOM 4807 N N . LYS A 1 601 ? 39.761 -4.422 -21.436 1.00 87.19 601 LYS A N 1
ATOM 4808 C CA . LYS A 1 601 ? 40.057 -3.630 -20.240 1.00 87.19 601 LYS A CA 1
ATOM 4809 C C . LYS A 1 601 ? 38.750 -3.082 -19.675 1.00 87.19 601 LYS A C 1
ATOM 4811 O O . LYS A 1 601 ? 37.972 -2.492 -20.422 1.00 87.19 601 LYS A O 1
ATOM 4816 N N . LEU A 1 602 ? 38.477 -3.290 -18.384 1.00 85.94 602 LEU A N 1
ATOM 4817 C CA . LEU A 1 602 ? 37.202 -2.857 -17.795 1.00 85.94 602 LEU A CA 1
ATOM 4818 C C . LEU A 1 602 ? 37.210 -1.393 -17.344 1.00 85.94 602 LEU A C 1
ATOM 4820 O O . LEU A 1 602 ? 36.359 -0.608 -17.767 1.00 85.94 602 LEU A O 1
ATOM 4824 N N . LEU A 1 603 ? 38.136 -1.044 -16.455 1.00 87.12 603 LEU A N 1
ATOM 4825 C CA . LEU A 1 603 ? 38.242 0.283 -15.862 1.00 87.12 603 LEU A CA 1
ATOM 4826 C C . LEU A 1 603 ? 39.494 0.983 -16.402 1.00 87.12 603 LEU A C 1
ATOM 4828 O O . LEU A 1 603 ? 40.603 0.514 -16.131 1.00 87.12 603 LEU A O 1
ATOM 4832 N N . PRO A 1 604 ? 39.354 2.110 -17.119 1.00 83.62 604 PRO A N 1
ATOM 4833 C CA . PRO A 1 604 ? 40.500 2.954 -17.410 1.00 83.62 604 PRO A CA 1
ATOM 4834 C C . PRO A 1 604 ? 41.021 3.555 -16.105 1.00 83.62 604 PRO A C 1
ATOM 4836 O O . PRO A 1 604 ? 40.251 3.937 -15.216 1.00 83.62 604 PRO A O 1
ATOM 4839 N N . ARG A 1 605 ? 42.342 3.639 -15.978 1.00 78.00 605 ARG A N 1
ATOM 4840 C CA . ARG A 1 605 ? 43.005 4.072 -14.746 1.00 78.00 605 ARG A CA 1
ATOM 4841 C C . ARG A 1 605 ? 42.574 5.461 -14.262 1.00 78.00 605 ARG A C 1
ATOM 4843 O O . ARG A 1 605 ? 42.430 5.668 -13.057 1.00 78.00 605 ARG A O 1
ATOM 4850 N N . SER A 1 606 ? 42.332 6.389 -15.179 1.00 76.75 606 SER A N 1
ATOM 4851 C CA . SER A 1 606 ? 41.840 7.739 -14.889 1.00 76.75 606 SER A CA 1
ATOM 4852 C C . SER A 1 606 ? 40.447 7.747 -14.242 1.00 76.75 606 SER A C 1
ATOM 4854 O O . SER A 1 606 ? 40.179 8.583 -13.381 1.00 76.75 606 SER A O 1
ATOM 4856 N N . LEU A 1 607 ? 39.586 6.768 -14.552 1.00 83.00 607 LEU A N 1
ATOM 4857 C CA . LEU A 1 607 ? 38.261 6.643 -13.937 1.00 83.00 607 LEU A CA 1
ATOM 4858 C C . LEU A 1 607 ? 38.327 6.135 -12.490 1.00 83.00 607 LEU A C 1
ATOM 4860 O O . LEU A 1 607 ? 37.488 6.506 -11.671 1.00 83.00 607 LEU A O 1
ATOM 4864 N N . VAL A 1 608 ? 39.321 5.310 -12.146 1.00 81.81 608 VAL A N 1
ATOM 4865 C CA . VAL A 1 608 ? 39.430 4.681 -10.816 1.00 81.81 608 VAL A CA 1
ATOM 4866 C C . VAL A 1 608 ? 39.457 5.716 -9.689 1.00 81.81 608 VAL A C 1
ATOM 4868 O O . VAL A 1 608 ? 38.883 5.474 -8.630 1.00 81.81 608 VAL A O 1
ATOM 4871 N N . GLN A 1 609 ? 40.051 6.890 -9.926 1.00 79.06 609 GLN A N 1
ATOM 4872 C CA . GLN A 1 609 ? 40.096 7.981 -8.945 1.00 79.06 609 GLN A CA 1
ATOM 4873 C C . GLN A 1 609 ? 38.702 8.518 -8.582 1.00 79.06 609 GLN A C 1
ATOM 4875 O O . GLN A 1 609 ? 38.493 8.970 -7.456 1.00 79.06 609 GLN A O 1
ATOM 4880 N N . ASN A 1 610 ? 37.730 8.425 -9.494 1.00 83.75 610 ASN A N 1
ATOM 4881 C CA . ASN A 1 610 ? 36.357 8.843 -9.227 1.00 83.75 610 ASN A CA 1
ATOM 4882 C C . ASN A 1 610 ? 35.573 7.785 -8.428 1.00 83.75 610 ASN A C 1
ATOM 4884 O O . ASN A 1 610 ? 34.665 8.148 -7.683 1.00 83.75 610 ASN A O 1
ATOM 4888 N N . LEU A 1 611 ? 35.945 6.501 -8.502 1.00 85.62 611 LEU A N 1
ATOM 4889 C CA . LEU A 1 611 ? 35.213 5.349 -7.942 1.00 85.62 611 LEU A CA 1
ATOM 4890 C C . LEU A 1 611 ? 35.442 5.122 -6.432 1.00 85.62 611 LEU A C 1
ATOM 4892 O O . LEU A 1 611 ? 35.491 3.991 -5.949 1.00 85.62 611 LEU A O 1
ATOM 4896 N N . HIS A 1 612 ? 35.562 6.194 -5.652 1.00 85.19 612 HIS A N 1
ATOM 4897 C CA . HIS A 1 612 ? 35.830 6.135 -4.210 1.00 85.19 612 HIS A CA 1
ATOM 4898 C C . HIS A 1 612 ? 34.707 5.477 -3.382 1.00 85.19 612 HIS A C 1
ATOM 4900 O O . HIS A 1 612 ? 34.952 5.021 -2.262 1.00 85.19 612 HIS A O 1
ATOM 4906 N N . ASN A 1 613 ? 33.488 5.421 -3.928 1.00 88.31 613 ASN A N 1
ATOM 4907 C CA . ASN A 1 613 ? 32.313 4.798 -3.313 1.00 88.31 613 ASN A CA 1
ATOM 4908 C C . ASN A 1 613 ? 32.044 3.365 -3.776 1.00 88.31 613 ASN A C 1
ATOM 4910 O O . ASN A 1 613 ? 31.045 2.790 -3.348 1.00 88.31 613 ASN A O 1
ATOM 4914 N N . LEU A 1 614 ? 32.896 2.795 -4.633 1.00 89.62 614 LEU A N 1
ATOM 4915 C CA . LEU A 1 614 ? 32.670 1.462 -5.175 1.00 89.62 614 LEU A CA 1
ATOM 4916 C C . LEU A 1 614 ? 32.853 0.415 -4.074 1.00 89.62 614 LEU A C 1
ATOM 4918 O O . LEU A 1 614 ? 33.961 0.214 -3.581 1.00 89.62 614 LEU A O 1
ATOM 4922 N N . ASN A 1 615 ? 31.761 -0.260 -3.726 1.00 86.88 615 ASN A N 1
ATOM 4923 C CA . ASN A 1 615 ? 31.709 -1.294 -2.698 1.00 86.88 615 ASN A CA 1
ATOM 4924 C C . ASN A 1 615 ? 31.808 -2.700 -3.294 1.00 86.88 615 ASN A C 1
ATOM 4926 O O . ASN A 1 615 ? 32.383 -3.599 -2.683 1.00 86.88 615 ASN A O 1
ATOM 4930 N N . GLU A 1 616 ? 31.247 -2.900 -4.485 1.00 83.88 616 GLU A N 1
ATOM 4931 C CA . GLU A 1 616 ? 31.106 -4.215 -5.099 1.00 83.88 616 GLU A CA 1
ATOM 4932 C C . GLU A 1 616 ? 31.429 -4.177 -6.595 1.00 83.88 616 GLU A C 1
ATOM 4934 O O . GLU A 1 616 ? 30.815 -3.437 -7.367 1.00 83.88 616 GLU A O 1
ATOM 4939 N N . LEU A 1 617 ? 32.368 -5.029 -7.007 1.00 89.38 617 LEU A N 1
ATOM 4940 C CA . LEU A 1 617 ? 32.719 -5.283 -8.398 1.00 89.38 617 LEU A CA 1
ATOM 4941 C C . LEU A 1 617 ? 32.528 -6.770 -8.713 1.00 89.38 617 LEU A C 1
ATOM 4943 O O . LEU A 1 617 ? 33.239 -7.628 -8.185 1.00 89.38 617 LEU A O 1
ATOM 4947 N N . LYS A 1 618 ? 31.575 -7.076 -9.594 1.00 84.69 618 LYS A N 1
ATOM 4948 C CA . LYS A 1 618 ? 31.280 -8.435 -10.062 1.00 84.69 618 LYS A CA 1
ATOM 4949 C C . LYS A 1 618 ? 31.541 -8.542 -11.557 1.00 84.69 618 LYS A C 1
ATOM 4951 O O . LYS A 1 618 ? 30.961 -7.796 -12.335 1.00 84.69 618 LYS A O 1
ATOM 4956 N N . VAL A 1 619 ? 32.370 -9.494 -11.968 1.00 89.44 619 VAL A N 1
ATOM 4957 C CA . VAL A 1 619 ? 32.646 -9.783 -13.378 1.00 89.44 619 VAL A CA 1
ATOM 4958 C C . VAL A 1 619 ? 32.571 -11.285 -13.599 1.00 89.44 619 VAL A C 1
ATOM 4960 O O . VAL A 1 619 ? 33.229 -12.068 -12.913 1.00 89.44 619 VAL A O 1
ATOM 4963 N N . THR A 1 620 ? 31.730 -11.722 -14.529 1.00 87.19 620 THR A N 1
ATOM 4964 C CA . THR A 1 620 ? 31.492 -13.147 -14.768 1.00 87.19 620 THR A CA 1
ATOM 4965 C C . THR A 1 620 ? 31.358 -13.459 -16.253 1.00 87.19 620 THR A C 1
ATOM 4967 O O . THR A 1 620 ? 30.642 -12.771 -16.975 1.00 87.19 620 THR A O 1
ATOM 4970 N N . ALA A 1 621 ? 32.009 -14.526 -16.717 1.00 87.50 621 ALA A N 1
ATOM 4971 C CA . ALA A 1 621 ? 31.883 -15.046 -18.082 1.00 87.50 621 ALA A CA 1
ATOM 4972 C C . ALA A 1 621 ? 32.249 -14.046 -19.207 1.00 87.50 621 ALA A C 1
ATOM 4974 O O . ALA A 1 621 ? 31.741 -14.155 -20.324 1.00 87.50 621 ALA A O 1
ATOM 4975 N N . CYS A 1 622 ? 33.120 -13.066 -18.940 1.00 89.38 622 CYS A N 1
ATOM 4976 C CA . CYS A 1 622 ? 33.661 -12.146 -19.948 1.00 89.38 622 CYS A CA 1
ATOM 4977 C C . CYS A 1 622 ? 34.921 -12.754 -20.582 1.00 89.38 622 CYS A C 1
ATOM 4979 O O . CYS A 1 622 ? 36.010 -12.675 -20.018 1.00 89.38 622 CYS A O 1
ATOM 4981 N N . ALA A 1 623 ? 34.762 -13.403 -21.739 1.00 86.81 623 ALA A N 1
ATOM 4982 C CA . ALA A 1 623 ? 35.784 -14.286 -22.304 1.00 86.81 623 ALA A CA 1
ATOM 4983 C C . ALA A 1 623 ? 37.110 -13.592 -22.673 1.00 86.81 623 ALA A C 1
ATOM 4985 O O . ALA A 1 623 ? 38.156 -14.203 -22.495 1.00 86.81 623 ALA A O 1
ATOM 4986 N N . LYS A 1 624 ? 37.050 -12.346 -23.165 1.00 89.94 624 LYS A N 1
ATOM 4987 C CA . LYS A 1 624 ? 38.199 -11.594 -23.705 1.00 89.94 624 LYS A CA 1
ATOM 4988 C C . LYS A 1 624 ? 38.844 -10.599 -22.739 1.00 89.94 624 LYS A C 1
ATOM 4990 O O . LYS A 1 624 ? 39.645 -9.769 -23.155 1.00 89.94 624 LYS A O 1
ATOM 4995 N N . LEU A 1 625 ? 38.425 -10.608 -21.476 1.00 88.62 625 LEU A N 1
ATOM 4996 C CA . LEU A 1 625 ? 38.880 -9.619 -20.508 1.00 88.62 625 LEU A CA 1
ATOM 4997 C C . LEU A 1 625 ? 40.297 -9.964 -20.051 1.00 88.62 625 LEU A C 1
ATOM 4999 O O . LEU A 1 625 ? 40.464 -10.958 -19.354 1.00 88.62 625 LEU A O 1
ATOM 5003 N N . GLU A 1 626 ? 41.268 -9.132 -20.428 1.00 87.12 626 GLU A N 1
ATOM 5004 C CA . GLU A 1 626 ? 42.704 -9.283 -20.156 1.00 87.12 626 GLU A CA 1
ATOM 5005 C C . GLU A 1 626 ? 43.108 -8.555 -18.860 1.00 87.12 626 GLU A C 1
ATOM 5007 O O . GLU A 1 626 ? 43.830 -9.115 -18.030 1.00 87.12 626 GLU A O 1
ATOM 5012 N N . GLU A 1 627 ? 42.585 -7.336 -18.645 1.00 83.88 627 GLU A N 1
ATOM 5013 C CA . GLU A 1 627 ? 42.883 -6.489 -17.479 1.00 83.88 627 GLU A CA 1
ATOM 5014 C C . GLU A 1 627 ? 41.601 -5.927 -16.822 1.00 83.88 627 GLU A C 1
ATOM 5016 O O . GLU A 1 627 ? 40.700 -5.421 -17.498 1.00 83.88 627 GLU A O 1
ATOM 5021 N N . ILE A 1 628 ? 41.499 -5.957 -15.482 1.00 84.19 628 ILE A N 1
ATOM 5022 C CA . ILE A 1 628 ? 40.389 -5.273 -14.777 1.00 84.19 628 ILE A CA 1
ATOM 5023 C C . ILE A 1 628 ? 40.600 -3.757 -14.789 1.00 84.19 628 ILE A C 1
ATOM 5025 O O . ILE A 1 628 ? 39.677 -3.009 -15.107 1.00 84.19 628 ILE A O 1
ATOM 5029 N N . ILE A 1 629 ? 41.804 -3.308 -14.441 1.00 83.69 629 ILE A N 1
ATOM 5030 C CA . ILE A 1 629 ? 42.212 -1.905 -14.453 1.00 83.69 629 ILE A CA 1
ATOM 5031 C C . ILE A 1 629 ? 43.406 -1.784 -15.389 1.00 83.69 629 ILE A C 1
ATOM 5033 O O . ILE A 1 629 ? 44.477 -2.312 -15.083 1.00 83.69 629 ILE A O 1
ATOM 5037 N N . GLY A 1 630 ? 43.208 -1.084 -16.502 1.00 76.25 630 GLY A N 1
ATOM 5038 C CA . GLY A 1 630 ? 44.228 -0.889 -17.527 1.00 76.25 630 GLY A CA 1
ATOM 5039 C C . GLY A 1 630 ? 44.517 0.584 -17.790 1.00 76.25 630 GLY A C 1
ATOM 5040 O O . GLY A 1 630 ? 43.694 1.461 -17.507 1.00 76.25 630 GLY A O 1
ATOM 5041 N N . ASP A 1 631 ? 45.699 0.853 -18.339 1.00 72.19 631 ASP A N 1
ATOM 5042 C CA . ASP A 1 631 ? 46.044 2.178 -18.857 1.00 72.19 631 ASP A CA 1
ATOM 5043 C C . ASP A 1 631 ? 45.213 2.492 -20.115 1.00 72.19 631 ASP A C 1
ATOM 5045 O O . ASP A 1 631 ? 44.747 1.574 -20.811 1.00 72.19 631 ASP A O 1
ATOM 5049 N N . GLU A 1 632 ? 45.006 3.786 -20.368 1.00 67.12 632 GLU A N 1
ATOM 5050 C CA . GLU A 1 632 ? 44.273 4.307 -21.528 1.00 67.12 632 GLU A CA 1
ATOM 5051 C C . GLU A 1 632 ? 44.902 3.783 -22.834 1.00 67.12 632 GLU A C 1
ATOM 5053 O O . GLU A 1 632 ? 46.102 3.517 -22.893 1.00 67.12 632 GLU A O 1
ATOM 5058 N N . GLU A 1 633 ? 44.091 3.528 -23.864 1.00 56.47 633 GLU A N 1
ATOM 5059 C CA . GLU A 1 633 ? 44.605 3.052 -25.154 1.00 56.47 633 GLU A CA 1
ATOM 5060 C C . GLU A 1 633 ? 45.433 4.165 -25.819 1.00 56.47 633 GLU A C 1
ATOM 5062 O O . GLU A 1 633 ? 44.875 5.157 -26.278 1.00 56.47 633 GLU A O 1
ATOM 5067 N N . SER A 1 634 ? 46.758 4.001 -25.881 1.00 43.59 634 SER A N 1
ATOM 5068 C CA . SER A 1 634 ? 47.613 4.690 -26.849 1.00 43.59 634 SER A CA 1
ATOM 5069 C C . SER A 1 634 ? 48.075 3.676 -27.897 1.00 43.59 634 SER A C 1
ATOM 5071 O O . SER A 1 634 ? 48.678 2.657 -27.558 1.00 43.59 634 SER A O 1
ATOM 5073 N N . ASP A 1 635 ? 47.804 3.953 -29.176 1.00 36.25 635 ASP A N 1
ATOM 5074 C CA . ASP A 1 635 ? 48.301 3.162 -30.320 1.00 36.25 635 ASP A CA 1
ATOM 5075 C C . ASP A 1 635 ? 49.836 3.227 -30.469 1.00 36.25 635 ASP A C 1
ATOM 5077 O O . ASP A 1 635 ? 50.437 2.501 -31.262 1.00 36.25 635 ASP A O 1
ATOM 5081 N N . GLU A 1 636 ? 50.504 4.048 -29.663 1.00 36.50 636 GLU A N 1
ATOM 5082 C CA . GLU A 1 636 ? 51.955 4.112 -29.575 1.00 36.50 636 GLU A CA 1
ATOM 5083 C C . GLU A 1 636 ? 52.408 3.405 -28.298 1.00 36.50 636 GLU A C 1
ATOM 5085 O O . GLU A 1 636 ? 52.134 3.850 -27.182 1.00 36.50 636 GLU A O 1
ATOM 5090 N N . GLY A 1 637 ? 53.063 2.255 -28.472 1.00 37.50 637 GLY A N 1
ATOM 5091 C CA . GLY A 1 637 ? 53.533 1.369 -27.410 1.00 37.50 637 GLY A CA 1
ATOM 5092 C C . GLY A 1 637 ? 54.607 1.979 -26.506 1.00 37.50 637 GLY A C 1
ATOM 5093 O O . GLY A 1 637 ? 55.752 1.534 -26.519 1.00 37.50 637 GLY A O 1
ATOM 5094 N N . PHE A 1 638 ? 54.222 2.935 -25.666 1.00 32.69 638 PHE A N 1
ATOM 5095 C CA . PHE A 1 638 ? 55.000 3.401 -24.527 1.00 32.69 638 PHE A CA 1
ATOM 5096 C C . PHE A 1 638 ? 54.400 2.848 -23.234 1.00 32.69 638 PHE A C 1
ATOM 5098 O O . PHE A 1 638 ? 53.445 3.380 -22.672 1.00 32.69 638 PHE A O 1
ATOM 5105 N N . SER A 1 639 ? 54.992 1.768 -22.722 1.00 38.31 639 SER A N 1
ATOM 5106 C CA . SER A 1 639 ? 54.770 1.346 -21.342 1.00 38.31 639 SER A CA 1
ATOM 5107 C C . SER A 1 639 ? 55.503 2.314 -20.413 1.00 38.31 639 SER A C 1
ATOM 5109 O O . SER A 1 639 ? 56.685 2.129 -20.120 1.00 38.31 639 SER A O 1
ATOM 5111 N N . ALA A 1 640 ? 54.822 3.358 -19.944 1.00 39.16 640 ALA A N 1
ATOM 5112 C CA . ALA A 1 640 ? 55.307 4.085 -18.782 1.00 39.16 640 ALA A CA 1
ATOM 5113 C C . ALA A 1 640 ? 55.299 3.113 -17.590 1.00 39.16 640 ALA A C 1
ATOM 5115 O O . ALA A 1 640 ? 54.241 2.627 -17.184 1.00 39.16 640 ALA A O 1
ATOM 5116 N N . GLU A 1 641 ? 56.478 2.801 -17.044 1.00 47.66 641 GLU A N 1
ATOM 5117 C CA . GLU A 1 641 ? 56.620 2.099 -15.768 1.00 47.66 641 GLU A CA 1
ATOM 5118 C C . GLU A 1 641 ? 55.883 2.892 -14.690 1.00 47.66 641 GLU A C 1
ATOM 5120 O O . GLU A 1 641 ? 56.400 3.849 -14.115 1.00 47.66 641 GLU A O 1
ATOM 5125 N N . SER A 1 642 ? 54.633 2.532 -14.423 1.00 44.91 642 SER A N 1
ATOM 5126 C CA . SER A 1 642 ? 53.834 3.252 -13.450 1.00 44.91 642 SER A CA 1
ATOM 5127 C C . SER A 1 642 ? 53.715 2.404 -12.189 1.00 44.91 642 SER A C 1
ATOM 5129 O O . SER A 1 642 ? 52.811 1.597 -11.987 1.00 44.91 642 SER A O 1
ATOM 5131 N N . ASN A 1 643 ? 54.670 2.626 -11.288 1.00 50.00 643 ASN A N 1
ATOM 5132 C CA . ASN A 1 643 ? 54.638 2.201 -9.887 1.00 50.00 643 ASN A CA 1
ATOM 5133 C C . ASN A 1 643 ? 53.564 2.993 -9.106 1.00 50.00 643 ASN A C 1
ATOM 5135 O O . ASN A 1 643 ? 53.794 3.545 -8.031 1.00 50.00 643 ASN A O 1
ATOM 5139 N N . THR A 1 644 ? 52.387 3.146 -9.703 1.00 63.44 644 THR A N 1
ATOM 5140 C CA . THR A 1 644 ? 51.386 4.120 -9.301 1.00 63.44 644 THR A CA 1
ATOM 5141 C C . THR A 1 644 ? 50.334 3.456 -8.439 1.00 63.44 644 THR A C 1
ATOM 5143 O O . THR A 1 644 ? 49.771 2.404 -8.756 1.00 63.44 644 THR A O 1
ATOM 5146 N N . VAL A 1 645 ? 50.116 4.078 -7.290 1.00 66.69 645 VAL A N 1
ATOM 5147 C CA . VAL A 1 645 ? 49.189 3.605 -6.277 1.00 66.69 645 VAL A CA 1
ATOM 5148 C C . VAL A 1 645 ? 47.794 4.117 -6.620 1.00 66.69 645 VAL A C 1
ATOM 5150 O O . VAL A 1 645 ? 47.609 5.318 -6.803 1.00 66.69 645 VAL A O 1
ATOM 5153 N N . ILE A 1 646 ? 46.818 3.215 -6.689 1.00 74.62 646 ILE A N 1
ATOM 5154 C CA . ILE A 1 646 ? 45.394 3.554 -6.793 1.00 74.62 646 ILE A CA 1
ATOM 5155 C C . ILE A 1 646 ? 44.681 3.187 -5.497 1.00 74.62 646 ILE A C 1
ATOM 5157 O O . ILE A 1 646 ? 45.060 2.228 -4.822 1.00 74.62 646 ILE A O 1
ATOM 5161 N N . THR A 1 647 ? 43.630 3.928 -5.158 1.00 74.75 647 THR A N 1
ATOM 5162 C CA . THR A 1 647 ? 42.880 3.722 -3.916 1.00 74.75 647 THR A CA 1
ATOM 5163 C C . THR A 1 647 ? 41.412 3.461 -4.229 1.00 74.75 647 THR A C 1
ATOM 5165 O O . THR A 1 647 ? 40.754 4.291 -4.847 1.00 74.75 647 THR A O 1
ATOM 5168 N N . LEU A 1 648 ? 40.895 2.324 -3.768 1.00 79.38 648 LEU A N 1
ATOM 5169 C CA . LEU A 1 648 ? 39.481 1.942 -3.794 1.00 79.38 648 LEU A CA 1
ATOM 5170 C C . LEU A 1 648 ? 39.050 1.672 -2.348 1.00 79.38 648 LEU A C 1
ATOM 5172 O O . LEU A 1 648 ? 38.991 0.519 -1.925 1.00 79.38 648 LEU A O 1
ATOM 5176 N N . PRO A 1 649 ? 38.828 2.722 -1.542 1.00 77.75 649 PRO A N 1
ATOM 5177 C CA . PRO A 1 649 ? 38.787 2.592 -0.090 1.00 77.75 649 PRO A CA 1
ATOM 5178 C C . PRO A 1 649 ? 37.612 1.727 0.381 1.00 77.75 649 PRO A C 1
ATOM 5180 O O . PRO A 1 649 ? 37.772 0.935 1.304 1.00 77.75 649 PRO A O 1
ATOM 5183 N N . ARG A 1 650 ? 36.452 1.821 -0.276 1.00 83.19 650 ARG A N 1
ATOM 5184 C CA . ARG A 1 650 ? 35.218 1.145 0.148 1.00 83.19 650 ARG A CA 1
ATOM 5185 C C . ARG A 1 650 ? 34.969 -0.214 -0.508 1.00 83.19 650 ARG A C 1
ATOM 5187 O O . ARG A 1 650 ? 33.937 -0.811 -0.235 1.00 83.19 650 ARG A O 1
ATOM 5194 N N . LEU A 1 651 ? 35.890 -0.723 -1.331 1.00 81.25 651 LEU A N 1
ATOM 5195 C CA . LEU A 1 651 ? 35.681 -1.990 -2.034 1.00 81.25 651 LEU A CA 1
ATOM 5196 C C . LEU A 1 651 ? 35.702 -3.166 -1.046 1.00 81.25 651 LEU A C 1
ATOM 5198 O O . LEU A 1 651 ? 36.760 -3.523 -0.526 1.00 81.25 651 LEU A O 1
ATOM 5202 N N . GLU A 1 652 ? 34.534 -3.766 -0.830 1.00 79.31 652 GLU A N 1
ATOM 5203 C CA . GLU A 1 652 ? 34.294 -4.901 0.068 1.00 79.31 652 GLU A CA 1
ATOM 5204 C C . GLU A 1 652 ? 34.201 -6.227 -0.699 1.00 79.31 652 GLU A C 1
ATOM 5206 O O . GLU A 1 652 ? 34.661 -7.264 -0.222 1.00 79.31 652 GLU A O 1
ATOM 5211 N N . ILE A 1 653 ? 33.605 -6.208 -1.897 1.00 76.19 653 ILE A N 1
ATOM 5212 C CA . ILE A 1 653 ? 33.316 -7.410 -2.685 1.00 76.19 653 ILE A CA 1
ATOM 5213 C C . ILE A 1 653 ? 33.981 -7.301 -4.058 1.00 76.19 653 ILE A C 1
ATOM 5215 O O . ILE A 1 653 ? 33.609 -6.464 -4.877 1.00 76.19 653 ILE A O 1
ATOM 5219 N N . LEU A 1 654 ? 34.915 -8.211 -4.341 1.00 84.31 654 LEU A N 1
ATOM 5220 C CA . LEU A 1 654 ? 35.462 -8.444 -5.678 1.00 84.31 654 LEU A CA 1
ATOM 5221 C C . LEU A 1 654 ? 35.169 -9.888 -6.092 1.00 84.31 654 LEU A C 1
ATOM 5223 O O . LEU A 1 654 ? 35.724 -10.828 -5.525 1.00 84.31 654 LEU A O 1
ATOM 5227 N N . TYR A 1 655 ? 34.291 -10.069 -7.076 1.00 79.62 655 TYR A N 1
ATOM 5228 C CA . TYR A 1 655 ? 33.893 -11.383 -7.575 1.00 79.62 655 TYR A CA 1
ATOM 5229 C C . TYR A 1 655 ? 34.266 -11.527 -9.048 1.00 79.62 655 TYR A C 1
ATOM 5231 O O . TYR A 1 655 ? 33.724 -10.824 -9.896 1.00 79.62 655 TYR A O 1
ATOM 5239 N N . LEU A 1 656 ? 35.170 -12.459 -9.348 1.00 85.00 656 LEU A N 1
ATOM 5240 C CA . LEU A 1 656 ? 35.664 -12.744 -10.693 1.00 85.00 656 LEU A CA 1
ATOM 5241 C C . LEU A 1 656 ? 35.452 -14.233 -10.993 1.00 85.00 656 LEU A C 1
ATOM 5243 O O . LEU A 1 656 ? 35.959 -15.086 -10.262 1.00 85.00 656 LEU A O 1
ATOM 5247 N N . ALA A 1 657 ? 34.702 -14.560 -12.045 1.00 79.56 657 ALA A N 1
ATOM 5248 C CA . ALA A 1 657 ? 34.381 -15.945 -12.398 1.00 79.56 657 ALA A CA 1
ATOM 5249 C C . ALA A 1 657 ? 34.330 -16.160 -13.917 1.00 79.56 657 ALA A C 1
ATOM 5251 O O . ALA A 1 657 ? 33.881 -15.296 -14.659 1.00 79.56 657 ALA A O 1
ATOM 5252 N N . GLU A 1 658 ? 34.758 -17.331 -14.393 1.00 81.06 658 GLU A N 1
ATOM 5253 C CA . GLU A 1 658 ? 34.715 -17.705 -15.819 1.00 81.06 658 GLU A CA 1
ATOM 5254 C C . GLU A 1 658 ? 35.415 -16.692 -16.764 1.00 81.06 658 GLU A C 1
ATOM 5256 O O . GLU A 1 658 ? 34.881 -16.337 -17.811 1.00 81.06 658 GLU A O 1
ATOM 5261 N N . LEU A 1 659 ? 36.619 -16.224 -16.402 1.00 86.12 659 LEU A N 1
ATOM 5262 C CA . LEU A 1 659 ? 37.427 -15.264 -17.178 1.00 86.12 659 LEU A CA 1
ATOM 5263 C C . LEU A 1 659 ? 38.704 -15.948 -17.716 1.00 86.12 659 LEU A C 1
ATOM 5265 O O . LEU A 1 659 ? 39.703 -15.999 -17.001 1.00 86.12 659 LEU A O 1
ATOM 5269 N N . PRO A 1 660 ? 38.676 -16.559 -18.915 1.00 81.56 660 PRO A N 1
ATOM 5270 C CA . PRO A 1 660 ? 39.771 -17.394 -19.411 1.00 81.56 660 PRO A CA 1
ATOM 5271 C C . PRO A 1 660 ? 41.008 -16.613 -19.881 1.00 81.56 660 PRO A C 1
ATOM 5273 O O . PRO A 1 660 ? 42.095 -17.181 -19.828 1.00 81.56 660 PRO A O 1
ATOM 5276 N N . GLU A 1 661 ? 40.853 -15.362 -20.328 1.00 88.00 661 GLU A N 1
ATOM 5277 C CA . GLU A 1 661 ? 41.948 -14.505 -20.828 1.00 88.00 661 GLU A CA 1
ATOM 5278 C C . GLU A 1 661 ? 42.445 -13.484 -19.787 1.00 88.00 661 GLU A C 1
ATOM 5280 O O . GLU A 1 661 ? 43.315 -12.683 -20.097 1.00 88.00 661 GLU A O 1
ATOM 5285 N N . LEU A 1 662 ? 41.936 -13.513 -18.546 1.00 85.25 662 LEU A N 1
ATOM 5286 C CA . LEU A 1 662 ? 42.335 -12.544 -17.521 1.00 85.25 662 LEU A CA 1
ATOM 5287 C C . LEU A 1 662 ? 43.765 -12.812 -17.044 1.00 85.25 662 LEU A C 1
ATOM 5289 O O . LEU A 1 662 ? 44.020 -13.808 -16.361 1.00 85.25 662 LEU A O 1
ATOM 5293 N N . GLU A 1 663 ? 44.674 -11.890 -17.353 1.00 78.00 663 GLU A N 1
ATOM 5294 C CA . GLU A 1 663 ? 46.092 -11.992 -17.002 1.00 78.00 663 GLU A CA 1
ATOM 5295 C C . GLU A 1 663 ? 46.408 -11.250 -15.701 1.00 78.00 663 GLU A C 1
ATOM 5297 O O . GLU A 1 663 ? 47.142 -11.759 -14.848 1.00 78.00 663 GLU A O 1
ATOM 5302 N N . ILE A 1 664 ? 45.839 -10.053 -15.516 1.00 76.94 664 ILE A N 1
ATOM 5303 C CA . ILE A 1 664 ? 46.163 -9.183 -14.383 1.00 76.94 664 ILE A CA 1
ATOM 5304 C C . ILE A 1 664 ? 44.969 -8.325 -13.941 1.00 76.94 664 ILE A C 1
ATOM 5306 O O . ILE A 1 664 ? 44.114 -7.932 -14.726 1.00 76.94 664 ILE A O 1
ATOM 5310 N N . ILE A 1 665 ? 44.895 -8.015 -12.643 1.00 77.62 665 ILE A N 1
ATOM 5311 C CA . ILE A 1 665 ? 43.887 -7.079 -12.117 1.00 77.62 665 ILE A CA 1
ATOM 5312 C C . ILE A 1 665 ? 44.350 -5.629 -12.308 1.00 77.62 665 ILE A C 1
ATOM 5314 O O . ILE A 1 665 ? 43.563 -4.800 -12.748 1.00 77.62 665 ILE A O 1
ATOM 5318 N N . TYR A 1 666 ? 45.609 -5.328 -11.979 1.00 78.12 666 TYR A N 1
ATOM 5319 C CA . TYR A 1 666 ? 46.245 -4.021 -12.157 1.00 78.12 666 TYR A CA 1
ATOM 5320 C C . TYR A 1 666 ? 47.774 -4.170 -12.104 1.00 78.12 666 TYR A C 1
ATOM 5322 O O . TYR A 1 666 ? 48.273 -4.977 -11.319 1.00 78.12 666 TYR A O 1
ATOM 5330 N N . LYS A 1 667 ? 48.513 -3.392 -12.908 1.00 66.94 667 LYS A N 1
ATOM 5331 C CA . LYS A 1 667 ? 49.991 -3.428 -12.964 1.00 66.94 667 LYS A CA 1
ATOM 5332 C C . LYS A 1 667 ? 50.680 -2.756 -11.763 1.00 66.94 667 LYS A C 1
ATOM 5334 O O . LYS A 1 667 ? 51.823 -3.089 -11.469 1.00 66.94 667 LYS A O 1
ATOM 5339 N N . GLY A 1 668 ? 49.999 -1.847 -11.060 1.00 69.25 668 GLY A N 1
ATOM 5340 C CA . GLY A 1 668 ? 50.521 -1.145 -9.878 1.00 69.25 668 GLY A CA 1
ATOM 5341 C C . GLY A 1 668 ? 49.954 -1.654 -8.543 1.00 69.25 668 GLY A C 1
ATOM 5342 O O . GLY A 1 668 ? 49.480 -2.784 -8.421 1.00 69.25 668 GLY A O 1
ATOM 5343 N N . LYS A 1 669 ? 49.968 -0.801 -7.509 1.00 67.00 669 LYS A N 1
ATOM 5344 C CA . LYS A 1 669 ? 49.471 -1.137 -6.160 1.00 67.00 669 LYS A CA 1
ATOM 5345 C C . LYS A 1 669 ? 48.046 -0.623 -5.942 1.00 67.00 669 LYS A C 1
ATOM 5347 O O . LYS A 1 669 ? 47.785 0.555 -6.159 1.00 67.00 669 LYS A O 1
ATOM 5352 N N . ILE A 1 670 ? 47.154 -1.479 -5.438 1.00 70.06 670 ILE A N 1
ATOM 5353 C CA . ILE A 1 670 ? 45.794 -1.100 -5.014 1.00 70.06 670 ILE A CA 1
ATOM 5354 C C . ILE A 1 670 ? 45.744 -0.986 -3.487 1.00 70.06 670 ILE A C 1
ATOM 5356 O O . ILE A 1 670 ? 46.146 -1.914 -2.786 1.00 70.06 670 ILE A O 1
ATOM 5360 N N . ILE A 1 671 ? 45.237 0.131 -2.966 1.00 69.56 671 ILE A N 1
ATOM 5361 C CA . ILE A 1 671 ? 44.939 0.340 -1.544 1.00 69.56 671 ILE A CA 1
ATOM 5362 C C . ILE A 1 671 ? 43.417 0.319 -1.347 1.00 69.56 671 ILE A C 1
ATOM 5364 O O . ILE A 1 671 ? 42.698 1.086 -1.978 1.00 69.56 671 ILE A O 1
ATOM 5368 N N . SER A 1 672 ? 42.921 -0.525 -0.444 1.00 63.38 672 SER A N 1
ATOM 5369 C CA . SER A 1 672 ? 41.529 -0.511 0.035 1.00 63.38 672 SER A CA 1
ATOM 5370 C C . SER A 1 672 ? 41.528 -0.625 1.557 1.00 63.38 672 SER A C 1
ATOM 5372 O O . SER A 1 672 ? 42.363 -1.341 2.110 1.00 63.38 672 SER A O 1
ATOM 5374 N N . THR A 1 673 ? 40.619 0.080 2.238 1.00 57.91 673 THR A N 1
ATOM 5375 C CA . THR A 1 673 ? 40.549 0.083 3.710 1.00 57.91 673 THR A CA 1
ATOM 5376 C C . THR A 1 673 ? 39.833 -1.140 4.278 1.00 57.91 673 THR A C 1
ATOM 5378 O O . THR A 1 673 ? 40.031 -1.461 5.445 1.00 57.91 673 THR A O 1
ATOM 5381 N N . PHE A 1 674 ? 39.030 -1.835 3.465 1.00 50.88 674 PHE A N 1
ATOM 5382 C CA . PHE A 1 674 ? 38.251 -3.007 3.883 1.00 50.88 674 PHE A CA 1
ATOM 5383 C C . PHE A 1 674 ? 38.785 -4.337 3.356 1.00 50.88 674 PHE A C 1
ATOM 5385 O O . PHE A 1 674 ? 38.226 -5.369 3.705 1.00 50.88 674 PHE A O 1
ATOM 5392 N N . LEU A 1 675 ? 39.866 -4.345 2.568 1.00 48.03 675 LEU A N 1
ATOM 5393 C CA . LEU A 1 675 ? 40.582 -5.579 2.239 1.00 48.03 675 LEU A CA 1
ATOM 5394 C C . LEU A 1 675 ? 41.456 -5.961 3.447 1.00 48.03 675 LEU A C 1
ATOM 5396 O O . LEU A 1 675 ? 42.510 -5.346 3.635 1.00 48.03 675 LEU A O 1
ATOM 5400 N N . PRO A 1 676 ? 41.080 -6.942 4.291 1.00 36.97 676 PRO A N 1
ATOM 5401 C CA . PRO A 1 676 ? 41.961 -7.386 5.355 1.00 36.97 676 PRO A CA 1
ATOM 5402 C C . PRO A 1 676 ? 43.141 -8.128 4.719 1.00 36.97 676 PRO A C 1
ATOM 5404 O O . PRO A 1 676 ? 43.051 -8.645 3.602 1.00 36.97 676 PRO A O 1
ATOM 5407 N N . SER A 1 677 ? 44.235 -8.247 5.460 1.00 37.00 677 SER A N 1
ATOM 5408 C CA . SER A 1 677 ? 45.240 -9.300 5.299 1.00 37.00 677 SER A CA 1
ATOM 5409 C C . SER A 1 677 ? 44.555 -10.670 5.138 1.00 37.00 677 SER A C 1
ATOM 5411 O O . SER A 1 677 ? 44.205 -11.335 6.107 1.00 37.00 677 SER A O 1
ATOM 5413 N N . GLY A 1 678 ? 44.284 -11.051 3.889 1.00 38.38 678 GLY A N 1
ATOM 5414 C CA . GLY A 1 678 ? 43.354 -12.129 3.558 1.00 38.38 678 GLY A CA 1
ATOM 5415 C C . GLY A 1 678 ? 42.803 -11.993 2.140 1.00 38.38 678 GLY A C 1
ATOM 5416 O O . GLY A 1 678 ? 41.596 -12.049 1.931 1.00 38.38 678 GLY A O 1
ATOM 5417 N N . PHE A 1 679 ? 43.690 -11.803 1.161 1.00 36.88 679 PHE A N 1
ATOM 5418 C CA . PHE A 1 679 ? 43.356 -11.923 -0.257 1.00 36.88 679 PHE A CA 1
ATOM 5419 C C . PHE A 1 679 ? 42.769 -13.321 -0.526 1.00 36.88 679 PHE A C 1
ATOM 5421 O O . PHE A 1 679 ? 43.478 -14.324 -0.439 1.00 36.88 679 PHE A O 1
ATOM 5428 N N . SER A 1 680 ? 41.499 -13.419 -0.916 1.00 37.97 680 SER A N 1
ATOM 5429 C CA . SER A 1 680 ? 41.017 -14.574 -1.682 1.00 37.97 680 SER A CA 1
ATOM 5430 C C . SER A 1 680 ? 41.417 -14.373 -3.141 1.00 37.97 680 SER A C 1
ATOM 5432 O O . SER A 1 680 ? 40.652 -13.879 -3.963 1.00 37.97 680 SER A O 1
ATOM 5434 N N . LEU A 1 681 ? 42.673 -14.705 -3.432 1.00 35.09 681 LEU A N 1
ATOM 5435 C CA . LEU A 1 681 ? 43.258 -14.680 -4.766 1.00 35.09 681 LEU A CA 1
ATOM 5436 C C . LEU A 1 681 ? 42.912 -16.012 -5.458 1.00 35.09 681 LEU A C 1
ATOM 5438 O O . LEU A 1 681 ? 43.464 -17.055 -5.111 1.00 35.09 681 LEU A O 1
ATOM 5442 N N . LEU A 1 682 ? 41.993 -15.999 -6.428 1.00 34.50 682 LEU A N 1
ATOM 5443 C CA . LEU A 1 682 ? 41.862 -17.089 -7.403 1.00 34.50 682 LEU A CA 1
ATOM 5444 C C . LEU A 1 682 ? 43.089 -17.018 -8.322 1.00 34.50 682 LEU A C 1
ATOM 5446 O O . LEU A 1 682 ? 43.115 -16.258 -9.284 1.00 34.50 682 LEU A O 1
ATOM 5450 N N . ARG A 1 683 ? 44.149 -17.758 -7.985 1.00 31.33 683 ARG A N 1
ATOM 5451 C CA . ARG A 1 683 ? 45.356 -17.866 -8.815 1.00 31.33 683 ARG A CA 1
ATOM 5452 C C . ARG A 1 683 ? 45.142 -18.984 -9.839 1.00 31.33 683 ARG A C 1
ATOM 5454 O O . ARG A 1 683 ? 45.047 -20.148 -9.459 1.00 31.33 683 ARG A O 1
ATOM 5461 N N . ALA A 1 684 ? 45.048 -18.635 -11.119 1.00 34.84 684 ALA A N 1
ATOM 5462 C CA . ALA A 1 684 ? 44.957 -19.588 -12.219 1.00 34.84 684 ALA A CA 1
ATOM 5463 C C . ALA A 1 684 ? 46.357 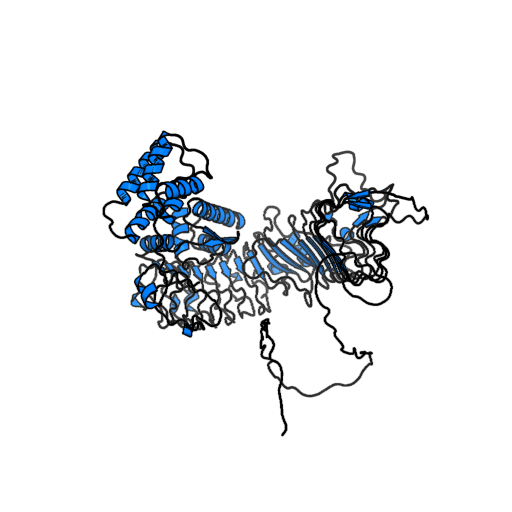-19.897 -12.771 1.00 34.84 684 ALA A C 1
ATOM 5465 O O . ALA A 1 684 ? 47.013 -19.026 -13.332 1.00 34.84 684 ALA A O 1
ATOM 5466 N N . THR A 1 685 ? 46.800 -21.149 -12.677 1.00 33.19 685 THR A N 1
ATOM 5467 C CA . THR A 1 685 ? 47.732 -21.718 -13.657 1.00 33.19 685 THR A CA 1
ATOM 5468 C C . THR A 1 685 ? 47.119 -23.011 -14.193 1.00 33.19 685 THR A C 1
ATOM 5470 O O . THR A 1 685 ? 46.829 -23.937 -13.448 1.00 33.19 685 THR A O 1
ATOM 5473 N N . GLN A 1 686 ? 46.823 -22.987 -15.495 1.00 36.47 686 GLN A N 1
ATOM 5474 C CA . GLN A 1 686 ? 46.359 -24.060 -16.387 1.00 36.47 686 GLN A CA 1
ATOM 5475 C C . GLN A 1 686 ? 45.452 -25.182 -15.820 1.00 36.47 686 GLN A C 1
ATOM 5477 O O . GLN A 1 686 ? 45.896 -26.123 -15.174 1.00 36.47 686 GLN A O 1
ATOM 5482 N N . LYS A 1 687 ? 44.192 -25.171 -16.293 1.00 36.94 687 LYS A N 1
ATOM 5483 C CA . LYS A 1 687 ? 43.258 -26.317 -16.389 1.00 36.94 687 LYS A CA 1
ATOM 5484 C C . LYS A 1 687 ? 42.873 -27.006 -15.066 1.00 36.94 687 LYS A C 1
ATOM 5486 O O . LYS A 1 687 ? 43.308 -28.122 -14.811 1.00 36.94 687 LYS A O 1
ATOM 5491 N N . ASN A 1 688 ? 41.969 -26.383 -14.301 1.00 33.03 688 ASN A N 1
ATOM 5492 C CA . ASN A 1 688 ? 40.848 -26.969 -13.524 1.00 33.03 688 ASN A CA 1
ATOM 5493 C C . ASN A 1 688 ? 40.498 -26.052 -12.336 1.00 33.03 688 ASN A C 1
ATOM 5495 O O . ASN A 1 688 ? 41.386 -25.556 -11.652 1.00 33.03 688 ASN A O 1
ATOM 5499 N N . TRP A 1 689 ? 39.206 -25.817 -12.088 1.00 37.09 689 TRP A N 1
ATOM 5500 C CA . TRP A 1 689 ? 38.734 -24.908 -11.037 1.00 37.09 689 TRP A CA 1
ATOM 5501 C C . TRP A 1 689 ? 38.594 -25.645 -9.696 1.00 37.09 689 TRP A C 1
ATOM 5503 O O . TRP A 1 689 ? 37.800 -26.578 -9.578 1.00 37.09 689 TRP A O 1
ATOM 5513 N N . SER A 1 690 ? 39.323 -25.194 -8.674 1.00 28.53 690 SER A N 1
ATOM 5514 C CA . SER A 1 690 ? 39.086 -25.523 -7.262 1.00 28.53 690 SER A CA 1
ATOM 5515 C C . SER A 1 690 ? 39.468 -24.339 -6.368 1.00 28.53 690 SER A C 1
ATOM 5517 O O . SER A 1 690 ? 40.449 -23.652 -6.640 1.00 28.53 690 SER A O 1
ATOM 5519 N N . TRP A 1 691 ? 38.688 -24.109 -5.308 1.00 34.47 691 TRP A N 1
ATOM 5520 C CA . TRP A 1 691 ? 38.891 -23.049 -4.316 1.00 34.47 691 TRP A CA 1
ATOM 5521 C C . TRP A 1 691 ? 40.204 -23.239 -3.540 1.00 34.47 691 TRP A C 1
ATOM 5523 O O . TRP A 1 691 ? 40.479 -24.340 -3.068 1.00 34.47 691 TRP A O 1
ATOM 5533 N N . VAL A 1 692 ? 40.976 -22.165 -3.348 1.00 28.50 692 VAL A N 1
ATOM 5534 C CA . VAL A 1 692 ? 42.165 -22.144 -2.478 1.00 28.50 692 VAL A CA 1
ATOM 5535 C C . VAL A 1 692 ? 42.050 -20.965 -1.513 1.00 28.50 692 VAL A C 1
ATOM 5537 O O . VAL A 1 692 ? 41.822 -19.835 -1.939 1.00 28.50 692 VAL A O 1
ATOM 5540 N N . ARG A 1 693 ? 42.222 -21.222 -0.211 1.00 28.67 693 ARG A N 1
ATOM 5541 C CA . ARG A 1 693 ? 42.410 -20.196 0.826 1.00 28.67 693 ARG A CA 1
ATOM 5542 C C . ARG A 1 693 ? 43.739 -20.462 1.536 1.00 28.67 693 ARG A C 1
ATOM 5544 O O . ARG A 1 693 ? 43.982 -21.593 1.947 1.00 28.67 693 ARG A O 1
ATOM 5551 N N . PHE A 1 694 ? 44.577 -19.434 1.678 1.00 27.56 694 PHE A N 1
ATOM 5552 C CA . PHE A 1 694 ? 45.789 -19.479 2.502 1.00 27.56 694 PHE A CA 1
ATOM 5553 C C . PHE A 1 694 ? 45.433 -19.134 3.962 1.00 27.56 694 PHE A C 1
ATOM 5555 O O . PHE A 1 694 ? 44.910 -18.049 4.200 1.00 27.56 694 PHE A O 1
ATOM 5562 N N . THR A 1 695 ? 45.691 -20.106 4.858 1.00 27.03 695 THR A N 1
ATOM 5563 C CA . THR A 1 695 ? 45.801 -20.093 6.349 1.00 27.03 695 THR A CA 1
ATOM 5564 C C . THR A 1 695 ? 44.663 -19.422 7.150 1.00 27.03 695 THR A C 1
ATOM 5566 O O . THR A 1 695 ? 44.367 -18.255 6.938 1.00 27.03 695 THR A O 1
ATOM 5569 N N . ASP A 1 696 ? 43.959 -20.030 8.112 1.00 26.03 696 ASP A N 1
ATOM 5570 C CA . ASP A 1 696 ? 44.035 -21.338 8.772 1.00 26.03 696 ASP A CA 1
ATOM 5571 C C . ASP A 1 696 ? 42.617 -21.913 9.015 1.00 26.03 696 ASP A C 1
ATOM 5573 O O . ASP A 1 696 ? 41.665 -21.180 9.272 1.00 26.03 696 ASP A O 1
ATOM 5577 N N . HIS A 1 697 ? 42.537 -23.252 8.972 1.00 24.69 697 HIS A N 1
ATOM 5578 C CA . HIS A 1 697 ? 41.479 -24.156 9.473 1.00 24.69 697 HIS A CA 1
ATOM 5579 C C . HIS A 1 697 ? 40.166 -24.393 8.659 1.00 24.69 697 HIS A C 1
ATOM 5581 O O . HIS A 1 697 ? 39.162 -23.711 8.816 1.00 24.69 697 HIS A O 1
ATOM 5587 N N . TRP A 1 698 ? 40.207 -25.505 7.891 1.00 26.45 698 TRP A N 1
ATOM 5588 C CA . TRP A 1 698 ? 39.186 -26.518 7.490 1.00 26.45 698 TRP A CA 1
ATOM 5589 C C . TRP A 1 698 ? 37.891 -26.156 6.712 1.00 26.45 698 TRP A C 1
ATOM 5591 O O . TRP A 1 698 ? 37.011 -25.491 7.243 1.00 26.45 698 TRP A O 1
ATOM 5601 N N . LEU A 1 699 ? 37.674 -26.793 5.532 1.00 24.64 699 LEU A N 1
ATOM 5602 C CA . LEU A 1 699 ? 36.743 -27.943 5.333 1.00 24.64 699 LEU A CA 1
ATOM 5603 C C . LEU A 1 699 ? 36.741 -28.555 3.891 1.00 24.64 699 LEU A C 1
ATOM 5605 O O . LEU A 1 699 ? 37.297 -27.999 2.953 1.00 24.64 699 LEU A O 1
ATOM 5609 N N . VAL A 1 700 ? 36.142 -29.754 3.798 1.00 22.20 700 VAL A N 1
ATOM 5610 C CA . VAL A 1 700 ? 36.271 -30.929 2.884 1.00 22.20 700 VAL A CA 1
ATOM 5611 C C . VAL A 1 700 ? 35.744 -30.774 1.427 1.00 22.20 700 VAL A C 1
ATOM 5613 O O . VAL A 1 700 ? 34.759 -30.069 1.218 1.00 22.20 700 VAL A O 1
ATOM 5616 N N . PRO A 1 701 ? 36.300 -31.498 0.419 1.00 23.89 701 PRO A N 1
ATOM 5617 C CA . PRO A 1 701 ? 35.791 -31.530 -0.964 1.00 23.89 701 PRO A CA 1
ATOM 5618 C C . PRO A 1 701 ? 34.572 -32.457 -1.166 1.00 23.89 701 PRO A C 1
ATOM 5620 O O . PRO A 1 701 ? 34.517 -33.552 -0.610 1.00 23.89 701 PRO A O 1
ATOM 5623 N N . VAL A 1 702 ? 33.646 -32.090 -2.066 1.00 22.98 702 VAL A N 1
ATOM 5624 C CA . VAL A 1 702 ? 32.636 -33.014 -2.628 1.00 22.98 702 VAL A CA 1
ATOM 5625 C C . VAL A 1 702 ? 32.901 -33.209 -4.124 1.00 22.98 702 VAL A C 1
ATOM 5627 O O . VAL A 1 702 ? 32.785 -32.281 -4.921 1.00 22.98 702 VAL A O 1
ATOM 5630 N N . ARG A 1 703 ? 33.273 -34.438 -4.501 1.00 23.59 703 ARG A N 1
ATOM 5631 C CA . ARG A 1 703 ? 33.431 -34.910 -5.887 1.00 23.59 703 ARG A CA 1
ATOM 5632 C C . ARG A 1 703 ? 32.051 -35.006 -6.552 1.00 23.59 703 ARG A C 1
ATOM 5634 O O . ARG A 1 703 ? 31.172 -35.667 -6.008 1.00 23.59 703 ARG A O 1
ATOM 5641 N N . SER A 1 704 ? 31.879 -34.449 -7.751 1.00 25.88 704 SER A N 1
ATOM 5642 C CA . SER A 1 704 ? 30.825 -34.893 -8.672 1.00 25.88 704 SER A CA 1
ATOM 5643 C C . SER A 1 704 ? 31.472 -35.631 -9.845 1.00 25.88 704 SER A C 1
ATOM 5645 O O . SER A 1 704 ? 32.066 -35.039 -10.740 1.00 25.88 704 SER A O 1
ATOM 5647 N N . GLU A 1 705 ? 31.400 -36.961 -9.821 1.00 26.78 705 GLU A N 1
ATOM 5648 C CA . GLU A 1 705 ? 31.556 -37.768 -11.029 1.00 26.78 705 GLU A CA 1
ATOM 5649 C C . GLU A 1 705 ? 30.185 -37.861 -11.707 1.00 26.78 705 GLU A C 1
ATOM 5651 O O . GLU A 1 705 ? 29.240 -38.418 -11.155 1.00 26.78 705 GLU A O 1
ATOM 5656 N N . GLY A 1 706 ? 30.064 -37.302 -12.910 1.00 25.47 706 GLY A N 1
ATOM 5657 C CA . GLY A 1 706 ? 28.848 -37.388 -13.716 1.00 25.47 706 GLY A CA 1
ATOM 5658 C C . GLY A 1 706 ? 29.096 -36.902 -15.139 1.00 25.47 706 GLY A C 1
ATOM 5659 O O . GLY A 1 706 ? 29.133 -35.707 -15.403 1.00 25.47 706 GLY A O 1
ATOM 5660 N N . ARG A 1 707 ? 29.311 -37.845 -16.061 1.00 24.81 707 ARG A N 1
ATOM 5661 C CA . ARG A 1 707 ? 29.661 -37.628 -17.477 1.00 24.81 707 ARG A CA 1
ATOM 5662 C C . ARG A 1 707 ? 28.690 -36.679 -18.203 1.00 24.81 707 ARG A C 1
ATOM 5664 O O . ARG A 1 707 ? 27.517 -37.002 -18.367 1.00 24.81 707 ARG A O 1
ATOM 5671 N N . LEU A 1 708 ? 29.220 -35.601 -18.782 1.00 22.97 708 LEU A N 1
ATOM 5672 C CA . LEU A 1 708 ? 28.573 -34.815 -19.840 1.00 22.97 708 LEU A CA 1
ATOM 5673 C C . LEU A 1 708 ? 28.511 -35.635 -21.145 1.00 22.97 708 LEU A C 1
ATOM 5675 O O . LEU A 1 708 ? 29.538 -35.908 -21.769 1.00 22.97 708 LEU A O 1
ATOM 5679 N N . ARG A 1 709 ? 27.306 -36.007 -21.598 1.00 23.55 709 ARG A N 1
ATOM 5680 C CA . ARG A 1 709 ? 27.075 -36.404 -22.998 1.00 23.55 709 ARG A CA 1
ATOM 5681 C C . ARG A 1 709 ? 26.809 -35.150 -23.835 1.00 23.55 709 ARG A C 1
ATOM 5683 O O . ARG A 1 709 ? 25.861 -34.414 -23.579 1.00 23.55 709 ARG A O 1
ATOM 5690 N N . ARG A 1 710 ? 27.663 -34.943 -24.843 1.00 23.36 710 ARG A N 1
ATOM 5691 C CA . ARG A 1 710 ? 27.566 -33.921 -25.900 1.00 23.36 710 ARG A CA 1
ATOM 5692 C C . ARG A 1 710 ? 26.171 -33.901 -26.537 1.00 23.36 710 ARG A C 1
ATOM 5694 O O . ARG A 1 710 ? 25.736 -34.927 -27.054 1.00 23.36 710 ARG A O 1
ATOM 5701 N N . TRP A 1 711 ? 25.553 -32.727 -26.626 1.00 21.11 711 TRP A N 1
ATOM 5702 C CA . TRP A 1 711 ? 24.506 -32.457 -27.611 1.00 21.11 711 TRP A CA 1
ATOM 5703 C C . TRP A 1 711 ? 25.137 -31.747 -28.810 1.00 21.11 711 TRP A C 1
ATOM 5705 O O . TRP A 1 711 ? 25.587 -30.609 -28.708 1.00 21.11 711 TRP A O 1
ATOM 5715 N N . ARG A 1 712 ? 25.222 -32.454 -29.943 1.00 22.41 712 ARG A N 1
ATOM 5716 C CA . ARG A 1 712 ? 25.454 -31.860 -31.266 1.00 22.41 712 ARG A CA 1
ATOM 5717 C C . ARG A 1 712 ? 24.114 -31.737 -31.985 1.00 22.41 712 ARG A C 1
ATOM 5719 O O . ARG A 1 712 ? 23.313 -32.666 -31.963 1.00 22.41 712 ARG A O 1
ATOM 5726 N N . SER A 1 713 ? 23.937 -30.594 -32.637 1.00 23.97 713 SER A N 1
ATOM 5727 C CA . SER A 1 713 ? 22.889 -30.284 -33.611 1.00 23.97 713 SER A CA 1
ATOM 5728 C C . SER A 1 713 ? 22.787 -31.334 -34.729 1.00 23.97 713 SER A C 1
ATOM 5730 O O . SER A 1 713 ? 23.813 -31.780 -35.251 1.00 23.97 713 SER A O 1
ATOM 5732 N N . ARG A 1 714 ? 21.553 -31.675 -35.133 1.00 23.30 714 ARG A N 1
ATOM 5733 C CA . ARG A 1 714 ? 21.223 -32.075 -36.510 1.00 23.30 714 ARG A CA 1
ATOM 5734 C C . ARG A 1 714 ? 19.759 -31.776 -36.859 1.00 23.30 714 ARG A C 1
ATOM 5736 O O . ARG A 1 714 ? 18.847 -32.012 -36.074 1.00 23.30 714 ARG A O 1
ATOM 5743 N N . ASP A 1 715 ? 19.610 -31.250 -38.068 1.00 25.03 715 ASP A N 1
ATOM 5744 C CA . ASP A 1 715 ? 18.427 -30.729 -38.751 1.00 25.03 715 ASP A CA 1
ATOM 5745 C C . ASP A 1 715 ? 17.265 -31.713 -39.031 1.00 25.03 715 ASP A C 1
ATOM 5747 O O . ASP A 1 715 ? 17.469 -32.889 -39.320 1.00 25.03 715 ASP A O 1
ATOM 5751 N N . LYS A 1 716 ? 16.058 -31.115 -39.090 1.00 26.84 716 LYS A N 1
ATOM 5752 C CA . LYS A 1 716 ? 14.906 -31.325 -40.009 1.00 26.84 716 LYS A CA 1
ATOM 5753 C C . LYS A 1 716 ? 14.337 -32.742 -40.267 1.00 26.84 716 LYS A C 1
ATOM 5755 O O . LYS A 1 716 ? 14.893 -33.493 -41.059 1.00 26.84 716 LYS A O 1
ATOM 5760 N N . LYS A 1 717 ? 13.069 -32.973 -39.856 1.00 24.31 717 LYS A N 1
ATOM 5761 C CA . LYS A 1 717 ? 11.841 -33.113 -40.710 1.00 24.31 717 LYS A CA 1
ATOM 5762 C C . LYS A 1 717 ? 10.682 -33.871 -40.008 1.00 24.31 717 LYS A C 1
ATOM 5764 O O . LYS A 1 717 ? 10.894 -34.922 -39.423 1.00 24.31 717 LYS A O 1
ATOM 5769 N N . LYS A 1 718 ? 9.453 -33.379 -40.270 1.00 24.62 718 LYS A N 1
ATOM 5770 C CA . LYS A 1 718 ? 8.095 -33.997 -40.198 1.00 24.62 718 LYS A CA 1
ATOM 5771 C C . LYS A 1 718 ? 7.263 -33.921 -38.886 1.00 24.62 718 LYS A C 1
ATOM 5773 O O . LYS A 1 718 ? 7.531 -34.581 -37.895 1.00 24.62 718 LYS A O 1
ATOM 5778 N N . LYS A 1 719 ? 6.167 -33.144 -38.987 1.00 23.17 719 LYS A N 1
ATOM 5779 C CA . LYS A 1 719 ? 4.874 -33.171 -38.244 1.00 23.17 719 LYS A CA 1
ATOM 5780 C C . LYS A 1 719 ? 4.048 -34.447 -38.586 1.00 23.17 719 LYS A C 1
ATOM 5782 O O . LYS A 1 719 ? 4.398 -35.086 -39.578 1.00 23.17 719 LYS A O 1
ATOM 5787 N N . PRO A 1 720 ? 2.826 -34.675 -38.034 1.00 37.03 720 PRO A N 1
ATOM 5788 C CA . PRO A 1 720 ? 2.300 -34.481 -36.662 1.00 37.03 720 PRO A CA 1
ATOM 5789 C C . PRO A 1 720 ? 1.470 -35.705 -36.159 1.00 37.03 720 PRO A C 1
ATOM 5791 O O . PRO A 1 720 ? 1.091 -36.545 -36.969 1.00 37.03 720 PRO A O 1
ATOM 5794 N N . ARG A 1 721 ? 1.090 -35.764 -34.864 1.00 22.16 721 ARG A N 1
ATOM 5795 C CA . ARG A 1 721 ? -0.229 -36.248 -34.349 1.00 22.16 721 ARG A CA 1
ATOM 5796 C C . ARG A 1 721 ? -0.264 -36.334 -32.810 1.00 22.16 721 ARG A C 1
ATOM 5798 O O . ARG A 1 721 ? 0.700 -36.774 -32.202 1.00 22.16 721 ARG A O 1
ATOM 5805 N N . GLY A 1 722 ? -1.428 -36.013 -32.228 1.00 23.12 722 GLY A N 1
ATOM 5806 C CA . GLY A 1 722 ? -1.911 -36.617 -30.974 1.00 23.12 722 GLY A CA 1
ATOM 5807 C C . GLY A 1 722 ? -1.912 -35.740 -29.718 1.00 23.12 722 GLY A C 1
ATOM 5808 O O . GLY A 1 722 ? -0.900 -35.615 -29.044 1.00 23.12 722 GLY A O 1
ATOM 5809 N N . ARG A 1 723 ? -3.085 -35.197 -29.363 1.00 23.59 723 ARG A N 1
ATOM 5810 C CA . ARG A 1 723 ? -3.403 -34.587 -28.057 1.00 23.59 723 ARG A CA 1
ATOM 5811 C C . ARG A 1 723 ? -3.326 -35.620 -26.920 1.00 23.59 723 ARG A C 1
ATOM 5813 O O . ARG A 1 723 ? -3.884 -36.698 -27.078 1.00 23.59 723 ARG A O 1
ATOM 5820 N N . ALA A 1 724 ? -2.827 -35.221 -25.745 1.00 23.17 724 ALA A N 1
ATOM 5821 C CA . ALA A 1 724 ? -3.404 -35.599 -24.446 1.00 23.17 724 ALA A CA 1
ATOM 5822 C C . ALA A 1 724 ? -2.894 -34.672 -23.327 1.00 23.17 724 ALA A C 1
ATOM 5824 O O . ALA A 1 724 ? -1.697 -34.555 -23.083 1.00 23.17 724 ALA A O 1
ATOM 5825 N N . HIS A 1 725 ? -3.837 -34.011 -22.654 1.00 24.94 725 HIS A N 1
ATOM 5826 C CA . HIS A 1 725 ? -3.647 -33.273 -21.408 1.00 24.94 725 HIS A CA 1
ATOM 5827 C C . HIS A 1 725 ? -3.163 -34.193 -20.280 1.00 24.94 725 HIS A C 1
ATOM 5829 O O . HIS A 1 725 ? -3.775 -35.237 -20.068 1.00 24.94 725 HIS A O 1
ATOM 5835 N N . LYS A 1 726 ? -2.198 -33.746 -19.464 1.00 25.50 726 LYS A N 1
ATOM 5836 C CA . LYS A 1 726 ? -2.133 -34.096 -18.034 1.00 25.50 726 LYS A CA 1
ATOM 5837 C C . LYS A 1 726 ? -1.449 -32.987 -17.227 1.00 25.50 726 LYS A C 1
ATOM 5839 O O . LYS A 1 726 ? -0.324 -32.589 -17.503 1.00 25.50 726 LYS A O 1
ATOM 5844 N N . ARG A 1 727 ? -2.204 -32.504 -16.237 1.00 24.30 727 ARG A N 1
ATOM 5845 C CA . ARG A 1 727 ? -1.852 -31.547 -15.180 1.00 24.30 727 ARG A CA 1
ATOM 5846 C C . ARG A 1 727 ? -0.601 -32.007 -14.417 1.00 24.30 727 ARG A C 1
ATOM 5848 O O . ARG A 1 727 ? -0.559 -33.156 -13.984 1.00 24.30 727 ARG A O 1
ATOM 5855 N N . MET A 1 728 ? 0.359 -31.110 -14.186 1.00 23.08 728 MET A N 1
ATOM 5856 C CA . MET A 1 728 ? 1.456 -31.323 -13.233 1.00 23.08 728 MET A CA 1
ATOM 5857 C C . MET A 1 728 ? 1.151 -30.610 -11.912 1.00 23.08 728 MET A C 1
ATOM 5859 O O . MET A 1 728 ? 1.046 -29.388 -11.851 1.00 23.08 728 MET A O 1
ATOM 5863 N N . GLN A 1 729 ? 0.995 -31.413 -10.859 1.00 24.05 729 GLN A N 1
ATOM 5864 C CA . GLN A 1 729 ? 0.993 -31.000 -9.459 1.00 24.05 729 GLN A CA 1
ATOM 5865 C C . GLN A 1 729 ? 2.436 -30.700 -9.020 1.00 24.05 729 GLN A C 1
ATOM 5867 O O . GLN A 1 729 ? 3.312 -31.556 -9.139 1.00 24.05 729 GLN A O 1
ATOM 5872 N N . TYR A 1 730 ? 2.681 -29.504 -8.485 1.00 22.58 730 TYR A N 1
ATOM 5873 C CA . TYR A 1 730 ? 3.945 -29.148 -7.839 1.00 22.58 730 TYR A CA 1
ATOM 5874 C C . TYR A 1 730 ? 3.955 -29.653 -6.390 1.00 22.58 730 TYR A C 1
ATOM 5876 O O . TYR A 1 730 ? 3.342 -29.051 -5.512 1.00 22.58 730 TYR A O 1
ATOM 5884 N N . ASN A 1 731 ? 4.687 -30.738 -6.128 1.00 23.09 731 ASN A N 1
ATOM 5885 C CA . ASN A 1 731 ? 5.078 -31.143 -4.778 1.00 23.09 731 ASN A CA 1
ATOM 5886 C C . ASN A 1 731 ? 6.440 -30.515 -4.439 1.00 23.09 731 ASN A C 1
ATOM 5888 O O . ASN A 1 731 ? 7.476 -30.952 -4.938 1.00 23.09 731 ASN A O 1
ATOM 5892 N N . ARG A 1 732 ? 6.445 -29.495 -3.572 1.00 23.94 732 ARG A N 1
ATOM 5893 C CA . ARG A 1 732 ? 7.655 -28.987 -2.905 1.00 23.94 732 ARG A CA 1
ATOM 5894 C C . ARG A 1 732 ? 7.997 -29.923 -1.742 1.00 23.94 732 ARG A C 1
ATOM 5896 O O . ARG A 1 732 ? 7.293 -29.926 -0.738 1.00 23.94 732 ARG A O 1
ATOM 5903 N N . ARG A 1 733 ? 9.076 -30.704 -1.853 1.00 23.20 733 ARG A N 1
ATOM 5904 C CA . ARG A 1 733 ? 9.714 -31.358 -0.698 1.00 23.20 733 ARG A CA 1
ATOM 5905 C C . ARG A 1 733 ? 10.921 -30.532 -0.263 1.00 23.20 733 ARG A C 1
ATOM 5907 O O . ARG A 1 733 ? 11.896 -30.422 -0.997 1.00 23.20 733 ARG A O 1
ATOM 5914 N N . PHE A 1 734 ? 10.820 -29.968 0.935 1.00 22.58 734 PHE A N 1
ATOM 5915 C CA . PHE A 1 734 ? 11.944 -29.488 1.729 1.00 22.58 734 PHE A CA 1
ATOM 5916 C C . PHE A 1 734 ? 12.726 -30.706 2.241 1.00 22.58 734 PHE A C 1
ATOM 5918 O O . PHE A 1 734 ? 12.119 -31.636 2.772 1.00 22.58 734 PHE A O 1
ATOM 5925 N N . VAL A 1 735 ? 14.049 -30.720 2.072 1.00 22.78 735 VAL A N 1
ATOM 5926 C CA . VAL A 1 735 ? 14.933 -31.703 2.714 1.00 22.78 735 VAL A CA 1
ATOM 5927 C C . VAL A 1 735 ? 15.711 -30.989 3.809 1.00 22.78 735 VAL A C 1
ATOM 5929 O O . VAL A 1 735 ? 16.551 -30.135 3.544 1.00 22.78 735 VAL A O 1
ATOM 5932 N N . THR A 1 736 ? 15.389 -31.352 5.044 1.00 23.08 736 THR A N 1
ATOM 5933 C CA . THR A 1 736 ? 16.099 -31.009 6.275 1.00 23.08 736 THR A CA 1
ATOM 5934 C C . THR A 1 736 ? 17.308 -31.940 6.407 1.00 23.08 736 THR A C 1
ATOM 5936 O O . THR A 1 736 ? 17.134 -33.157 6.421 1.00 23.08 736 THR A O 1
ATOM 5939 N N . ALA A 1 737 ? 18.526 -31.404 6.505 1.00 21.94 737 ALA A N 1
ATOM 5940 C CA . ALA A 1 737 ? 19.717 -32.189 6.832 1.00 21.94 737 ALA A CA 1
ATOM 5941 C C . ALA A 1 737 ? 19.966 -32.132 8.348 1.00 21.94 737 ALA A C 1
ATOM 5943 O O . ALA A 1 737 ? 20.227 -31.066 8.899 1.00 21.94 737 ALA A O 1
ATOM 5944 N N . VAL A 1 738 ? 19.865 -33.283 9.016 1.00 24.44 738 VAL A N 1
ATOM 5945 C CA . VAL A 1 738 ? 20.218 -33.474 10.430 1.00 24.44 738 VAL A CA 1
ATOM 5946 C C . VAL A 1 738 ? 21.589 -34.145 10.492 1.00 24.44 738 VAL A C 1
ATOM 5948 O O . VAL A 1 738 ? 21.789 -35.213 9.917 1.00 24.44 738 VAL A O 1
ATOM 5951 N N . VAL A 1 739 ? 22.529 -33.515 11.196 1.00 22.89 739 VAL A N 1
ATOM 5952 C CA . VAL A 1 739 ? 23.854 -34.063 11.513 1.00 22.89 739 VAL A CA 1
ATOM 5953 C C . VAL A 1 739 ? 23.707 -35.037 12.684 1.00 22.89 739 VAL A C 1
ATOM 5955 O O . VAL A 1 739 ? 23.325 -34.638 13.782 1.00 22.89 739 VAL A O 1
ATOM 5958 N N . GLY A 1 740 ? 23.991 -36.320 12.454 1.00 25.58 740 GLY A N 1
ATOM 5959 C CA . GLY A 1 740 ? 24.008 -37.355 13.488 1.00 25.58 740 GLY A CA 1
ATOM 5960 C C . GLY A 1 740 ? 25.434 -37.742 13.878 1.00 25.58 740 GLY A C 1
ATOM 5961 O O . GLY A 1 740 ? 26.181 -38.262 13.053 1.00 25.58 740 GLY A O 1
ATOM 5962 N N . PHE A 1 741 ? 25.795 -37.533 15.145 1.00 25.14 741 PHE A N 1
ATOM 5963 C CA . PHE A 1 741 ? 26.969 -38.143 15.775 1.00 25.14 741 PHE A CA 1
ATOM 5964 C C . PHE A 1 741 ? 26.652 -39.593 16.171 1.00 25.14 741 PHE A C 1
ATOM 5966 O O . PHE A 1 741 ? 25.711 -39.838 16.924 1.00 25.14 741 PHE A O 1
ATOM 5973 N N . GLY A 1 742 ? 27.462 -40.553 15.717 1.00 26.45 742 GLY A N 1
ATOM 5974 C CA . GLY A 1 742 ? 27.382 -41.961 16.115 1.00 26.45 742 GLY A CA 1
ATOM 5975 C C . GLY A 1 742 ? 28.726 -42.469 16.634 1.00 26.45 742 GLY A C 1
ATOM 5976 O O . GLY A 1 742 ? 29.683 -42.595 15.874 1.00 26.45 742 GLY A O 1
ATOM 5977 N N . LYS A 1 743 ? 28.797 -42.746 17.942 1.00 27.55 743 LYS A N 1
ATOM 5978 C CA . LYS A 1 743 ? 29.929 -43.394 18.624 1.00 27.55 743 LYS A CA 1
ATOM 5979 C C . LYS A 1 743 ? 30.023 -44.890 18.277 1.00 27.55 743 LYS A C 1
ATOM 5981 O O . LYS A 1 743 ? 29.021 -45.568 18.082 1.00 27.55 743 LYS A O 1
ATOM 5986 N N . LYS A 1 744 ? 31.272 -45.367 18.302 1.00 26.75 744 LYS A N 1
ATOM 5987 C CA . LYS A 1 744 ? 31.780 -46.747 18.216 1.00 26.75 744 LYS A CA 1
ATOM 5988 C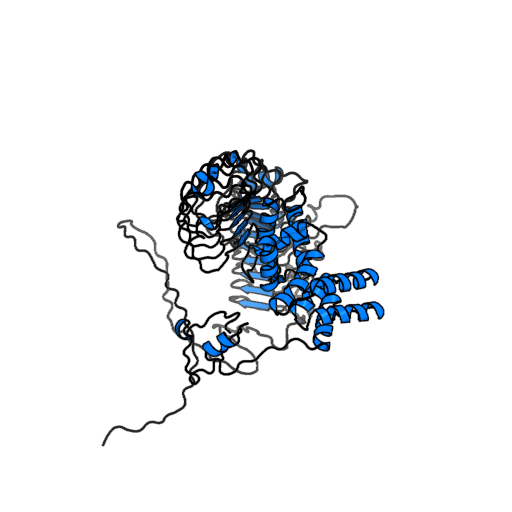 C . LYS A 1 744 ? 30.920 -47.817 18.919 1.00 26.75 744 LYS A C 1
ATOM 5990 O O . LYS A 1 744 ? 30.627 -47.680 20.104 1.00 26.75 744 LYS A O 1
ATOM 5995 N N . LYS A 1 745 ? 30.716 -48.956 18.243 1.00 27.56 745 LYS A N 1
ATOM 5996 C CA . LYS A 1 745 ? 30.718 -50.305 18.842 1.00 27.56 745 LYS A CA 1
ATOM 5997 C C . LYS A 1 745 ? 31.479 -51.266 17.919 1.00 27.56 745 LYS A C 1
ATOM 5999 O O . LYS A 1 745 ? 31.281 -51.252 16.709 1.00 27.56 745 LYS A O 1
ATOM 6004 N N . SER A 1 746 ? 32.397 -52.019 18.517 1.00 26.86 746 SER A N 1
ATOM 6005 C CA . SER A 1 746 ? 33.267 -53.035 17.919 1.00 26.86 746 SER A CA 1
ATOM 6006 C C . SER A 1 746 ? 32.528 -54.358 17.648 1.00 26.86 746 SER A C 1
ATOM 6008 O O . SER A 1 746 ? 31.495 -54.600 18.276 1.00 26.86 746 SER A O 1
ATOM 6010 N N . PRO A 1 747 ? 33.056 -55.219 16.755 1.00 31.33 747 PRO A N 1
ATOM 6011 C CA . PRO A 1 747 ? 32.415 -56.455 16.319 1.00 31.33 747 PRO A CA 1
ATOM 6012 C C . PRO A 1 747 ? 32.915 -57.679 17.103 1.00 31.33 747 PRO A C 1
ATOM 6014 O O . PRO A 1 747 ? 34.058 -57.705 17.544 1.00 31.33 747 PRO A O 1
ATOM 6017 N N . ASN A 1 748 ? 32.054 -58.683 17.248 1.00 27.12 748 ASN A N 1
ATOM 6018 C CA . ASN A 1 748 ? 32.354 -60.115 17.400 1.00 27.12 748 ASN A CA 1
ATOM 6019 C C . ASN A 1 748 ? 30.999 -60.837 17.416 1.00 27.12 748 ASN A C 1
ATOM 6021 O O . ASN A 1 748 ? 30.042 -60.312 17.975 1.00 27.12 748 ASN A O 1
ATOM 6025 N N . SER A 1 749 ? 30.804 -62.024 16.869 1.00 28.86 749 SER A N 1
ATOM 6026 C CA . SER A 1 749 ? 31.583 -62.899 15.996 1.00 28.86 749 SER A CA 1
ATOM 6027 C C . SER A 1 749 ? 30.589 -63.993 15.585 1.00 28.86 749 SER A C 1
ATOM 6029 O O . SER A 1 749 ? 29.730 -64.387 16.373 1.00 28.86 749 SER A O 1
ATOM 6031 N N . SER A 1 750 ? 30.670 -64.472 14.351 1.00 26.97 750 SER A N 1
ATOM 6032 C CA . SER A 1 750 ? 29.948 -65.660 13.899 1.00 26.97 750 SER A CA 1
ATOM 6033 C C . SER A 1 750 ? 30.937 -66.801 13.700 1.00 26.97 750 SER A C 1
ATOM 6035 O O . SER A 1 750 ? 31.966 -66.584 13.062 1.00 26.97 750 SER A O 1
ATOM 6037 N N . ALA A 1 751 ? 30.519 -67.989 14.142 1.00 30.06 751 ALA A N 1
ATOM 6038 C CA . ALA A 1 751 ? 31.014 -69.334 13.832 1.00 30.06 751 ALA A CA 1
ATOM 6039 C C . ALA A 1 751 ? 31.881 -70.041 14.897 1.00 30.06 751 ALA A C 1
ATOM 6041 O O . ALA A 1 751 ? 33.058 -69.735 15.058 1.00 30.06 751 ALA A O 1
ATOM 6042 N N . LYS A 1 752 ? 31.237 -71.094 15.433 1.00 29.23 752 LYS A N 1
ATOM 6043 C C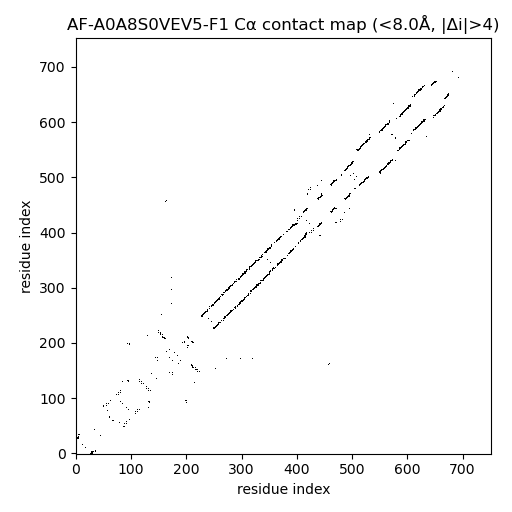A . LYS A 1 752 ? 31.710 -72.302 16.132 1.00 29.23 752 LYS A CA 1
ATOM 6044 C C . LYS A 1 752 ? 32.188 -72.178 17.572 1.00 29.23 752 LYS A C 1
ATOM 6046 O O . LYS A 1 752 ? 33.205 -71.506 17.823 1.00 29.23 752 LYS A O 1
#

Solvent-accessible surface area (backbone atoms only — not comparable to full-atom values): 42085 Å² total; per-residue (Å²): 111,47,71,78,46,85,68,70,69,70,51,58,83,78,73,42,71,88,70,83,80,84,79,81,83,81,83,47,78,40,52,95,41,70,66,37,43,57,70,60,66,53,90,75,83,80,82,84,74,66,42,50,75,67,57,36,48,51,51,24,40,47,59,36,47,74,63,58,85,68,57,73,73,51,45,55,54,49,50,55,48,50,57,75,30,69,27,36,66,68,42,30,46,27,50,20,20,59,50,45,88,71,79,56,60,70,60,53,52,52,50,46,51,57,50,57,63,55,59,65,91,54,93,44,74,73,52,54,46,43,39,55,53,50,50,46,56,65,66,48,84,47,67,51,56,47,51,56,54,44,59,58,43,52,49,45,71,68,37,82,38,51,44,68,64,52,39,52,48,36,60,45,67,62,54,55,82,90,63,95,45,71,66,55,46,49,52,49,39,50,51,50,54,49,52,39,32,61,32,49,67,29,42,82,37,93,93,58,26,34,30,39,53,55,71,60,32,53,48,38,44,68,73,42,52,90,32,41,50,72,56,32,54,70,63,38,55,53,65,81,59,67,88,76,47,43,55,70,28,35,37,39,17,42,30,48,24,49,24,38,48,54,92,68,50,53,54,53,19,51,50,23,30,36,42,33,46,23,47,11,62,27,40,51,62,44,55,43,42,41,62,36,27,42,44,22,18,35,42,32,41,25,43,19,40,27,45,55,58,41,67,23,58,65,54,22,46,48,24,16,28,47,34,38,30,40,12,55,49,22,46,56,63,65,68,54,34,63,28,49,45,23,30,37,41,30,48,20,41,19,38,32,36,53,72,58,60,35,53,45,54,24,62,50,25,29,32,43,34,42,38,22,97,44,53,78,50,78,62,89,61,44,49,39,83,34,54,27,33,33,42,33,38,33,59,81,44,60,56,61,50,78,44,53,44,69,35,51,55,40,31,29,44,33,22,19,20,59,32,48,67,46,45,36,51,42,58,69,51,47,46,92,87,49,61,71,76,31,27,43,40,28,25,24,53,54,91,82,66,90,66,82,74,81,63,100,75,66,90,77,48,28,35,43,34,35,19,31,64,23,56,54,89,92,62,88,83,76,76,77,65,66,75,67,81,75,38,34,32,43,37,37,34,40,23,60,59,52,50,29,58,46,80,62,34,64,59,48,44,73,56,45,65,30,29,34,41,35,44,28,52,27,65,51,28,28,26,47,41,75,48,78,57,86,88,75,61,80,92,68,78,98,71,76,95,74,78,60,50,44,47,33,52,21,28,35,43,36,42,32,44,20,52,46,22,40,29,53,66,41,73,75,53,62,60,91,82,56,66,80,68,84,45,46,39,30,44,21,28,36,42,38,39,32,38,30,45,49,22,36,39,57,38,46,53,80,56,47,74,31,30,50,43,26,28,34,42,37,41,32,45,24,50,45,26,33,27,48,39,28,76,72,95,59,98,63,93,71,83,72,87,55,89,48,74,46,59,36,43,47,35,69,43,81,45,81,42,67,49,83,47,52,77,44,58,53,93,42,48,81,44,43,76,57,58,60,100,69,78,79,63,88,79,86,76,83,92,79,94,76,92,68,80,84,83,85,86,90,86,85,89,83,87,83,91,76,85,85,79,84,86,75,91,82,83,90,87,85,86,89,85,84,92,78,92,79,90,84,82,88,80,85,80,87,83,85,87,80,90,80,90,78,83,90,82,87,90,87,84,86,84,135

pLDDT: mean 76.77, std 21.68, range [21.11, 97.75]

InterPro domains:
  IPR001611 Leucine-rich repeat [PF13855] (270-327)
  IPR001611 Leucine-rich repeat [PS51450] (271-292)
  IPR002182 NB-ARC [PF00931] (1-65)
  IPR003591 Leucine-rich repeat, typical subtype [SM00369] (269-292)
  IPR003591 Leucine-rich repeat, typical subtype [SM00369] (293-316)
  IPR003591 Leucine-rich repeat, typical subtype [SM00369] (339-362)
  IPR006846 Small ribosomal subunit protein eS30 [PF04758] (715-749)
  IPR027417 P-loop containing nucleoside triphosphate hydrolase [SSF52540] (2-152)
  IPR032675 Leucine-rich repeat domain superfamily [G3DSA:3.80.10.10] (219-436)
  IPR032675 Leucine-rich repeat domain superfamily [G3DSA:3.80.10.10] (485-686)
  IPR036388 Winged helix-like DNA-binding domain superfamily [G3DSA:1.10.10.10] (137-218)
  IPR042197 Apoptotic protease-activating factors, helical domain [G3DSA:1.10.8.430] (50-136)
  IPR050905 Plant disease resistance NBS-LRR [PTHR33463] (2-673)
  IPR057135 Disease resistance protein At4g27190-like, leucine-rich repeats [PF23247] (578-669)
  IPR058922 Disease resistance protein, winged helix domain [PF23559] (154-220)

Radius of gyration: 33.16 Å; Cα contacts (8 Å, |Δi|>4): 1438; chains: 1; bounding box: 88×105×83 Å

Secondary structure (DSSP, 8-state):
-B-S--S---GGGGT----TTSS-----B--S-HHHHHHTT-S-----PPPPHHHHHHHHHHHHHTTPPPPHHHHHHHHHHHHHTTT-HHHHHHHHHHHTT---HHHHHHHHHHHHHHTTT--SHHHHHHHHHHHHHHT---HHHHHHHHHHTTSPTT--EEHHHHHHHHHHTT-S---SSHHHHHHHHHHHHHHHHHTTSSEEETTTEEE--HHHHHHHHHHHTTTEEE-TTS--SSPPPGGGS-TT--EEE-TT----B--SS----TT--EEE-TTS---B--TTTTTT-TT--EEE-TT---SB--GGGGG-TT--EEE-TT-TT--B---GGG-TT--EEE-TTSS--BPPTTGGG-TT--EEE---SS--B--TTSSTT---SEEE--TTSBPPHHHHTT-TT--EEEEEESSHHHHHHHHHHS-SSS---EEEEEESB-TT-------S--TT-EEEEE-BTTT-TT-TTT------TT--EEEEES----SBHHHH-GGGGS-----EEEEES-SS--EEEEEPPGGGS----S-------TTTT--EEEEES-TT--EEEEESS-TTTSPPPTTTTTT--EEEEES-SS-SEEEEHHHHTT-TT--EEEEES-TT--EEEE----SS--------EEE-TT--EEEEES-TT--BS-SSEEE-SS--S--------SS-------SS--------------------------------------------------------

Sequence (752 aa):
MLDDVWNYFPLQKIGISPSPAKYGFKTIVISRSLEVCHRMECQNCLKVDVLSNEEAWELFMNKHSNGKELSPEVKEIAREVVKECAGLPLAIVTMAGSLRGVVEIPEWRNALAELKESCRGQDDMENTVFPILLWSFNRLRDPILKSCFLYCSLYPEDFRIDRGNLITNFISEEMMERRKSRQAYFDQGHKILNKLVNVCLLETWGGSGVKMHDLIRDMALKITKDNWMVKARLQLREIPEEQEWKEDLDKVSLVGNKIVKICFTSPKCPKLSTLLLSSNPLESIPDSFFSQMRGLHVLNLRNTRIGYLPNSILDLEELEALLLGGCLRLESVPPLGNLKALKELDLSYTGIKEIPRGVESLTNLKCLDTISFYLEKIPTGILQGLSLQRLSFPTDMSIPIEEVAGLKQLEEFYGGFRSMHDFNLFMKSRPSDVKLNFFQIVIGNRKNVYVHNPGRGYFGVKSVIFSNDSLEEGKRGKDKIMLPQNVDSLYFCASGLCSCLFDDIQQLFSGTELKTCSLSNEERIVCIVRMPLEEEQPMAEEEQQSSLMPLHYLEDLNLYELPNFIGLIRWEVAPEVAPLPRGLFSHLRRLSLLRCGKIKKLLPRSLVQNLHNLNELKVTACAKLEEIIGDEESDEGFSAESNTVITLPRLEILYLAELPELEIIYKGKIISTFLPSGFSLLRATQKNWSWVRFTDHWLVPVRSEGRLRRWRSRDKKKKPRGRAHKRMQYNRRFVTAVVGFGKKKSPNSSAK

Nearest PDB structures (foldseek):
  8xuq-assembly1_G  TM=5.617E-01  e=1.982E-19  Solanum lycopersicum
  8xuo-assembly1_G  TM=5.763E-01  e=1.306E-18  Solanum lycopersicum
  8rfh-assembly1_B  TM=5.765E-01  e=1.886E-18  Nicotiana benthamiana
  8bv0-assembly2_C  TM=8.501E-01  e=6.343E-10  Solanum lycopersicum
  4u08-assembly2_B  TM=6.046E-01  e=1.314E-07  Leptospira interrogans serovar Copenhageni str. Fiocruz L1-130

Mean predicted aligned error: 14.77 Å

Organism: NCBI:txid158383

Foldseek 3Di:
DAEADDADDACVVVVDDPPCPDDPDDDDYYYPDPVNCVSNVPPDDDDDDAADLVRLLVLLCCLQPVNDDADPLLSVLVSLCSVLLVRHNLLSNLLSLLCRPPRDNVVSVVLSVQSVVLLPDDDDPLSSRLSSLVSSLVSPPDPLLNVLLLVLLLADAQDWAFQVVSLVVCVLLVSDDDDDAPVVSSVRSVVSVVSCCSSVQWPDDPNGTIGGHPSSSVSSCVVCVVAEARDEQVQDQEDPDLVVQDQRHAEYHHHQHAHAEYDDAARQHCNHAYDHPDNYQHADYHQRHCQNPQNHRYDAHAQYQYQEDHPSVLSNLNHAEDHHANNQNHQDYPQNLSNQNHAYDAQHAYLHQEDHHNLLNNQNHAEDHNHYPRHNDYDPSNQPNHQYQEDAYHQQDADQLNNQLRNQNHQEEEHEHQELVSVLSNVVSYDPPHANQYYEYEAHHPPDDPDPPDPPHDPPAQEYEQEAPHCDPPPQPPDQRDGGQARQEYYYENSADAQEQCVRHVCLQVDHLHAYYAYEPHAHHAEHEEQDDPVPDPPDDDDDPPGRAGCLNHAYYHYYQHQNHAEHYDYPDPCVVGPDDQRRCLNHAEDEEYNHEHYQEYAAQSCLQSQLNHAEYYYEQHARHAEPYDHDDDPDPDDDPDLDEGENANHQYDHYYNHNNHDYHDPHHYHYNNDPPWDQDPDDDDDDDDGDGPDDDDDDDDDDDDDDDDDDDDDDDDDDDDDDDDDDDDDDDDDDDDDDDDDDDDDDDDDD